Protein 5NS6 (pdb70)

CATH classification: 3.20.20.80

Nearest PDB structures (foldseek):
  5ns8-assembly1_C  TM=1.002E+00  e=5.844E-97  marine metagenome
  5ns6-assembly1_C  TM=1.002E+00  e=1.416E-96  marine metagenome
  2j77-assembly2_B  TM=9.714E-01  e=1.519E-58  Thermotoga maritima
  5n6t-assembly2_B  TM=9.688E-01  e=1.923E-58  Thermotoga maritima
  3wh8-assembly1_A  TM=9.714E-01  e=5.230E-56  metagenomes

Radius of gyration: 34.93 Å; Cα contacts (8 Å, |Δi|>4): 3055; chains: 3; bounding box: 86×92×93 Å

Structure (mmCIF, N/CA/C/O backbone):
data_5NS6
#
_entry.id   5NS6
#
_cell.length_a   138.020
_cell.length_b   138.020
_cell.length_c   97.910
_cell.angle_alpha   90.000
_cell.angle_beta   90.000
_cell.angle_gamma   90.000
#
_symmetry.space_group_name_H-M   'P 43'
#
loop_
_entity.id
_entity.type
_entity.pdbx_description
1 polymer Beta-glucosidase
2 non-polymer 'SULFATE ION'
3 non-polymer GLYCEROL
4 water water
#
loop_
_atom_site.group_PDB
_atom_site.id
_atom_site.type_symbol
_atom_site.label_atom_id
_atom_site.label_alt_id
_atom_site.label_comp_id
_atom_site.label_asym_id
_atom_site.label_entity_id
_atom_site.label_seq_id
_atom_site.pdbx_PDB_ins_code
_atom_site.Cartn_x
_atom_site.Cartn_y
_atom_site.Cartn_z
_atom_site.occupancy
_atom_site.B_iso_or_equiv
_atom_site.auth_seq_id
_atom_site.auth_comp_id
_atom_site.auth_asym_id
_atom_site.auth_atom_id
_atom_site.pdbx_PDB_model_num
ATOM 1 N N . LYS A 1 17 ? 100.844 53.723 43.746 1.00 33.13 2 LYS A N 1
ATOM 2 C CA . LYS A 1 17 ? 101.660 54.509 44.678 1.00 33.55 2 LYS A CA 1
ATOM 3 C C . LYS A 1 17 ? 100.880 55.726 45.159 1.00 31.83 2 LYS A C 1
ATOM 4 O O . LYS A 1 17 ? 100.539 56.610 44.377 1.00 33.09 2 LYS A O 1
ATOM 23 N N . LYS A 1 18 ? 100.576 55.761 46.448 1.00 28.68 3 LYS A N 1
ATOM 24 C CA . LYS A 1 18 ? 99.740 56.808 47.007 1.00 27.82 3 LYS A CA 1
ATOM 25 C C . LYS A 1 18 ? 100.415 57.410 48.226 1.00 24.89 3 LYS A C 1
ATOM 26 O O . LYS A 1 18 ? 101.424 56.903 48.721 1.00 23.80 3 LYS A O 1
ATOM 45 N N . TRP A 1 19 ? 99.853 58.524 48.695 1.00 22.71 4 TRP A N 1
ATOM 46 C CA . TRP A 1 19 ? 100.392 59.173 49.881 1.00 21.73 4 TRP A CA 1
ATOM 47 C C . TRP A 1 19 ? 100.297 58.228 51.065 1.00 21.43 4 TRP A C 1
ATOM 48 O O . TRP A 1 19 ? 99.300 57.524 51.240 1.00 21.26 4 TRP A O 1
ATOM 69 N N . GLY A 1 20 ? 101.354 58.201 51.872 1.00 21.74 5 GLY A N 1
ATOM 70 C CA . GLY A 1 20 ? 101.397 57.366 53.046 1.00 22.47 5 GLY A CA 1
ATOM 71 C C . GLY A 1 20 ? 102.054 56.018 52.846 1.00 21.51 5 GLY A C 1
ATOM 72 O O . GLY A 1 20 ? 102.443 55.393 53.829 1.00 22.07 5 GLY A O 1
ATOM 76 N N . ASP A 1 21 ? 102.181 55.547 51.608 1.00 20.92 6 ASP A N 1
ATOM 77 C CA . ASP A 1 21 ? 102.833 54.265 51.362 1.00 21.73 6 ASP A CA 1
ATOM 78 C C . ASP A 1 21 ? 104.300 54.339 51.767 1.00 22.57 6 ASP A C 1
ATOM 79 O O . ASP A 1 21 ? 104.952 55.375 51.609 1.00 24.89 6 ASP A O 1
ATOM 88 N N . MET A 1 22 ? 104.826 53.232 52.283 1.00 21.58 7 MET A N 1
ATOM 89 C CA . MET A 1 22 ? 106.204 53.181 52.742 1.00 21.66 7 MET A CA 1
ATOM 90 C C . MET A 1 22 ? 106.977 52.043 52.086 1.00 19.23 7 MET A C 1
ATOM 91 O O . MET A 1 22 ? 106.410 51.066 51.585 1.00 20.38 7 MET A O 1
ATOM 105 N N . PHE A 1 23 ? 108.299 52.176 52.112 1.00 18.31 8 PHE A N 1
ATOM 106 C CA . PHE A 1 23 ? 109.175 51.128 51.617 1.00 17.10 8 PHE A CA 1
ATOM 107 C C . PHE A 1 23 ? 110.461 51.149 52.427 1.00 16.66 8 PHE A C 1
ATOM 108 O O . PHE A 1 23 ? 111.025 52.222 52.669 1.00 17.95 8 PHE A O 1
ATOM 125 N N . THR A 1 24 ? 110.915 49.965 52.836 1.00 16.15 9 THR A N 1
ATOM 126 C CA . THR A 1 24 ? 112.074 49.808 53.709 1.00 16.86 9 THR A CA 1
ATOM 127 C C . THR A 1 24 ? 113.252 49.258 52.921 1.00 16.39 9 THR A C 1
ATOM 128 O O . THR A 1 24 ? 113.131 48.233 52.243 1.00 16.99 9 THR A O 1
ATOM 139 N N . TRP A 1 25 ? 114.390 49.933 53.024 1.00 15.55 10 TRP A N 1
ATOM 140 C CA . TRP A 1 25 ? 115.640 49.476 52.428 1.00 15.22 10 TRP A CA 1
ATOM 141 C C . TRP A 1 25 ? 116.560 48.931 53.512 1.00 16.35 10 TRP A C 1
ATOM 142 O O . TRP A 1 25 ? 116.768 49.587 54.534 1.00 17.24 10 TRP A O 1
ATOM 163 N N . GLY A 1 26 ? 117.150 47.756 53.272 1.00 16.86 11 GLY A N 1
ATOM 164 C CA . GLY A 1 26 ? 117.998 47.135 54.266 1.00 16.50 11 GLY A CA 1
ATOM 165 C C . GLY A 1 26 ? 119.203 46.418 53.680 1.00 16.05 11 GLY A C 1
ATOM 166 O O . GLY A 1 26 ? 119.430 46.403 52.464 1.00 15.66 11 GLY A O 1
ATOM 170 N N . VAL A 1 27 ? 120.007 45.868 54.594 1.00 16.47 12 VAL A N 1
ATOM 171 C CA . VAL A 1 27 ? 121.068 44.923 54.268 1.00 16.69 12 VAL A CA 1
ATOM 172 C C . VAL A 1 27 ? 120.924 43.749 55.227 1.00 16.97 12 VAL A C 1
ATOM 173 O O . VAL A 1 27 ? 120.398 43.887 56.334 1.00 17.31 12 VAL A O 1
ATOM 186 N N . SER A 1 28 ? 121.422 42.591 54.800 1.00 17.38 13 SER A N 1
ATOM 187 C CA . SER A 1 28 ? 121.284 41.362 55.565 1.00 16.73 13 SER A CA 1
ATOM 188 C C . SER A 1 28 ? 122.633 40.685 55.774 1.00 17.14 13 SER A C 1
ATOM 189 O O . SER A 1 28 ? 123.517 40.728 54.909 1.00 18.06 13 SER A O 1
ATOM 197 N N . THR A 1 29 ? 122.762 40.044 56.934 1.00 16.81 14 THR A N 1
ATOM 198 C CA . THR A 1 29 ? 123.889 39.194 57.301 1.00 17.81 14 THR A CA 1
ATOM 199 C C . THR A 1 29 ? 123.354 38.036 58.140 1.00 18.71 14 THR A C 1
ATOM 200 O O . THR A 1 29 ? 122.153 37.936 58.405 1.00 18.85 14 THR A O 1
ATOM 211 N N . SER A 1 30 ? 124.257 37.153 58.578 1.00 18.49 15 SER A N 1
ATOM 212 C CA . SER A 1 30 ? 123.920 36.137 59.575 1.00 18.44 15 SER A CA 1
ATOM 213 C C . SER A 1 30 ? 125.087 35.965 60.539 1.00 18.93 15 SER A C 1
ATOM 214 O O . SER A 1 30 ? 126.236 36.301 60.227 1.00 18.93 15 SER A O 1
ATOM 222 N N . SER A 1 31 ? 124.775 35.411 61.715 1.00 19.14 16 SER A N 1
ATOM 223 C CA . SER A 1 31 ? 125.719 35.401 62.833 1.00 20.20 16 SER A CA 1
ATOM 224 C C . SER A 1 31 ? 126.981 34.603 62.515 1.00 21.29 16 SER A C 1
ATOM 225 O O . SER A 1 31 ? 128.101 35.105 62.666 1.00 21.73 16 SER A O 1
ATOM 233 N N . TYR A 1 32 ? 126.830 33.337 62.117 1.00 20.67 17 TYR A N 1
ATOM 234 C CA . TYR A 1 32 ? 128.023 32.524 61.887 1.00 20.54 17 TYR A CA 1
ATOM 235 C C . TYR A 1 32 ? 128.839 33.050 60.714 1.00 20.57 17 TYR A C 1
ATOM 236 O O . TYR A 1 32 ? 130.064 32.878 60.675 1.00 20.37 17 TYR A O 1
ATOM 254 N N . GLN A 1 33 ? 128.188 33.684 59.753 1.00 20.25 18 GLN A N 1
ATOM 255 C CA . GLN A 1 33 ? 128.895 34.114 58.559 1.00 19.35 18 GLN A CA 1
ATOM 256 C C . GLN A 1 33 ? 129.771 35.338 58.794 1.00 19.20 18 GLN A C 1
ATOM 257 O O . GLN A 1 33 ? 130.738 35.526 58.051 1.00 19.43 18 GLN A O 1
ATOM 271 N N . ILE A 1 34 ? 129.477 36.160 59.805 1.00 19.46 19 ILE A N 1
ATOM 272 C CA . ILE A 1 34 ? 130.226 37.406 60.006 1.00 19.47 19 ILE A CA 1
ATOM 273 C C . ILE A 1 34 ? 130.900 37.555 61.368 1.00 19.37 19 ILE A C 1
ATOM 274 O O . ILE A 1 34 ? 131.889 38.280 61.474 1.00 19.29 19 ILE A O 1
ATOM 290 N N . GLU A 1 35 ? 130.364 36.930 62.426 1.00 20.02 20 GLU A N 1
ATOM 291 C CA . GLU A 1 35 ? 130.721 37.351 63.792 1.00 20.16 20 GLU A CA 1
ATOM 292 C C . GLU A 1 35 ? 132.161 37.006 64.174 1.00 20.75 20 GLU A C 1
ATOM 293 O O . GLU A 1 35 ? 132.851 37.818 64.808 1.00 20.58 20 GLU A O 1
ATOM 305 N N . GLY A 1 36 ? 132.618 35.803 63.857 1.00 20.82 21 GLY A N 1
ATOM 306 C CA . GLY A 1 36 ? 133.856 35.365 64.466 1.00 21.21 21 GLY A CA 1
ATOM 307 C C . GLY A 1 36 ? 133.691 35.204 65.967 1.00 21.85 21 GLY A C 1
ATOM 308 O O . GLY A 1 36 ? 132.604 34.910 66.478 1.00 22.62 21 GLY A O 1
ATOM 312 N N . ALA A 1 37 ? 134.796 35.390 66.694 1.00 21.65 22 ALA A N 1
ATOM 313 C CA . ALA A 1 37 ? 134.778 35.194 68.138 1.00 22.69 22 ALA A CA 1
ATOM 314 C C . ALA A 1 37 ? 134.086 33.881 68.483 1.00 23.60 22 ALA A C 1
ATOM 315 O O . ALA A 1 37 ? 133.258 33.808 69.395 1.00 23.60 22 ALA A O 1
ATOM 322 N N . ALA A 1 38 ? 134.407 32.830 67.722 1.00 23.97 23 ALA A N 1
ATOM 323 C CA . ALA A 1 38 ? 133.624 31.603 67.822 1.00 25.02 23 ALA A CA 1
ATOM 324 C C . ALA A 1 38 ? 133.813 30.920 69.168 1.00 26.60 23 ALA A C 1
ATOM 325 O O . ALA A 1 38 ? 132.888 30.250 69.655 1.00 25.95 23 ALA A O 1
ATOM 332 N N . ASN A 1 39 ? 134.996 31.064 69.769 1.00 28.41 24 ASN A N 1
ATOM 333 C CA A ASN A 1 39 ? 135.327 30.466 71.058 0.45 29.05 24 ASN A CA 1
ATOM 334 C CA B ASN A 1 39 ? 135.331 30.467 71.055 0.55 29.55 24 ASN A CA 1
ATOM 335 C C . ASN A 1 39 ? 135.665 31.546 72.080 1.00 29.75 24 ASN A C 1
ATOM 336 O O . ASN A 1 39 ? 136.534 31.369 72.937 1.00 30.84 24 ASN A O 1
ATOM 355 N N . GLN A 1 40 ? 134.974 32.680 71.994 1.00 29.41 25 GLN A N 1
ATOM 356 C CA . GLN A 1 40 ? 135.145 33.792 72.916 1.00 29.44 25 GLN A CA 1
ATOM 357 C C . GLN A 1 40 ? 133.783 34.221 73.436 1.00 27.70 25 GLN A C 1
ATOM 358 O O . GLN A 1 40 ? 132.742 33.894 72.861 1.00 27.20 25 GLN A O 1
ATOM 372 N N . GLY A 1 41 ? 133.808 34.978 74.529 1.00 26.69 26 GLY A N 1
ATOM 373 C CA . GLY A 1 41 ? 132.588 35.552 75.062 1.00 26.25 26 GLY A CA 1
ATOM 374 C C . GLY A 1 41 ? 131.585 34.541 75.557 1.00 25.35 26 GLY A C 1
ATOM 375 O O . GLY A 1 41 ? 130.389 34.843 75.602 1.00 24.90 26 GLY A O 1
ATOM 379 N N . GLY A 1 42 ? 132.036 33.336 75.925 1.00 26.18 27 GLY A N 1
ATOM 380 C CA . GLY A 1 42 ? 131.161 32.308 76.453 1.00 26.18 27 GLY A CA 1
ATOM 381 C C . GLY A 1 42 ? 130.415 31.496 75.415 1.00 26.23 27 GLY A C 1
ATOM 382 O O . GLY A 1 42 ? 129.633 30.614 75.789 1.00 26.61 27 GLY A O 1
ATOM 386 N N . ARG A 1 43 ? 130.626 31.760 74.130 1.00 26.22 28 ARG A N 1
ATOM 387 C CA . ARG A 1 43 ? 129.885 31.060 73.091 1.00 25.50 28 ARG A CA 1
ATOM 388 C C . ARG A 1 43 ? 130.207 29.570 73.107 1.00 25.98 28 ARG A C 1
ATOM 389 O O . ARG A 1 43 ? 131.359 29.159 73.295 1.00 27.63 28 ARG A O 1
ATOM 410 N N . GLY A 1 44 ? 129.171 28.760 72.925 1.00 25.85 29 GLY A N 1
ATOM 411 C CA . GLY A 1 44 ? 129.339 27.336 72.737 1.00 25.93 29 GLY A CA 1
ATOM 412 C C . GLY A 1 44 ? 129.352 27.000 71.255 1.00 26.10 29 GLY A C 1
ATOM 413 O O . GLY A 1 44 ? 128.923 27.800 70.419 1.00 25.80 29 GLY A O 1
ATOM 417 N N . PRO A 1 45 ? 129.842 25.819 70.895 1.00 26.90 30 PRO A N 1
ATOM 418 C CA . PRO A 1 45 ? 129.953 25.480 69.472 1.00 27.45 30 PRO A CA 1
ATOM 419 C C . PRO A 1 45 ? 128.604 25.217 68.826 1.00 26.66 30 PRO A C 1
ATOM 420 O O . PRO A 1 45 ? 127.660 24.730 69.461 1.00 26.79 30 PRO A O 1
ATOM 431 N N . SER A 1 46 ? 128.531 25.547 67.540 1.00 26.32 31 SER A N 1
ATOM 432 C CA . SER A 1 46 ? 127.390 25.231 66.693 1.00 26.06 31 SER A CA 1
ATOM 433 C C . SER A 1 46 ? 127.738 24.063 65.783 1.00 26.22 31 SER A C 1
ATOM 434 O O . SER A 1 46 ? 128.895 23.644 65.681 1.00 26.04 31 SER A O 1
ATOM 442 N N . ILE A 1 47 ? 126.711 23.536 65.107 1.00 25.15 32 ILE A N 1
ATOM 443 C CA . ILE A 1 47 ? 126.930 22.457 64.155 1.00 25.16 32 ILE A CA 1
ATOM 444 C C . ILE A 1 47 ? 127.851 22.877 63.025 1.00 25.10 32 ILE A C 1
ATOM 445 O O . ILE A 1 47 ? 128.494 22.022 62.404 1.00 25.15 32 ILE A O 1
ATOM 461 N N . TRP A 1 48 ? 127.941 24.180 62.739 1.00 24.55 33 TRP A N 1
ATOM 462 C CA . TRP A 1 48 ? 128.851 24.649 61.704 1.00 25.03 33 TRP A CA 1
ATOM 463 C C . TRP A 1 48 ? 130.294 24.708 62.184 1.00 26.53 33 TRP A C 1
ATOM 464 O O . TRP A 1 48 ? 131.210 24.565 61.366 1.00 26.60 33 TRP A O 1
ATOM 485 N N . ASP A 1 49 ? 130.527 24.930 63.484 1.00 26.76 34 ASP A N 1
ATOM 486 C CA . ASP A 1 49 ? 131.883 24.780 64.001 1.00 28.42 34 ASP A CA 1
ATOM 487 C C . ASP A 1 49 ? 132.364 23.358 63.784 1.00 29.69 34 ASP A C 1
ATOM 488 O O . ASP A 1 49 ? 133.502 23.131 63.366 1.00 30.33 34 ASP A O 1
ATOM 497 N N . THR A 1 50 ? 131.485 22.390 64.030 1.00 29.84 35 THR A N 1
ATOM 498 C CA . THR A 1 50 ? 131.839 20.982 63.887 1.00 30.36 35 THR A CA 1
ATOM 499 C C . THR A 1 50 ? 131.991 20.606 62.419 1.00 30.47 35 THR A C 1
ATOM 500 O O . THR A 1 50 ? 132.979 19.974 62.025 1.00 30.98 35 THR A O 1
ATOM 511 N N . PHE A 1 51 ? 131.012 20.991 61.601 1.00 30.11 36 PHE A N 1
ATOM 512 C CA . PHE A 1 51 ? 131.003 20.632 60.187 1.00 30.47 36 PHE A CA 1
ATOM 513 C C . PHE A 1 51 ? 132.220 21.196 59.464 1.00 30.61 36 PHE A C 1
ATOM 514 O O . PHE A 1 51 ? 132.818 20.522 58.618 1.00 30.51 36 PHE A O 1
ATOM 531 N N . SER A 1 52 ? 132.594 22.440 59.764 1.00 31.43 37 SER A N 1
ATOM 532 C CA . SER A 1 52 ? 133.707 23.050 59.052 1.00 34.11 37 SER A CA 1
ATOM 533 C C . SER A 1 52 ? 135.062 22.478 59.456 1.00 36.15 37 SER A C 1
ATOM 534 O O . SER A 1 52 ? 136.061 22.800 58.805 1.00 36.81 37 SER A O 1
ATOM 542 N N . LYS A 1 53 ? 135.122 21.648 60.499 1.00 38.07 38 LYS A N 1
ATOM 543 C CA . LYS A 1 53 ? 136.336 20.919 60.851 1.00 40.98 38 LYS A CA 1
ATOM 544 C C . LYS A 1 53 ? 136.489 19.611 60.091 1.00 41.22 38 LYS A C 1
ATOM 545 O O . LYS A 1 53 ? 137.538 18.969 60.207 1.00 41.67 38 LYS A O 1
ATOM 564 N N . ILE A 1 54 ? 135.490 19.200 59.319 1.00 40.80 39 ILE A N 1
ATOM 565 C CA . ILE A 1 54 ? 135.564 17.922 58.619 1.00 40.94 39 ILE A CA 1
ATOM 566 C C . ILE A 1 54 ? 136.336 18.127 57.321 1.00 41.50 39 ILE A C 1
ATOM 567 O O . ILE A 1 54 ? 135.928 18.954 56.493 1.00 41.57 39 ILE A O 1
ATOM 583 N N . PRO A 1 55 ? 137.446 17.422 57.098 1.00 41.91 40 PRO A N 1
ATOM 584 C CA . PRO A 1 55 ? 138.160 17.573 55.825 1.00 41.61 40 PRO A CA 1
ATOM 585 C C . PRO A 1 55 ? 137.233 17.334 54.643 1.00 41.08 40 PRO A C 1
ATOM 586 O O . PRO A 1 55 ? 136.500 16.341 54.595 1.00 41.01 40 PRO A O 1
ATOM 597 N N . GLY A 1 56 ? 137.258 18.264 53.685 1.00 40.09 41 GLY A N 1
ATOM 598 C CA . GLY A 1 56 ? 136.444 18.158 52.493 1.00 38.68 41 GLY A CA 1
ATOM 599 C C . GLY A 1 56 ? 135.077 18.806 52.578 1.00 36.87 41 GLY A C 1
ATOM 600 O O . GLY A 1 56 ? 134.406 18.932 51.547 1.00 37.15 41 GLY A O 1
ATOM 604 N N . ALA A 1 57 ? 134.634 19.213 53.769 1.00 34.79 42 ALA A N 1
ATOM 605 C CA . ALA A 1 57 ? 133.288 19.762 53.911 1.00 33.27 42 ALA A CA 1
ATOM 606 C C . ALA A 1 57 ? 133.196 21.185 53.377 1.00 31.94 42 ALA A C 1
ATOM 607 O O . ALA A 1 57 ? 132.155 21.585 52.842 1.00 32.61 42 ALA A O 1
ATOM 614 N N . VAL A 1 58 ? 134.258 21.967 53.538 1.00 30.12 43 VAL A N 1
ATOM 615 C CA . VAL A 1 58 ? 134.246 23.382 53.189 1.00 29.63 43 VAL A CA 1
ATOM 616 C C . VAL A 1 58 ? 135.450 23.676 52.314 1.00 30.51 43 VAL A C 1
ATOM 617 O O . VAL A 1 58 ? 136.562 23.210 52.588 1.00 31.00 43 VAL A O 1
ATOM 630 N N . ALA A 1 59 ? 135.226 24.445 51.256 1.00 30.49 44 ALA A N 1
ATOM 631 C CA . ALA A 1 59 ? 136.308 24.789 50.347 1.00 31.21 44 ALA A CA 1
ATOM 632 C C . ALA A 1 59 ? 137.451 25.442 51.108 1.00 31.52 44 ALA A C 1
ATOM 633 O O . ALA A 1 59 ? 137.240 26.289 51.983 1.00 30.92 44 ALA A O 1
ATOM 640 N N . ASN A 1 60 ? 138.670 25.037 50.767 1.00 32.48 45 ASN A N 1
ATOM 641 C CA . ASN A 1 60 ? 139.903 25.601 51.306 1.00 33.88 45 ASN A CA 1
ATOM 642 C C . ASN A 1 60 ? 140.063 25.365 52.808 1.00 33.29 45 ASN A C 1
ATOM 643 O O . ASN A 1 60 ? 140.936 25.977 53.438 1.00 33.77 45 ASN A O 1
ATOM 654 N N . GLY A 1 61 ? 139.240 24.500 53.400 1.00 32.16 46 GLY A N 1
ATOM 655 C CA . GLY A 1 61 ? 139.266 24.285 54.835 1.00 31.52 46 GLY A CA 1
ATOM 656 C C . GLY A 1 61 ? 138.847 25.488 55.656 1.00 30.22 46 GLY A C 1
ATOM 657 O O . GLY A 1 61 ? 139.214 25.587 56.832 1.00 30.52 46 GLY A O 1
ATOM 661 N N . ASP A 1 62 ? 138.068 26.397 55.076 1.00 28.39 47 ASP A N 1
ATOM 662 C CA . ASP A 1 62 ? 137.653 27.603 55.778 1.00 27.63 47 ASP A CA 1
ATOM 663 C C . ASP A 1 62 ? 136.661 27.267 56.895 1.00 26.43 47 ASP A C 1
ATOM 664 O O . ASP A 1 62 ? 135.950 26.256 56.857 1.00 25.80 47 ASP A O 1
ATOM 673 N N . ASN A 1 63 ? 136.602 28.154 57.890 1.00 26.01 48 ASN A N 1
ATOM 674 C CA . ASN A 1 63 ? 135.645 28.041 58.984 1.00 25.87 48 ASN A CA 1
ATOM 675 C C . ASN A 1 63 ? 135.291 29.443 59.477 1.00 24.84 48 ASN A C 1
ATOM 676 O O . ASN A 1 63 ? 135.857 30.443 59.029 1.00 24.29 48 ASN A O 1
ATOM 687 N N . GLY A 1 64 ? 134.350 29.504 60.418 1.00 24.57 49 GLY A N 1
ATOM 688 C CA . GLY A 1 64 ? 133.881 30.768 60.952 1.00 24.85 49 GLY A CA 1
ATOM 689 C C . GLY A 1 64 ? 134.526 31.214 62.252 1.00 24.64 49 GLY A C 1
ATOM 690 O O . GLY A 1 64 ? 133.956 32.044 62.962 1.00 25.26 49 GLY A O 1
ATOM 694 N N . ASP A 1 65 ? 135.722 30.711 62.572 1.00 24.77 50 ASP A N 1
ATOM 695 C CA . ASP A 1 65 ? 136.355 31.086 63.833 1.00 25.94 50 ASP A CA 1
ATOM 696 C C . ASP A 1 65 ? 136.549 32.597 63.937 1.00 25.49 50 ASP A C 1
ATOM 697 O O . ASP A 1 65 ? 136.377 33.173 65.017 1.00 26.32 50 ASP A O 1
ATOM 706 N N . VAL A 1 66 ? 136.933 33.250 62.831 1.00 23.86 51 VAL A N 1
ATOM 707 C CA . VAL A 1 66 ? 137.210 34.684 62.795 1.00 23.90 51 VAL A CA 1
ATOM 708 C C . VAL A 1 66 ? 136.237 35.423 61.878 1.00 22.41 51 VAL A C 1
ATOM 709 O O . VAL A 1 66 ? 135.731 36.495 62.223 1.00 22.69 51 VAL A O 1
ATOM 722 N N . ALA A 1 67 ? 135.995 34.885 60.690 1.00 21.37 52 ALA A N 1
ATOM 723 C CA . ALA A 1 67 ? 135.035 35.469 59.738 1.00 21.02 52 ALA A CA 1
ATOM 724 C C . ALA A 1 67 ? 135.375 36.943 59.520 1.00 21.43 52 ALA A C 1
ATOM 725 O O . ALA A 1 67 ? 136.526 37.262 59.185 1.00 21.26 52 ALA A O 1
ATOM 732 N N . CYS A 1 68 ? 134.410 37.854 59.654 1.00 21.18 53 CYS A N 1
ATOM 733 C CA . CYS A 1 68 ? 134.628 39.283 59.495 1.00 21.08 53 CYS A CA 1
ATOM 734 C C . CYS A 1 68 ? 134.913 39.969 60.819 1.00 19.94 53 CYS A C 1
ATOM 735 O O . CYS A 1 68 ? 134.984 41.205 60.871 1.00 19.93 53 CYS A O 1
ATOM 743 N N . ASP A 1 69 ? 135.110 39.187 61.880 1.00 20.61 54 ASP A N 1
ATOM 744 C CA . ASP A 1 69 ? 135.382 39.721 63.210 1.00 21.04 54 ASP A CA 1
ATOM 745 C C . ASP A 1 69 ? 134.345 40.767 63.601 1.00 20.51 54 ASP A C 1
ATOM 746 O O . ASP A 1 69 ? 134.645 41.726 64.307 1.00 21.14 54 ASP A O 1
ATOM 755 N N . HIS A 1 70 ? 133.104 40.573 63.150 1.00 20.29 55 HIS A N 1
ATOM 756 C CA . HIS A 1 70 ? 132.052 41.548 63.429 1.00 20.66 55 HIS A CA 1
ATOM 757 C C . HIS A 1 70 ? 131.742 41.613 64.921 1.00 20.94 55 HIS A C 1
ATOM 758 O O . HIS A 1 70 ? 131.314 42.660 65.427 1.00 20.34 55 HIS A O 1
ATOM 772 N N . TYR A 1 71 ? 131.998 40.530 65.651 1.00 21.17 56 TYR A N 1
ATOM 773 C CA . TYR A 1 71 ? 131.798 40.557 67.096 1.00 21.35 56 TYR A CA 1
ATOM 774 C C . TYR A 1 71 ? 132.569 41.711 67.733 1.00 21.94 56 TYR A C 1
ATOM 775 O O . TYR A 1 71 ? 132.101 42.325 68.696 1.00 22.25 56 TYR A O 1
ATOM 793 N N . HIS A 1 72 ? 133.754 42.020 67.210 1.00 21.63 57 HIS A N 1
ATOM 794 C CA . HIS A 1 72 ? 134.539 43.143 67.705 1.00 21.91 57 HIS A CA 1
ATOM 795 C C . HIS A 1 72 ? 134.378 44.414 66.880 1.00 22.66 57 HIS A C 1
ATOM 796 O O . HIS A 1 72 ? 134.551 45.511 67.425 1.00 24.50 57 HIS A O 1
ATOM 810 N N . ARG A 1 73 ? 134.032 44.302 65.596 1.00 21.78 58 ARG A N 1
ATOM 811 C CA . ARG A 1 73 ? 134.037 45.437 64.678 1.00 22.00 58 ARG A CA 1
ATOM 812 C C . ARG A 1 73 ? 132.638 45.948 64.358 1.00 20.14 58 ARG A C 1
ATOM 813 O O . ARG A 1 73 ? 132.474 46.725 63.415 1.00 18.91 58 ARG A O 1
ATOM 834 N N . TYR A 1 74 ? 131.635 45.569 65.157 1.00 19.94 59 TYR A N 1
ATOM 835 C CA . TYR A 1 74 ? 130.248 45.881 64.817 1.00 19.90 59 TYR A CA 1
ATOM 836 C C . TYR A 1 74 ? 129.989 47.379 64.695 1.00 20.28 59 TYR A C 1
ATOM 837 O O . TYR A 1 74 ? 129.132 47.788 63.903 1.00 21.06 59 TYR A O 1
ATOM 855 N N . ASN A 1 75 ? 130.692 48.216 65.469 1.00 21.16 60 ASN A N 1
ATOM 856 C CA . ASN A 1 75 ? 130.463 49.659 65.366 1.00 22.60 60 ASN A CA 1
ATOM 857 C C . ASN A 1 75 ? 130.863 50.188 63.988 1.00 21.62 60 ASN A C 1
ATOM 858 O O . ASN A 1 75 ? 130.179 51.049 63.422 1.00 21.60 60 ASN A O 1
ATOM 869 N N . GLU A 1 76 ? 131.972 49.688 63.434 1.00 21.44 61 GLU A N 1
ATOM 870 C CA . GLU A 1 76 ? 132.367 50.072 62.080 1.00 21.67 61 GLU A CA 1
ATOM 871 C C . GLU A 1 76 ? 131.313 49.654 61.062 1.00 20.36 61 GLU A C 1
ATOM 872 O O . GLU A 1 76 ? 130.968 50.426 60.159 1.00 20.05 61 GLU A O 1
ATOM 884 N N . ASP A 1 77 ? 130.795 48.432 61.189 1.00 19.34 62 ASP A N 1
ATOM 885 C CA . ASP A 1 77 ? 129.790 47.948 60.246 1.00 18.97 62 ASP A CA 1
ATOM 886 C C . ASP A 1 77 ? 128.486 48.723 60.379 1.00 18.14 62 ASP A C 1
ATOM 887 O O . ASP A 1 77 ? 127.846 49.062 59.369 1.00 19.08 62 ASP A O 1
ATOM 896 N N . LEU A 1 78 ? 128.077 49.029 61.611 1.00 17.72 63 LEU A N 1
ATOM 897 C CA . LEU A 1 78 ? 126.897 49.875 61.801 1.00 17.93 63 LEU A CA 1
ATOM 898 C C . LEU A 1 78 ? 127.105 51.255 61.193 1.00 17.89 63 LEU A C 1
ATOM 899 O O . LEU A 1 78 ? 126.174 51.843 60.626 1.00 17.48 63 LEU A O 1
ATOM 915 N N . ASP A 1 79 ? 128.313 51.802 61.327 1.00 18.41 64 ASP A N 1
ATOM 916 C CA . ASP A 1 79 ? 128.612 53.096 60.716 1.00 19.67 64 ASP A CA 1
ATOM 917 C C . ASP A 1 79 ? 128.495 53.020 59.200 1.00 18.81 64 ASP A C 1
ATOM 918 O O . ASP A 1 79 ? 128.039 53.973 58.553 1.00 19.07 64 ASP A O 1
ATOM 927 N N . LEU A 1 80 ? 128.919 51.900 58.610 1.00 18.67 65 LEU A N 1
ATOM 928 C CA . LEU A 1 80 ? 128.790 51.752 57.166 1.00 19.32 65 LEU A CA 1
ATOM 929 C C . LEU A 1 80 ? 127.328 51.677 56.754 1.00 18.15 65 LEU A C 1
ATOM 930 O O . LEU A 1 80 ? 126.948 52.208 55.704 1.00 18.22 65 LEU A O 1
ATOM 946 N N . MET A 1 81 ? 126.492 51.023 57.570 1.00 18.22 66 MET A N 1
ATOM 947 C CA . MET A 1 81 ? 125.059 50.968 57.281 1.00 18.24 66 MET A CA 1
ATOM 948 C C . MET A 1 81 ? 124.432 52.352 57.306 1.00 17.94 66 MET A C 1
ATOM 949 O O . MET A 1 81 ? 123.631 52.696 56.425 1.00 18.91 66 MET A O 1
ATOM 963 N N . LYS A 1 82 ? 124.780 53.161 58.305 1.00 17.02 67 LYS A N 1
ATOM 964 C CA . LYS A 1 82 ? 124.257 54.523 58.357 1.00 18.65 67 LYS A CA 1
ATOM 965 C C . LYS A 1 82 ? 124.718 55.314 57.140 1.00 17.72 67 LYS A C 1
ATOM 966 O O . LYS A 1 82 ? 123.953 56.093 56.560 1.00 19.40 67 LYS A O 1
ATOM 985 N N . TRP A 1 83 ? 125.970 55.115 56.735 1.00 17.79 68 TRP A N 1
ATOM 986 C CA . TRP A 1 83 ? 126.499 55.809 55.571 1.00 18.48 68 TRP A CA 1
ATOM 987 C C . TRP A 1 83 ? 125.749 55.416 54.300 1.00 18.91 68 TRP A C 1
ATOM 988 O O . TRP A 1 83 ? 125.435 56.274 53.463 1.00 18.92 68 TRP A O 1
ATOM 1009 N N . LEU A 1 84 ? 125.423 54.126 54.152 1.00 18.15 69 LEU A N 1
ATOM 1010 C CA . LEU A 1 84 ? 124.634 53.693 53.003 1.00 18.07 69 LEU A CA 1
ATOM 1011 C C . LEU A 1 84 ? 123.257 54.323 53.021 1.00 18.68 69 LEU A C 1
ATOM 1012 O O . LEU A 1 84 ? 122.668 54.555 51.960 1.00 19.56 69 LEU A O 1
ATOM 1028 N N . GLY A 1 85 ? 122.727 54.586 54.215 1.00 17.86 70 GLY A N 1
ATOM 1029 C CA . GLY A 1 85 ? 121.398 55.138 54.381 1.00 17.40 70 GLY A CA 1
ATOM 1030 C C . GLY A 1 85 ? 120.296 54.121 54.563 1.00 17.32 70 GLY A C 1
ATOM 1031 O O . GLY A 1 85 ? 119.124 54.480 54.431 1.00 18.60 70 GLY A O 1
ATOM 1035 N N . VAL A 1 86 ? 120.624 52.860 54.857 1.00 17.37 71 VAL A N 1
ATOM 1036 C CA . VAL A 1 86 ? 119.571 51.876 55.074 1.00 17.43 71 VAL A CA 1
ATOM 1037 C C . VAL A 1 86 ? 118.723 52.246 56.289 1.00 17.89 71 VAL A C 1
ATOM 1038 O O . VAL A 1 86 ? 119.204 52.810 57.281 1.00 19.09 71 VAL A O 1
ATOM 1051 N N . GLY A 1 87 ? 117.446 51.900 56.213 1.00 16.24 72 GLY A N 1
ATOM 1052 C CA . GLY A 1 87 ? 116.583 52.034 57.357 1.00 16.65 72 GLY A CA 1
ATOM 1053 C C . GLY A 1 87 ? 116.522 50.808 58.219 1.00 17.15 72 GLY A C 1
ATOM 1054 O O . GLY A 1 87 ? 116.029 50.888 59.348 1.00 18.21 72 GLY A O 1
ATOM 1058 N N . ALA A 1 88 ? 117.017 49.671 57.723 1.00 16.28 73 ALA A N 1
ATOM 1059 C CA . ALA A 1 88 ? 116.876 48.409 58.431 1.00 16.94 73 ALA A CA 1
ATOM 1060 C C . ALA A 1 88 ? 118.116 47.544 58.268 1.00 16.30 73 ALA A C 1
ATOM 1061 O O . ALA A 1 88 ? 118.782 47.562 57.231 1.00 16.24 73 ALA A O 1
ATOM 1068 N N . TYR A 1 89 ? 118.402 46.769 59.317 1.00 16.11 74 TYR A N 1
ATOM 1069 C CA . TYR A 1 89 ? 119.518 45.831 59.355 1.00 17.20 74 TYR A CA 1
ATOM 1070 C C . TYR A 1 89 ? 118.949 44.475 59.742 1.00 16.80 74 TYR A C 1
ATOM 1071 O O . TYR A 1 89 ? 118.477 44.298 60.873 1.00 17.23 74 TYR A O 1
ATOM 1089 N N . HIS A 1 90 ? 118.990 43.527 58.811 1.00 17.23 75 HIS A N 1
ATOM 1090 C CA . HIS A 1 90 ? 118.493 42.179 59.039 1.00 17.06 75 HIS A CA 1
ATOM 1091 C C . HIS A 1 90 ? 119.679 41.300 59.413 1.00 18.77 75 HIS A C 1
ATOM 1092 O O . HIS A 1 90 ? 120.614 41.133 58.617 1.00 19.04 75 HIS A O 1
ATOM 1106 N N . PHE A 1 91 ? 119.655 40.776 60.633 1.00 17.82 76 PHE A N 1
ATOM 1107 C CA . PHE A 1 91 ? 120.773 40.046 61.212 1.00 17.43 76 PHE A CA 1
ATOM 1108 C C . PHE A 1 91 ? 120.207 38.826 61.915 1.00 17.98 76 PHE A C 1
ATOM 1109 O O . PHE A 1 91 ? 119.001 38.733 62.141 1.00 18.99 76 PHE A O 1
ATOM 1126 N N . SER A 1 92 ? 121.072 37.889 62.290 1.00 18.53 77 SER A N 1
ATOM 1127 C CA . SER A 1 92 ? 120.611 36.752 63.075 1.00 18.39 77 SER A CA 1
ATOM 1128 C C . SER A 1 92 ? 121.297 36.714 64.432 1.00 18.45 77 SER A C 1
ATOM 1129 O O . SER A 1 92 ? 122.416 37.217 64.604 1.00 18.64 77 SER A O 1
ATOM 1137 N N . ILE A 1 93 ? 120.566 36.168 65.404 1.00 18.04 78 ILE A N 1
ATOM 1138 C CA . ILE A 1 93 ? 121.082 35.907 66.740 1.00 19.28 78 ILE A CA 1
ATOM 1139 C C . ILE A 1 93 ? 121.666 34.498 66.751 1.00 19.59 78 ILE A C 1
ATOM 1140 O O . ILE A 1 93 ? 121.010 33.542 66.313 1.00 20.03 78 ILE A O 1
ATOM 1156 N N . ALA A 1 94 ? 122.894 34.362 67.251 1.00 20.00 79 ALA A N 1
ATOM 1157 C CA . ALA A 1 94 ? 123.533 33.048 67.376 1.00 20.44 79 ALA A CA 1
ATOM 1158 C C . ALA A 1 94 ? 123.026 32.356 68.637 1.00 20.68 79 ALA A C 1
ATOM 1159 O O . ALA A 1 94 ? 123.495 32.631 69.750 1.00 20.95 79 ALA A O 1
ATOM 1166 N N . TRP A 1 95 ? 122.081 31.433 68.458 1.00 20.66 80 TRP A N 1
ATOM 1167 C CA . TRP A 1 95 ? 121.592 30.591 69.550 1.00 21.93 80 TRP A CA 1
ATOM 1168 C C . TRP A 1 95 ? 122.713 30.060 70.440 1.00 22.96 80 TRP A C 1
ATOM 1169 O O . TRP A 1 95 ? 122.606 30.205 71.664 1.00 22.81 80 TRP A O 1
ATOM 1190 N N . PRO A 1 96 ? 123.807 29.492 69.918 1.00 23.70 81 PRO A N 1
ATOM 1191 C CA . PRO A 1 96 ? 124.852 28.974 70.815 1.00 24.02 81 PRO A CA 1
ATOM 1192 C C . PRO A 1 96 ? 125.679 30.052 71.485 1.00 23.06 81 PRO A C 1
ATOM 1193 O O . PRO A 1 96 ? 126.425 29.731 72.420 1.00 22.98 81 PRO A O 1
ATOM 1204 N N . ARG A 1 97 ? 125.594 31.309 71.037 1.00 22.85 82 ARG A N 1
ATOM 1205 C CA . ARG A 1 97 ? 126.230 32.389 71.784 1.00 22.49 82 ARG A CA 1
ATOM 1206 C C . ARG A 1 97 ? 125.399 32.783 73.001 1.00 23.03 82 ARG A C 1
ATOM 1207 O O . ARG A 1 97 ? 125.956 33.096 74.054 1.00 24.75 82 ARG A O 1
ATOM 1228 N N . VAL A 1 98 ? 124.071 32.765 72.887 1.00 22.84 83 VAL A N 1
ATOM 1229 C CA . VAL A 1 98 ? 123.239 33.247 73.984 1.00 22.03 83 VAL A CA 1
ATOM 1230 C C . VAL A 1 98 ? 122.786 32.124 74.921 1.00 22.66 83 VAL A C 1
ATOM 1231 O O . VAL A 1 98 ? 122.560 32.375 76.106 1.00 22.75 83 VAL A O 1
ATOM 1244 N N . ILE A 1 99 ? 122.629 30.901 74.420 1.00 23.30 84 ILE A N 1
ATOM 1245 C CA . ILE A 1 99 ? 122.341 29.738 75.263 1.00 23.78 84 ILE A CA 1
ATOM 1246 C C . ILE A 1 99 ? 123.272 28.621 74.807 1.00 25.06 84 ILE A C 1
ATOM 1247 O O . ILE A 1 99 ? 122.884 27.796 73.966 1.00 24.95 84 ILE A O 1
ATOM 1263 N N . PRO A 1 100 ? 124.512 28.580 75.300 1.00 26.51 85 PRO A N 1
ATOM 1264 C CA . PRO A 1 100 ? 125.481 27.596 74.786 1.00 27.64 85 PRO A CA 1
ATOM 1265 C C . PRO A 1 100 ? 125.025 26.153 74.893 1.00 28.41 85 PRO A C 1
ATOM 1266 O O . PRO A 1 100 ? 125.399 25.337 74.040 1.00 29.26 85 PRO A O 1
ATOM 1277 N N . SER A 1 101 ? 124.247 25.802 75.917 1.00 28.34 86 SER A N 1
ATOM 1278 C CA . SER A 1 101 ? 123.759 24.439 76.081 1.00 29.29 86 SER A CA 1
ATOM 1279 C C . SER A 1 101 ? 122.466 24.191 75.316 1.00 29.18 86 SER A C 1
ATOM 1280 O O . SER A 1 101 ? 121.887 23.104 75.434 1.00 29.84 86 SER A O 1
ATOM 1288 N N . GLY A 1 102 ? 122.008 25.168 74.542 1.00 28.58 87 GLY A N 1
ATOM 1289 C CA . GLY A 1 102 ? 120.813 25.029 73.708 1.00 29.05 87 GLY A CA 1
ATOM 1290 C C . GLY A 1 102 ? 119.547 25.228 74.483 1.00 29.88 87 GLY A C 1
ATOM 1291 O O . GLY A 1 102 ? 118.683 26.022 74.095 1.00 28.44 87 GLY A O 1
ATOM 1295 N N . TYR A 1 103 ? 119.409 24.507 75.585 1.00 31.42 88 TYR A N 1
ATOM 1296 C CA A TYR A 1 103 ? 118.281 24.639 76.495 0.53 32.69 88 TYR A CA 1
ATOM 1297 C CA B TYR A 1 103 ? 118.282 24.665 76.495 0.47 32.79 88 TYR A CA 1
ATOM 1298 C C . TYR A 1 103 ? 118.872 24.734 77.895 1.00 32.84 88 TYR A C 1
ATOM 1299 O O . TYR A 1 103 ? 119.451 23.761 78.387 1.00 34.24 88 TYR A O 1
ATOM 1332 N N . GLY A 1 104 ? 118.774 25.895 78.506 1.00 32.35 89 GLY A N 1
ATOM 1333 C CA . GLY A 1 104 ? 119.322 26.119 79.827 1.00 32.22 89 GLY A CA 1
ATOM 1334 C C . GLY A 1 104 ? 119.658 27.595 80.017 1.00 30.90 89 GLY A C 1
ATOM 1335 O O . GLY A 1 104 ? 118.949 28.460 79.500 1.00 31.25 89 GLY A O 1
ATOM 1339 N N . ALA A 1 105 ? 120.764 27.850 80.716 1.00 29.57 90 ALA A N 1
ATOM 1340 C CA . ALA A 1 105 ? 121.064 29.188 81.215 1.00 29.41 90 ALA A CA 1
ATOM 1341 C C . ALA A 1 105 ? 121.498 30.128 80.095 1.00 28.23 90 ALA A C 1
ATOM 1342 O O . ALA A 1 105 ? 122.226 29.741 79.178 1.00 28.42 90 ALA A O 1
ATOM 1349 N N . LEU A 1 106 ? 121.063 31.380 80.194 1.00 27.42 91 LEU A N 1
ATOM 1350 C CA . LEU A 1 106 ? 121.525 32.415 79.282 1.00 26.72 91 LEU A CA 1
ATOM 1351 C C . LEU A 1 106 ? 122.976 32.758 79.566 1.00 26.15 91 LEU A C 1
ATOM 1352 O O . LEU A 1 106 ? 123.419 32.771 80.719 1.00 25.88 91 LEU A O 1
ATOM 1368 N N . ASN A 1 107 ? 123.714 33.031 78.496 1.00 25.39 92 ASN A N 1
ATOM 1369 C CA . ASN A 1 107 ? 125.075 33.545 78.580 1.00 25.67 92 ASN A CA 1
ATOM 1370 C C . ASN A 1 107 ? 124.989 35.065 78.556 1.00 26.17 92 ASN A C 1
ATOM 1371 O O . ASN A 1 107 ? 124.752 35.660 77.497 1.00 25.57 92 ASN A O 1
ATOM 1382 N N . LYS A 1 108 ? 125.198 35.699 79.716 1.00 27.46 93 LYS A N 1
ATOM 1383 C CA A LYS A 1 108 ? 124.972 37.137 79.811 0.50 27.45 93 LYS A CA 1
ATOM 1384 C CA B LYS A 1 108 ? 124.973 37.140 79.810 0.50 27.73 93 LYS A CA 1
ATOM 1385 C C . LYS A 1 108 ? 125.909 37.910 78.893 1.00 26.28 93 LYS A C 1
ATOM 1386 O O . LYS A 1 108 ? 125.529 38.949 78.350 1.00 25.44 93 LYS A O 1
ATOM 1421 N N . GLU A 1 109 ? 127.145 37.433 78.731 1.00 25.38 94 GLU A N 1
ATOM 1422 C CA . GLU A 1 109 ? 128.081 38.116 77.837 1.00 24.76 94 GLU A CA 1
ATOM 1423 C C . GLU A 1 109 ? 127.573 38.109 76.400 1.00 22.79 94 GLU A C 1
ATOM 1424 O O . GLU A 1 109 ? 127.717 39.100 75.669 1.00 21.99 94 GLU A O 1
ATOM 1436 N N . GLY A 1 110 ? 126.963 37.004 75.977 1.00 22.38 95 GLY A N 1
ATOM 1437 C CA . GLY A 1 110 ? 126.408 36.946 74.638 1.00 21.79 95 GLY A CA 1
ATOM 1438 C C . GLY A 1 110 ? 125.207 37.856 74.471 1.00 21.70 95 GLY A C 1
ATOM 1439 O O . GLY A 1 110 ? 125.073 38.534 73.448 1.00 21.21 95 GLY A O 1
ATOM 1443 N N . MET A 1 111 ? 124.311 37.874 75.468 1.00 21.36 96 MET A N 1
ATOM 1444 C CA . MET A 1 111 ? 123.164 38.776 75.424 1.00 21.32 96 MET A CA 1
ATOM 1445 C C . MET A 1 111 ? 123.618 40.231 75.395 1.00 20.67 96 MET A C 1
ATOM 1446 O O . MET A 1 111 ? 123.027 41.059 74.693 1.00 21.40 96 MET A O 1
ATOM 1460 N N . ASP A 1 112 ? 124.677 40.554 76.146 1.00 21.30 97 ASP A N 1
ATOM 1461 C CA A ASP A 1 112 ? 125.179 41.924 76.174 0.38 21.99 97 ASP A CA 1
ATOM 1462 C CA B ASP A 1 112 ? 125.180 41.924 76.175 0.62 22.19 97 ASP A CA 1
ATOM 1463 C C . ASP A 1 112 ? 125.701 42.357 74.811 1.00 21.25 97 ASP A C 1
ATOM 1464 O O . ASP A 1 112 ? 125.578 43.534 74.444 1.00 19.91 97 ASP A O 1
ATOM 1479 N N . PHE A 1 113 ? 126.296 41.435 74.051 1.00 20.75 98 PHE A N 1
ATOM 1480 C CA . PHE A 1 113 ? 126.722 41.777 72.698 1.00 19.81 98 PHE A CA 1
ATOM 1481 C C . PHE A 1 113 ? 125.529 42.204 71.852 1.00 18.97 98 PHE A C 1
ATOM 1482 O O . PHE A 1 113 ? 125.564 43.246 71.191 1.00 18.62 98 PHE A O 1
ATOM 1499 N N . TYR A 1 114 ? 124.447 41.415 71.865 1.00 18.06 99 TYR A N 1
ATOM 1500 C CA . TYR A 1 114 ? 123.292 41.803 71.059 1.00 18.16 99 TYR A CA 1
ATOM 1501 C C . TYR A 1 114 ? 122.658 43.090 71.573 1.00 18.60 99 TYR A C 1
ATOM 1502 O O . TYR A 1 114 ? 122.180 43.892 70.771 1.00 19.14 99 TYR A O 1
ATOM 1520 N N . ASP A 1 115 ? 122.671 43.328 72.888 1.00 19.37 100 ASP A N 1
ATOM 1521 C CA . ASP A 1 115 ? 122.206 44.621 73.399 1.00 20.94 100 ASP A CA 1
ATOM 1522 C C . ASP A 1 115 ? 123.022 45.772 72.813 1.00 19.91 100 ASP A C 1
ATOM 1523 O O . ASP A 1 115 ? 122.465 46.795 72.388 1.00 19.93 100 ASP A O 1
ATOM 1532 N N . ARG A 1 116 ? 124.353 45.630 72.796 1.00 19.23 101 ARG A N 1
ATOM 1533 C CA . ARG A 1 116 ? 125.207 46.690 72.251 1.00 20.06 101 ARG A CA 1
ATOM 1534 C C . ARG A 1 116 ? 124.959 46.889 70.760 1.00 19.84 101 ARG A C 1
ATOM 1535 O O . ARG A 1 116 ? 124.938 48.027 70.270 1.00 19.80 101 ARG A O 1
ATOM 1556 N N . LEU A 1 117 ? 124.783 45.791 70.026 1.00 19.87 102 LEU A N 1
ATOM 1557 C CA . LEU A 1 117 ? 124.494 45.863 68.595 1.00 18.68 102 LEU A CA 1
ATOM 1558 C C . LEU A 1 117 ? 123.176 46.578 68.337 1.00 18.52 102 LEU A C 1
ATOM 1559 O O . LEU A 1 117 ? 123.103 47.500 67.513 1.00 18.88 102 LEU A O 1
ATOM 1575 N N . ILE A 1 118 ? 122.120 46.147 69.027 1.00 18.21 103 ILE A N 1
ATOM 1576 C CA . ILE A 1 118 ? 120.787 46.723 68.852 1.00 18.20 103 ILE A CA 1
ATOM 1577 C C . ILE A 1 118 ? 120.791 48.196 69.228 1.00 18.53 103 ILE A C 1
ATOM 1578 O O . ILE A 1 118 ? 120.259 49.042 68.502 1.00 18.28 103 ILE A O 1
ATOM 1594 N N . ASP A 1 119 ? 121.343 48.517 70.397 1.00 19.61 104 ASP A N 1
ATOM 1595 C CA . ASP A 1 119 ? 121.336 49.901 70.850 1.00 20.45 104 ASP A CA 1
ATOM 1596 C C . ASP A 1 119 ? 122.161 50.788 69.922 1.00 20.09 104 ASP A C 1
ATOM 1597 O O . ASP A 1 119 ? 121.794 51.942 69.668 1.00 21.40 104 ASP A O 1
ATOM 1606 N N . GLY A 1 120 ? 123.259 50.259 69.378 1.00 19.33 105 GLY A N 1
ATOM 1607 C CA . GLY A 1 120 ? 124.045 51.026 68.420 1.00 18.73 105 GLY A CA 1
ATOM 1608 C C . GLY A 1 120 ? 123.297 51.275 67.118 1.00 18.55 105 GLY A C 1
ATOM 1609 O O . GLY A 1 120 ? 123.374 52.366 66.538 1.00 18.47 105 GLY A O 1
ATOM 1613 N N . ALA A 1 121 ? 122.564 50.269 66.636 1.00 17.77 106 ALA A N 1
ATOM 1614 C CA . ALA A 1 121 ? 121.739 50.462 65.448 1.00 18.08 106 ALA A CA 1
ATOM 1615 C C . ALA A 1 121 ? 120.682 51.529 65.695 1.00 17.90 106 ALA A C 1
ATOM 1616 O O . ALA A 1 121 ? 120.493 52.426 64.872 1.00 18.57 106 ALA A O 1
ATOM 1623 N N . LEU A 1 122 ? 119.978 51.440 66.828 1.00 19.07 107 LEU A N 1
ATOM 1624 C CA . LEU A 1 122 ? 118.907 52.396 67.095 1.00 19.21 107 LEU A CA 1
ATOM 1625 C C . LEU A 1 122 ? 119.451 53.815 67.225 1.00 19.32 107 LEU A C 1
ATOM 1626 O O . LEU A 1 122 ? 118.821 54.765 66.753 1.00 20.16 107 LEU A O 1
ATOM 1642 N N . GLU A 1 123 ? 120.619 53.981 67.852 1.00 19.20 108 GLU A N 1
ATOM 1643 C CA A GLU A 1 123 ? 121.219 55.309 67.944 0.46 20.22 108 GLU A CA 1
ATOM 1644 C CA B GLU A 1 123 ? 121.216 55.312 67.945 0.54 20.30 108 GLU A CA 1
ATOM 1645 C C . GLU A 1 123 ? 121.452 55.905 66.562 1.00 19.40 108 GLU A C 1
ATOM 1646 O O . GLU A 1 123 ? 121.346 57.125 66.380 1.00 18.96 108 GLU A O 1
ATOM 1667 N N . ARG A 1 124 ? 121.768 55.067 65.584 1.00 19.06 109 ARG A N 1
ATOM 1668 C CA . ARG A 1 124 ? 122.044 55.517 64.227 1.00 18.35 109 ARG A CA 1
ATOM 1669 C C . ARG A 1 124 ? 120.790 55.585 63.357 1.00 18.89 109 ARG A C 1
ATOM 1670 O O . ARG A 1 124 ? 120.896 55.892 62.167 1.00 21.20 109 ARG A O 1
ATOM 1691 N N . GLY A 1 125 ? 119.613 55.314 63.916 1.00 18.07 110 GLY A N 1
ATOM 1692 C CA . GLY A 1 125 ? 118.380 55.417 63.151 1.00 18.04 110 GLY A CA 1
ATOM 1693 C C . GLY A 1 125 ? 118.042 54.190 62.338 1.00 18.77 110 GLY A C 1
ATOM 1694 O O . GLY A 1 125 ? 117.186 54.265 61.443 1.00 18.60 110 GLY A O 1
ATOM 1698 N N . ILE A 1 126 ? 118.658 53.051 62.656 1.00 18.05 111 ILE A N 1
ATOM 1699 C CA . ILE A 1 126 ? 118.506 51.810 61.910 1.00 17.90 111 ILE A CA 1
ATOM 1700 C C . ILE A 1 126 ? 117.644 50.849 62.727 1.00 18.35 111 ILE A C 1
ATOM 1701 O O . ILE A 1 126 ? 117.922 50.604 63.910 1.00 19.02 111 ILE A O 1
ATOM 1717 N N . THR A 1 127 ? 116.623 50.274 62.087 1.00 17.46 112 THR A N 1
ATOM 1718 C CA . THR A 1 127 ? 115.748 49.302 62.744 1.00 17.28 112 THR A CA 1
ATOM 1719 C C . THR A 1 127 ? 116.347 47.906 62.592 1.00 17.49 112 THR A C 1
ATOM 1720 O O . THR A 1 127 ? 116.433 47.406 61.457 1.00 16.81 112 THR A O 1
ATOM 1731 N N . PRO A 1 128 ? 116.749 47.231 63.678 1.00 17.82 113 PRO A N 1
ATOM 1732 C CA . PRO A 1 128 ? 117.245 45.851 63.547 1.00 18.07 113 PRO A CA 1
ATOM 1733 C C . PRO A 1 128 ? 116.086 44.882 63.365 1.00 17.32 113 PRO A C 1
ATOM 1734 O O . PRO A 1 128 ? 115.081 44.966 64.073 1.00 17.83 113 PRO A O 1
ATOM 1745 N N . TRP A 1 129 ? 116.238 43.964 62.405 1.00 17.53 114 TRP A N 1
ATOM 1746 C CA . TRP A 1 129 ? 115.264 42.911 62.122 1.00 17.46 114 TRP A CA 1
ATOM 1747 C C . TRP A 1 129 ? 115.913 41.574 62.462 1.00 17.33 114 TRP A C 1
ATOM 1748 O O . TRP A 1 129 ? 116.708 41.057 61.664 1.00 17.73 114 TRP A O 1
ATOM 1769 N N . PRO A 1 130 ? 115.638 40.982 63.626 1.00 16.83 115 PRO A N 1
ATOM 1770 C CA . PRO A 1 130 ? 116.329 39.744 64.004 1.00 17.04 115 PRO A CA 1
ATOM 1771 C C . PRO A 1 130 ? 115.721 38.506 63.367 1.00 18.25 115 PRO A C 1
ATOM 1772 O O . PRO A 1 130 ? 114.499 38.359 63.289 1.00 19.24 115 PRO A O 1
ATOM 1783 N N . THR A 1 131 ? 116.604 37.611 62.920 1.00 18.27 116 THR A N 1
ATOM 1784 C CA . THR A 1 131 ? 116.276 36.223 62.617 1.00 18.80 116 THR A CA 1
ATOM 1785 C C . THR A 1 131 ? 116.761 35.357 63.769 1.00 19.19 116 THR A C 1
ATOM 1786 O O . THR A 1 131 ? 117.920 35.453 64.178 1.00 20.08 116 THR A O 1
ATOM 1797 N N . LEU A 1 132 ? 115.884 34.494 64.265 1.00 18.89 117 LEU A N 1
ATOM 1798 C CA . LEU A 1 132 ? 116.235 33.674 65.414 1.00 19.13 117 LEU A CA 1
ATOM 1799 C C . LEU A 1 132 ? 117.079 32.463 65.029 1.00 19.51 117 LEU A C 1
ATOM 1800 O O . LEU A 1 132 ? 117.970 32.066 65.788 1.00 19.97 117 LEU A O 1
ATOM 1816 N N . TYR A 1 133 ? 116.822 31.851 63.876 1.00 19.08 118 TYR A N 1
ATOM 1817 C CA . TYR A 1 133 ? 117.573 30.665 63.471 1.00 19.13 118 TYR A CA 1
ATOM 1818 C C . TYR A 1 133 ? 118.082 30.812 62.045 1.00 19.96 118 TYR A C 1
ATOM 1819 O O . TYR A 1 133 ? 117.308 30.694 61.086 1.00 20.71 118 TYR A O 1
ATOM 1837 N N . HIS A 1 134 ? 119.391 31.029 61.912 1.00 20.15 119 HIS A N 1
ATOM 1838 C CA . HIS A 1 134 ? 120.048 31.045 60.613 1.00 20.47 119 HIS A CA 1
ATOM 1839 C C . HIS A 1 134 ? 121.154 29.991 60.601 1.00 21.77 119 HIS A C 1
ATOM 1840 O O . HIS A 1 134 ? 122.315 30.280 60.293 1.00 22.66 119 HIS A O 1
ATOM 1854 N N . TRP A 1 135 ? 120.789 28.768 60.980 1.00 22.58 120 TRP A N 1
ATOM 1855 C CA . TRP A 1 135 ? 121.480 27.511 60.686 1.00 22.66 120 TRP A CA 1
ATOM 1856 C C . TRP A 1 135 ? 122.500 27.100 61.738 1.00 23.47 120 TRP A C 1
ATOM 1857 O O . TRP A 1 135 ? 123.029 25.991 61.654 1.00 24.41 120 TRP A O 1
ATOM 1878 N N . ASP A 1 136 ? 122.803 27.949 62.713 1.00 23.54 121 ASP A N 1
ATOM 1879 C CA . ASP A 1 136 ? 123.862 27.655 63.682 1.00 23.50 121 ASP A CA 1
ATOM 1880 C C . ASP A 1 136 ? 123.299 26.987 64.941 1.00 23.54 121 ASP A C 1
ATOM 1881 O O . ASP A 1 136 ? 123.402 27.499 66.053 1.00 24.01 121 ASP A O 1
ATOM 1890 N N . LEU A 1 137 ? 122.716 25.800 64.745 1.00 22.21 122 LEU A N 1
ATOM 1891 C CA . LEU A 1 137 ? 122.170 25.034 65.860 1.00 23.76 122 LEU A CA 1
ATOM 1892 C C . LEU A 1 137 ? 123.277 24.723 66.866 1.00 24.66 122 LEU A C 1
ATOM 1893 O O . LEU A 1 137 ? 124.379 24.328 66.462 1.00 25.10 122 LEU A O 1
ATOM 1909 N N . PRO A 1 138 ? 123.041 24.892 68.165 1.00 24.86 123 PRO A N 1
ATOM 1910 C CA . PRO A 1 138 ? 124.065 24.496 69.139 1.00 25.52 123 PRO A CA 1
ATOM 1911 C C . PRO A 1 138 ? 124.412 23.022 68.989 1.00 25.60 123 PRO A C 1
ATOM 1912 O O . PRO A 1 138 ? 123.531 22.169 68.851 1.00 25.01 123 PRO A O 1
ATOM 1923 N N . GLN A 1 139 ? 125.712 22.725 69.004 1.00 26.55 124 GLN A N 1
ATOM 1924 C CA . GLN A 1 139 ? 126.143 21.334 68.947 1.00 27.27 124 GLN A CA 1
ATOM 1925 C C . GLN A 1 139 ? 125.563 20.541 70.112 1.00 27.70 124 GLN A C 1
ATOM 1926 O O . GLN A 1 139 ? 125.237 19.359 69.960 1.00 28.10 124 GLN A O 1
ATOM 1940 N N . SER A 1 140 ? 125.403 21.185 71.271 1.00 27.95 125 SER A N 1
ATOM 1941 C CA A SER A 1 140 ? 124.797 20.523 72.421 0.20 28.07 125 SER A CA 1
ATOM 1942 C CA B SER A 1 140 ? 124.793 20.534 72.424 0.80 28.73 125 SER A CA 1
ATOM 1943 C C . SER A 1 140 ? 123.442 19.918 72.077 1.00 28.15 125 SER A C 1
ATOM 1944 O O . SER A 1 140 ? 123.066 18.879 72.632 1.00 28.63 125 SER A O 1
ATOM 1959 N N . LEU A 1 141 ? 122.693 20.542 71.169 1.00 27.22 126 LEU A N 1
ATOM 1960 C CA . LEU A 1 141 ? 121.391 20.007 70.776 1.00 26.99 126 LEU A CA 1
ATOM 1961 C C . LEU A 1 141 ? 121.501 19.011 69.634 1.00 27.46 126 LEU A C 1
ATOM 1962 O O . LEU A 1 141 ? 120.698 18.077 69.555 1.00 27.59 126 LEU A O 1
ATOM 1978 N N . GLN A 1 142 ? 122.465 19.197 68.732 1.00 28.16 127 GLN A N 1
ATOM 1979 C CA . GLN A 1 142 ? 122.716 18.171 67.728 1.00 28.62 127 GLN A CA 1
ATOM 1980 C C . GLN A 1 142 ? 123.103 16.851 68.379 1.00 29.02 127 GLN A C 1
ATOM 1981 O O . GLN A 1 142 ? 122.761 15.780 67.860 1.00 28.97 127 GLN A O 1
ATOM 1995 N N . ASP A 1 143 ? 123.827 16.906 69.506 1.00 30.17 128 ASP A N 1
ATOM 1996 C CA . ASP A 1 143 ? 124.193 15.695 70.242 1.00 31.84 128 ASP A CA 1
ATOM 1997 C C . ASP A 1 143 ? 122.970 14.938 70.749 1.00 31.87 128 ASP A C 1
ATOM 1998 O O . ASP A 1 143 ? 123.103 13.788 71.179 1.00 32.03 128 ASP A O 1
ATOM 2007 N N . LYS A 1 144 ? 121.804 15.582 70.777 1.00 32.56 129 LYS A N 1
ATOM 2008 C CA . LYS A 1 144 ? 120.549 14.937 71.136 1.00 33.09 129 LYS A CA 1
ATOM 2009 C C . LYS A 1 144 ? 119.682 14.643 69.922 1.00 32.38 129 LYS A C 1
ATOM 2010 O O . LYS A 1 144 ? 118.515 14.266 70.080 1.00 33.18 129 LYS A O 1
ATOM 2029 N N . GLY A 1 145 ? 120.226 14.780 68.718 1.00 31.02 130 GLY A N 1
ATOM 2030 C CA . GLY A 1 145 ? 119.482 14.493 67.510 1.00 30.25 130 GLY A CA 1
ATOM 2031 C C . GLY A 1 145 ? 119.170 15.714 66.683 1.00 29.09 130 GLY A C 1
ATOM 2032 O O . GLY A 1 145 ? 118.733 15.570 65.534 1.00 28.98 130 GLY A O 1
ATOM 2036 N N . GLY A 1 146 ? 119.361 16.910 67.233 1.00 28.53 131 GLY A N 1
ATOM 2037 C CA . GLY A 1 146 ? 119.092 18.112 66.468 1.00 27.72 131 GLY A CA 1
ATOM 2038 C C . GLY A 1 146 ? 117.665 18.139 65.969 1.00 27.53 131 GLY A C 1
ATOM 2039 O O . GLY A 1 146 ? 116.722 17.753 66.670 1.00 28.58 131 GLY A O 1
ATOM 2043 N N . TRP A 1 147 ? 117.499 18.608 64.735 1.00 26.50 132 TRP A N 1
ATOM 2044 C CA . TRP A 1 147 ? 116.168 18.773 64.168 1.00 25.83 132 TRP A CA 1
ATOM 2045 C C . TRP A 1 147 ? 115.487 17.449 63.856 1.00 26.68 132 TRP A C 1
ATOM 2046 O O . TRP A 1 147 ? 114.299 17.454 63.531 1.00 26.73 132 TRP A O 1
ATOM 2067 N N . ASN A 1 148 ? 116.201 16.321 63.929 1.00 26.82 133 ASN A N 1
ATOM 2068 C CA . ASN A 1 148 ? 115.518 15.034 63.838 1.00 27.36 133 ASN A CA 1
ATOM 2069 C C . ASN A 1 148 ? 114.665 14.761 65.071 1.00 28.00 133 ASN A C 1
ATOM 2070 O O . ASN A 1 148 ? 113.695 13.995 64.991 1.00 28.82 133 ASN A O 1
ATOM 2081 N N . ASN A 1 149 ? 115.002 15.384 66.196 1.00 28.66 134 ASN A N 1
ATOM 2082 C CA . ASN A 1 149 ? 114.319 15.176 67.465 1.00 28.91 134 ASN A CA 1
ATOM 2083 C C . ASN A 1 149 ? 113.191 16.199 67.586 1.00 28.80 134 ASN A C 1
ATOM 2084 O O . ASN A 1 149 ? 113.428 17.412 67.501 1.00 28.42 134 ASN A O 1
ATOM 2095 N N . ARG A 1 150 ? 111.964 15.708 67.755 1.00 28.71 135 ARG A N 1
ATOM 2096 C CA . ARG A 1 150 ? 110.810 16.594 67.871 1.00 28.23 135 ARG A CA 1
ATOM 2097 C C . ARG A 1 150 ? 111.006 17.643 68.958 1.00 28.22 135 ARG A C 1
ATOM 2098 O O . ARG A 1 150 ? 110.540 18.782 68.819 1.00 27.82 135 ARG A O 1
ATOM 2119 N N . ASP A 1 151 ? 111.692 17.285 70.043 1.00 28.33 136 ASP A N 1
ATOM 2120 C CA . ASP A 1 151 ? 111.920 18.236 71.125 1.00 29.21 136 ASP A CA 1
ATOM 2121 C C . ASP A 1 151 ? 112.652 19.491 70.657 1.00 27.43 136 ASP A C 1
ATOM 2122 O O . ASP A 1 151 ? 112.531 20.539 71.305 1.00 27.58 136 ASP A O 1
ATOM 2131 N N . CYS A 1 152 ? 113.418 19.414 69.563 1.00 25.51 137 CYS A N 1
ATOM 2132 C CA . CYS A 1 152 ? 114.156 20.591 69.098 1.00 24.79 137 CYS A CA 1
ATOM 2133 C C . CYS A 1 152 ? 113.218 21.733 68.718 1.00 24.81 137 CYS A C 1
ATOM 2134 O O . CYS A 1 152 ? 113.577 22.909 68.858 1.00 24.84 137 CYS A O 1
ATOM 2142 N N . ALA A 1 153 ? 112.021 21.416 68.233 1.00 24.27 138 ALA A N 1
ATOM 2143 C CA . ALA A 1 153 ? 111.052 22.466 67.940 1.00 24.23 138 ALA A CA 1
ATOM 2144 C C . ALA A 1 153 ? 110.691 23.238 69.203 1.00 24.51 138 ALA A C 1
ATOM 2145 O O . ALA A 1 153 ? 110.543 24.468 69.169 1.00 24.17 138 ALA A O 1
ATOM 2152 N N . TYR A 1 154 ? 110.563 22.530 70.331 1.00 24.47 139 TYR A N 1
ATOM 2153 C CA . TYR A 1 154 ? 110.216 23.151 71.606 1.00 25.34 139 TYR A CA 1
ATOM 2154 C C . TYR A 1 154 ? 111.407 23.877 72.228 1.00 24.93 139 TYR A C 1
ATOM 2155 O O . TYR A 1 154 ? 111.240 24.950 72.816 1.00 24.67 139 TYR A O 1
ATOM 2173 N N . TRP A 1 155 ? 112.610 23.313 72.118 1.00 24.65 140 TRP A N 1
ATOM 2174 C CA . TRP A 1 155 ? 113.799 24.026 72.570 1.00 25.29 140 TRP A CA 1
ATOM 2175 C C . TRP A 1 155 ? 113.940 25.345 71.830 1.00 24.35 140 TRP A C 1
ATOM 2176 O O . TRP A 1 155 ? 114.293 26.372 72.425 1.00 24.22 140 TRP A O 1
ATOM 2197 N N . PHE A 1 156 ? 113.672 25.330 70.523 1.00 23.41 141 PHE A N 1
ATOM 2198 C CA . PHE A 1 156 ? 113.748 26.549 69.730 1.00 22.09 141 PHE A CA 1
ATOM 2199 C C . PHE A 1 156 ? 112.710 27.570 70.179 1.00 21.82 141 PHE A C 1
ATOM 2200 O O . PHE A 1 156 ? 113.010 28.767 70.274 1.00 21.49 141 PHE A O 1
ATOM 2217 N N . ALA A 1 157 ? 111.486 27.118 70.476 1.00 22.15 142 ALA A N 1
ATOM 2218 C CA . ALA A 1 157 ? 110.443 28.052 70.893 1.00 23.89 142 ALA A CA 1
ATOM 2219 C C . ALA A 1 157 ? 110.780 28.694 72.233 1.00 24.29 142 ALA A C 1
ATOM 2220 O O . ALA A 1 157 ? 110.481 29.876 72.451 1.00 23.72 142 ALA A O 1
ATOM 2227 N N . GLU A 1 158 ? 111.398 27.935 73.144 1.00 25.07 143 GLU A N 1
ATOM 2228 C CA A GLU A 1 158 ? 111.788 28.498 74.434 0.47 26.08 143 GLU A CA 1
ATOM 2229 C CA B GLU A 1 158 ? 111.792 28.491 74.436 0.53 26.16 143 GLU A CA 1
ATOM 2230 C C . GLU A 1 158 ? 112.903 29.521 74.271 1.00 24.41 143 GLU A C 1
ATOM 2231 O O . GLU A 1 158 ? 112.874 30.584 74.902 1.00 23.80 143 GLU A O 1
ATOM 2252 N N . TYR A 1 159 ? 113.895 29.213 73.435 1.00 22.28 144 TYR A N 1
ATOM 2253 C CA . TYR A 1 159 ? 114.936 30.179 73.106 1.00 21.79 144 TYR A CA 1
ATOM 2254 C C . TYR A 1 159 ? 114.335 31.434 72.486 1.00 21.68 144 TYR A C 1
ATOM 2255 O O . TYR A 1 159 ? 114.697 32.554 72.863 1.00 21.70 144 TYR A O 1
ATOM 2273 N N . SER A 1 160 ? 113.400 31.263 71.549 1.00 20.70 145 SER A N 1
ATOM 2274 C CA . SER A 1 160 ? 112.761 32.404 70.903 1.00 21.03 145 SER A CA 1
ATOM 2275 C C . SER A 1 160 ? 112.024 33.270 71.916 1.00 21.04 145 SER A C 1
ATOM 2276 O O . SER A 1 160 ? 112.087 34.503 71.851 1.00 21.65 145 SER A O 1
ATOM 2284 N N . GLN A 1 161 ? 111.309 32.646 72.858 1.00 22.05 146 GLN A N 1
ATOM 2285 C CA A GLN A 1 161 ? 110.600 33.420 73.868 0.43 22.91 146 GLN A CA 1
ATOM 2286 C CA B GLN A 1 161 ? 110.598 33.426 73.865 0.57 23.09 146 GLN A CA 1
ATOM 2287 C C . GLN A 1 161 ? 111.570 34.229 74.718 1.00 22.91 146 GLN A C 1
ATOM 2288 O O . GLN A 1 161 ? 111.316 35.398 75.029 1.00 22.41 146 GLN A O 1
ATOM 2313 N N . LYS A 1 162 ? 112.685 33.619 75.111 1.00 22.75 147 LYS A N 1
ATOM 2314 C CA . LYS A 1 162 ? 113.670 34.342 75.908 1.00 22.91 147 LYS A CA 1
ATOM 2315 C C . LYS A 1 162 ? 114.236 35.530 75.138 1.00 21.80 147 LYS A C 1
ATOM 2316 O O . LYS A 1 162 ? 114.499 36.586 75.725 1.00 21.57 147 LYS A O 1
ATOM 2335 N N . MET A 1 163 ? 114.453 35.379 73.827 1.00 21.34 148 MET A N 1
ATOM 2336 C CA . MET A 1 163 ? 114.975 36.505 73.056 1.00 20.78 148 MET A CA 1
ATOM 2337 C C . MET A 1 163 ? 113.954 37.629 72.961 1.00 20.74 148 MET A C 1
ATOM 2338 O O . MET A 1 163 ? 114.311 38.812 73.062 1.00 20.19 148 MET A O 1
ATOM 2352 N N . ALA A 1 164 ? 112.683 37.285 72.759 1.00 20.62 149 ALA A N 1
ATOM 2353 C CA . ALA A 1 164 ? 111.649 38.314 72.708 1.00 21.43 149 ALA A CA 1
ATOM 2354 C C . ALA A 1 164 ? 111.488 39.004 74.055 1.00 21.77 149 ALA A C 1
ATOM 2355 O O . ALA A 1 164 ? 111.308 40.225 74.110 1.00 21.99 149 ALA A O 1
ATOM 2362 N N . GLU A 1 165 ? 111.558 38.248 75.156 1.00 22.58 150 GLU A N 1
ATOM 2363 C CA . GLU A 1 165 ? 111.480 38.881 76.471 1.00 23.44 150 GLU A CA 1
ATOM 2364 C C . GLU A 1 165 ? 112.622 39.873 76.677 1.00 23.34 150 GLU A C 1
ATOM 2365 O O . GLU A 1 165 ? 112.437 40.933 77.289 1.00 23.01 150 GLU A O 1
ATOM 2377 N N . ALA A 1 166 ? 113.805 39.561 76.153 1.00 22.26 151 ALA A N 1
ATOM 2378 C CA . ALA A 1 166 ? 114.969 40.418 76.369 1.00 22.60 151 ALA A CA 1
ATOM 2379 C C . ALA A 1 166 ? 114.988 41.628 75.442 1.00 21.36 151 ALA A C 1
ATOM 2380 O O . ALA A 1 166 ? 115.460 42.700 75.837 1.00 22.35 151 ALA A O 1
ATOM 2387 N N . PHE A 1 167 ? 114.536 41.475 74.195 1.00 20.21 152 PHE A N 1
ATOM 2388 C CA . PHE A 1 167 ? 114.817 42.462 73.159 1.00 19.88 152 PHE A CA 1
ATOM 2389 C C . PHE A 1 167 ? 113.592 43.113 72.531 1.00 19.69 152 PHE A C 1
ATOM 2390 O O . PHE A 1 167 ? 113.753 44.106 71.809 1.00 19.36 152 PHE A O 1
ATOM 2407 N N . SER A 1 168 ? 112.383 42.598 72.765 1.00 20.35 153 SER A N 1
ATOM 2408 C CA . SER A 1 168 ? 111.218 43.114 72.048 1.00 20.65 153 SER A CA 1
ATOM 2409 C C . SER A 1 168 ? 110.726 44.462 72.568 1.00 20.12 153 SER A C 1
ATOM 2410 O O . SER A 1 168 ? 109.858 45.069 71.928 1.00 20.89 153 SER A O 1
ATOM 2418 N N . ASP A 1 169 ? 111.275 44.970 73.674 1.00 20.09 154 ASP A N 1
ATOM 2419 C CA . ASP A 1 169 ? 110.998 46.356 74.034 1.00 20.86 154 ASP A CA 1
ATOM 2420 C C . ASP A 1 169 ? 111.478 47.288 72.934 1.00 20.72 154 ASP A C 1
ATOM 2421 O O . ASP A 1 169 ? 110.902 48.366 72.732 1.00 21.38 154 ASP A O 1
ATOM 2430 N N . ARG A 1 170 ? 112.512 46.874 72.200 1.00 20.56 155 ARG A N 1
ATOM 2431 C CA . ARG A 1 170 ? 113.076 47.626 71.088 1.00 19.76 155 ARG A CA 1
ATOM 2432 C C . ARG A 1 170 ? 112.787 47.016 69.726 1.00 20.63 155 ARG A C 1
ATOM 2433 O O . ARG A 1 170 ? 112.549 47.760 68.769 1.00 22.86 155 ARG A O 1
ATOM 2454 N N . LEU A 1 171 ? 112.833 45.687 69.598 1.00 18.96 156 LEU A N 1
ATOM 2455 C CA . LEU A 1 171 ? 112.700 45.006 68.311 1.00 19.68 156 LEU A CA 1
ATOM 2456 C C . LEU A 1 171 ? 111.265 44.517 68.127 1.00 18.84 156 LEU A C 1
ATOM 2457 O O . LEU A 1 171 ? 110.798 43.643 68.868 1.00 18.81 156 LEU A O 1
ATOM 2473 N N . LYS A 1 172 ? 110.577 45.062 67.126 1.00 19.17 157 LYS A N 1
ATOM 2474 C CA . LYS A 1 172 ? 109.162 44.780 66.931 1.00 19.94 157 LYS A CA 1
ATOM 2475 C C . LYS A 1 172 ? 108.882 43.829 65.774 1.00 20.40 157 LYS A C 1
ATOM 2476 O O . LYS A 1 172 ? 107.768 43.297 65.698 1.00 22.83 157 LYS A O 1
ATOM 2495 N N . ASN A 1 173 ? 109.845 43.610 64.877 1.00 18.79 158 ASN A N 1
ATOM 2496 C CA . ASN A 1 173 ? 109.663 42.777 63.686 1.00 19.93 158 ASN A CA 1
ATOM 2497 C C . ASN A 1 173 ? 110.619 41.592 63.739 1.00 20.48 158 ASN A C 1
ATOM 2498 O O . ASN A 1 173 ? 111.830 41.765 63.593 1.00 22.47 158 ASN A O 1
ATOM 2509 N N . TRP A 1 174 ? 110.068 40.393 63.881 1.00 18.27 159 TRP A N 1
ATOM 2510 C CA . TRP A 1 174 ? 110.836 39.178 64.081 1.00 17.92 159 TRP A CA 1
ATOM 2511 C C . TRP A 1 174 ? 110.687 38.230 62.900 1.00 18.54 159 TRP A C 1
ATOM 2512 O O . TRP A 1 174 ? 109.651 38.195 62.229 1.00 18.74 159 TRP A O 1
ATOM 2533 N N . ILE A 1 175 ? 111.753 37.474 62.648 1.00 19.05 160 ILE A N 1
ATOM 2534 C CA A ILE A 1 175 ? 111.730 36.321 61.755 0.70 19.88 160 ILE A CA 1
ATOM 2535 C CA B ILE A 1 175 ? 111.726 36.322 61.759 0.30 19.90 160 ILE A CA 1
ATOM 2536 C C . ILE A 1 175 ? 112.154 35.114 62.578 1.00 19.60 160 ILE A C 1
ATOM 2537 O O . ILE A 1 175 ? 113.132 35.184 63.333 1.00 20.09 160 ILE A O 1
ATOM 2566 N N . THR A 1 176 ? 111.423 34.015 62.435 1.00 18.72 161 THR A N 1
ATOM 2567 C CA . THR A 1 176 ? 111.745 32.803 63.178 1.00 19.52 161 THR A CA 1
ATOM 2568 C C . THR A 1 176 ? 112.934 32.067 62.573 1.00 19.93 161 THR A C 1
ATOM 2569 O O . THR A 1 176 ? 114.051 32.167 63.096 1.00 20.81 161 THR A O 1
ATOM 2580 N N . ILE A 1 177 ? 112.717 31.355 61.465 1.00 21.11 162 ILE A N 1
ATOM 2581 C CA . ILE A 1 177 ? 113.749 30.553 60.826 1.00 21.66 162 ILE A CA 1
ATOM 2582 C C . ILE A 1 177 ? 113.988 31.069 59.407 1.00 21.74 162 ILE A C 1
ATOM 2583 O O . ILE A 1 177 ? 113.123 31.682 58.775 1.00 20.90 162 ILE A O 1
ATOM 2599 N N . ASN A 1 178 ? 115.182 30.784 58.902 1.00 21.87 163 ASN A N 1
ATOM 2600 C CA . ASN A 1 178 ? 115.624 31.201 57.578 1.00 21.93 163 ASN A CA 1
ATOM 2601 C C . ASN A 1 178 ? 115.909 29.963 56.731 1.00 22.38 163 ASN A C 1
ATOM 2602 O O . ASN A 1 178 ? 116.731 29.123 57.112 1.00 23.28 163 ASN A O 1
ATOM 2613 N N . GLU A 1 179 ? 115.235 29.854 55.586 1.00 22.21 164 GLU A N 1
ATOM 2614 C CA . GLU A 1 179 ? 115.538 28.847 54.573 1.00 21.99 164 GLU A CA 1
ATOM 2615 C C . GLU A 1 179 ? 115.544 27.416 55.118 1.00 22.55 164 GLU A C 1
ATOM 2616 O O . GLU A 1 179 ? 116.572 26.732 55.088 1.00 22.80 164 GLU A O 1
ATOM 2628 N N . PRO A 1 180 ? 114.403 26.925 55.592 1.00 22.45 165 PRO A N 1
ATOM 2629 C CA . PRO A 1 180 ? 114.347 25.520 56.020 1.00 23.23 165 PRO A CA 1
ATOM 2630 C C . PRO A 1 180 ? 114.733 24.541 54.923 1.00 23.87 165 PRO A C 1
ATOM 2631 O O . PRO A 1 180 ? 115.191 23.438 55.244 1.00 24.27 165 PRO A O 1
ATOM 2642 N N . PHE A 1 181 ? 114.584 24.908 53.641 1.00 23.93 166 PHE A N 1
ATOM 2643 C CA . PHE A 1 181 ? 115.071 24.046 52.565 1.00 24.94 166 PHE A CA 1
ATOM 2644 C C . PHE A 1 181 ? 116.524 23.669 52.796 1.00 25.16 166 PHE A C 1
ATOM 2645 O O . PHE A 1 181 ? 116.927 22.514 52.603 1.00 25.19 166 PHE A O 1
ATOM 2662 N N . CYS A 1 182 ? 117.343 24.647 53.167 1.00 25.14 167 CYS A N 1
ATOM 2663 C CA . CYS A 1 182 ? 118.762 24.372 53.338 1.00 25.99 167 CYS A CA 1
ATOM 2664 C C . CYS A 1 182 ? 119.010 23.527 54.583 1.00 26.23 167 CYS A C 1
ATOM 2665 O O . CYS A 1 182 ? 119.752 22.534 54.541 1.00 27.23 167 CYS A O 1
ATOM 2673 N N . SER A 1 183 ? 118.401 23.904 55.706 1.00 25.33 168 SER A N 1
ATOM 2674 C CA . SER A 1 183 ? 118.630 23.171 56.943 1.00 25.77 168 SER A CA 1
ATOM 2675 C C . SER A 1 183 ? 118.139 21.733 56.826 1.00 26.39 168 SER A C 1
ATOM 2676 O O . SER A 1 183 ? 118.821 20.800 57.263 1.00 26.82 168 SER A O 1
ATOM 2684 N N . ALA A 1 184 ? 116.968 21.533 56.217 1.00 26.24 169 ALA A N 1
ATOM 2685 C CA . ALA A 1 184 ? 116.393 20.194 56.126 1.00 26.49 169 ALA A CA 1
ATOM 2686 C C . ALA A 1 184 ? 117.071 19.372 55.037 1.00 27.37 169 ALA A C 1
ATOM 2687 O O . ALA A 1 184 ? 117.696 18.344 55.321 1.00 28.23 169 ALA A O 1
ATOM 2694 N N . TRP A 1 185 ? 116.935 19.792 53.779 1.00 27.67 170 TRP A N 1
ATOM 2695 C CA . TRP A 1 185 ? 117.395 18.952 52.675 1.00 28.23 170 TRP A CA 1
ATOM 2696 C C . TRP A 1 185 ? 118.913 18.997 52.511 1.00 28.32 170 TRP A C 1
ATOM 2697 O O . TRP A 1 185 ? 119.562 17.953 52.375 1.00 29.08 170 TRP A O 1
ATOM 2718 N N . LEU A 1 186 ? 119.507 20.190 52.474 1.00 27.38 171 LEU A N 1
ATOM 2719 C CA . LEU A 1 186 ? 120.953 20.237 52.271 1.00 27.69 171 LEU A CA 1
ATOM 2720 C C . LEU A 1 186 ? 121.702 19.713 53.488 1.00 27.68 171 LEU A C 1
ATOM 2721 O O . LEU A 1 186 ? 122.785 19.127 53.348 1.00 28.78 171 LEU A O 1
ATOM 2737 N N . GLY A 1 187 ? 121.126 19.875 54.676 1.00 27.68 172 GLY A N 1
ATOM 2738 C CA . GLY A 1 187 ? 121.776 19.461 55.900 1.00 27.82 172 GLY A CA 1
ATOM 2739 C C . GLY A 1 187 ? 121.546 18.015 56.303 1.00 28.39 172 GLY A C 1
ATOM 2740 O O . GLY A 1 187 ? 122.388 17.448 57.002 1.00 28.99 172 GLY A O 1
ATOM 2744 N N . HIS A 1 188 ? 120.426 17.404 55.889 1.00 28.22 173 HIS A N 1
ATOM 2745 C CA . HIS A 1 188 ? 120.078 16.057 56.339 1.00 28.23 173 HIS A CA 1
ATOM 2746 C C . HIS A 1 188 ? 119.818 15.059 55.221 1.00 29.30 173 HIS A C 1
ATOM 2747 O O . HIS A 1 188 ? 119.768 13.857 55.504 1.00 29.65 173 HIS A O 1
ATOM 2761 N N . LEU A 1 189 ? 119.640 15.497 53.978 1.00 30.01 174 LEU A N 1
ATOM 2762 C CA . LEU A 1 189 ? 119.451 14.578 52.859 1.00 30.98 174 LEU A CA 1
ATOM 2763 C C . LEU A 1 189 ? 120.670 14.527 51.954 1.00 31.75 174 LEU A C 1
ATOM 2764 O O . LEU A 1 189 ? 121.154 13.442 51.624 1.00 32.93 174 LEU A O 1
ATOM 2780 N N . TYR A 1 190 ? 121.189 15.685 51.550 1.00 31.84 175 TYR A N 1
ATOM 2781 C CA . TYR A 1 190 ? 122.371 15.724 50.702 1.00 32.48 175 TYR A CA 1
ATOM 2782 C C . TYR A 1 190 ? 123.664 15.841 51.495 1.00 32.28 175 TYR A C 1
ATOM 2783 O O . TYR A 1 190 ? 124.735 15.579 50.945 1.00 32.66 175 TYR A O 1
ATOM 2801 N N . GLY A 1 191 ? 123.598 16.245 52.761 1.00 32.01 176 GLY A N 1
ATOM 2802 C CA . GLY A 1 191 ? 124.788 16.289 53.592 1.00 32.30 176 GLY A CA 1
ATOM 2803 C C . GLY A 1 191 ? 125.832 17.301 53.173 1.00 32.40 176 GLY A C 1
ATOM 2804 O O . GLY A 1 191 ? 126.989 17.190 53.594 1.00 32.98 176 GLY A O 1
ATOM 2808 N N . VAL A 1 192 ? 125.458 18.297 52.356 1.00 31.24 177 VAL A N 1
ATOM 2809 C CA . VAL A 1 192 ? 126.399 19.323 51.902 1.00 30.34 177 VAL A CA 1
ATOM 2810 C C . VAL A 1 192 ? 126.413 20.537 52.822 1.00 29.47 177 VAL A C 1
ATOM 2811 O O . VAL A 1 192 ? 127.239 21.449 52.631 1.00 29.37 177 VAL A O 1
ATOM 2824 N N . MET A 1 193 ? 125.506 20.588 53.791 1.00 28.49 178 MET A N 1
ATOM 2825 C CA A MET A 1 193 ? 125.511 21.595 54.837 0.67 27.24 178 MET A CA 1
ATOM 2826 C CA B MET A 1 193 ? 125.505 21.596 54.838 0.33 28.07 178 MET A CA 1
ATOM 2827 C C . MET A 1 193 ? 125.436 20.886 56.181 1.00 27.62 178 MET A C 1
ATOM 2828 O O . MET A 1 193 ? 125.047 19.719 56.267 1.00 27.74 178 MET A O 1
ATOM 2853 N N . ALA A 1 194 ? 125.813 21.603 57.233 1.00 27.21 179 ALA A N 1
ATOM 2854 C CA . ALA A 1 194 ? 125.763 21.028 58.568 1.00 26.86 179 ALA A CA 1
ATOM 2855 C C . ALA A 1 194 ? 124.333 20.601 58.878 1.00 26.78 179 ALA A C 1
ATOM 2856 O O . ALA A 1 194 ? 123.389 21.313 58.518 1.00 26.39 179 ALA A O 1
ATOM 2863 N N . PRO A 1 195 ? 124.132 19.468 59.585 1.00 27.37 180 PRO A N 1
ATOM 2864 C CA . PRO A 1 195 ? 125.159 18.618 60.211 1.00 28.38 180 PRO A CA 1
ATOM 2865 C C . PRO A 1 195 ? 125.765 17.553 59.304 1.00 29.52 180 PRO A C 1
ATOM 2866 O O . PRO A 1 195 ? 126.540 16.723 59.786 1.00 30.63 180 PRO A O 1
ATOM 2877 N N . GLY A 1 196 ? 125.446 17.570 58.014 1.00 29.74 181 GLY A N 1
ATOM 2878 C CA . GLY A 1 196 ? 126.085 16.642 57.094 1.00 29.87 181 GLY A CA 1
ATOM 2879 C C . GLY A 1 196 ? 125.470 15.259 57.020 1.00 30.95 181 GLY A C 1
ATOM 2880 O O . GLY A 1 196 ? 126.170 14.298 56.688 1.00 31.71 181 GLY A O 1
ATOM 2884 N N . ILE A 1 197 ? 124.187 15.124 57.332 1.00 31.41 182 ILE A N 1
ATOM 2885 C CA . ILE A 1 197 ? 123.514 13.830 57.310 1.00 31.78 182 ILE A CA 1
ATOM 2886 C C . ILE A 1 197 ? 122.948 13.589 55.915 1.00 32.49 182 ILE A C 1
ATOM 2887 O O . ILE A 1 197 ? 122.674 14.533 55.166 1.00 31.70 182 ILE A O 1
ATOM 2903 N N . LYS A 1 198 ? 122.808 12.301 55.540 1.00 34.04 183 LYS A N 1
ATOM 2904 C CA . LYS A 1 198 ? 122.363 11.900 54.197 1.00 35.62 183 LYS A CA 1
ATOM 2905 C C . LYS A 1 198 ? 121.304 10.806 54.331 1.00 35.42 183 LYS A C 1
ATOM 2906 O O . LYS A 1 198 ? 121.585 9.622 54.121 1.00 35.44 183 LYS A O 1
ATOM 2925 N N . ASP A 1 199 ? 120.073 11.212 54.635 1.00 35.35 184 ASP A N 1
ATOM 2926 C CA . ASP A 1 199 ? 118.991 10.254 54.853 1.00 35.00 184 ASP A CA 1
ATOM 2927 C C . ASP A 1 199 ? 117.662 10.949 54.613 1.00 34.86 184 ASP A C 1
ATOM 2928 O O . ASP A 1 199 ? 117.362 11.942 55.278 1.00 34.97 184 ASP A O 1
ATOM 2937 N N . LEU A 1 200 ? 116.846 10.408 53.704 1.00 34.94 185 LEU A N 1
ATOM 2938 C CA . LEU A 1 200 ? 115.578 11.058 53.368 1.00 34.80 185 LEU A CA 1
ATOM 2939 C C . LEU A 1 200 ? 114.668 11.186 54.585 1.00 34.98 185 LEU A C 1
ATOM 2940 O O . LEU A 1 200 ? 114.119 12.261 54.852 1.00 34.71 185 LEU A O 1
ATOM 2956 N N . LYS A 1 201 ? 114.480 10.096 55.335 1.00 35.54 186 LYS A N 1
ATOM 2957 C CA . LYS A 1 201 ? 113.569 10.159 56.477 1.00 35.76 186 LYS A CA 1
ATOM 2958 C C . LYS A 1 201 ? 114.007 11.229 57.467 1.00 34.63 186 LYS A C 1
ATOM 2959 O O . LYS A 1 201 ? 113.170 11.962 58.011 1.00 33.97 186 LYS A O 1
ATOM 2978 N N . THR A 1 202 ? 115.314 11.330 57.713 1.00 33.83 187 THR A N 1
ATOM 2979 C CA . THR A 1 202 ? 115.818 12.357 58.616 1.00 32.80 187 THR A CA 1
ATOM 2980 C C . THR A 1 202 ? 115.525 13.746 58.066 1.00 31.62 187 THR A C 1
ATOM 2981 O O . THR A 1 202 ? 115.132 14.649 58.816 1.00 30.88 187 THR A O 1
ATOM 2992 N N . GLY A 1 203 ? 115.680 13.931 56.752 1.00 31.23 188 GLY A N 1
ATOM 2993 C CA . GLY A 1 203 ? 115.337 15.214 56.151 1.00 30.78 188 GLY A CA 1
ATOM 2994 C C . GLY A 1 203 ? 113.867 15.560 56.309 1.00 30.31 188 GLY A C 1
ATOM 2995 O O . GLY A 1 203 ? 113.513 16.713 56.583 1.00 29.55 188 GLY A O 1
ATOM 2999 N N . ILE A 1 204 ? 112.990 14.568 56.133 1.00 30.35 189 ILE A N 1
ATOM 3000 C CA . ILE A 1 204 ? 111.559 14.781 56.348 1.00 30.16 189 ILE A CA 1
ATOM 3001 C C . ILE A 1 204 ? 111.292 15.175 57.796 1.00 28.97 189 ILE A C 1
ATOM 3002 O O . ILE A 1 204 ? 110.585 16.150 58.071 1.00 27.27 189 ILE A O 1
ATOM 3018 N N . ASN A 1 205 ? 111.853 14.420 58.746 1.00 29.34 190 ASN A N 1
ATOM 3019 C CA . ASN A 1 205 ? 111.672 14.750 60.156 1.00 29.09 190 ASN A CA 1
ATOM 3020 C C . ASN A 1 205 ? 112.154 16.166 60.433 1.00 27.93 190 ASN A C 1
ATOM 3021 O O . ASN A 1 205 ? 111.442 16.965 61.053 1.00 27.77 190 ASN A O 1
ATOM 3032 N N . ALA A 1 206 ? 113.362 16.500 59.956 1.00 27.10 191 ALA A N 1
ATOM 3033 C CA . ALA A 1 206 ? 113.932 17.825 60.192 1.00 27.01 191 ALA A CA 1
ATOM 3034 C C . ALA A 1 206 ? 113.053 18.919 59.601 1.00 26.82 191 ALA A C 1
ATOM 3035 O O . ALA A 1 206 ? 112.843 19.966 60.228 1.00 26.52 191 ALA A O 1
ATOM 3042 N N . SER A 1 207 ? 112.533 18.705 58.391 1.00 26.20 192 SER A N 1
ATOM 3043 C CA . SER A 1 207 ? 111.673 19.721 57.792 1.00 26.04 192 SER A CA 1
ATOM 3044 C C . SER A 1 207 ? 110.446 19.978 58.659 1.00 25.02 192 SER A C 1
ATOM 3045 O O . SER A 1 207 ? 110.065 21.131 58.880 1.00 24.38 192 SER A O 1
ATOM 3053 N N . HIS A 1 208 ? 109.832 18.918 59.189 1.00 25.36 193 HIS A N 1
ATOM 3054 C CA . HIS A 1 208 ? 108.633 19.094 60.010 1.00 25.62 193 HIS A CA 1
ATOM 3055 C C . HIS A 1 208 ? 108.948 19.793 61.326 1.00 25.17 193 HIS A C 1
ATOM 3056 O O . HIS A 1 208 ? 108.153 20.609 61.805 1.00 25.72 193 HIS A O 1
ATOM 3070 N N . HIS A 1 209 ? 110.085 19.473 61.940 1.00 24.75 194 HIS A N 1
ATOM 3071 C CA . HIS A 1 209 ? 110.424 20.067 63.227 1.00 24.84 194 HIS A CA 1
ATOM 3072 C C . HIS A 1 209 ? 110.925 21.502 63.101 1.00 24.48 194 HIS A C 1
ATOM 3073 O O . HIS A 1 209 ? 110.723 22.298 64.026 1.00 24.52 194 HIS A O 1
ATOM 3087 N N . LEU A 1 210 ? 111.570 21.851 61.983 1.00 23.94 195 LEU A N 1
ATOM 3088 C CA . LEU A 1 210 ? 111.869 23.255 61.699 1.00 22.93 195 LEU A CA 1
ATOM 3089 C C . LEU A 1 210 ? 110.584 24.061 61.571 1.00 22.70 195 LEU A C 1
ATOM 3090 O O . LEU A 1 210 ? 110.447 25.143 62.153 1.00 22.46 195 LEU A O 1
ATOM 3106 N N . LEU A 1 211 ? 109.622 23.538 60.812 1.00 22.71 196 LEU A N 1
ATOM 3107 C CA . LEU A 1 211 ? 108.369 24.257 60.609 1.00 22.41 196 LEU A CA 1
ATOM 3108 C C . LEU A 1 211 ? 107.546 24.313 61.891 1.00 21.74 196 LEU A C 1
ATOM 3109 O O . LEU A 1 211 ? 106.951 25.352 62.204 1.00 21.73 196 LEU A O 1
ATOM 3125 N N . LEU A 1 212 ? 107.505 23.212 62.650 1.00 21.90 197 LEU A N 1
ATOM 3126 C CA . LEU A 1 212 ? 106.822 23.232 63.940 1.00 21.85 197 LEU A CA 1
ATOM 3127 C C . LEU A 1 212 ? 107.493 24.213 64.889 1.00 22.31 197 LEU A C 1
ATOM 3128 O O . LEU A 1 212 ? 106.818 24.954 65.614 1.00 22.26 197 LEU A O 1
ATOM 3144 N N . GLY A 1 213 ? 108.828 24.242 64.888 1.00 22.65 198 GLY A N 1
ATOM 3145 C CA . GLY A 1 213 ? 109.535 25.232 65.683 1.00 23.17 198 GLY A CA 1
ATOM 3146 C C . GLY A 1 213 ? 109.162 26.651 65.294 1.00 22.20 198 GLY A C 1
ATOM 3147 O O . GLY A 1 213 ? 108.918 27.497 66.154 1.00 22.24 198 GLY A O 1
ATOM 3151 N N . HIS A 1 214 ? 109.092 26.924 63.990 1.00 22.44 199 HIS A N 1
ATOM 3152 C CA . HIS A 1 214 ? 108.616 28.225 63.528 1.00 20.94 199 HIS A CA 1
ATOM 3153 C C . HIS A 1 214 ? 107.262 28.568 64.139 1.00 21.07 199 HIS A C 1
ATOM 3154 O O . HIS A 1 214 ? 107.063 29.665 64.668 1.00 21.63 199 HIS A O 1
ATOM 3168 N N . GLY A 1 215 ? 106.310 27.639 64.062 1.00 20.90 200 GLY A N 1
ATOM 3169 C CA . GLY A 1 215 ? 104.971 27.928 64.548 1.00 20.86 200 GLY A CA 1
ATOM 3170 C C . GLY A 1 215 ? 104.919 28.108 66.053 1.00 21.31 200 GLY A C 1
ATOM 3171 O O . GLY A 1 215 ? 104.248 29.015 66.557 1.00 21.23 200 GLY A O 1
ATOM 3175 N N . LEU A 1 216 ? 105.624 27.247 66.792 1.00 22.19 201 LEU A N 1
ATOM 3176 C CA . LEU A 1 216 ? 105.669 27.366 68.244 1.00 22.26 201 LEU A CA 1
ATOM 3177 C C . LEU A 1 216 ? 106.346 28.662 68.658 1.00 22.57 201 LEU A C 1
ATOM 3178 O O . LEU A 1 216 ? 105.908 29.325 69.605 1.00 23.17 201 LEU A O 1
ATOM 3194 N N . ALA A 1 217 ? 107.414 29.044 67.950 1.00 21.71 202 ALA A N 1
ATOM 3195 C CA . ALA A 1 217 ? 108.106 30.285 68.268 1.00 20.88 202 ALA A CA 1
ATOM 3196 C C . ALA A 1 217 ? 107.224 31.489 67.978 1.00 20.40 202 ALA A C 1
ATOM 3197 O O . ALA A 1 217 ? 107.214 32.454 68.749 1.00 20.28 202 ALA A O 1
ATOM 3204 N N . THR A 1 218 ? 106.497 31.460 66.860 1.00 20.64 203 THR A N 1
ATOM 3205 C CA . THR A 1 218 ? 105.587 32.552 66.545 1.00 21.36 203 THR A CA 1
ATOM 3206 C C . THR A 1 218 ? 104.592 32.750 67.680 1.00 21.75 203 THR A C 1
ATOM 3207 O O . THR A 1 218 ? 104.375 33.872 68.143 1.00 22.17 203 THR A O 1
ATOM 3218 N N . LYS A 1 219 ? 103.971 31.662 68.139 1.00 22.70 204 LYS A N 1
ATOM 3219 C CA . LYS A 1 219 ? 102.993 31.779 69.217 1.00 24.83 204 LYS A CA 1
ATOM 3220 C C . LYS A 1 219 ? 103.641 32.290 70.495 1.00 24.56 204 LYS A C 1
ATOM 3221 O O . LYS A 1 219 ? 103.043 33.085 71.233 1.00 25.16 204 LYS A O 1
ATOM 3240 N N . ALA A 1 220 ? 104.865 31.848 70.773 1.00 23.87 205 ALA A N 1
ATOM 3241 C CA . ALA A 1 220 ? 105.549 32.276 71.989 1.00 24.95 205 ALA A CA 1
ATOM 3242 C C . ALA A 1 220 ? 105.905 33.758 71.930 1.00 24.89 205 ALA A C 1
ATOM 3243 O O . ALA A 1 220 ? 105.784 34.475 72.930 1.00 24.87 205 ALA A O 1
ATOM 3250 N N . ILE A 1 221 ? 106.344 34.234 70.766 1.00 24.03 206 ILE A N 1
ATOM 3251 C CA . ILE A 1 221 ? 106.675 35.648 70.617 1.00 23.82 206 ILE A CA 1
ATOM 3252 C C . ILE A 1 221 ? 105.438 36.509 70.826 1.00 23.78 206 ILE A C 1
ATOM 3253 O O . ILE A 1 221 ? 105.482 37.540 71.516 1.00 23.51 206 ILE A O 1
ATOM 3269 N N . ARG A 1 222 ? 104.313 36.097 70.246 1.00 23.17 207 ARG A N 1
ATOM 3270 C CA A ARG A 1 222 ? 103.090 36.883 70.371 0.63 24.05 207 ARG A CA 1
ATOM 3271 C CA B ARG A 1 222 ? 103.092 36.884 70.373 0.37 24.26 207 ARG A CA 1
ATOM 3272 C C . ARG A 1 222 ? 102.589 36.913 71.809 1.00 25.13 207 ARG A C 1
ATOM 3273 O O . ARG A 1 222 ? 101.944 37.885 72.220 1.00 25.30 207 ARG A O 1
ATOM 3312 N N . GLU A 1 223 ? 102.877 35.875 72.588 1.00 26.51 208 GLU A N 1
ATOM 3313 C CA . GLU A 1 223 ? 102.481 35.893 73.994 1.00 28.86 208 GLU A CA 1
ATOM 3314 C C . GLU A 1 223 ? 103.253 36.946 74.774 1.00 27.71 208 GLU A C 1
ATOM 3315 O O . GLU A 1 223 ? 102.781 37.413 75.815 1.00 27.65 208 GLU A O 1
ATOM 3327 N N . VAL A 1 224 ? 104.451 37.307 74.311 1.00 26.93 209 VAL A N 1
ATOM 3328 C CA . VAL A 1 224 ? 105.231 38.326 75.003 1.00 27.44 209 VAL A CA 1
ATOM 3329 C C . VAL A 1 224 ? 104.560 39.685 74.862 1.00 28.58 209 VAL A C 1
ATOM 3330 O O . VAL A 1 224 ? 104.435 40.440 75.834 1.00 27.98 209 VAL A O 1
ATOM 3343 N N . SER A 1 225 ? 104.136 40.021 73.646 1.00 29.98 210 SER A N 1
ATOM 3344 C CA . SER A 1 225 ? 103.441 41.275 73.403 1.00 32.93 210 SER A CA 1
ATOM 3345 C C . SER A 1 225 ? 102.680 41.204 72.087 1.00 32.63 210 SER A C 1
ATOM 3346 O O . SER A 1 225 ? 103.206 40.734 71.073 1.00 32.31 210 SER A O 1
ATOM 3354 N N . SER A 1 226 ? 101.446 41.706 72.111 1.00 32.89 211 SER A N 1
ATOM 3355 C CA . SER A 1 226 ? 100.570 41.620 70.953 1.00 33.15 211 SER A CA 1
ATOM 3356 C C . SER A 1 226 ? 100.938 42.604 69.850 1.00 31.25 211 SER A C 1
ATOM 3357 O O . SER A 1 226 ? 100.377 42.503 68.754 1.00 30.95 211 SER A O 1
ATOM 3365 N N . GLU A 1 227 ? 101.835 43.565 70.104 1.00 29.95 212 GLU A N 1
ATOM 3366 C CA A GLU A 1 227 ? 102.247 44.491 69.057 0.60 29.05 212 GLU A CA 1
ATOM 3367 C CA B GLU A 1 227 ? 102.249 44.489 69.057 0.40 28.95 212 GLU A CA 1
ATOM 3368 C C . GLU A 1 227 ? 103.368 43.933 68.195 1.00 27.01 212 GLU A C 1
ATOM 3369 O O . GLU A 1 227 ? 103.683 44.527 67.160 1.00 26.55 212 GLU A O 1
ATOM 3390 N N . LEU A 1 228 ? 103.976 42.822 68.598 1.00 24.19 213 LEU A N 1
ATOM 3391 C CA . LEU A 1 228 ? 105.101 42.278 67.857 1.00 22.65 213 LEU A CA 1
ATOM 3392 C C . LEU A 1 228 ? 104.618 41.625 66.572 1.00 22.18 213 LEU A C 1
ATOM 3393 O O . LEU A 1 228 ? 103.534 41.034 66.525 1.00 23.26 213 LEU A O 1
ATOM 3409 N N . LYS A 1 229 ? 105.421 41.761 65.522 1.00 21.44 214 LYS A N 1
ATOM 3410 C CA . LYS A 1 229 ? 105.150 41.152 64.232 1.00 22.26 214 LYS A CA 1
ATOM 3411 C C . LYS A 1 229 ? 106.138 40.014 64.010 1.00 21.08 214 LYS A C 1
ATOM 3412 O O . LYS A 1 229 ? 107.286 40.073 64.462 1.00 21.20 214 LYS A O 1
ATOM 3431 N N . VAL A 1 230 ? 105.669 38.965 63.334 1.00 19.87 215 VAL A N 1
ATOM 3432 C CA . VAL A 1 230 ? 106.445 37.748 63.130 1.00 19.11 215 VAL A CA 1
ATOM 3433 C C . VAL A 1 230 ? 106.237 37.247 61.708 1.00 19.23 215 VAL A C 1
ATOM 3434 O O . VAL A 1 230 ? 105.122 37.278 61.178 1.00 20.56 215 VAL A O 1
ATOM 3447 N N . GLY A 1 231 ? 107.315 36.754 61.101 1.00 18.23 216 GLY A N 1
ATOM 3448 C CA . GLY A 1 231 ? 107.239 36.054 59.838 1.00 18.11 216 GLY A CA 1
ATOM 3449 C C . GLY A 1 231 ? 108.274 34.951 59.799 1.00 18.47 216 GLY A C 1
ATOM 3450 O O . GLY A 1 231 ? 108.989 34.704 60.770 1.00 18.81 216 GLY A O 1
ATOM 3454 N N . ILE A 1 232 ? 108.346 34.295 58.648 1.00 18.89 217 ILE A N 1
ATOM 3455 C CA . ILE A 1 232 ? 109.330 33.263 58.352 1.00 18.65 217 ILE A CA 1
ATOM 3456 C C . ILE A 1 232 ? 110.012 33.671 57.059 1.00 18.90 217 ILE A C 1
ATOM 3457 O O . ILE A 1 232 ? 109.406 34.342 56.224 1.00 19.21 217 ILE A O 1
ATOM 3473 N N . THR A 1 233 ? 111.265 33.244 56.873 1.00 18.96 218 THR A N 1
ATOM 3474 C CA . THR A 1 233 ? 111.969 33.453 55.606 1.00 19.28 218 THR A CA 1
ATOM 3475 C C . THR A 1 233 ? 112.047 32.138 54.846 1.00 19.87 218 THR A C 1
ATOM 3476 O O . THR A 1 233 ? 112.605 31.156 55.351 1.00 21.37 218 THR A O 1
ATOM 3487 N N . LEU A 1 234 ? 111.506 32.134 53.632 1.00 19.55 219 LEU A N 1
ATOM 3488 C CA . LEU A 1 234 ? 111.610 31.007 52.713 1.00 20.06 219 LEU A CA 1
ATOM 3489 C C . LEU A 1 234 ? 112.367 31.438 51.467 1.00 21.10 219 LEU A C 1
ATOM 3490 O O . LEU A 1 234 ? 112.074 32.492 50.887 1.00 20.28 219 LEU A O 1
ATOM 3506 N N . ASN A 1 235 ? 113.314 30.606 51.037 1.00 21.27 220 ASN A N 1
ATOM 3507 C CA . ASN A 1 235 ? 113.906 30.762 49.714 1.00 22.75 220 ASN A CA 1
ATOM 3508 C C . ASN A 1 235 ? 113.094 29.963 48.702 1.00 23.17 220 ASN A C 1
ATOM 3509 O O . ASN A 1 235 ? 112.646 28.845 48.988 1.00 24.96 220 ASN A O 1
ATOM 3520 N N . PHE A 1 236 ? 112.879 30.557 47.529 1.00 23.06 221 PHE A N 1
ATOM 3521 C CA . PHE A 1 236 ? 112.165 29.904 46.436 1.00 24.86 221 PHE A CA 1
ATOM 3522 C C . PHE A 1 236 ? 113.067 29.826 45.214 1.00 24.77 221 PHE A C 1
ATOM 3523 O O . PHE A 1 236 ? 113.725 30.808 44.851 1.00 24.46 221 PHE A O 1
ATOM 3540 N N . THR A 1 237 ? 113.095 28.657 44.584 1.00 25.13 222 THR A N 1
ATOM 3541 C CA . THR A 1 237 ? 113.880 28.432 43.371 1.00 25.06 222 THR A CA 1
ATOM 3542 C C . THR A 1 237 ? 112.915 28.012 42.276 1.00 25.42 222 THR A C 1
ATOM 3543 O O . THR A 1 237 ? 112.531 26.829 42.211 1.00 25.62 222 THR A O 1
ATOM 3554 N N . PRO A 1 238 ? 112.444 28.938 41.437 1.00 26.20 223 PRO A N 1
ATOM 3555 C CA . PRO A 1 238 ? 111.528 28.545 40.359 1.00 26.77 223 PRO A CA 1
ATOM 3556 C C . PRO A 1 238 ? 112.197 27.558 39.423 1.00 27.74 223 PRO A C 1
ATOM 3557 O O . PRO A 1 238 ? 113.392 27.655 39.139 1.00 27.48 223 PRO A O 1
ATOM 3568 N N . ALA A 1 239 ? 111.410 26.611 38.928 1.00 29.21 224 ALA A N 1
ATOM 3569 C CA . ALA A 1 239 ? 111.919 25.546 38.077 1.00 30.58 224 ALA A CA 1
ATOM 3570 C C . ALA A 1 239 ? 111.373 25.690 36.665 1.00 32.15 224 ALA A C 1
ATOM 3571 O O . ALA A 1 239 ? 110.193 26.003 36.474 1.00 32.81 224 ALA A O 1
ATOM 3578 N N . ILE A 1 240 ? 112.244 25.466 35.680 1.00 32.56 225 ILE A N 1
ATOM 3579 C CA . ILE A 1 240 ? 111.851 25.379 34.282 1.00 33.29 225 ILE A CA 1
ATOM 3580 C C . ILE A 1 240 ? 112.512 24.149 33.672 1.00 34.21 225 ILE A C 1
ATOM 3581 O O . ILE A 1 240 ? 113.424 23.551 34.246 1.00 33.11 225 ILE A O 1
ATOM 3597 N N . THR A 1 241 ? 112.043 23.785 32.482 1.00 35.85 226 THR A N 1
ATOM 3598 C CA . THR A 1 241 ? 112.677 22.749 31.687 1.00 38.87 226 THR A CA 1
ATOM 3599 C C . THR A 1 241 ? 112.831 23.241 30.259 1.00 41.34 226 THR A C 1
ATOM 3600 O O . THR A 1 241 ? 112.026 24.039 29.768 1.00 42.12 226 THR A O 1
ATOM 3611 N N . LEU A 1 242 ? 113.882 22.760 29.600 1.00 42.87 227 LEU A N 1
ATOM 3612 C CA . LEU A 1 242 ? 114.078 23.020 28.185 1.00 45.04 227 LEU A CA 1
ATOM 3613 C C . LEU A 1 242 ? 113.348 22.022 27.304 1.00 46.75 227 LEU A C 1
ATOM 3614 O O . LEU A 1 242 ? 113.165 22.293 26.115 1.00 47.61 227 LEU A O 1
ATOM 3630 N N . GLY A 1 243 ? 112.892 20.893 27.867 1.00 48.50 228 GLY A N 1
ATOM 3631 C CA . GLY A 1 243 ? 112.204 19.884 27.091 1.00 50.44 228 GLY A CA 1
ATOM 3632 C C . GLY A 1 243 ? 110.716 20.141 26.999 1.00 52.49 228 GLY A C 1
ATOM 3633 O O . GLY A 1 243 ? 110.149 20.952 27.725 1.00 52.33 228 GLY A O 1
ATOM 3637 N N . GLU A 1 244 ? 110.078 19.425 26.076 1.00 54.66 229 GLU A N 1
ATOM 3638 C CA . GLU A 1 244 ? 108.645 19.551 25.858 1.00 56.79 229 GLU A CA 1
ATOM 3639 C C . GLU A 1 244 ? 107.861 18.295 26.212 1.00 56.20 229 GLU A C 1
ATOM 3640 O O . GLU A 1 244 ? 106.626 18.327 26.172 1.00 56.12 229 GLU A O 1
ATOM 3652 N N . SER A 1 245 ? 108.536 17.203 26.562 1.00 55.50 230 SER A N 1
ATOM 3653 C CA . SER A 1 245 ? 107.847 15.967 26.887 1.00 54.64 230 SER A CA 1
ATOM 3654 C C . SER A 1 245 ? 107.040 16.127 28.171 1.00 54.57 230 SER A C 1
ATOM 3655 O O . SER A 1 245 ? 107.319 16.981 29.020 1.00 54.42 230 SER A O 1
ATOM 3663 N N . SER A 1 246 ? 106.025 15.271 28.312 1.00 54.36 231 SER A N 1
ATOM 3664 C CA . SER A 1 246 ? 105.217 15.290 29.524 1.00 54.57 231 SER A CA 1
ATOM 3665 C C . SER A 1 246 ? 106.055 14.979 30.756 1.00 53.93 231 SER A C 1
ATOM 3666 O O . SER A 1 246 ? 105.798 15.528 31.834 1.00 53.47 231 SER A O 1
ATOM 3674 N N . GLU A 1 247 ? 107.072 14.123 30.623 1.00 53.27 232 GLU A N 1
ATOM 3675 C CA . GLU A 1 247 ? 107.886 13.793 31.786 1.00 52.79 232 GLU A CA 1
ATOM 3676 C C . GLU A 1 247 ? 108.765 14.964 32.210 1.00 50.81 232 GLU A C 1
ATOM 3677 O O . GLU A 1 247 ? 109.016 15.142 33.405 1.00 50.14 232 GLU A O 1
ATOM 3689 N N . ASP A 1 248 ? 109.234 15.774 31.258 1.00 49.30 233 ASP A N 1
ATOM 3690 C CA . ASP A 1 248 ? 110.005 16.956 31.634 1.00 47.83 233 ASP A CA 1
ATOM 3691 C C . ASP A 1 248 ? 109.128 17.991 32.329 1.00 46.13 233 ASP A C 1
ATOM 3692 O O . ASP A 1 248 ? 109.605 18.715 33.214 1.00 44.98 233 ASP A O 1
ATOM 3701 N N . LYS A 1 249 ? 107.850 18.084 31.948 1.00 45.48 234 LYS A N 1
ATOM 3702 C CA . LYS A 1 249 ? 106.926 18.937 32.691 1.00 44.97 234 LYS A CA 1
ATOM 3703 C C . LYS A 1 249 ? 106.695 18.387 34.092 1.00 42.67 234 LYS A C 1
ATOM 3704 O O . LYS A 1 249 ? 106.590 19.151 35.058 1.00 42.65 234 LYS A O 1
ATOM 3723 N N . LEU A 1 250 ? 106.627 17.059 34.223 1.00 40.81 235 LEU A N 1
ATOM 3724 C CA . LEU A 1 250 ? 106.543 16.456 35.548 1.00 39.54 235 LEU A CA 1
ATOM 3725 C C . LEU A 1 250 ? 107.782 16.782 36.375 1.00 38.74 235 LEU A C 1
ATOM 3726 O O . LEU A 1 250 ? 107.681 17.068 37.575 1.00 38.34 235 LEU A O 1
ATOM 3742 N N . ALA A 1 251 ? 108.960 16.754 35.747 1.00 37.89 236 ALA A N 1
ATOM 3743 C CA . ALA A 1 251 ? 110.189 17.102 36.452 1.00 37.18 236 ALA A CA 1
ATOM 3744 C C . ALA A 1 251 ? 110.106 18.504 37.044 1.00 35.81 236 ALA A C 1
ATOM 3745 O O . ALA A 1 251 ? 110.555 18.740 38.173 1.00 35.70 236 ALA A O 1
ATOM 3752 N N . VAL A 1 252 ? 109.549 19.454 36.291 1.00 35.50 237 VAL A N 1
ATOM 3753 C CA . VAL A 1 252 ? 109.377 20.810 36.811 1.00 35.79 237 VAL A CA 1
ATOM 3754 C C . VAL A 1 252 ? 108.478 20.790 38.041 1.00 35.83 237 VAL A C 1
ATOM 3755 O O . VAL A 1 252 ? 108.750 21.457 39.049 1.00 35.59 237 VAL A O 1
ATOM 3768 N N . GLU A 1 253 ? 107.384 20.035 37.969 1.00 36.22 238 GLU A N 1
ATOM 3769 C CA . GLU A 1 253 ? 106.446 19.953 39.084 1.00 37.47 238 GLU A CA 1
ATOM 3770 C C . GLU A 1 253 ? 107.100 19.344 40.319 1.00 35.14 238 GLU A C 1
ATOM 3771 O O . GLU A 1 253 ? 106.883 19.818 41.439 1.00 34.76 238 GLU A O 1
ATOM 3783 N N . LEU A 1 254 ? 107.906 18.294 40.137 1.00 33.37 239 LEU A N 1
ATOM 3784 C CA . LEU A 1 254 ? 108.583 17.658 41.265 1.00 32.04 239 LEU A CA 1
ATOM 3785 C C . LEU A 1 254 ? 109.606 18.589 41.905 1.00 30.85 239 LEU A C 1
ATOM 3786 O O . LEU A 1 254 ? 109.698 18.674 43.136 1.00 30.06 239 LEU A O 1
ATOM 3802 N N . ALA A 1 255 ? 110.404 19.274 41.088 1.00 29.45 240 ALA A N 1
ATOM 3803 C CA . ALA A 1 255 ? 111.408 20.180 41.641 1.00 29.32 240 ALA A CA 1
ATOM 3804 C C . ALA A 1 255 ? 110.749 21.327 42.390 1.00 29.26 240 ALA A C 1
ATOM 3805 O O . ALA A 1 255 ? 111.218 21.732 43.463 1.00 29.22 240 ALA A O 1
ATOM 3812 N N . ASP A 1 256 ? 109.666 21.874 41.832 1.00 29.18 241 ASP A N 1
ATOM 3813 C CA . ASP A 1 256 ? 108.930 22.935 42.511 1.00 29.24 241 ASP A CA 1
ATOM 3814 C C . ASP A 1 256 ? 108.357 22.439 43.832 1.00 28.33 241 ASP A C 1
ATOM 3815 O O . ASP A 1 256 ? 108.360 23.165 44.834 1.00 27.06 241 ASP A O 1
ATOM 3824 N N . GLY A 1 257 ? 107.854 21.204 43.854 1.00 28.67 242 GLY A N 1
ATOM 3825 C CA . GLY A 1 257 ? 107.322 20.663 45.094 1.00 28.98 242 GLY A CA 1
ATOM 3826 C C . GLY A 1 257 ? 108.395 20.459 46.146 1.00 29.15 242 GLY A C 1
ATOM 3827 O O . GLY A 1 257 ? 108.187 20.755 47.327 1.00 28.99 242 GLY A O 1
ATOM 3831 N N . PHE A 1 258 ? 109.555 19.950 45.729 1.00 29.04 243 PHE A N 1
ATOM 3832 C CA . PHE A 1 258 ? 110.644 19.647 46.649 1.00 28.90 243 PHE A CA 1
ATOM 3833 C C . PHE A 1 258 ? 111.242 20.916 47.238 1.00 28.28 243 PHE A C 1
ATOM 3834 O O . PHE A 1 258 ? 111.479 20.997 48.451 1.00 28.56 243 PHE A O 1
ATOM 3851 N N . ASP A 1 259 ? 111.477 21.924 46.395 1.00 27.62 244 ASP A N 1
ATOM 3852 C CA . ASP A 1 259 ? 112.171 23.133 46.831 1.00 28.14 244 ASP A CA 1
ATOM 3853 C C . ASP A 1 259 ? 111.230 24.119 47.500 1.00 26.92 244 ASP A C 1
ATOM 3854 O O . ASP A 1 259 ? 111.616 24.796 48.462 1.00 26.66 244 ASP A O 1
ATOM 3863 N N . ASN A 1 260 ? 110.015 24.255 46.974 1.00 25.81 245 ASN A N 1
ATOM 3864 C CA . ASN A 1 260 ? 109.166 25.397 47.302 1.00 25.61 245 ASN A CA 1
ATOM 3865 C C . ASN A 1 260 ? 107.896 24.983 48.027 1.00 24.95 245 ASN A C 1
ATOM 3866 O O . ASN A 1 260 ? 107.680 25.414 49.164 1.00 25.10 245 ASN A O 1
ATOM 3877 N N . ARG A 1 261 ? 107.052 24.142 47.415 1.00 24.30 246 ARG A N 1
ATOM 3878 C CA . ARG A 1 261 ? 105.756 23.840 48.018 1.00 24.35 246 ARG A CA 1
ATOM 3879 C C . ARG A 1 261 ? 105.906 23.013 49.289 1.00 24.10 246 ARG A C 1
ATOM 3880 O O . ARG A 1 261 ? 105.054 23.100 50.180 1.00 24.15 246 ARG A O 1
ATOM 3901 N N . TRP A 1 262 ? 106.983 22.229 49.406 1.00 23.81 247 TRP A N 1
ATOM 3902 C CA . TRP A 1 262 ? 107.184 21.438 50.618 1.00 23.81 247 TRP A CA 1
ATOM 3903 C C . TRP A 1 262 ? 107.197 22.320 51.862 1.00 24.14 247 TRP A C 1
ATOM 3904 O O . TRP A 1 262 ? 106.770 21.883 52.935 1.00 24.42 247 TRP A O 1
ATOM 3925 N N . PHE A 1 263 ? 107.672 23.560 51.737 1.00 24.21 248 PHE A N 1
ATOM 3926 C CA . PHE A 1 263 ? 107.755 24.472 52.870 1.00 23.38 248 PHE A CA 1
ATOM 3927 C C . PHE A 1 263 ? 106.667 25.532 52.863 1.00 23.80 248 PHE A C 1
ATOM 3928 O O . PHE A 1 263 ? 106.171 25.902 53.934 1.00 24.35 248 PHE A O 1
ATOM 3945 N N . GLY A 1 264 ? 106.263 25.996 51.682 1.00 22.92 249 GLY A N 1
ATOM 3946 C CA . GLY A 1 264 ? 105.214 27.001 51.606 1.00 23.20 249 GLY A CA 1
ATOM 3947 C C . GLY A 1 264 ? 103.837 26.438 51.915 1.00 23.43 249 GLY A C 1
ATOM 3948 O O . GLY A 1 264 ? 103.024 27.094 52.574 1.00 23.40 249 GLY A O 1
ATOM 3952 N N . ASP A 1 265 ? 103.553 25.222 51.447 1.00 23.41 250 ASP A N 1
ATOM 3953 C CA . ASP A 1 265 ? 102.227 24.651 51.686 1.00 22.99 250 ASP A CA 1
ATOM 3954 C C . ASP A 1 265 ? 101.922 24.464 53.170 1.00 22.61 250 ASP A C 1
ATOM 3955 O O . ASP A 1 265 ? 100.792 24.777 53.581 1.00 22.24 250 ASP A O 1
ATOM 3964 N N . PRO A 1 266 ? 102.827 23.950 54.006 1.00 22.74 251 PRO A N 1
ATOM 3965 C CA . PRO A 1 266 ? 102.499 23.865 55.445 1.00 22.89 251 PRO A CA 1
ATOM 3966 C C . PRO A 1 266 ? 102.198 25.215 56.078 1.00 22.86 251 PRO A C 1
ATOM 3967 O O . PRO A 1 266 ? 101.247 25.341 56.863 1.00 22.36 251 PRO A O 1
ATOM 3978 N N . VAL A 1 267 ? 102.981 26.238 55.736 1.00 22.38 252 VAL A N 1
ATOM 3979 C CA . VAL A 1 267 ? 102.850 27.544 56.377 1.00 22.33 252 VAL A CA 1
ATOM 3980 C C . VAL A 1 267 ? 101.546 28.226 55.982 1.00 21.49 252 VAL A C 1
ATOM 3981 O O . VAL A 1 267 ? 100.881 28.846 56.820 1.00 21.67 252 VAL A O 1
ATOM 3994 N N . PHE A 1 268 ? 101.178 28.165 54.700 1.00 21.35 253 PHE A N 1
ATOM 3995 C CA . PHE A 1 268 ? 100.051 28.938 54.189 1.00 21.29 253 PHE A CA 1
ATOM 3996 C C . PHE A 1 268 ? 98.813 28.109 53.881 1.00 21.52 253 PHE A C 1
ATOM 3997 O O . PHE A 1 268 ? 97.717 28.674 53.765 1.00 21.29 253 PHE A O 1
ATOM 4014 N N . LYS A 1 269 ? 98.949 26.793 53.789 1.00 22.51 254 LYS A N 1
ATOM 4015 C CA . LYS A 1 269 ? 97.826 25.932 53.466 1.00 22.72 254 LYS A CA 1
ATOM 4016 C C . LYS A 1 269 ? 97.613 24.810 54.475 1.00 23.16 254 LYS A C 1
ATOM 4017 O O . LYS A 1 269 ? 96.662 24.038 54.318 1.00 24.45 254 LYS A O 1
ATOM 4036 N N . ALA A 1 270 ? 98.461 24.702 55.501 1.00 22.48 255 ALA A N 1
ATOM 4037 C CA . ALA A 1 270 ? 98.290 23.730 56.592 1.00 21.96 255 ALA A CA 1
ATOM 4038 C C . ALA A 1 270 ? 98.402 22.276 56.121 1.00 23.13 255 ALA A C 1
ATOM 4039 O O . ALA A 1 270 ? 97.822 21.370 56.730 1.00 23.91 255 ALA A O 1
ATOM 4046 N N . LYS A 1 271 ? 99.170 22.026 55.064 1.00 23.48 256 LYS A N 1
ATOM 4047 C CA . LYS A 1 271 ? 99.363 20.659 54.589 1.00 25.31 256 LYS A CA 1
ATOM 4048 C C . LYS A 1 271 ? 100.653 20.568 53.792 1.00 25.75 256 LYS A C 1
ATOM 4049 O O . LYS A 1 271 ? 101.183 21.572 53.307 1.00 24.60 256 LYS A O 1
ATOM 4068 N N . TYR A 1 272 ? 101.180 19.333 53.705 1.00 27.28 257 TYR A N 1
ATOM 4069 C CA . TYR A 1 272 ? 102.305 19.059 52.825 1.00 23.86 257 TYR A CA 1
ATOM 4070 C C . TYR A 1 272 ? 101.816 18.700 51.424 1.00 28.23 257 TYR A C 1
ATOM 4071 O O . TYR A 1 272 ? 100.722 18.146 51.262 1.00 28.92 257 TYR A O 1
ATOM 4089 N N . PRO A 1 273 ? 102.590 19.013 50.384 1.00 28.51 258 PRO A N 1
ATOM 4090 C CA . PRO A 1 273 ? 102.129 18.736 49.015 1.00 29.74 258 PRO A CA 1
ATOM 4091 C C . PRO A 1 273 ? 101.995 17.239 48.780 1.00 32.32 258 PRO A C 1
ATOM 4092 O O . PRO A 1 273 ? 102.972 16.494 48.860 1.00 30.99 258 PRO A O 1
ATOM 4103 N N . GLU A 1 274 ? 100.770 16.809 48.460 1.00 35.39 259 GLU A N 1
ATOM 4104 C CA . GLU A 1 274 ? 100.468 15.378 48.420 1.00 36.62 259 GLU A CA 1
ATOM 4105 C C . GLU A 1 274 ? 101.269 14.658 47.338 1.00 26.94 259 GLU A C 1
ATOM 4106 O O . GLU A 1 274 ? 101.689 13.5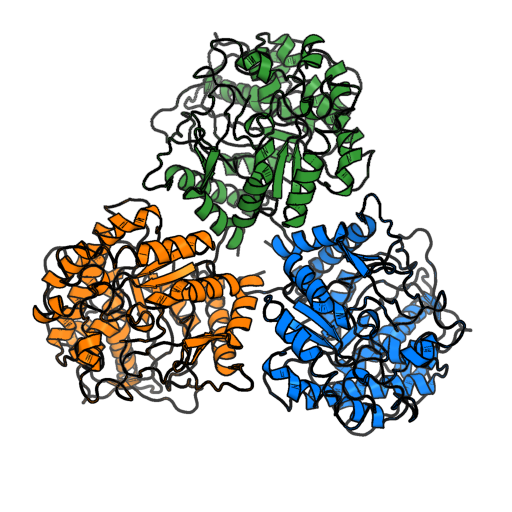07 47.527 1.00 33.77 259 GLU A O 1
ATOM 4118 N N . ASP A 1 275 ? 101.510 15.319 46.204 1.00 29.71 260 ASP A N 1
ATOM 4119 C CA . ASP A 1 275 ? 102.279 14.676 45.146 1.00 32.02 260 ASP A CA 1
ATOM 4120 C C . ASP A 1 275 ? 103.687 14.339 45.624 1.00 33.17 260 ASP A C 1
ATOM 4121 O O . ASP A 1 275 ? 104.233 13.284 45.274 1.00 33.72 260 ASP A O 1
ATOM 4130 N N . ILE A 1 276 ? 104.272 15.195 46.459 1.00 33.47 261 ILE A N 1
ATOM 4131 C CA . ILE A 1 276 ? 105.618 14.929 46.953 1.00 33.21 261 ILE A CA 1
ATOM 4132 C C . ILE A 1 276 ? 105.593 13.895 48.070 1.00 33.66 261 ILE A C 1
ATOM 4133 O O . ILE A 1 276 ? 106.459 13.014 48.131 1.00 33.63 261 ILE A O 1
ATOM 4149 N N . VAL A 1 277 ? 104.613 13.987 48.973 1.00 33.65 262 VAL A N 1
ATOM 4150 C CA . VAL A 1 277 ? 104.458 12.966 50.005 1.00 34.92 262 VAL A CA 1
ATOM 4151 C C . VAL A 1 277 ? 104.380 11.591 49.359 1.00 36.83 262 VAL A C 1
ATOM 4152 O O . VAL A 1 277 ? 105.070 10.652 49.770 1.00 38.25 262 VAL A O 1
ATOM 4165 N N . LYS A 1 278 ? 103.559 11.466 48.312 1.00 38.21 263 LYS A N 1
ATOM 4166 C CA . LYS A 1 278 ? 103.391 10.175 47.646 1.00 39.97 263 LYS A CA 1
ATOM 4167 C C . LYS A 1 278 ? 104.693 9.711 47.009 1.00 39.38 263 LYS A C 1
ATOM 4168 O O . LYS A 1 278 ? 105.048 8.532 47.095 1.00 38.78 263 LYS A O 1
ATOM 4187 N N . ALA A 1 279 ? 105.425 10.625 46.368 1.00 39.03 264 ALA A N 1
ATOM 4188 C CA . ALA A 1 279 ? 106.663 10.229 45.705 1.00 39.47 264 ALA A CA 1
ATOM 4189 C C . ALA A 1 279 ? 107.730 9.814 46.708 1.00 39.90 264 ALA A C 1
ATOM 4190 O O . ALA A 1 279 ? 108.532 8.917 46.419 1.00 40.83 264 ALA A O 1
ATOM 4197 N N . PHE A 1 280 ? 107.763 10.450 47.881 1.00 39.66 265 PHE A N 1
ATOM 4198 C CA . PHE A 1 280 ? 108.704 10.043 48.921 1.00 39.75 265 PHE A CA 1
ATOM 4199 C C . PHE A 1 280 ? 108.362 8.664 49.468 1.00 41.06 265 PHE A C 1
ATOM 4200 O O . PHE A 1 280 ? 109.261 7.874 49.779 1.00 41.57 265 PHE A O 1
ATOM 4217 N N . GLY A 1 281 ? 107.073 8.370 49.622 1.00 41.62 266 GLY A N 1
ATOM 4218 C CA . GLY A 1 281 ? 106.648 7.107 50.195 1.00 42.14 266 GLY A CA 1
ATOM 4219 C C . GLY A 1 281 ? 106.900 6.989 51.679 1.00 41.83 266 GLY A C 1
ATOM 4220 O O . GLY A 1 281 ? 106.931 5.875 52.204 1.00 41.84 266 GLY A O 1
ATOM 4224 N N . LYS A 1 282 ? 107.054 8.110 52.377 1.00 40.70 267 LYS A N 1
ATOM 4225 C CA . LYS A 1 282 ? 107.355 8.116 53.799 1.00 40.22 267 LYS A CA 1
ATOM 4226 C C . LYS A 1 282 ? 106.310 8.954 54.521 1.00 37.67 267 LYS A C 1
ATOM 4227 O O . LYS A 1 282 ? 105.588 9.742 53.907 1.00 38.42 267 LYS A O 1
ATOM 4246 N N . GLU A 1 283 ? 106.217 8.759 55.834 1.00 34.60 268 GLU A N 1
ATOM 4247 C CA . GLU A 1 283 ? 105.285 9.518 56.659 1.00 63.90 268 GLU A CA 1
ATOM 4248 C C . GLU A 1 283 ? 105.977 10.738 57.254 1.00 41.80 268 GLU A C 1
ATOM 4249 O O . GLU A 1 283 ? 107.089 10.637 57.780 1.00 42.98 268 GLU A O 1
ATOM 4261 N N . VAL A 1 284 ? 105.311 11.880 57.183 1.00 39.34 269 VAL A N 1
ATOM 4262 C CA . VAL A 1 284 ? 105.746 13.049 57.950 1.00 35.74 269 VAL A CA 1
ATOM 4263 C C . VAL A 1 284 ? 105.281 12.865 59.393 1.00 33.91 269 VAL A C 1
ATOM 4264 O O . VAL A 1 284 ? 104.127 12.463 59.610 1.00 33.63 269 VAL A O 1
ATOM 4277 N N . PRO A 1 285 ? 106.127 13.120 60.397 1.00 32.61 270 PRO A N 1
ATOM 4278 C CA . PRO A 1 285 ? 105.737 12.819 61.796 1.00 31.66 270 PRO A CA 1
ATOM 4279 C C . PRO A 1 285 ? 104.808 13.863 62.406 1.00 31.00 270 PRO A C 1
ATOM 4280 O O . PRO A 1 285 ? 105.138 14.563 63.369 1.00 31.06 270 PRO A O 1
ATOM 4291 N N . ILE A 1 286 ? 103.606 13.946 61.845 1.00 31.05 271 ILE A N 1
ATOM 4292 C CA . ILE A 1 286 ? 102.614 14.945 62.233 1.00 31.71 271 ILE A CA 1
ATOM 4293 C C . ILE A 1 286 ? 101.828 14.444 63.442 1.00 32.36 271 ILE A C 1
ATOM 4294 O O . ILE A 1 286 ? 101.213 13.374 63.397 1.00 32.46 271 ILE A O 1
ATOM 4310 N N . HIS A 1 287 ? 101.843 15.221 64.524 1.00 32.42 272 HIS A N 1
ATOM 4311 C CA . HIS A 1 287 ? 101.051 14.985 65.720 1.00 32.71 272 HIS A CA 1
ATOM 4312 C C . HIS A 1 287 ? 99.856 15.924 65.765 1.00 32.69 272 HIS A C 1
ATOM 4313 O O . HIS A 1 287 ? 99.842 16.955 65.091 1.00 31.81 272 HIS A O 1
ATOM 4327 N N . PRO A 1 288 ? 98.836 15.603 66.559 1.00 32.87 273 PRO A N 1
ATOM 4328 C CA . PRO A 1 288 ? 97.697 16.520 66.710 1.00 33.09 273 PRO A CA 1
ATOM 4329 C C . PRO A 1 288 ? 98.131 17.923 67.097 1.00 32.82 273 PRO A C 1
ATOM 4330 O O . PRO A 1 288 ? 98.974 18.119 67.979 1.00 32.80 273 PRO A O 1
ATOM 4341 N N . GLY A 1 289 ? 97.543 18.906 66.423 1.00 31.89 274 GLY A N 1
ATOM 4342 C CA . GLY A 1 289 ? 97.858 20.291 66.647 1.00 31.25 274 GLY A CA 1
ATOM 4343 C C . GLY A 1 289 ? 98.972 20.845 65.782 1.00 29.66 274 GLY A C 1
ATOM 4344 O O . GLY A 1 289 ? 99.042 22.068 65.610 1.00 29.59 274 GLY A O 1
ATOM 4348 N N . ASP A 1 290 ? 99.822 19.986 65.202 1.00 29.01 275 ASP A N 1
ATOM 4349 C CA . ASP A 1 290 ? 101.022 20.472 64.512 1.00 27.08 275 ASP A CA 1
ATOM 4350 C C . ASP A 1 290 ? 100.665 21.375 63.337 1.00 25.70 275 ASP A C 1
ATOM 4351 O O . ASP A 1 290 ? 101.243 22.455 63.171 1.00 24.92 275 ASP A O 1
ATOM 4360 N N . MET A 1 291 ? 99.731 20.943 62.486 1.00 25.25 276 MET A N 1
ATOM 4361 C CA . MET A 1 291 ? 99.472 21.716 61.275 1.00 25.26 276 MET A CA 1
ATOM 4362 C C . MET A 1 291 ? 98.794 23.048 61.588 1.00 25.25 276 MET A C 1
ATOM 4363 O O . MET A 1 291 ? 99.023 24.035 60.877 1.00 25.38 276 MET A O 1
ATOM 4377 N N . GLU A 1 292 ? 97.975 23.102 62.644 1.00 25.10 277 GLU A N 1
ATOM 4378 C CA . GLU A 1 292 ? 97.415 24.377 63.090 1.00 25.68 277 GLU A CA 1
ATOM 4379 C C . GLU A 1 292 ? 98.520 25.322 63.542 1.00 24.97 277 GLU A C 1
ATOM 4380 O O . GLU A 1 292 ? 98.482 26.525 63.249 1.00 25.47 277 GLU A O 1
ATOM 4392 N N . ILE A 1 293 ? 99.522 24.791 64.249 1.00 24.88 278 ILE A N 1
ATOM 4393 C CA . ILE A 1 293 ? 100.627 25.614 64.741 1.00 24.71 278 ILE A CA 1
ATOM 4394 C C . ILE A 1 293 ? 101.487 26.099 63.582 1.00 23.42 278 ILE A C 1
ATOM 4395 O O . ILE A 1 293 ? 101.867 27.276 63.519 1.00 23.56 278 ILE A O 1
ATOM 4411 N N . ILE A 1 294 ? 101.811 25.199 62.649 1.00 23.02 279 ILE A N 1
ATOM 4412 C CA . ILE A 1 294 ? 102.701 25.558 61.541 1.00 23.70 279 ILE A CA 1
ATOM 4413 C C . ILE A 1 294 ? 102.070 26.627 60.657 1.00 22.61 279 ILE A C 1
ATOM 4414 O O . ILE A 1 294 ? 102.773 27.489 60.111 1.00 21.37 279 ILE A O 1
ATOM 4430 N N . SER A 1 295 ? 100.745 26.592 60.498 1.00 23.01 280 SER A N 1
ATOM 4431 C CA . SER A 1 295 ? 100.028 27.506 59.618 1.00 23.92 280 SER A CA 1
ATOM 4432 C C . SER A 1 295 ? 99.515 28.745 60.345 1.00 23.83 280 SER A C 1
ATOM 4433 O O . SER A 1 295 ? 98.666 29.464 59.802 1.00 24.06 280 SER A O 1
ATOM 4441 N N . THR A 1 296 ? 100.037 29.032 61.533 1.00 23.20 281 THR A N 1
ATOM 4442 C CA . THR A 1 296 ? 99.574 30.189 62.283 1.00 23.77 281 THR A CA 1
ATOM 4443 C C . THR A 1 296 ? 99.770 31.461 61.445 1.00 22.58 281 THR A C 1
ATOM 4444 O O . THR A 1 296 ? 100.750 31.573 60.698 1.00 22.66 281 THR A O 1
ATOM 4455 N N . PRO A 1 297 ? 98.833 32.411 61.491 1.00 23.05 282 PRO A N 1
ATOM 4456 C CA . PRO A 1 297 ? 98.935 33.591 60.620 1.00 23.18 282 PRO A CA 1
ATOM 4457 C C . PRO A 1 297 ? 100.201 34.389 60.878 1.00 22.09 282 PRO A C 1
ATOM 4458 O O . PRO A 1 297 ? 100.625 34.578 62.022 1.00 20.99 282 PRO A O 1
ATOM 4469 N N . LEU A 1 298 ? 100.783 34.889 59.793 1.00 21.26 283 LEU A N 1
ATOM 4470 C CA . LEU A 1 298 ? 102.013 35.657 59.856 1.00 20.24 283 LEU A CA 1
ATOM 4471 C C . LEU A 1 298 ? 101.775 37.083 59.393 1.00 19.66 283 LEU A C 1
ATOM 4472 O O . LEU A 1 298 ? 100.904 37.356 58.565 1.00 20.20 283 LEU A O 1
ATOM 4488 N N . ASP A 1 299 ? 102.574 37.989 59.938 1.00 18.66 284 ASP A N 1
ATOM 4489 C CA . ASP A 1 299 ? 102.482 39.377 59.515 1.00 17.93 284 ASP A CA 1
ATOM 4490 C C . ASP A 1 299 ? 103.120 39.602 58.158 1.00 18.27 284 ASP A C 1
ATOM 4491 O O . ASP A 1 299 ? 102.728 40.533 57.452 1.00 18.91 284 ASP A O 1
ATOM 4500 N N . TYR A 1 300 ? 104.098 38.777 57.780 1.00 17.69 285 TYR A N 1
ATOM 4501 C CA . TYR A 1 300 ? 104.748 38.916 56.481 1.00 18.29 285 TYR A CA 1
ATOM 4502 C C . TYR A 1 300 ? 105.477 37.625 56.162 1.00 18.28 285 TYR A C 1
ATOM 4503 O O . TYR A 1 300 ? 105.761 36.812 57.041 1.00 18.35 285 TYR A O 1
ATOM 4521 N N . LEU A 1 301 ? 105.775 37.464 54.885 1.00 18.76 286 LEU A N 1
ATOM 4522 C CA . LEU A 1 301 ? 106.697 36.454 54.398 1.00 19.33 286 LEU A CA 1
ATOM 4523 C C . LEU A 1 301 ? 108.008 37.152 54.063 1.00 19.10 286 LEU A C 1
ATOM 4524 O O . LEU A 1 301 ? 108.014 38.157 53.341 1.00 18.25 286 LEU A O 1
ATOM 4540 N N . GLY A 1 302 ? 109.102 36.634 54.606 1.00 19.17 287 GLY A N 1
ATOM 4541 C CA . GLY A 1 302 ? 110.427 36.981 54.131 1.00 18.65 287 GLY A CA 1
ATOM 4542 C C . GLY A 1 302 ? 110.763 36.103 52.944 1.00 19.24 287 GLY A C 1
ATOM 4543 O O . GLY A 1 302 ? 110.706 34.877 53.043 1.00 19.99 287 GLY A O 1
ATOM 4547 N N . LEU A 1 303 ? 111.051 36.701 51.795 1.00 19.19 288 LEU A N 1
ATOM 4548 C CA . LEU A 1 303 ? 111.310 35.938 50.581 1.00 20.31 288 LEU A CA 1
ATOM 4549 C C . LEU A 1 303 ? 112.762 36.122 50.166 1.00 20.76 288 LEU A C 1
ATOM 4550 O O . LEU A 1 303 ? 113.246 37.251 50.070 1.00 20.68 288 LEU A O 1
ATOM 4566 N N . ASN A 1 304 ? 113.449 35.010 49.933 1.00 20.36 289 ASN A N 1
ATOM 4567 C CA . ASN A 1 304 ? 114.796 35.007 49.379 1.00 19.99 289 ASN A CA 1
ATOM 4568 C C . ASN A 1 304 ? 114.746 34.464 47.957 1.00 20.32 289 ASN A C 1
ATOM 4569 O O . ASN A 1 304 ? 114.117 33.432 47.704 1.00 20.67 289 ASN A O 1
ATOM 4580 N N . TYR A 1 305 ? 115.389 35.168 47.030 1.00 19.86 290 TYR A N 1
ATOM 4581 C CA . TYR A 1 305 ? 115.482 34.719 45.653 1.00 21.01 290 TYR A CA 1
ATOM 4582 C C . TYR A 1 305 ? 116.858 35.064 45.115 1.00 21.20 290 TYR A C 1
ATOM 4583 O O . TYR A 1 305 ? 117.361 36.167 45.341 1.00 19.97 290 TYR A O 1
ATOM 4601 N N . TYR A 1 306 ? 117.453 34.108 44.400 1.00 21.23 291 TYR A N 1
ATOM 4602 C CA . TYR A 1 306 ? 118.707 34.301 43.684 1.00 21.59 291 TYR A CA 1
ATOM 4603 C C . TYR A 1 306 ? 118.656 33.828 42.241 1.00 22.71 291 TYR A C 1
ATOM 4604 O O . TYR A 1 306 ? 119.217 34.499 41.365 1.00 22.23 291 TYR A O 1
ATOM 4622 N N . PHE A 1 307 ? 118.030 32.684 41.971 1.00 23.71 292 PHE A N 1
ATOM 4623 C CA . PHE A 1 307 ? 118.117 32.085 40.646 1.00 24.21 292 PHE A CA 1
ATOM 4624 C C . PHE A 1 307 ? 116.976 31.100 40.439 1.00 24.88 292 PHE A C 1
ATOM 4625 O O . PHE A 1 307 ? 116.322 30.655 41.389 1.00 25.03 292 PHE A O 1
ATOM 4642 N N . ARG A 1 308 ? 116.763 30.752 39.172 1.00 25.44 293 ARG A N 1
ATOM 4643 C CA . ARG A 1 308 ? 115.884 29.657 38.793 1.00 26.90 293 ARG A CA 1
ATOM 4644 C C . ARG A 1 308 ? 116.717 28.424 38.469 1.00 27.15 293 ARG A C 1
ATOM 4645 O O . ARG A 1 308 ? 117.894 28.523 38.112 1.00 27.14 293 ARG A O 1
ATOM 4666 N N . GLN A 1 309 ? 116.087 27.253 38.599 1.00 28.16 294 GLN A N 1
ATOM 4667 C CA . GLN A 1 309 ? 116.704 25.975 38.267 1.00 28.98 294 GLN A CA 1
ATOM 4668 C C . GLN A 1 309 ? 116.111 25.444 36.970 1.00 30.30 294 GLN A C 1
ATOM 4669 O O . GLN A 1 309 ? 114.924 25.637 36.692 1.00 29.94 294 GLN A O 1
ATOM 4683 N N . THR A 1 310 ? 116.951 24.801 36.167 1.00 31.45 295 THR A N 1
ATOM 4684 C CA . THR A 1 310 ? 116.525 24.131 34.948 1.00 32.52 295 THR A CA 1
ATOM 4685 C C . THR A 1 310 ? 116.694 22.636 35.174 1.00 32.85 295 THR A C 1
ATOM 4686 O O . THR A 1 310 ? 117.758 22.193 35.619 1.00 32.63 295 THR A O 1
ATOM 4697 N N . VAL A 1 311 ? 115.641 21.862 34.892 1.00 33.22 296 VAL A N 1
ATOM 4698 C CA . VAL A 1 311 ? 115.611 20.447 35.239 1.00 34.61 296 VAL A CA 1
ATOM 4699 C C . VAL A 1 311 ? 115.102 19.628 34.059 1.00 36.65 296 VAL A C 1
ATOM 4700 O O . VAL A 1 311 ? 114.501 20.146 33.116 1.00 36.63 296 VAL A O 1
ATOM 4713 N N . GLU A 1 312 ? 115.328 18.319 34.151 1.00 38.17 297 GLU A N 1
ATOM 4714 C CA . GLU A 1 312 ? 114.785 17.362 33.200 1.00 40.92 297 GLU A CA 1
ATOM 4715 C C . GLU A 1 312 ? 114.504 16.066 33.946 1.00 41.80 297 GLU A C 1
ATOM 4716 O O . GLU A 1 312 ? 115.049 15.818 35.025 1.00 40.83 297 GLU A O 1
ATOM 4728 N N . TYR A 1 313 ? 113.641 15.239 33.363 1.00 43.55 298 TYR A N 1
ATOM 4729 C CA . TYR A 1 313 ? 113.277 13.983 34.002 1.00 45.34 298 TYR A CA 1
ATOM 4730 C C . TYR A 1 313 ? 114.456 13.021 34.000 1.00 46.13 298 TYR A C 1
ATOM 4731 O O . TYR A 1 313 ? 115.246 12.979 33.052 1.00 46.22 298 TYR A O 1
ATOM 4749 N N . ASP A 1 314 ? 114.569 12.237 35.073 1.00 46.51 299 ASP A N 1
ATOM 4750 C CA . ASP A 1 314 ? 115.626 11.231 35.175 1.00 46.73 299 ASP A CA 1
ATOM 4751 C C . ASP A 1 314 ? 115.102 10.107 36.064 1.00 46.69 299 ASP A C 1
ATOM 4752 O O . ASP A 1 314 ? 115.126 10.220 37.292 1.00 46.13 299 ASP A O 1
ATOM 4761 N N . ALA A 1 315 ? 114.670 9.011 35.436 1.00 47.13 300 ALA A N 1
ATOM 4762 C CA . ALA A 1 315 ? 114.063 7.915 36.183 1.00 47.75 300 ALA A CA 1
ATOM 4763 C C . ALA A 1 315 ? 115.013 7.315 37.212 1.00 48.41 300 ALA A C 1
ATOM 4764 O O . ALA A 1 315 ? 114.549 6.700 38.178 1.00 48.91 300 ALA A O 1
ATOM 4771 N N . THR A 1 316 ? 116.323 7.490 37.046 1.00 48.54 301 THR A N 1
ATOM 4772 C CA . THR A 1 316 ? 117.299 6.915 37.963 1.00 48.80 301 THR A CA 1
ATOM 4773 C C . THR A 1 316 ? 117.604 7.807 39.164 1.00 48.21 301 THR A C 1
ATOM 4774 O O . THR A 1 316 ? 118.251 7.342 40.110 1.00 48.51 301 THR A O 1
ATOM 4785 N N . ALA A 1 317 ? 117.159 9.061 39.160 1.00 46.41 302 ALA A N 1
ATOM 4786 C CA . ALA A 1 317 ? 117.534 10.003 40.205 1.00 45.68 302 ALA A CA 1
ATOM 4787 C C . ALA A 1 317 ? 116.723 9.770 41.476 1.00 44.77 302 ALA A C 1
ATOM 4788 O O . ALA A 1 317 ? 115.580 9.306 41.435 1.00 43.62 302 ALA A O 1
ATOM 4795 N N . LYS A 1 318 ? 117.332 10.108 42.612 1.00 44.80 303 LYS A N 1
ATOM 4796 C CA . LYS A 1 318 ? 116.733 9.955 43.927 1.00 44.86 303 LYS A CA 1
ATOM 4797 C C . LYS A 1 318 ? 116.937 11.229 44.733 1.00 43.29 303 LYS A C 1
ATOM 4798 O O . LYS A 1 318 ? 117.935 11.935 44.541 1.00 42.78 303 LYS A O 1
ATOM 4817 N N . PRO A 1 319 ? 116.007 11.555 45.650 1.00 41.79 304 PRO A N 1
ATOM 4818 C CA . PRO A 1 319 ? 114.789 10.806 45.990 1.00 41.07 304 PRO A CA 1
ATOM 4819 C C . PRO A 1 319 ? 113.660 10.960 44.971 1.00 40.20 304 PRO A C 1
ATOM 4820 O O . PRO A 1 319 ? 112.701 10.181 45.008 1.00 40.44 304 PRO A O 1
ATOM 4831 N N . LEU A 1 320 ? 113.789 11.924 44.060 1.00 39.05 305 LEU A N 1
ATOM 4832 C CA . LEU A 1 320 ? 112.769 12.203 43.064 1.00 38.00 305 LEU A CA 1
ATOM 4833 C C . LEU A 1 320 ? 113.375 12.118 41.667 1.00 38.54 305 LEU A C 1
ATOM 4834 O O . LEU A 1 320 ? 114.550 12.456 41.478 1.00 39.10 305 LEU A O 1
ATOM 4850 N N . PRO A 1 321 ? 112.598 11.683 40.659 1.00 38.77 306 PRO A N 1
ATOM 4851 C CA . PRO A 1 321 ? 113.173 11.359 39.336 1.00 38.45 306 PRO A CA 1
ATOM 4852 C C . PRO A 1 321 ? 113.386 12.583 38.449 1.00 38.25 306 PRO A C 1
ATOM 4853 O O . PRO A 1 321 ? 112.810 12.713 37.368 1.00 38.02 306 PRO A O 1
ATOM 4864 N N . TYR A 1 322 ? 114.248 13.492 38.901 1.00 37.80 307 TYR A N 1
ATOM 4865 C CA . TYR A 1 322 ? 114.658 14.616 38.070 1.00 37.34 307 TYR A CA 1
ATOM 4866 C C . TYR A 1 322 ? 116.106 14.951 38.385 1.00 38.60 307 TYR A C 1
ATOM 4867 O O . TYR A 1 322 ? 116.623 14.603 39.451 1.00 37.81 307 TYR A O 1
ATOM 4885 N N . LYS A 1 323 ? 116.751 15.644 37.441 1.00 40.10 308 LYS A N 1
ATOM 4886 C CA . LYS A 1 323 ? 118.130 16.087 37.581 1.00 40.72 308 LYS A CA 1
ATOM 4887 C C . LYS A 1 323 ? 118.254 17.540 37.140 1.00 39.89 308 LYS A C 1
ATOM 4888 O O . LYS A 1 323 ? 117.453 18.038 36.341 1.00 39.01 308 LYS A O 1
ATOM 4907 N N . GLN A 1 324 ? 119.277 18.207 37.669 1.00 39.77 309 GLN A N 1
ATOM 4908 C CA . GLN A 1 324 ? 119.613 19.559 37.244 1.00 40.28 309 GLN A CA 1
ATOM 4909 C C . GLN A 1 324 ? 120.265 19.551 35.869 1.00 40.69 309 GLN A C 1
ATOM 4910 O O . GLN A 1 324 ? 121.022 18.638 35.522 1.00 41.26 309 GLN A O 1
ATOM 4924 N N . VAL A 1 325 ? 119.975 20.588 35.090 1.00 41.01 310 VAL A N 1
ATOM 4925 C CA . VAL A 1 325 ? 120.572 20.797 33.778 1.00 41.96 310 VAL A CA 1
ATOM 4926 C C . VAL A 1 325 ? 121.321 22.118 33.817 1.00 42.49 310 VAL A C 1
ATOM 4927 O O . VAL A 1 325 ? 120.836 23.096 34.396 1.00 41.62 310 VAL A O 1
ATOM 4940 N N . THR A 1 326 ? 122.492 22.160 33.182 1.00 43.60 311 THR A N 1
ATOM 4941 C CA . THR A 1 326 ? 123.234 23.409 33.017 1.00 44.97 311 THR A CA 1
ATOM 4942 C C . THR A 1 326 ? 122.946 23.931 31.616 1.00 45.71 311 THR A C 1
ATOM 4943 O O . THR A 1 326 ? 123.602 23.542 30.647 1.00 45.96 311 THR A O 1
ATOM 4954 N N . ALA A 1 327 ? 121.969 24.825 31.523 1.00 46.62 312 ALA A N 1
ATOM 4955 C CA . ALA A 1 327 ? 121.548 25.338 30.232 1.00 47.50 312 ALA A CA 1
ATOM 4956 C C . ALA A 1 327 ? 122.717 26.049 29.552 1.00 47.51 312 ALA A C 1
ATOM 4957 O O . ALA A 1 327 ? 123.502 26.736 30.219 1.00 47.01 312 ALA A O 1
ATOM 4964 N N . PRO A 1 328 ? 122.871 25.902 28.239 1.00 47.61 313 PRO A N 1
ATOM 4965 C CA . PRO A 1 328 ? 123.968 26.576 27.540 1.00 47.17 313 PRO A CA 1
ATOM 4966 C C . PRO A 1 328 ? 123.643 28.031 27.251 1.00 46.78 313 PRO A C 1
ATOM 4967 O O . PRO A 1 328 ? 122.481 28.417 27.092 1.00 46.85 313 PRO A O 1
ATOM 4978 N N . ASN A 1 329 ? 124.697 28.845 27.181 1.00 46.32 314 ASN A N 1
ATOM 4979 C CA . ASN A 1 329 ? 124.583 30.216 26.666 1.00 46.40 314 ASN A CA 1
ATOM 4980 C C . ASN A 1 329 ? 123.643 31.090 27.500 1.00 43.84 314 ASN A C 1
ATOM 4981 O O . ASN A 1 329 ? 122.856 31.868 26.959 1.00 43.22 314 ASN A O 1
ATOM 4992 N N . VAL A 1 330 ? 123.739 30.987 28.828 1.00 41.28 315 VAL A N 1
ATOM 4993 C CA . VAL A 1 330 ? 123.017 31.894 29.714 1.00 39.53 315 VAL A CA 1
ATOM 4994 C C . VAL A 1 330 ? 124.029 32.606 30.598 1.00 36.79 315 VAL A C 1
ATOM 4995 O O . VAL A 1 330 ? 125.096 32.071 30.920 1.00 35.78 315 VAL A O 1
ATOM 5008 N N . GLU A 1 331 ? 123.687 33.834 30.973 1.00 34.48 316 GLU A N 1
ATOM 5009 C CA . GLU A 1 331 ? 124.518 34.604 31.886 1.00 33.89 316 GLU A CA 1
ATOM 5010 C C . GLU A 1 331 ? 124.523 33.943 33.256 1.00 31.48 316 GLU A C 1
ATOM 5011 O O . GLU A 1 331 ? 123.470 33.547 33.772 1.00 30.55 316 GLU A O 1
ATOM 5023 N N . ARG A 1 332 ? 125.707 33.853 33.864 1.00 30.22 317 ARG A N 1
ATOM 5024 C CA . ARG A 1 332 ? 125.852 33.219 35.167 1.00 29.38 317 ARG A CA 1
ATOM 5025 C C . ARG A 1 332 ? 126.768 34.047 36.056 1.00 28.22 317 ARG A C 1
ATOM 5026 O O . ARG A 1 332 ? 127.679 34.722 35.577 1.00 28.08 317 ARG A O 1
ATOM 5047 N N . THR A 1 333 ? 126.519 33.975 37.364 1.00 27.43 318 THR A N 1
ATOM 5048 C CA . THR A 1 333 ? 127.352 34.658 38.340 1.00 26.98 318 THR A CA 1
ATOM 5049 C C . THR A 1 333 ? 128.620 33.849 38.591 1.00 27.25 318 THR A C 1
ATOM 5050 O O . THR A 1 333 ? 128.849 32.800 37.989 1.00 28.10 318 THR A O 1
ATOM 5061 N N . GLY A 1 334 ? 129.457 34.342 39.508 1.00 27.68 319 GLY A N 1
ATOM 5062 C CA . GLY A 1 334 ? 130.622 33.585 39.930 1.00 28.84 319 GLY A CA 1
ATOM 5063 C C . GLY A 1 334 ? 130.283 32.285 40.635 1.00 29.73 319 GLY A C 1
ATOM 5064 O O . GLY A 1 334 ? 131.164 31.430 40.794 1.00 31.07 319 GLY A O 1
ATOM 5068 N N . MET A 1 335 ? 129.028 32.115 41.066 1.00 29.84 320 MET A N 1
ATOM 5069 C CA . MET A 1 335 ? 128.570 30.845 41.622 1.00 30.33 320 MET A CA 1
ATOM 5070 C C . MET A 1 335 ? 128.147 29.858 40.544 1.00 30.05 320 MET A C 1
ATOM 5071 O O . MET A 1 335 ? 127.877 28.697 40.865 1.00 29.90 320 MET A O 1
ATOM 5085 N N . GLY A 1 336 ? 128.071 30.288 39.290 1.00 29.80 321 GLY A N 1
ATOM 5086 C CA . GLY A 1 336 ? 127.474 29.482 38.247 1.00 29.60 321 GLY A CA 1
ATOM 5087 C C . GLY A 1 336 ? 125.966 29.549 38.202 1.00 29.35 321 GLY A C 1
ATOM 5088 O O . GLY A 1 336 ? 125.347 28.781 37.458 1.00 29.61 321 GLY A O 1
ATOM 5092 N N . TRP A 1 337 ? 125.359 30.463 38.945 1.00 28.04 322 TRP A N 1
ATOM 5093 C CA . TRP A 1 337 ? 123.909 30.562 39.017 1.00 28.60 322 TRP A CA 1
ATOM 5094 C C . TRP A 1 337 ? 123.408 31.430 37.872 1.00 28.67 322 TRP A C 1
ATOM 5095 O O . TRP A 1 337 ? 123.970 32.491 37.589 1.00 29.57 322 TRP A O 1
ATOM 5116 N N . GLU A 1 338 ? 122.345 30.974 37.211 1.00 28.15 323 GLU A N 1
ATOM 5117 C CA . GLU A 1 338 ? 121.776 31.754 36.121 1.00 28.28 323 GLU A CA 1
ATOM 5118 C C . GLU A 1 338 ? 121.251 33.090 36.636 1.00 27.21 323 GLU A C 1
ATOM 5119 O O . GLU A 1 338 ? 120.629 33.162 37.698 1.00 25.61 323 GLU A O 1
ATOM 5131 N N . VAL A 1 339 ? 121.505 34.149 35.862 1.00 27.41 324 VAL A N 1
ATOM 5132 C CA . VAL A 1 339 ? 120.948 35.476 36.102 1.00 27.06 324 VAL A CA 1
ATOM 5133 C C . VAL A 1 339 ? 119.714 35.616 35.222 1.00 27.15 324 VAL A C 1
ATOM 5134 O O . VAL A 1 339 ? 119.820 35.592 33.989 1.00 27.74 324 VAL A O 1
ATOM 5147 N N . HIS A 1 340 ? 118.539 35.754 35.847 1.00 27.17 325 HIS A N 1
ATOM 5148 C CA . HIS A 1 340 ? 117.295 35.907 35.084 1.00 26.79 325 HIS A CA 1
ATOM 5149 C C . HIS A 1 340 ? 116.309 36.702 35.945 1.00 25.59 325 HIS A C 1
ATOM 5150 O O . HIS A 1 340 ? 115.501 36.133 36.683 1.00 25.10 325 HIS A O 1
ATOM 5164 N N . ALA A 1 341 ? 116.366 38.027 35.816 1.00 25.15 326 ALA A N 1
ATOM 5165 C CA . ALA A 1 341 ? 115.578 38.873 36.700 1.00 24.52 326 ALA A CA 1
ATOM 5166 C C . ALA A 1 341 ? 114.078 38.741 36.454 1.00 25.04 326 ALA A C 1
ATOM 5167 O O . ALA A 1 341 ? 113.290 38.929 37.386 1.00 24.65 326 ALA A O 1
ATOM 5174 N N . GLN A 1 342 ? 113.656 38.430 35.224 1.00 26.56 327 GLN A N 1
ATOM 5175 C CA A GLN A 1 342 ? 112.227 38.309 34.952 0.45 27.71 327 GLN A CA 1
ATOM 5176 C CA B GLN A 1 342 ? 112.228 38.307 34.951 0.55 27.62 327 GLN A CA 1
ATOM 5177 C C . GLN A 1 342 ? 111.587 37.231 35.818 1.00 26.97 327 GLN A C 1
ATOM 5178 O O . GLN A 1 342 ? 110.416 37.354 36.200 1.00 26.43 327 GLN A O 1
ATOM 5203 N N . SER A 1 343 ? 112.335 36.174 36.149 1.00 25.99 328 SER A N 1
ATOM 5204 C CA . SER A 1 343 ? 111.807 35.134 37.030 1.00 25.10 328 SER A CA 1
ATOM 5205 C C . SER A 1 343 ? 111.475 35.676 38.418 1.00 23.61 328 SER A C 1
ATOM 5206 O O . SER A 1 343 ? 110.609 35.124 39.108 1.00 24.21 328 SER A O 1
ATOM 5214 N N . PHE A 1 344 ? 112.182 36.713 38.864 1.00 22.90 329 PHE A N 1
ATOM 5215 C CA . PHE A 1 344 ? 111.907 37.321 40.164 1.00 21.71 329 PHE A CA 1
ATOM 5216 C C . PHE A 1 344 ? 110.535 37.985 40.153 1.00 21.53 329 PHE A C 1
ATOM 5217 O O . PHE A 1 344 ? 109.723 37.795 41.073 1.00 21.68 329 PHE A O 1
ATOM 5234 N N . THR A 1 345 ? 110.247 38.750 39.099 1.00 22.25 330 THR A N 1
ATOM 5235 C CA . THR A 1 345 ? 108.920 39.347 38.962 1.00 22.51 330 THR A CA 1
ATOM 5236 C C . THR A 1 345 ? 107.848 38.266 38.982 1.00 23.05 330 THR A C 1
ATOM 5237 O O . THR A 1 345 ? 106.853 38.367 39.711 1.00 22.46 330 THR A O 1
ATOM 5248 N N . GLU A 1 346 ? 108.036 37.223 38.178 1.00 23.21 331 GLU A N 1
ATOM 5249 C CA . GLU A 1 346 ? 107.010 36.195 38.054 1.00 24.55 331 GLU A CA 1
ATOM 5250 C C . GLU A 1 346 ? 106.858 35.407 39.350 1.00 23.19 331 GLU A C 1
ATOM 5251 O O . GLU A 1 346 ? 105.740 35.054 39.736 1.00 24.21 331 GLU A O 1
ATOM 5263 N N . LEU A 1 347 ? 107.960 35.156 40.057 1.00 21.92 332 LEU A N 1
ATOM 5264 C CA . LEU A 1 347 ? 107.868 34.483 41.350 1.00 21.52 332 LEU A CA 1
ATOM 5265 C C . LEU A 1 347 ? 107.075 35.312 42.350 1.00 21.06 332 LEU A C 1
ATOM 5266 O O . LEU A 1 347 ? 106.242 34.776 43.096 1.00 22.14 332 LEU A O 1
ATOM 5282 N N . LEU A 1 348 ? 107.349 36.616 42.413 1.00 20.86 333 LEU A N 1
ATOM 5283 C CA . LEU A 1 348 ? 106.635 37.471 43.356 1.00 20.84 333 LEU A CA 1
ATOM 5284 C C . LEU A 1 348 ? 105.143 37.471 43.060 1.00 22.09 333 LEU A C 1
ATOM 5285 O O . LEU A 1 348 ? 104.316 37.339 43.972 1.00 21.88 333 LEU A O 1
ATOM 5301 N N . GLU A 1 349 ? 104.776 37.580 41.785 1.00 22.86 334 GLU A N 1
ATOM 5302 C CA . GLU A 1 349 ? 103.363 37.496 41.423 1.00 24.34 334 GLU A CA 1
ATOM 5303 C C . GLU A 1 349 ? 102.766 36.142 41.796 1.00 23.98 334 GLU A C 1
ATOM 5304 O O . GLU A 1 349 ? 101.633 36.071 42.291 1.00 24.60 334 GLU A O 1
ATOM 5316 N N . ARG A 1 350 ? 103.506 35.056 41.560 1.00 23.15 335 ARG A N 1
ATOM 5317 C CA . ARG A 1 350 ? 102.985 33.718 41.852 1.00 24.62 335 ARG A CA 1
ATOM 5318 C C . ARG A 1 350 ? 102.754 33.529 43.348 1.00 23.85 335 ARG A C 1
ATOM 5319 O O . ARG A 1 350 ? 101.714 33.008 43.769 1.00 24.74 335 ARG A O 1
ATOM 5340 N N . VAL A 1 351 ? 103.733 33.911 44.165 1.00 23.09 336 VAL A N 1
ATOM 5341 C CA . VAL A 1 351 ? 103.614 33.742 45.611 1.00 23.33 336 VAL A CA 1
ATOM 5342 C C . VAL A 1 351 ? 102.426 34.528 46.144 1.00 23.24 336 VAL A C 1
ATOM 5343 O O . VAL A 1 351 ? 101.671 34.048 47.001 1.00 22.08 336 VAL A O 1
ATOM 5356 N N . SER A 1 352 ? 102.252 35.756 45.658 1.00 24.36 337 SER A N 1
ATOM 5357 C CA . SER A 1 352 ? 101.158 36.594 46.127 1.00 25.92 337 SER A CA 1
ATOM 5358 C C . SER A 1 352 ? 99.808 35.965 45.802 1.00 27.47 337 SER A C 1
ATOM 5359 O O . SER A 1 352 ? 98.877 36.013 46.617 1.00 27.72 337 SER A O 1
ATOM 5367 N N . LYS A 1 353 ? 99.690 35.351 44.624 1.00 28.08 338 LYS A N 1
ATOM 5368 C CA . LYS A 1 353 ? 98.442 34.709 44.229 1.00 30.78 338 LYS A CA 1
ATOM 5369 C C . LYS A 1 353 ? 98.243 33.377 44.937 1.00 29.78 338 LYS A C 1
ATOM 5370 O O . LYS A 1 353 ? 97.134 33.067 45.382 1.00 30.21 338 LYS A O 1
ATOM 5389 N N . GLU A 1 354 ? 99.305 32.585 45.048 1.00 28.50 339 GLU A N 1
ATOM 5390 C CA . GLU A 1 354 ? 99.197 31.219 45.546 1.00 27.53 339 GLU A CA 1
ATOM 5391 C C . GLU A 1 354 ? 99.057 31.183 47.064 1.00 25.42 339 GLU A C 1
ATOM 5392 O O . GLU A 1 354 ? 98.230 30.432 47.593 1.00 25.64 339 GLU A O 1
ATOM 5404 N N . TYR A 1 355 ? 99.849 31.993 47.777 1.00 23.20 340 TYR A N 1
ATOM 5405 C CA . TYR A 1 355 ? 99.910 31.952 49.233 1.00 22.36 340 TYR A CA 1
ATOM 5406 C C . TYR A 1 355 ? 99.347 33.198 49.912 1.00 21.77 340 TYR A C 1
ATOM 5407 O O . TYR A 1 355 ? 99.074 33.152 51.116 1.00 21.45 340 TYR A O 1
ATOM 5425 N N . LYS A 1 356 ? 99.194 34.307 49.189 1.00 22.30 341 LYS A N 1
ATOM 5426 C CA . LYS A 1 356 ? 98.565 35.518 49.704 1.00 22.57 341 LYS A CA 1
ATOM 5427 C C . LYS A 1 356 ? 99.099 35.967 51.072 1.00 21.47 341 LYS A C 1
ATOM 5428 O O . LYS A 1 356 ? 98.324 36.236 51.992 1.00 21.77 341 LYS A O 1
ATOM 5447 N N . PRO A 1 357 ? 100.418 36.079 51.232 1.00 20.75 342 PRO A N 1
ATOM 5448 C CA . PRO A 1 357 ? 100.939 36.675 52.466 1.00 20.44 342 PRO A CA 1
ATOM 5449 C C . PRO A 1 357 ? 100.493 38.124 52.570 1.00 20.54 342 PRO A C 1
ATOM 5450 O O . PRO A 1 357 ? 100.353 38.820 51.565 1.00 20.77 342 PRO A O 1
ATOM 5461 N N . LYS A 1 358 ? 100.268 38.572 53.806 1.00 20.44 343 LYS A N 1
ATOM 5462 C CA . LYS A 1 358 ? 99.770 39.928 54.031 1.00 20.52 343 LYS A CA 1
ATOM 5463 C C . LYS A 1 358 ? 100.706 40.955 53.412 1.00 20.24 343 LYS A C 1
ATOM 5464 O O . LYS A 1 358 ? 100.258 41.924 52.782 1.00 20.63 343 LYS A O 1
ATOM 5483 N N . GLU A 1 359 ? 102.010 40.765 53.584 1.00 20.08 344 GLU A N 1
ATOM 5484 C CA . GLU A 1 359 ? 103.008 41.553 52.878 1.00 21.05 344 GLU A CA 1
ATOM 5485 C C . GLU A 1 359 ? 104.259 40.700 52.750 1.00 18.95 344 GLU A C 1
ATOM 5486 O O . GLU A 1 359 ? 104.380 39.633 53.367 1.00 18.73 344 GLU A O 1
ATOM 5498 N N . ILE A 1 360 ? 105.166 41.161 51.892 1.00 18.34 345 ILE A N 1
ATOM 5499 C CA . ILE A 1 360 ? 106.392 40.451 51.553 1.00 18.10 345 ILE A CA 1
ATOM 5500 C C . ILE A 1 360 ? 107.549 41.411 51.766 1.00 17.48 345 ILE A C 1
ATOM 5501 O O . ILE A 1 360 ? 107.487 42.559 51.320 1.00 17.76 345 ILE A O 1
ATOM 5517 N N . PHE A 1 361 ? 108.596 40.946 52.435 1.00 16.62 346 PHE A N 1
ATOM 5518 C CA . PHE A 1 361 ? 109.884 41.630 52.465 1.00 17.25 346 PHE A CA 1
ATOM 5519 C C . PHE A 1 361 ? 110.893 40.738 51.761 1.00 18.35 346 PHE A C 1
ATOM 5520 O O . PHE A 1 361 ? 110.939 39.534 52.030 1.00 19.07 346 PHE A O 1
ATOM 5537 N N . ILE A 1 362 ? 111.686 41.312 50.856 1.00 17.26 347 ILE A N 1
ATOM 5538 C CA . ILE A 1 362 ? 112.779 40.557 50.250 1.00 18.43 347 ILE A CA 1
ATOM 5539 C C . ILE A 1 362 ? 113.881 40.520 51.300 1.00 19.36 347 ILE A C 1
ATOM 5540 O O . ILE A 1 362 ? 114.615 41.495 51.470 1.00 19.14 347 ILE A O 1
ATOM 5556 N N . THR A 1 363 ? 113.986 39.408 52.029 1.00 18.49 348 THR A N 1
ATOM 5557 C CA . THR A 1 363 ? 115.002 39.310 53.066 1.00 19.28 348 THR A CA 1
ATOM 5558 C C . THR A 1 363 ? 116.397 39.008 52.508 1.00 19.20 348 THR A C 1
ATOM 5559 O O . THR A 1 363 ? 117.380 39.357 53.165 1.00 18.47 348 THR A O 1
ATOM 5570 N N . GLU A 1 364 ? 116.510 38.435 51.300 1.00 19.23 349 GLU A N 1
ATOM 5571 C CA . GLU A 1 364 ? 117.804 38.243 50.649 1.00 19.66 349 GLU A CA 1
ATOM 5572 C C . GLU A 1 364 ? 117.648 38.227 49.135 1.00 19.89 349 GLU A C 1
ATOM 5573 O O . GLU A 1 364 ? 116.767 37.542 48.596 1.00 20.09 349 GLU A O 1
ATOM 5585 N N . ASN A 1 365 ? 118.560 38.939 48.470 1.00 19.15 350 ASN A N 1
ATOM 5586 C CA . ASN A 1 365 ? 118.787 38.879 47.033 1.00 18.51 350 ASN A CA 1
ATOM 5587 C C . ASN A 1 365 ? 120.152 39.519 46.820 1.00 18.70 350 ASN A C 1
ATOM 5588 O O . ASN A 1 365 ? 120.519 40.440 47.555 1.00 19.16 350 ASN A O 1
ATOM 5599 N N . GLY A 1 366 ? 120.921 38.995 45.872 1.00 19.58 351 GLY A N 1
ATOM 5600 C CA . GLY A 1 366 ? 122.273 39.481 45.654 1.00 18.99 351 GLY A CA 1
ATOM 5601 C C . GLY A 1 366 ? 123.043 38.531 44.756 1.00 19.74 351 GLY A C 1
ATOM 5602 O O . GLY A 1 366 ? 122.478 37.574 44.210 1.00 20.88 351 GLY A O 1
ATOM 5606 N N . SER A 1 367 ? 124.342 38.807 44.606 1.00 19.25 352 SER A N 1
ATOM 5607 C CA . SER A 1 367 ? 125.142 38.012 43.674 1.00 19.39 352 SER A CA 1
ATOM 5608 C C . SER A 1 367 ? 126.617 38.057 44.043 1.00 20.02 352 SER A C 1
ATOM 5609 O O . SER A 1 367 ? 127.093 38.998 44.684 1.00 19.92 352 SER A O 1
ATOM 5617 N N . ALA A 1 368 ? 127.331 37.014 43.617 1.00 20.61 353 ALA A N 1
ATOM 5618 C CA . ALA A 1 368 ? 128.751 36.843 43.892 1.00 21.52 353 ALA A CA 1
ATOM 5619 C C . ALA A 1 368 ? 129.529 36.788 42.585 1.00 22.44 353 ALA A C 1
ATOM 5620 O O . ALA A 1 368 ? 129.132 36.102 41.634 1.00 22.61 353 ALA A O 1
ATOM 5627 N N . TRP A 1 369 ? 130.655 37.495 42.569 1.00 22.85 354 TRP A N 1
ATOM 5628 C CA . TRP A 1 369 ? 131.509 37.623 41.402 1.00 24.43 354 TRP A CA 1
ATOM 5629 C C . TRP A 1 369 ? 132.947 37.697 41.877 1.00 25.82 354 TRP A C 1
ATOM 5630 O O . TRP A 1 369 ? 133.219 38.017 43.036 1.00 26.05 354 TRP A O 1
ATOM 5651 N N . ASP A 1 370 ? 133.876 37.427 40.965 1.00 27.86 355 ASP A N 1
ATOM 5652 C CA . ASP A 1 370 ? 135.285 37.561 41.306 1.00 29.89 355 ASP A CA 1
ATOM 5653 C C . ASP A 1 370 ? 135.606 39.043 41.438 1.00 30.11 355 ASP A C 1
ATOM 5654 O O . ASP A 1 370 ? 135.536 39.790 40.456 1.00 33.07 355 ASP A O 1
ATOM 5663 N N . ASP A 1 371 ? 135.927 39.483 42.647 1.00 27.71 356 ASP A N 1
ATOM 5664 C CA . ASP A 1 371 ? 136.285 40.870 42.890 1.00 26.97 356 ASP A CA 1
ATOM 5665 C C . ASP A 1 371 ? 137.799 41.012 42.936 1.00 27.90 356 ASP A C 1
ATOM 5666 O O . ASP A 1 371 ? 138.509 40.128 43.418 1.00 27.75 356 ASP A O 1
ATOM 5675 N N . GLU A 1 372 ? 138.285 42.153 42.467 1.00 28.92 357 GLU A N 1
ATOM 5676 C CA . GLU A 1 372 ? 139.702 42.476 42.536 1.00 32.48 357 GLU A CA 1
ATOM 5677 C C . GLU A 1 372 ? 139.859 43.854 43.157 1.00 29.27 357 GLU A C 1
ATOM 5678 O O . GLU A 1 372 ? 139.121 44.779 42.815 1.00 27.23 357 GLU A O 1
ATOM 5690 N N . VAL A 1 373 ? 140.801 43.983 44.087 1.00 28.58 358 VAL A N 1
ATOM 5691 C CA . VAL A 1 373 ? 141.152 45.281 44.652 1.00 27.76 358 VAL A CA 1
ATOM 5692 C C . VAL A 1 373 ? 142.212 45.903 43.753 1.00 27.18 358 VAL A C 1
ATOM 5693 O O . VAL A 1 373 ? 143.276 45.317 43.536 1.00 26.70 358 VAL A O 1
ATOM 5706 N N . VAL A 1 374 ? 141.910 47.080 43.218 1.00 26.97 359 VAL A N 1
ATOM 5707 C CA . VAL A 1 374 ? 142.834 47.838 42.385 1.00 27.68 359 VAL A CA 1
ATOM 5708 C C . VAL A 1 374 ? 142.904 49.239 42.969 1.00 27.91 359 VAL A C 1
ATOM 5709 O O . VAL A 1 374 ? 141.875 49.909 43.106 1.00 26.93 359 VAL A O 1
ATOM 5722 N N . ASP A 1 375 ? 144.108 49.671 43.335 1.00 29.97 360 ASP A N 1
ATOM 5723 C CA . ASP A 1 375 ? 144.316 51.004 43.898 1.00 31.30 360 ASP A CA 1
ATOM 5724 C C . ASP A 1 375 ? 143.441 51.242 45.129 1.00 29.84 360 ASP A C 1
ATOM 5725 O O . ASP A 1 375 ? 142.902 52.333 45.329 1.00 29.15 360 ASP A O 1
ATOM 5734 N N . GLY A 1 376 ? 143.287 50.208 45.958 1.00 28.99 361 GLY A N 1
ATOM 5735 C CA . GLY A 1 376 ? 142.517 50.312 47.185 1.00 28.41 361 GLY A CA 1
ATOM 5736 C C . GLY A 1 376 ? 141.018 50.393 47.001 1.00 27.13 361 GLY A C 1
ATOM 5737 O O . GLY A 1 376 ? 140.307 50.731 47.954 1.00 27.39 361 GLY A O 1
ATOM 5741 N N . LYS A 1 377 ? 140.517 50.079 45.807 1.00 24.92 362 LYS A N 1
ATOM 5742 C CA . LYS A 1 377 ? 139.104 50.176 45.473 1.00 24.30 362 LYS A CA 1
ATOM 5743 C C . LYS A 1 377 ? 138.658 48.886 44.795 1.00 23.25 362 LYS A C 1
ATOM 5744 O O . LYS A 1 377 ? 139.475 48.102 44.311 1.00 23.34 362 LYS A O 1
ATOM 5763 N N . VAL A 1 378 ? 137.341 48.681 44.753 1.00 21.77 363 VAL A N 1
ATOM 5764 C CA . VAL A 1 378 ? 136.739 47.500 44.148 1.00 21.25 363 VAL A CA 1
ATOM 5765 C C . VAL A 1 378 ? 135.618 47.949 43.216 1.00 20.82 363 VAL A C 1
ATOM 5766 O O . VAL A 1 378 ? 134.582 48.441 43.675 1.00 22.01 363 VAL A O 1
ATOM 5779 N N . ASP A 1 379 ? 135.823 47.780 41.916 1.00 21.06 364 ASP A N 1
ATOM 5780 C CA . ASP A 1 379 ? 134.836 48.130 40.896 1.00 20.83 364 ASP A CA 1
ATOM 5781 C C . ASP A 1 379 ? 134.192 46.828 40.437 1.00 21.04 364 ASP A C 1
ATOM 5782 O O . ASP A 1 379 ? 134.868 45.977 39.846 1.00 21.60 364 ASP A O 1
ATOM 5791 N N . ASP A 1 380 ? 132.892 46.667 40.715 1.00 20.60 365 ASP A N 1
ATOM 5792 C CA . ASP A 1 380 ? 132.176 45.402 40.513 1.00 21.30 365 ASP A CA 1
ATOM 5793 C C . ASP A 1 380 ? 130.946 45.593 39.623 1.00 21.75 365 ASP A C 1
ATOM 5794 O O . ASP A 1 380 ? 129.802 45.409 40.073 1.00 21.86 365 ASP A O 1
ATOM 5803 N N . PRO A 1 381 ? 131.145 45.930 38.340 1.00 22.96 366 PRO A N 1
ATOM 5804 C CA . PRO A 1 381 ? 129.984 46.242 37.484 1.00 23.32 366 PRO A CA 1
ATOM 5805 C C . PRO A 1 381 ? 129.006 45.091 37.296 1.00 23.34 366 PRO A C 1
ATOM 5806 O O . PRO A 1 381 ? 127.819 45.345 37.074 1.00 22.93 366 PRO A O 1
ATOM 5817 N N . ASN A 1 382 ? 129.460 43.838 37.351 1.00 23.57 367 ASN A N 1
ATOM 5818 C CA . ASN A 1 382 ? 128.531 42.717 37.196 1.00 24.23 367 ASN A CA 1
ATOM 5819 C C . ASN A 1 382 ? 127.582 42.625 38.385 1.00 22.21 367 ASN A C 1
ATOM 5820 O O . ASN A 1 382 ? 126.409 42.267 38.225 1.00 22.29 367 ASN A O 1
ATOM 5831 N N . ARG A 1 383 ? 128.070 42.950 39.584 1.00 20.57 368 ARG A N 1
ATOM 5832 C CA . ARG A 1 383 ? 127.201 42.962 40.752 1.00 20.06 368 ARG A CA 1
ATOM 5833 C C . ARG A 1 383 ? 126.234 44.139 40.690 1.00 19.77 368 ARG A C 1
ATOM 5834 O O . ARG A 1 383 ? 125.055 43.991 41.018 1.00 19.38 368 ARG A O 1
ATOM 5855 N N . VAL A 1 384 ? 126.708 45.306 40.235 1.00 19.60 369 VAL A N 1
ATOM 5856 C CA . VAL A 1 384 ? 125.811 46.447 40.040 1.00 19.06 369 VAL A CA 1
ATOM 5857 C C . VAL A 1 384 ? 124.684 46.081 39.082 1.00 19.67 369 VAL A C 1
ATOM 5858 O O . VAL A 1 384 ? 123.509 46.394 39.323 1.00 19.83 369 VAL A O 1
ATOM 5871 N N . SER A 1 385 ? 125.033 45.451 37.955 1.00 20.32 370 SER A N 1
ATOM 5872 C CA . SER A 1 385 ? 124.035 45.123 36.940 1.00 21.87 370 SER A CA 1
ATOM 5873 C C . SER A 1 385 ? 122.999 44.141 37.473 1.00 20.97 370 SER A C 1
ATOM 5874 O O . SER A 1 385 ? 121.793 44.304 37.228 1.00 20.36 370 SER A O 1
ATOM 5882 N N . TYR A 1 386 ? 123.446 43.101 38.184 1.00 20.57 371 TYR A N 1
ATOM 5883 C CA . TYR A 1 386 ? 122.500 42.167 38.791 1.00 20.09 371 TYR A CA 1
ATOM 5884 C C . TYR A 1 386 ? 121.550 42.907 39.729 1.00 19.89 371 TYR A C 1
ATOM 5885 O O . TYR A 1 386 ? 120.334 42.705 39.688 1.00 20.25 371 TYR A O 1
ATOM 5903 N N . LEU A 1 387 ? 122.097 43.792 40.565 1.00 19.77 372 LEU A N 1
ATOM 5904 C CA . LEU A 1 387 ? 121.293 44.514 41.544 1.00 19.41 372 LEU A CA 1
ATOM 5905 C C . LEU A 1 387 ? 120.274 45.418 40.864 1.00 19.52 372 LEU A C 1
ATOM 5906 O O . LEU A 1 387 ? 119.084 45.415 41.216 1.00 19.42 372 LEU A O 1
ATOM 5922 N N . GLU A 1 388 ? 120.724 46.208 39.887 1.00 20.62 373 GLU A N 1
ATOM 5923 C CA . GLU A 1 388 ? 119.813 47.087 39.159 1.00 21.84 373 GLU A CA 1
ATOM 5924 C C . GLU A 1 388 ? 118.652 46.304 38.560 1.00 21.03 373 GLU A C 1
ATOM 5925 O O . GLU A 1 388 ? 117.481 46.696 38.688 1.00 21.10 373 GLU A O 1
ATOM 5937 N N . ARG A 1 389 ? 118.960 45.207 37.879 1.00 21.20 374 ARG A N 1
ATOM 5938 C CA . ARG A 1 389 ? 117.927 44.466 37.171 1.00 21.42 374 ARG A CA 1
ATOM 5939 C C . ARG A 1 389 ? 116.970 43.773 38.128 1.00 21.06 374 ARG A C 1
ATOM 5940 O O . ARG A 1 389 ? 115.769 43.692 37.844 1.00 21.61 374 ARG A O 1
ATOM 5961 N N . HIS A 1 390 ? 117.463 43.295 39.272 1.00 19.79 375 HIS A N 1
ATOM 5962 C CA . HIS A 1 390 ? 116.569 42.647 40.228 1.00 19.57 375 HIS A CA 1
ATOM 5963 C C . HIS A 1 390 ? 115.735 43.648 41.014 1.00 19.28 375 HIS A C 1
ATOM 5964 O O . HIS A 1 390 ? 114.583 43.352 41.342 1.00 19.47 375 HIS A O 1
ATOM 5978 N N . LEU A 1 391 ? 116.262 44.839 41.290 1.00 19.23 376 LEU A N 1
ATOM 5979 C CA . LEU A 1 391 ? 115.409 45.874 41.867 1.00 18.95 376 LEU A CA 1
ATOM 5980 C C . LEU A 1 391 ? 114.323 46.281 40.879 1.00 19.43 376 LEU A C 1
ATOM 5981 O O . LEU A 1 391 ? 113.150 46.405 41.250 1.00 19.45 376 LEU A O 1
ATOM 5997 N N . ASP A 1 392 ? 114.692 46.478 39.612 1.00 19.96 377 ASP A N 1
ATOM 5998 C CA . ASP A 1 392 ? 113.685 46.780 38.599 1.00 22.09 377 ASP A CA 1
ATOM 5999 C C . ASP A 1 392 ? 112.617 45.687 38.535 1.00 21.96 377 ASP A C 1
ATOM 6000 O O . ASP A 1 392 ? 111.419 45.981 38.440 1.00 21.90 377 ASP A O 1
ATOM 6009 N N . ALA A 1 393 ? 113.029 44.416 38.580 1.00 21.73 378 ALA A N 1
ATOM 6010 C CA . ALA A 1 393 ? 112.062 43.324 38.498 1.00 21.30 378 ALA A CA 1
ATOM 6011 C C . ALA A 1 393 ? 111.150 43.290 39.723 1.00 20.86 378 ALA A C 1
ATOM 6012 O O . ALA A 1 393 ? 109.953 42.995 39.611 1.00 21.41 378 ALA A O 1
ATOM 6019 N N . MET A 1 394 ? 111.692 43.592 40.901 1.00 19.89 379 MET A N 1
ATOM 6020 C CA A MET A 1 394 ? 110.868 43.641 42.101 0.52 19.70 379 MET A CA 1
ATOM 6021 C CA B MET A 1 394 ? 110.863 43.638 42.099 0.48 20.18 379 MET A CA 1
ATOM 6022 C C . MET A 1 394 ? 109.833 44.757 42.012 1.00 20.17 379 MET A C 1
ATOM 6023 O O . MET A 1 394 ? 108.654 44.557 42.351 1.00 20.61 379 MET A O 1
ATOM 6048 N N . PHE A 1 395 ? 110.253 45.942 41.565 1.00 19.32 380 PHE A N 1
ATOM 6049 C CA . PHE A 1 395 ? 109.310 47.048 41.471 1.00 20.53 380 PHE A CA 1
ATOM 6050 C C . PHE A 1 395 ? 108.268 46.801 40.395 1.00 21.08 380 PHE A C 1
ATOM 6051 O O . PHE A 1 395 ? 107.131 47.276 40.522 1.00 20.83 380 PHE A O 1
ATOM 6068 N N . ALA A 1 396 ? 108.615 46.046 39.350 1.00 21.22 381 ALA A N 1
ATOM 6069 C CA . ALA A 1 396 ? 107.610 45.683 38.359 1.00 22.07 381 ALA A CA 1
ATOM 6070 C C . ALA A 1 396 ? 106.494 44.880 39.006 1.00 22.42 381 ALA A C 1
ATOM 6071 O O . ALA A 1 396 ? 105.316 45.084 38.698 1.00 23.39 381 ALA A O 1
ATOM 6078 N N . ALA A 1 397 ? 106.841 43.974 39.924 1.00 21.77 382 ALA A N 1
ATOM 6079 C CA . ALA A 1 397 ? 105.800 43.235 40.634 1.00 22.05 382 ALA A CA 1
ATOM 6080 C C . ALA A 1 397 ? 105.004 44.150 41.562 1.00 21.86 382 ALA A C 1
ATOM 6081 O O . ALA A 1 397 ? 103.771 44.048 41.635 1.00 22.34 382 ALA A O 1
ATOM 6088 N N . LYS A 1 398 ? 105.685 45.055 42.276 1.00 21.52 383 LYS A N 1
ATOM 6089 C CA . LYS A 1 398 ? 104.981 45.965 43.173 1.00 21.34 383 LYS A CA 1
ATOM 6090 C C . LYS A 1 398 ? 103.990 46.835 42.401 1.00 21.07 383 LYS A C 1
ATOM 6091 O O . LYS A 1 398 ? 102.867 47.080 42.867 1.00 20.60 383 LYS A O 1
ATOM 6110 N N . ASN A 1 399 ? 104.376 47.288 41.204 1.00 20.88 384 ASN A N 1
ATOM 6111 C CA . ASN A 1 399 ? 103.482 48.104 40.396 1.00 22.98 384 ASN A CA 1
ATOM 6112 C C . ASN A 1 399 ? 102.304 47.308 39.849 1.00 24.15 384 ASN A C 1
ATOM 6113 O O . ASN A 1 399 ? 101.335 47.909 39.377 1.00 26.12 384 ASN A O 1
ATOM 6124 N N . LYS A 1 400 ? 102.362 45.987 39.904 1.00 23.77 385 LYS A N 1
ATOM 6125 C CA . LYS A 1 400 ? 101.220 45.149 39.581 1.00 26.05 385 LYS A CA 1
ATOM 6126 C C . LYS A 1 400 ? 100.377 44.828 40.801 1.00 26.42 385 LYS A C 1
ATOM 6127 O O . LYS A 1 400 ? 99.367 44.128 40.677 1.00 27.36 385 LYS A O 1
ATOM 6146 N N . GLY A 1 401 ? 100.747 45.331 41.969 1.00 25.48 386 GLY A N 1
ATOM 6147 C CA . GLY A 1 401 ? 99.938 45.149 43.155 1.00 24.68 386 GLY A CA 1
ATOM 6148 C C . GLY A 1 401 ? 100.471 44.157 44.161 1.00 24.73 386 GLY A C 1
ATOM 6149 O O . GLY A 1 401 ? 99.805 43.927 45.172 1.00 26.68 386 GLY A O 1
ATOM 6153 N N . VAL A 1 402 ? 101.635 43.563 43.933 1.00 22.65 387 VAL A N 1
ATOM 6154 C CA . VAL A 1 402 ? 102.195 42.649 44.932 1.00 21.70 387 VAL A CA 1
ATOM 6155 C C . VAL A 1 402 ? 102.675 43.472 46.124 1.00 21.00 387 VAL A C 1
ATOM 6156 O O . VAL A 1 402 ? 103.400 44.461 45.931 1.00 21.15 387 VAL A O 1
ATOM 6169 N N . PRO A 1 403 ? 102.304 43.116 47.365 1.00 19.75 388 PRO A N 1
ATOM 6170 C CA . PRO A 1 403 ? 102.615 43.960 48.543 1.00 19.81 388 PRO A CA 1
ATOM 6171 C C . PRO A 1 403 ? 104.037 43.765 49.054 1.00 19.50 388 PRO A C 1
ATOM 6172 O O . PRO A 1 403 ? 104.281 43.253 50.151 1.00 19.85 388 PRO A O 1
ATOM 6183 N N . ILE A 1 404 ? 105.011 44.192 48.252 1.00 19.76 389 ILE A N 1
ATOM 6184 C CA . ILE A 1 404 ? 106.414 44.140 48.647 1.00 19.30 389 ILE A CA 1
ATOM 6185 C C . ILE A 1 404 ? 106.721 45.412 49.428 1.00 17.82 389 ILE A C 1
ATOM 6186 O O . ILE A 1 404 ? 106.693 46.512 48.876 1.00 18.38 389 ILE A O 1
ATOM 6202 N N . SER A 1 405 ? 107.039 45.262 50.709 1.00 17.72 390 SER A N 1
ATOM 6203 C CA . SER A 1 405 ? 107.213 46.397 51.605 1.00 17.74 390 SER A CA 1
ATOM 6204 C C . SER A 1 405 ? 108.666 46.751 51.885 1.00 17.05 390 SER A C 1
ATOM 6205 O O . SER A 1 405 ? 108.921 47.755 52.557 1.00 17.02 390 SER A O 1
ATOM 6213 N N . GLY A 1 406 ? 109.614 45.963 51.409 1.00 17.03 391 GLY A N 1
ATOM 6214 C CA . GLY A 1 406 ? 111.010 46.304 51.599 1.00 15.95 391 GLY A CA 1
ATOM 6215 C C . GLY A 1 406 ? 111.917 45.314 50.895 1.00 15.72 391 GLY A C 1
ATOM 6216 O O . GLY A 1 406 ? 111.495 44.235 50.454 1.00 16.68 391 GLY A O 1
ATOM 6220 N N . TYR A 1 407 ? 113.181 45.709 50.805 1.00 15.40 392 TYR A N 1
ATOM 6221 C CA . TYR A 1 407 ? 114.231 44.940 50.147 1.00 15.55 392 TYR A CA 1
ATOM 6222 C C . TYR A 1 407 ? 115.497 45.032 50.980 1.00 16.28 392 TYR A C 1
ATOM 6223 O O . TYR A 1 407 ? 115.957 46.136 51.293 1.00 17.13 392 TYR A O 1
ATOM 6241 N N . PHE A 1 408 ? 116.042 43.870 51.332 1.00 16.32 393 PHE A N 1
ATOM 6242 C CA A PHE A 1 408 ? 117.284 43.750 52.093 0.57 17.13 393 PHE A CA 1
ATOM 6243 C CA B PHE A 1 408 ? 117.283 43.753 52.093 0.43 17.30 393 PHE A CA 1
ATOM 6244 C C . PHE A 1 408 ? 118.328 43.084 51.204 1.00 17.43 393 PHE A C 1
ATOM 6245 O O . PHE A 1 408 ? 118.150 41.939 50.773 1.00 19.29 393 PHE A O 1
ATOM 6276 N N . ALA A 1 409 ? 119.427 43.778 50.953 1.00 16.17 394 ALA A N 1
ATOM 6277 C CA . ALA A 1 409 ? 120.471 43.248 50.082 1.00 17.09 394 ALA A CA 1
ATOM 6278 C C . ALA A 1 409 ? 121.317 42.222 50.829 1.00 17.43 394 ALA A C 1
ATOM 6279 O O . ALA A 1 409 ? 121.805 42.498 51.930 1.00 17.80 394 ALA A O 1
ATOM 6286 N N . TRP A 1 410 ? 121.499 41.036 50.235 1.00 17.35 395 TRP A N 1
ATOM 6287 C CA . TRP A 1 410 ? 122.507 40.096 50.719 1.00 16.29 395 TRP A CA 1
ATOM 6288 C C . TRP A 1 410 ? 123.772 40.340 49.903 1.00 16.47 395 TRP A C 1
ATOM 6289 O O . TRP A 1 410 ? 123.780 40.078 48.699 1.00 17.79 395 TRP A O 1
ATOM 6310 N N . SER A 1 411 ? 124.844 40.843 50.515 1.00 17.37 396 SER A N 1
ATOM 6311 C CA . SER A 1 411 ? 125.013 41.148 51.930 1.00 17.89 396 SER A CA 1
ATOM 6312 C C . SER A 1 411 ? 125.711 42.498 52.079 1.00 17.33 396 SER A C 1
ATOM 6313 O O . SER A 1 411 ? 126.289 43.033 51.127 1.00 17.59 396 SER A O 1
ATOM 6321 N N . LEU A 1 412 ? 125.647 43.061 53.285 1.00 18.11 397 LEU A N 1
ATOM 6322 C CA . LEU A 1 412 ? 126.434 44.254 53.589 1.00 18.37 397 LEU A CA 1
ATOM 6323 C C . LEU A 1 412 ? 127.911 44.038 53.272 1.00 18.12 397 LEU A C 1
ATOM 6324 O O . LEU A 1 412 ? 128.553 44.888 52.647 1.00 18.43 397 LEU A O 1
ATOM 6340 N N . ILE A 1 413 ? 128.468 42.922 53.738 1.00 17.97 398 ILE A N 1
ATOM 6341 C CA . ILE A 1 413 ? 129.898 42.643 53.666 1.00 18.41 398 ILE A CA 1
ATOM 6342 C C . ILE A 1 413 ? 130.104 41.239 53.129 1.00 18.07 398 ILE A C 1
ATOM 6343 O O . ILE A 1 413 ? 129.274 40.351 53.347 1.00 19.53 398 ILE A O 1
ATOM 6359 N N . ASP A 1 414 ? 131.231 41.041 52.435 1.00 17.39 399 ASP A N 1
ATOM 6360 C CA . ASP A 1 414 ? 131.687 39.693 52.112 1.00 18.63 399 ASP A CA 1
ATOM 6361 C C . ASP A 1 414 ? 131.785 38.894 53.404 1.00 19.32 399 ASP A C 1
ATOM 6362 O O . ASP A 1 414 ? 132.083 39.448 54.467 1.00 19.89 399 ASP A O 1
ATOM 6371 N N . ASN A 1 415 ? 131.531 37.590 53.324 1.00 19.48 400 ASN A N 1
ATOM 6372 C CA . ASN A 1 415 ? 131.474 36.778 54.536 1.00 19.51 400 ASN A CA 1
ATOM 6373 C C . ASN A 1 415 ? 131.687 35.300 54.189 1.00 19.81 400 ASN A C 1
ATOM 6374 O O . ASN A 1 415 ? 132.025 34.946 53.057 1.00 21.38 400 ASN A O 1
ATOM 6385 N N . PHE A 1 416 ? 131.534 34.442 55.193 1.00 19.44 401 PHE A N 1
ATOM 6386 C CA . PHE A 1 416 ? 131.720 32.995 55.047 1.00 20.30 401 PHE A CA 1
ATOM 6387 C C . PHE A 1 416 ? 130.520 32.404 54.309 1.00 21.32 401 PHE A C 1
ATOM 6388 O O . PHE A 1 416 ? 129.448 32.234 54.901 1.00 21.72 401 PHE A O 1
ATOM 6405 N N . GLU A 1 417 ? 130.699 32.051 53.032 1.00 21.71 402 GLU A N 1
ATOM 6406 C CA . GLU A 1 417 ? 129.599 31.520 52.221 1.00 22.74 402 GLU A CA 1
ATOM 6407 C C . GLU A 1 417 ? 129.502 29.998 52.365 1.00 23.10 402 GLU A C 1
ATOM 6408 O O . GLU A 1 417 ? 129.605 29.237 51.409 1.00 23.57 402 GLU A O 1
ATOM 6420 N N . TRP A 1 418 ? 129.303 29.569 53.609 1.00 22.92 403 TRP A N 1
ATOM 6421 C CA . TRP A 1 418 ? 128.981 28.174 53.954 1.00 23.62 403 TRP A CA 1
ATOM 6422 C C . TRP A 1 418 ? 130.007 27.244 53.307 1.00 24.24 403 TRP A C 1
ATOM 6423 O O . TRP A 1 418 ? 131.214 27.457 53.493 1.00 24.71 403 TRP A O 1
ATOM 6444 N N . ALA A 1 419 ? 129.588 26.216 52.562 1.00 24.72 404 ALA A N 1
ATOM 6445 C CA . ALA A 1 419 ? 130.534 25.225 52.050 1.00 25.89 404 ALA A CA 1
ATOM 6446 C C . ALA A 1 419 ? 131.477 25.797 51.000 1.00 25.86 404 ALA A C 1
ATOM 6447 O O . ALA A 1 419 ? 132.470 25.141 50.665 1.00 25.95 404 ALA A O 1
ATOM 6454 N N . TYR A 1 420 ? 131.189 26.984 50.467 1.00 26.28 405 TYR A N 1
ATOM 6455 C CA . TYR A 1 420 ? 132.111 27.653 49.564 1.00 25.95 405 TYR A CA 1
ATOM 6456 C C . TYR A 1 420 ? 133.201 28.431 50.293 1.00 24.54 405 TYR A C 1
ATOM 6457 O O . TYR A 1 420 ? 134.171 28.852 49.650 1.00 23.75 405 TYR A O 1
ATOM 6475 N N . GLY A 1 421 ? 133.055 28.663 51.600 1.00 23.86 406 GLY A N 1
ATOM 6476 C CA . GLY A 1 421 ? 134.055 29.425 52.328 1.00 24.73 406 GLY A CA 1
ATOM 6477 C C . GLY A 1 421 ? 134.075 30.890 51.912 1.00 24.65 406 GLY A C 1
ATOM 6478 O O . GLY A 1 421 ? 133.093 31.442 51.414 1.00 24.94 406 GLY A O 1
ATOM 6482 N N . TYR A 1 422 ? 135.232 31.521 52.129 1.00 24.51 407 TYR A N 1
ATOM 6483 C CA . TYR A 1 422 ? 135.367 32.957 51.904 1.00 24.28 407 TYR A CA 1
ATOM 6484 C C . TYR A 1 422 ? 135.594 33.317 50.442 1.00 25.05 407 TYR A C 1
ATOM 6485 O O . TYR A 1 422 ? 135.472 34.492 50.091 1.00 25.92 407 TYR A O 1
ATOM 6503 N N . ALA A 1 423 ? 135.867 32.338 49.580 1.00 24.85 408 ALA A N 1
ATOM 6504 C CA . ALA A 1 423 ? 136.166 32.635 48.182 1.00 26.70 408 ALA A CA 1
ATOM 6505 C C . ALA A 1 423 ? 134.988 33.259 47.443 1.00 26.02 408 ALA A C 1
ATOM 6506 O O . ALA A 1 423 ? 135.196 33.935 46.429 1.00 27.14 408 ALA A O 1
ATOM 6513 N N . LYS A 1 424 ? 133.765 33.050 47.911 1.00 24.42 409 LYS A N 1
ATOM 6514 C CA . LYS A 1 424 ? 132.583 33.579 47.246 1.00 24.33 409 LYS A CA 1
ATOM 6515 C C . LYS A 1 424 ? 132.092 34.813 48.001 1.00 22.93 409 LYS A C 1
ATOM 6516 O O . LYS A 1 424 ? 131.668 34.720 49.158 1.00 23.23 409 LYS A O 1
ATOM 6535 N N . ARG A 1 425 ? 132.155 35.963 47.334 1.00 21.27 410 ARG A N 1
ATOM 6536 C CA . ARG A 1 425 ? 131.951 37.273 47.943 1.00 19.92 410 ARG A CA 1
ATOM 6537 C C . ARG A 1 425 ? 130.620 37.848 47.469 1.00 19.07 410 ARG A C 1
ATOM 6538 O O . ARG A 1 425 ? 130.465 38.173 46.283 1.00 19.43 410 ARG A O 1
ATOM 6559 N N . PHE A 1 426 ? 129.674 38.000 48.407 1.00 19.40 411 PHE A N 1
ATOM 6560 C CA . PHE A 1 426 ? 128.362 38.571 48.139 1.00 19.59 411 PHE A CA 1
ATOM 6561 C C . PHE A 1 426 ? 128.228 40.017 48.611 1.00 18.50 411 PHE A C 1
ATOM 6562 O O . PHE A 1 426 ? 127.157 40.611 48.446 1.00 19.86 411 PHE A O 1
ATOM 6579 N N . GLY A 1 427 ? 129.253 40.598 49.225 1.00 17.35 412 GLY A N 1
ATOM 6580 C CA . GLY A 1 427 ? 129.088 41.922 49.812 1.00 17.13 412 GLY A CA 1
ATOM 6581 C C . GLY A 1 427 ? 128.960 43.021 48.772 1.00 17.51 412 GLY A C 1
ATOM 6582 O O . GLY A 1 427 ? 129.465 42.928 47.657 1.00 17.80 412 GLY A O 1
ATOM 6586 N N . ILE A 1 428 ? 128.250 44.091 49.153 1.00 16.30 413 ILE A N 1
ATOM 6587 C CA . ILE A 1 428 ? 128.427 45.372 48.471 1.00 16.09 413 ILE A CA 1
ATOM 6588 C C . ILE A 1 428 ? 129.606 46.126 49.058 1.00 20.54 413 ILE A C 1
ATOM 6589 O O . ILE A 1 428 ? 130.004 47.161 48.498 1.00 18.49 413 ILE A O 1
ATOM 6605 N N . ILE A 1 429 ? 130.154 45.638 50.178 1.00 19.37 414 ILE A N 1
ATOM 6606 C CA . ILE A 1 429 ? 131.386 46.134 50.792 1.00 18.97 414 ILE A CA 1
ATOM 6607 C C . ILE A 1 429 ? 132.372 44.975 50.876 1.00 18.09 414 ILE A C 1
ATOM 6608 O O . ILE A 1 429 ? 132.045 43.912 51.421 1.00 18.12 414 ILE A O 1
ATOM 6624 N N . TYR A 1 430 ? 133.574 45.189 50.343 1.00 16.64 415 TYR A N 1
ATOM 6625 C CA . TYR A 1 430 ? 134.614 44.162 50.317 1.00 18.03 415 TYR A CA 1
ATOM 6626 C C . TYR A 1 430 ? 135.269 44.030 51.684 1.00 18.01 415 TYR A C 1
ATOM 6627 O O . TYR A 1 430 ? 135.475 45.019 52.391 1.00 20.13 415 TYR A O 1
ATOM 6645 N N . VAL A 1 431 ? 135.636 42.802 52.051 1.00 19.01 416 VAL A N 1
ATOM 6646 C CA . VAL A 1 431 ? 136.401 42.564 53.270 1.00 20.00 416 VAL A CA 1
ATOM 6647 C C . VAL A 1 431 ? 137.746 41.957 52.892 1.00 20.72 416 VAL A C 1
ATOM 6648 O O . VAL A 1 431 ? 137.802 40.888 52.273 1.00 21.08 416 VAL A O 1
ATOM 6661 N N . ASP A 1 432 ? 138.827 42.639 53.266 1.00 20.65 417 ASP A N 1
ATOM 6662 C CA . ASP A 1 432 ? 140.178 42.099 53.152 1.00 22.69 417 ASP A CA 1
ATOM 6663 C C . ASP A 1 432 ? 140.439 41.291 54.418 1.00 23.30 417 ASP A C 1
ATOM 6664 O O . ASP A 1 432 ? 140.648 41.862 55.489 1.00 23.78 417 ASP A O 1
ATOM 6673 N N . TYR A 1 433 ? 140.422 39.962 54.303 1.00 23.17 418 TYR A N 1
ATOM 6674 C CA . TYR A 1 433 ? 140.505 39.127 55.496 1.00 24.66 418 TYR A CA 1
ATOM 6675 C C . TYR A 1 433 ? 141.868 39.189 56.180 1.00 26.57 418 TYR A C 1
ATOM 6676 O O . TYR A 1 433 ? 141.958 38.882 57.375 1.00 28.63 418 TYR A O 1
ATOM 6694 N N . GLN A 1 434 ? 142.915 39.615 55.475 1.00 26.59 419 GLN A N 1
ATOM 6695 C CA . GLN A 1 434 ? 144.225 39.732 56.110 1.00 27.37 419 GLN A CA 1
ATOM 6696 C C . GLN A 1 434 ? 144.236 40.858 57.141 1.00 26.72 419 GLN A C 1
ATOM 6697 O O . GLN A 1 434 ? 144.879 40.745 58.190 1.00 28.58 419 GLN A O 1
ATOM 6711 N N . THR A 1 435 ? 143.520 41.947 56.870 1.00 25.31 420 THR A N 1
ATOM 6712 C CA . THR A 1 435 ? 143.533 43.116 57.733 1.00 25.06 420 THR A CA 1
ATOM 6713 C C . THR A 1 435 ? 142.177 43.444 58.335 1.00 24.53 420 THR A C 1
ATOM 6714 O O . THR A 1 435 ? 142.107 44.308 59.221 1.00 24.00 420 THR A O 1
ATOM 6725 N N . GLN A 1 436 ? 141.109 42.799 57.866 1.00 23.57 421 GLN A N 1
ATOM 6726 C CA . GLN A 1 436 ? 139.716 43.105 58.179 1.00 22.63 421 GLN A CA 1
ATOM 6727 C C . GLN A 1 436 ? 139.263 44.454 57.637 1.00 21.88 421 GLN A C 1
ATOM 6728 O O . GLN A 1 436 ? 138.172 44.918 57.994 1.00 21.80 421 GLN A O 1
ATOM 6742 N N . LYS A 1 437 ? 140.031 45.075 56.741 1.00 22.04 422 LYS A N 1
ATOM 6743 C CA . LYS A 1 437 ? 139.598 46.342 56.162 1.00 22.55 422 LYS A CA 1
ATOM 6744 C C . LYS A 1 437 ? 138.314 46.160 55.355 1.00 21.34 422 LYS A C 1
ATOM 6745 O O . LYS A 1 437 ? 138.157 45.189 54.608 1.00 21.64 422 LYS A O 1
ATOM 6764 N N . ARG A 1 438 ? 137.388 47.106 55.520 1.00 20.06 423 ARG A N 1
ATOM 6765 C CA . ARG A 1 438 ? 136.175 47.189 54.708 1.00 19.97 423 ARG A CA 1
ATOM 6766 C C . ARG A 1 438 ? 136.396 48.203 53.592 1.00 20.12 423 ARG A C 1
ATOM 6767 O O . ARG A 1 438 ? 136.837 49.330 53.851 1.00 20.72 423 ARG A O 1
ATOM 6788 N N . ILE A 1 439 ? 136.077 47.807 52.361 1.00 20.20 424 ILE A N 1
ATOM 6789 C CA . ILE A 1 439 ? 136.206 48.695 51.201 1.00 19.95 424 ILE A CA 1
ATOM 6790 C C . ILE A 1 439 ? 134.879 48.720 50.452 1.00 19.33 424 ILE A C 1
ATOM 6791 O O . ILE A 1 439 ? 134.533 47.736 49.783 1.00 19.42 424 ILE A O 1
ATOM 6807 N N . PRO A 1 440 ? 134.119 49.811 50.488 1.00 20.22 425 PRO A N 1
ATOM 6808 C CA . PRO A 1 440 ? 132.870 49.842 49.717 1.00 20.47 425 PRO A CA 1
ATOM 6809 C C . PRO A 1 440 ? 133.138 49.613 48.232 1.00 20.03 425 PRO A C 1
ATOM 6810 O O . PRO A 1 440 ? 134.044 50.211 47.652 1.00 20.54 425 PRO A O 1
ATOM 6821 N N . LYS A 1 441 ? 132.345 48.732 47.622 1.00 19.34 426 LYS A N 1
ATOM 6822 C CA . LYS A 1 441 ? 132.432 48.451 46.192 1.00 18.78 426 LYS A CA 1
ATOM 6823 C C . LYS A 1 441 ? 131.546 49.424 45.401 1.00 18.53 426 LYS A C 1
ATOM 6824 O O . LYS A 1 441 ? 130.724 50.152 45.965 1.00 18.90 426 LYS A O 1
ATOM 6843 N N . SER A 1 442 ? 131.701 49.422 44.070 1.00 17.59 427 SER A N 1
ATOM 6844 C CA . SER A 1 442 ? 130.815 50.235 43.235 1.00 18.23 427 SER A CA 1
ATOM 6845 C C . SER A 1 442 ? 129.354 49.956 43.549 1.00 18.39 427 SER A C 1
ATOM 6846 O O . SER A 1 442 ? 128.520 50.874 43.533 1.00 19.24 427 SER A O 1
ATOM 6854 N N . SER A 1 443 ? 129.021 48.693 43.837 1.00 19.21 428 SER A N 1
ATOM 6855 C CA . SER A 1 443 ? 127.641 48.344 44.170 1.00 18.79 428 SER A CA 1
ATOM 6856 C C . SER A 1 443 ? 127.154 49.031 45.442 1.00 18.11 428 SER A C 1
ATOM 6857 O O . SER A 1 443 ? 125.961 49.330 45.556 1.00 18.94 428 SER A O 1
ATOM 6865 N N . ALA A 1 444 ? 128.040 49.301 46.406 1.00 18.74 429 ALA A N 1
ATOM 6866 C CA . ALA A 1 444 ? 127.621 50.053 47.586 1.00 18.74 429 ALA A CA 1
ATOM 6867 C C . ALA A 1 444 ? 127.201 51.471 47.216 1.00 18.49 429 ALA A C 1
ATOM 6868 O O . ALA A 1 444 ? 126.196 51.979 47.731 1.00 19.01 429 ALA A O 1
ATOM 6875 N N . TYR A 1 445 ? 127.976 52.141 46.352 1.00 17.98 430 TYR A N 1
ATOM 6876 C CA . TYR A 1 445 ? 127.618 53.500 45.946 1.00 19.06 430 TYR A CA 1
ATOM 6877 C C . TYR A 1 445 ? 126.328 53.499 45.134 1.00 18.54 430 TYR A C 1
ATOM 6878 O O . TYR A 1 445 ? 125.498 54.409 45.260 1.00 19.05 430 TYR A O 1
ATOM 6896 N N . TYR A 1 446 ? 126.127 52.475 44.310 1.00 18.52 431 TYR A N 1
ATOM 6897 C CA . TYR A 1 446 ? 124.876 52.363 43.573 1.00 18.66 431 TYR A CA 1
ATOM 6898 C C . TYR A 1 446 ? 123.698 52.170 44.521 1.00 17.76 431 TYR A C 1
ATOM 6899 O O . TYR A 1 446 ? 122.646 52.805 44.371 1.00 17.61 431 TYR A O 1
ATOM 6917 N N . TYR A 1 447 ? 123.842 51.271 45.489 1.00 17.59 432 TYR A N 1
ATOM 6918 C CA . TYR A 1 447 ? 122.740 51.020 46.416 1.00 17.39 432 TYR A CA 1
ATOM 6919 C C . TYR A 1 447 ? 122.425 52.265 47.235 1.00 17.78 432 TYR A C 1
ATOM 6920 O O . TYR A 1 447 ? 121.252 52.611 47.443 1.00 17.95 432 TYR A O 1
ATOM 6938 N N . GLN A 1 448 ? 123.465 52.961 47.685 1.00 17.60 433 GLN A N 1
ATOM 6939 C CA . GLN A 1 448 ? 123.291 54.210 48.420 1.00 17.50 433 GLN A CA 1
ATOM 6940 C C . GLN A 1 448 ? 122.479 55.220 47.614 1.00 17.81 433 GLN A C 1
ATOM 6941 O O . GLN A 1 448 ? 121.601 55.909 48.157 1.00 18.20 433 GLN A O 1
ATOM 6955 N N . LYS A 1 449 ? 122.774 55.340 46.322 1.00 18.84 434 LYS A N 1
ATOM 6956 C CA . LYS A 1 449 ? 122.008 56.238 45.461 1.00 19.65 434 LYS A CA 1
ATOM 6957 C C . LYS A 1 449 ? 120.553 55.790 45.356 1.00 20.81 434 LYS A C 1
ATOM 6958 O O . LYS A 1 449 ? 119.630 56.607 45.463 1.00 20.41 434 LYS A O 1
ATOM 6977 N N . ARG A 1 450 ? 120.327 54.490 45.161 1.00 21.95 435 ARG A N 1
ATOM 6978 C CA . ARG A 1 450 ? 118.963 53.999 45.002 1.00 22.59 435 ARG A CA 1
ATOM 6979 C C . ARG A 1 450 ? 118.132 54.266 46.256 1.00 21.37 435 ARG A C 1
ATOM 6980 O O . ARG A 1 450 ? 116.953 54.639 46.166 1.00 21.20 435 ARG A O 1
ATOM 7001 N N . ILE A 1 451 ? 118.737 54.106 47.435 1.00 19.50 436 ILE A N 1
ATOM 7002 C CA . ILE A 1 451 ? 118.027 54.352 48.689 1.00 20.38 436 ILE A CA 1
ATOM 7003 C C . ILE A 1 451 ? 117.602 55.811 48.795 1.00 22.01 436 ILE A C 1
ATOM 7004 O O . ILE A 1 451 ? 116.504 56.124 49.279 1.00 23.67 436 ILE A O 1
ATOM 7020 N N . LYS A 1 452 ? 118.471 56.730 48.382 1.00 20.68 437 LYS A N 1
ATOM 7021 C CA . LYS A 1 452 ? 118.143 58.142 48.531 1.00 21.13 437 LYS A CA 1
ATOM 7022 C C . LYS A 1 452 ? 117.139 58.607 47.483 1.00 21.42 437 LYS A C 1
ATOM 7023 O O . LYS A 1 452 ? 116.241 59.400 47.788 1.00 21.69 437 LYS A O 1
ATOM 7042 N N . GLU A 1 453 ? 117.268 58.137 46.252 1.00 20.20 438 GLU A N 1
ATOM 7043 C CA . GLU A 1 453 ? 116.629 58.802 45.126 1.00 20.40 438 GLU A CA 1
ATOM 7044 C C . GLU A 1 453 ? 115.373 58.110 44.626 1.00 20.95 438 GLU A C 1
ATOM 7045 O O . GLU A 1 453 ? 114.771 58.584 43.658 1.00 20.08 438 GLU A O 1
ATOM 7057 N N . SER A 1 454 ? 114.947 57.034 45.271 1.00 22.57 439 SER A N 1
ATOM 7058 C CA . SER A 1 454 ? 113.735 56.342 44.865 1.00 26.10 439 SER A CA 1
ATOM 7059 C C . SER A 1 454 ? 112.511 56.928 45.568 1.00 30.49 439 SER A C 1
ATOM 7060 O O . SER A 1 454 ? 111.435 56.307 45.526 1.00 34.85 439 SER A O 1
ATOM 7068 N N . LYS B 1 17 ? 98.992 61.541 43.944 1.00 36.86 2 LYS B N 1
ATOM 7069 C CA . LYS B 1 17 ? 100.421 61.793 44.188 1.00 37.02 2 LYS B CA 1
ATOM 7070 C C . LYS B 1 17 ? 101.208 61.936 42.889 1.00 34.57 2 LYS B C 1
ATOM 7071 O O . LYS B 1 17 ? 101.370 60.978 42.133 1.00 36.76 2 LYS B O 1
ATOM 7090 N N . LYS B 1 18 ? 101.720 63.131 42.637 1.00 29.68 3 LYS B N 1
ATOM 7091 C CA . LYS B 1 18 ? 102.407 63.401 41.384 1.00 28.57 3 LYS B CA 1
ATOM 7092 C C . LYS B 1 18 ? 103.784 63.984 41.660 1.00 24.50 3 LYS B C 1
ATOM 7093 O O . LYS B 1 18 ? 104.118 64.381 42.785 1.00 23.18 3 LYS B O 1
ATOM 7112 N N . TRP B 1 19 ? 104.586 64.024 40.601 1.00 22.48 4 TRP B N 1
ATOM 7113 C CA . TRP B 1 19 ? 105.938 64.549 40.717 1.00 21.43 4 TRP B CA 1
ATOM 7114 C C . TRP B 1 19 ? 105.899 66.009 41.127 1.00 22.05 4 TRP B C 1
ATOM 7115 O O . TRP B 1 19 ? 105.072 66.784 40.645 1.00 22.49 4 TRP B O 1
ATOM 7136 N N . GLY B 1 20 ? 106.805 66.377 42.029 1.00 22.49 5 GLY B N 1
ATOM 7137 C CA . GLY B 1 20 ? 106.912 67.736 42.508 1.00 22.19 5 GLY B CA 1
ATOM 7138 C C . GLY B 1 20 ? 106.142 68.022 43.781 1.00 21.66 5 GLY B C 1
ATOM 7139 O O . GLY B 1 20 ? 106.468 68.988 44.475 1.00 22.08 5 GLY B O 1
ATOM 7143 N N . ASP B 1 21 ? 105.135 67.214 44.110 1.00 22.01 6 ASP B N 1
ATOM 7144 C CA . ASP B 1 21 ? 104.396 67.432 45.347 1.00 21.31 6 ASP B CA 1
ATOM 7145 C C . ASP B 1 21 ? 105.324 67.232 46.534 1.00 21.38 6 ASP B C 1
ATOM 7146 O O . ASP B 1 21 ? 106.169 66.328 46.537 1.00 24.28 6 ASP B O 1
ATOM 7155 N N . MET B 1 22 ? 105.135 68.049 47.568 1.00 19.65 7 MET B N 1
ATOM 7156 C CA . MET B 1 22 ? 105.983 68.007 48.748 1.00 19.44 7 MET B CA 1
ATOM 7157 C C . MET B 1 22 ? 105.166 67.735 49.998 1.00 16.89 7 MET B C 1
ATOM 7158 O O . MET B 1 22 ? 103.946 67.924 50.036 1.00 18.14 7 MET B O 1
ATOM 7172 N N . PHE B 1 23 ? 105.866 67.271 51.025 1.00 16.43 8 PHE B N 1
ATOM 7173 C CA . PHE B 1 23 ? 105.246 67.063 52.324 1.00 15.19 8 PHE B CA 1
ATOM 7174 C C . PHE B 1 23 ? 106.277 67.355 53.403 1.00 14.50 8 PHE B C 1
ATOM 7175 O O . PHE B 1 23 ? 107.425 66.895 53.316 1.00 15.46 8 PHE B O 1
ATOM 7192 N N . THR B 1 24 ? 105.859 68.099 54.422 1.00 14.22 9 THR B N 1
ATOM 7193 C CA . THR B 1 24 ? 106.739 68.557 55.493 1.00 14.55 9 THR B CA 1
ATOM 7194 C C . THR B 1 24 ? 106.443 67.787 56.769 1.00 13.90 9 THR B C 1
ATOM 7195 O O . THR B 1 24 ? 105.289 67.742 57.224 1.00 15.45 9 THR B O 1
ATOM 7206 N N . TRP B 1 25 ? 107.487 67.204 57.351 1.00 13.47 10 TRP B N 1
ATOM 7207 C CA . TRP B 1 25 ? 107.397 66.539 58.650 1.00 13.63 10 TRP B CA 1
ATOM 7208 C C . TRP B 1 25 ? 108.011 67.426 59.724 1.00 14.02 10 TRP B C 1
ATOM 7209 O O . TRP B 1 25 ? 109.112 67.958 59.540 1.00 13.88 10 TRP B O 1
ATOM 7230 N N . GLY B 1 26 ? 107.303 67.585 60.852 1.00 13.48 11 GLY B N 1
ATOM 7231 C CA . GLY B 1 26 ? 107.776 68.455 61.909 1.00 13.32 11 GLY B CA 1
ATOM 7232 C C . GLY B 1 26 ? 107.458 67.935 63.299 1.00 13.14 11 GLY B C 1
ATOM 7233 O O . GLY B 1 26 ? 106.861 66.871 63.476 1.00 13.56 11 GLY B O 1
ATOM 7237 N N . VAL B 1 27 ? 107.905 68.706 64.287 1.00 13.07 12 VAL B N 1
ATOM 7238 C CA . VAL B 1 27 ? 107.491 68.562 65.674 1.00 12.86 12 VAL B CA 1
ATOM 7239 C C . VAL B 1 27 ? 107.118 69.947 66.179 1.00 13.04 12 VAL B C 1
ATOM 7240 O O . VAL B 1 27 ? 107.598 70.962 65.668 1.00 13.43 12 VAL B O 1
ATOM 7253 N N . SER B 1 28 ? 106.267 69.973 67.210 1.00 12.04 13 SER B N 1
ATOM 7254 C CA . SER B 1 28 ? 105.727 71.206 67.771 1.00 12.64 13 SER B CA 1
ATOM 7255 C C . SER B 1 28 ? 105.963 71.293 69.273 1.00 13.64 13 SER B C 1
ATOM 7256 O O . SER B 1 28 ? 105.899 70.290 69.993 1.00 14.23 13 SER B O 1
ATOM 7264 N N . THR B 1 29 ? 106.216 72.517 69.729 1.00 14.06 14 THR B N 1
ATOM 7265 C CA . THR B 1 29 ? 106.323 72.861 71.138 1.00 13.82 14 THR B CA 1
ATOM 7266 C C . THR B 1 29 ? 105.733 74.258 71.321 1.00 13.33 14 THR B C 1
ATOM 7267 O O . THR B 1 29 ? 105.292 74.898 70.358 1.00 14.08 14 THR B O 1
ATOM 7278 N N . SER B 1 30 ? 105.733 74.748 72.567 1.00 13.06 15 SER B N 1
ATOM 7279 C CA . SER B 1 30 ? 105.420 76.148 72.844 1.00 14.01 15 SER B CA 1
ATOM 7280 C C . SER B 1 30 ? 106.346 76.664 73.937 1.00 13.14 15 SER B C 1
ATOM 7281 O O . SER B 1 30 ? 106.923 75.892 74.709 1.00 14.24 15 SER B O 1
ATOM 7289 N N . SER B 1 31 ? 106.463 77.995 73.996 1.00 13.76 16 SER B N 1
ATOM 7290 C CA . SER B 1 31 ? 107.479 78.650 74.813 1.00 14.60 16 SER B CA 1
ATOM 7291 C C . SER B 1 31 ? 107.281 78.379 76.298 1.00 14.10 16 SER B C 1
ATOM 7292 O O . SER B 1 31 ? 108.206 77.928 76.986 1.00 13.87 16 SER B O 1
ATOM 7300 N N . TYR B 1 32 ? 106.088 78.682 76.829 1.00 14.36 17 TYR B N 1
ATOM 7301 C CA . TYR B 1 32 ? 105.919 78.515 78.267 1.00 14.88 17 TYR B CA 1
ATOM 7302 C C . TYR B 1 32 ? 106.024 77.050 78.646 1.00 14.41 17 TYR B C 1
ATOM 7303 O O . TYR B 1 32 ? 106.460 76.723 79.753 1.00 15.51 17 TYR B O 1
ATOM 7321 N N . GLN B 1 33 ? 105.660 76.151 77.734 1.00 13.62 18 GLN B N 1
ATOM 7322 C CA . GLN B 1 33 ? 105.620 74.740 78.090 1.00 13.73 18 GLN B CA 1
ATOM 7323 C C . GLN B 1 33 ? 106.999 74.101 78.182 1.00 13.69 18 GLN B C 1
ATOM 7324 O O . GLN B 1 33 ? 107.140 73.096 78.895 1.00 14.28 18 GLN B O 1
ATOM 7338 N N . ILE B 1 34 ? 108.020 74.655 77.508 1.00 13.72 19 ILE B N 1
ATOM 7339 C CA . ILE B 1 34 ? 109.348 74.026 77.493 1.00 14.52 19 ILE B CA 1
ATOM 7340 C C . ILE B 1 34 ? 110.506 74.891 77.992 1.00 14.57 19 ILE B C 1
ATOM 7341 O O . ILE B 1 34 ? 111.536 74.345 78.413 1.00 14.79 19 ILE B O 1
ATOM 7357 N N . GLU B 1 35 ? 110.398 76.221 77.883 1.00 14.84 20 GLU B N 1
ATOM 7358 C CA . GLU B 1 35 ? 111.605 77.050 77.977 1.00 15.13 20 GLU B CA 1
ATOM 7359 C 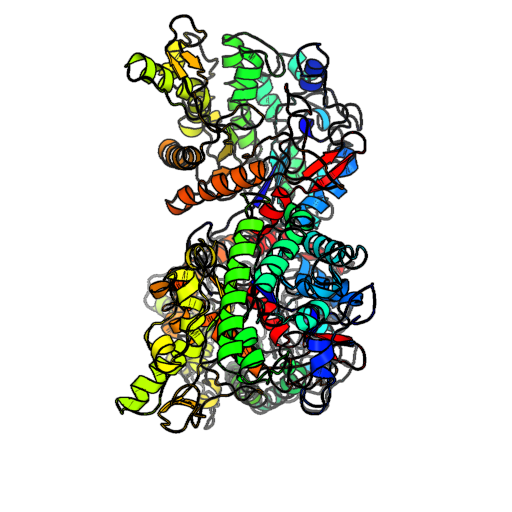C . GLU B 1 35 ? 112.209 77.073 79.376 1.00 16.21 20 GLU B C 1
ATOM 7360 O O . GLU B 1 35 ? 113.440 77.036 79.518 1.00 16.50 20 GLU B O 1
ATOM 7372 N N . GLY B 1 36 ? 111.383 77.197 80.411 1.00 15.92 21 GLY B N 1
ATOM 7373 C CA . GLY B 1 36 ? 111.950 77.528 81.704 1.00 16.46 21 GLY B CA 1
ATOM 7374 C C . GLY B 1 36 ? 112.607 78.900 81.684 1.00 17.59 21 GLY B C 1
ATOM 7375 O O . GLY B 1 36 ? 112.224 79.803 80.934 1.00 17.75 21 GLY B O 1
ATOM 7379 N N . ALA B 1 37 ? 113.616 79.069 82.536 1.00 17.90 22 ALA B N 1
ATOM 7380 C CA . ALA B 1 37 ? 114.282 80.364 82.655 1.00 18.19 22 ALA B CA 1
ATOM 7381 C C . ALA B 1 37 ? 113.253 81.482 82.769 1.00 18.56 22 ALA B C 1
ATOM 7382 O O . ALA B 1 37 ? 113.360 82.522 82.116 1.00 19.29 22 ALA B O 1
ATOM 7389 N N . ALA B 1 38 ? 112.214 81.250 83.584 1.00 18.20 23 ALA B N 1
ATOM 7390 C CA . ALA B 1 38 ? 111.064 82.154 83.582 1.00 19.52 23 ALA B CA 1
ATOM 7391 C C . ALA B 1 38 ? 111.417 83.523 84.136 1.00 20.75 23 ALA B C 1
ATOM 7392 O O . ALA B 1 38 ? 110.818 84.536 83.734 1.00 20.51 23 ALA B O 1
ATOM 7399 N N . ASN B 1 39 ? 112.365 83.576 85.066 1.00 21.66 24 ASN B N 1
ATOM 7400 C CA A ASN B 1 39 ? 112.801 84.828 85.673 0.52 23.80 24 ASN B CA 1
ATOM 7401 C CA B ASN B 1 39 ? 112.799 84.824 85.674 0.48 23.74 24 ASN B CA 1
ATOM 7402 C C . ASN B 1 39 ? 114.271 85.089 85.378 1.00 23.13 24 ASN B C 1
ATOM 7403 O O . ASN B 1 39 ? 114.999 85.651 86.209 1.00 25.07 24 ASN B O 1
ATOM 7422 N N . GLN B 1 40 ? 114.716 84.674 84.200 1.00 22.20 25 GLN B N 1
ATOM 7423 C CA . GLN B 1 40 ? 116.081 84.878 83.746 1.00 24.59 25 GLN B CA 1
ATOM 7424 C C . GLN B 1 40 ? 116.085 85.558 82.384 1.00 26.90 25 GLN B C 1
ATOM 7425 O O . GLN B 1 40 ? 115.092 85.553 81.642 1.00 23.13 25 GLN B O 1
ATOM 7439 N N . GLY B 1 41 ? 117.234 86.125 82.039 1.00 20.58 26 GLY B N 1
ATOM 7440 C CA . GLY B 1 41 ? 117.378 86.688 80.713 1.00 21.59 26 GLY B CA 1
ATOM 7441 C C . GLY B 1 41 ? 116.485 87.867 80.417 1.00 22.20 26 GLY B C 1
ATOM 7442 O O . GLY B 1 41 ? 116.231 88.160 79.244 1.00 20.55 26 GLY B O 1
ATOM 7446 N N . GLY B 1 42 ? 116.036 88.575 81.446 1.00 28.76 27 GLY B N 1
ATOM 7447 C CA . GLY B 1 42 ? 115.211 89.750 81.278 1.00 27.03 27 GLY B CA 1
ATOM 7448 C C . GLY B 1 42 ? 113.740 89.471 81.084 1.00 23.65 27 GLY B C 1
ATOM 7449 O O . GLY B 1 42 ? 112.965 90.419 80.923 1.00 22.70 27 GLY B O 1
ATOM 7453 N N . ARG B 1 43 ? 113.325 88.211 81.096 1.00 21.22 28 ARG B N 1
ATOM 7454 C CA . ARG B 1 43 ? 111.923 87.897 80.843 1.00 19.70 28 ARG B CA 1
ATOM 7455 C C . ARG B 1 43 ? 111.019 88.484 81.925 1.00 19.19 28 ARG B C 1
ATOM 7456 O O . ARG B 1 43 ? 111.331 88.437 83.117 1.00 21.14 28 ARG B O 1
ATOM 7477 N N . GLY B 1 44 ? 109.883 89.027 81.495 1.00 18.72 29 GLY B N 1
ATOM 7478 C CA . GLY B 1 44 ? 108.843 89.458 82.401 1.00 19.38 29 GLY B CA 1
ATOM 7479 C C . GLY B 1 44 ? 107.791 88.376 82.566 1.00 19.57 29 GLY B C 1
ATOM 7480 O O . GLY B 1 44 ? 107.701 87.450 81.753 1.00 19.84 29 GLY B O 1
ATOM 7484 N N . PRO B 1 45 ? 106.963 88.474 83.605 1.00 20.07 30 PRO B N 1
ATOM 7485 C CA . PRO B 1 45 ? 105.975 87.416 83.854 1.00 19.74 30 PRO B CA 1
ATOM 7486 C C . PRO B 1 45 ? 104.851 87.414 82.835 1.00 18.86 30 PRO B C 1
ATOM 7487 O O . PRO B 1 45 ? 104.447 88.456 82.305 1.00 19.04 30 PRO B O 1
ATOM 7498 N N . SER B 1 46 ? 104.347 86.211 82.572 1.00 18.43 31 SER B N 1
ATOM 7499 C CA . SER B 1 46 ? 103.162 86.005 81.757 1.00 17.49 31 SER B CA 1
ATOM 7500 C C . SER B 1 46 ? 101.977 85.688 82.664 1.00 17.60 31 SER B C 1
ATOM 7501 O O . SER B 1 46 ? 102.124 85.419 83.864 1.00 18.28 31 SER B O 1
ATOM 7509 N N . ILE B 1 47 ? 100.783 85.702 82.069 1.00 17.47 32 ILE B N 1
ATOM 7510 C CA . ILE B 1 47 ? 99.587 85.338 82.816 1.00 17.45 32 ILE B CA 1
ATOM 7511 C C . ILE B 1 47 ? 99.656 83.915 83.350 1.00 17.74 32 ILE B C 1
ATOM 7512 O O . ILE B 1 47 ? 98.976 83.596 84.332 1.00 17.75 32 ILE B O 1
ATOM 7528 N N . TRP B 1 48 ? 100.463 83.045 82.731 1.00 17.45 33 TRP B N 1
ATOM 7529 C CA . TRP B 1 48 ? 100.622 81.682 83.238 1.00 17.81 33 TRP B CA 1
ATOM 7530 C C . TRP B 1 48 ? 101.559 81.611 84.441 1.00 18.74 33 TRP B C 1
ATOM 7531 O O . TRP B 1 48 ? 101.367 80.750 85.305 1.00 20.11 33 TRP B O 1
ATOM 7552 N N . ASP B 1 49 ? 102.556 82.504 84.535 1.00 18.65 34 ASP B N 1
ATOM 7553 C CA . ASP B 1 49 ? 103.337 82.597 85.770 1.00 19.47 34 ASP B CA 1
ATOM 7554 C C . ASP B 1 49 ? 102.423 82.938 86.932 1.00 20.24 34 ASP B C 1
ATOM 7555 O O . ASP B 1 49 ? 102.545 82.374 88.027 1.00 21.43 34 ASP B O 1
ATOM 7564 N N . THR B 1 50 ? 101.481 83.852 86.698 1.00 19.90 35 THR B N 1
ATOM 7565 C CA . THR B 1 50 ? 100.556 84.273 87.745 1.00 20.70 35 THR B CA 1
ATOM 7566 C C . THR B 1 50 ? 99.547 83.177 88.071 1.00 20.63 35 THR B C 1
ATOM 7567 O O . THR B 1 50 ? 99.326 82.847 89.247 1.00 21.73 35 THR B O 1
ATOM 7578 N N . PHE B 1 51 ? 98.917 82.611 87.035 1.00 19.58 36 PHE B N 1
ATOM 7579 C CA . PHE B 1 51 ? 97.863 81.611 87.216 1.00 20.66 36 PHE B CA 1
ATOM 7580 C C . PHE B 1 51 ? 98.382 80.377 87.939 1.00 21.19 36 PHE B C 1
ATOM 7581 O O . PHE B 1 51 ? 97.693 79.815 88.802 1.00 21.48 36 PHE B O 1
ATOM 7598 N N . SER B 1 52 ? 99.586 79.925 87.587 1.00 21.73 37 SER B N 1
ATOM 7599 C CA . SER B 1 52 ? 100.114 78.710 88.192 1.00 25.07 37 SER B CA 1
ATOM 7600 C C . SER B 1 52 ? 100.526 78.903 89.653 1.00 27.19 37 SER B C 1
ATOM 7601 O O . SER B 1 52 ? 100.821 77.909 90.320 1.00 28.11 37 SER B O 1
ATOM 7609 N N . LYS B 1 53 ? 100.530 80.137 90.169 1.00 28.50 38 LYS B N 1
ATOM 7610 C CA . LYS B 1 53 ? 100.736 80.386 91.597 1.00 31.21 38 LYS B CA 1
ATOM 7611 C C . LYS B 1 53 ? 99.454 80.294 92.410 1.00 30.61 38 LYS B C 1
ATOM 7612 O O . LYS B 1 53 ? 99.514 80.363 93.642 1.00 31.96 38 LYS B O 1
ATOM 7631 N N . ILE B 1 54 ? 98.304 80.147 91.766 1.00 28.84 39 ILE B N 1
ATOM 7632 C CA . ILE B 1 54 ? 97.027 80.106 92.472 1.00 28.41 39 ILE B CA 1
ATOM 7633 C C . ILE B 1 54 ? 96.793 78.685 92.966 1.00 27.27 39 ILE B C 1
ATOM 7634 O O . ILE B 1 54 ? 96.740 77.759 92.147 1.00 26.63 39 ILE B O 1
ATOM 7650 N N . PRO B 1 55 ? 96.638 78.454 94.270 1.00 29.23 40 PRO B N 1
ATOM 7651 C CA . PRO B 1 55 ? 96.346 77.094 94.740 1.00 29.40 40 PRO B CA 1
ATOM 7652 C C . PRO B 1 55 ? 95.126 76.518 94.039 1.00 29.19 40 PRO B C 1
ATOM 7653 O O . PRO B 1 55 ? 94.087 77.172 93.927 1.00 30.01 40 PRO B O 1
ATOM 7664 N N . GLY B 1 56 ? 95.266 75.288 93.540 1.00 27.40 41 GLY B N 1
ATOM 7665 C CA . GLY B 1 56 ? 94.180 74.620 92.861 1.00 27.55 41 GLY B CA 1
ATOM 7666 C C . GLY B 1 56 ? 94.128 74.838 91.364 1.00 26.55 41 GLY B C 1
ATOM 7667 O O . GLY B 1 56 ? 93.372 74.136 90.680 1.00 27.54 41 GLY B O 1
ATOM 7671 N N . ALA B 1 57 ? 94.906 75.780 90.824 1.00 23.76 42 ALA B N 1
ATOM 7672 C CA . ALA B 1 57 ? 94.803 76.078 89.397 1.00 22.18 42 ALA B CA 1
ATOM 7673 C C . ALA B 1 57 ? 95.483 75.021 88.537 1.00 21.38 42 ALA B C 1
ATOM 7674 O O . ALA B 1 57 ? 95.004 74.719 87.436 1.00 21.55 42 ALA B O 1
ATOM 7681 N N . VAL B 1 58 ? 96.596 74.461 89.008 1.00 19.90 43 VAL B N 1
ATOM 7682 C CA . VAL B 1 58 ? 97.398 73.509 88.242 1.00 19.90 43 VAL B CA 1
ATOM 7683 C C . VAL B 1 58 ? 97.646 72.275 89.098 1.00 20.91 43 VAL B C 1
ATOM 7684 O O . VAL B 1 58 ? 97.991 72.383 90.282 1.00 21.79 43 VAL B O 1
ATOM 7697 N N . ALA B 1 59 ? 97.500 71.099 88.481 1.00 20.55 44 ALA B N 1
ATOM 7698 C CA . ALA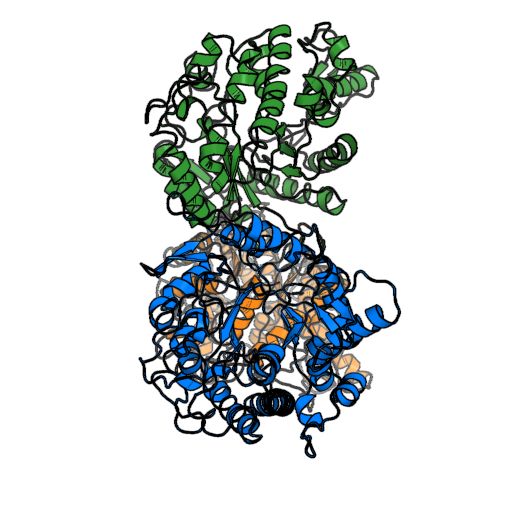 B 1 59 ? 97.713 69.849 89.196 1.00 20.98 44 ALA B CA 1
ATOM 7699 C C . ALA B 1 59 ? 99.100 69.827 89.817 1.00 22.48 44 ALA B C 1
ATOM 7700 O O . ALA B 1 59 ? 100.085 70.239 89.194 1.00 22.81 44 ALA B O 1
ATOM 7707 N N . ASN B 1 60 ? 99.164 69.351 91.062 1.00 22.96 45 ASN B N 1
ATOM 7708 C CA . ASN B 1 60 ? 100.406 69.153 91.801 1.00 25.86 45 ASN B CA 1
ATOM 7709 C C . ASN B 1 60 ? 101.129 70.462 92.102 1.00 25.24 45 ASN B C 1
ATOM 7710 O O . ASN B 1 60 ? 102.284 70.438 92.560 1.00 26.06 45 ASN B O 1
ATOM 7721 N N . GLY B 1 61 ? 100.472 71.604 91.890 1.00 24.43 46 GLY B N 1
ATOM 7722 C CA . GLY B 1 61 ? 101.108 72.897 92.054 1.00 24.48 46 GLY B CA 1
ATOM 7723 C C . GLY B 1 61 ? 102.220 73.170 91.063 1.00 23.81 46 GLY B C 1
ATOM 7724 O O . GLY B 1 61 ? 103.108 73.982 91.341 1.00 25.63 46 GLY B O 1
ATOM 7728 N N . ASP B 1 62 ? 102.197 72.516 89.911 1.00 21.72 47 ASP B N 1
ATOM 7729 C CA . ASP B 1 62 ? 103.264 72.682 88.937 1.00 21.05 47 ASP B CA 1
ATOM 7730 C C . ASP B 1 62 ? 103.221 74.077 88.299 1.00 20.31 47 ASP B C 1
ATOM 7731 O O . ASP B 1 62 ? 102.188 74.758 88.270 1.00 21.00 47 ASP B O 1
ATOM 7740 N N . ASN B 1 63 ? 104.373 74.500 87.787 1.00 20.30 48 ASN B N 1
ATOM 7741 C CA . ASN B 1 63 ? 104.479 75.759 87.061 1.00 18.83 48 ASN B CA 1
ATOM 7742 C C . ASN B 1 63 ? 105.581 75.620 86.020 1.00 17.90 48 ASN B C 1
ATOM 7743 O O . ASN B 1 63 ? 106.286 74.609 85.970 1.00 18.73 48 ASN B O 1
ATOM 7754 N N . GLY B 1 64 ? 105.732 76.656 85.190 1.00 16.98 49 GLY B N 1
ATOM 7755 C CA . GLY B 1 64 ? 106.739 76.641 84.143 1.00 16.97 49 GLY B CA 1
ATOM 7756 C C . GLY B 1 64 ? 108.057 77.335 84.457 1.00 17.96 49 GLY B C 1
ATOM 7757 O O . GLY B 1 64 ? 108.771 77.750 83.537 1.00 18.20 49 GLY B O 1
ATOM 7761 N N . ASP B 1 65 ? 108.400 77.473 85.737 1.00 17.94 50 ASP B N 1
ATOM 7762 C CA . ASP B 1 65 ? 109.630 78.181 86.096 1.00 19.35 50 ASP B CA 1
ATOM 7763 C C . ASP B 1 65 ? 110.845 77.534 85.452 1.00 18.93 50 ASP B C 1
ATOM 7764 O O . ASP B 1 65 ? 111.770 78.232 85.018 1.00 18.86 50 ASP B O 1
ATOM 7773 N N . VAL B 1 66 ? 110.869 76.196 85.410 1.00 19.61 51 VAL B N 1
ATOM 7774 C CA . VAL B 1 66 ? 111.987 75.421 84.887 1.00 18.88 51 VAL B CA 1
ATOM 7775 C C . VAL B 1 66 ? 111.587 74.630 83.644 1.00 17.79 51 VAL B C 1
ATOM 7776 O O . VAL B 1 66 ? 112.322 74.596 82.655 1.00 17.51 51 VAL B O 1
ATOM 7789 N N . ALA B 1 67 ? 110.434 73.967 83.689 1.00 17.21 52 ALA B N 1
ATOM 7790 C CA . ALA B 1 67 ? 109.891 73.212 82.547 1.00 16.75 52 ALA B CA 1
ATOM 7791 C C . ALA B 1 67 ? 110.960 72.236 82.049 1.00 16.19 52 ALA B C 1
ATOM 7792 O O . ALA B 1 67 ? 111.498 71.464 82.860 1.00 16.47 52 ALA B O 1
ATOM 7799 N N . CYS B 1 68 ? 111.271 72.218 80.752 1.00 15.22 53 CYS B N 1
ATOM 7800 C CA . CYS B 1 68 ? 112.309 71.373 80.176 1.00 15.61 53 CYS B CA 1
ATOM 7801 C C . CYS B 1 68 ? 113.644 72.100 80.053 1.00 15.24 53 CYS B C 1
ATOM 7802 O O . CYS B 1 68 ? 114.568 71.590 79.398 1.00 16.42 53 CYS B O 1
ATOM 7810 N N . ASP B 1 69 ? 113.751 73.292 80.640 1.00 15.74 54 ASP B N 1
ATOM 7811 C CA . ASP B 1 69 ? 114.981 74.081 80.594 1.00 15.62 54 ASP B CA 1
ATOM 7812 C C . ASP B 1 69 ? 115.489 74.244 79.160 1.00 15.12 54 ASP B C 1
ATOM 7813 O O . ASP B 1 69 ? 116.692 74.297 78.901 1.00 15.73 54 ASP B O 1
ATOM 7822 N N . HIS B 1 70 ? 114.564 74.344 78.211 1.00 14.60 55 HIS B N 1
ATOM 7823 C CA . HIS B 1 70 ? 114.957 74.446 76.807 1.00 15.43 55 HIS B CA 1
ATOM 7824 C C . HIS B 1 70 ? 115.676 75.766 76.524 1.00 15.19 55 HIS B C 1
ATOM 7825 O O . HIS B 1 70 ? 116.484 75.845 75.591 1.00 15.38 55 HIS B O 1
ATOM 7839 N N . TYR B 1 71 ? 115.419 76.804 77.323 1.00 15.30 56 TYR B N 1
ATOM 7840 C CA . TYR B 1 71 ? 116.154 78.057 77.152 1.00 14.72 56 TYR B CA 1
ATOM 7841 C C . TYR B 1 71 ? 117.659 77.815 77.186 1.00 15.84 56 TYR B C 1
ATOM 7842 O O . TYR B 1 71 ? 118.420 78.481 76.472 1.00 16.21 56 TYR B O 1
ATOM 7860 N N . HIS B 1 72 ? 118.114 76.869 78.018 1.00 16.28 57 HIS B N 1
ATOM 7861 C CA . HIS B 1 72 ? 119.526 76.513 78.050 1.00 17.26 57 HIS B CA 1
ATOM 7862 C C . HIS B 1 72 ? 119.869 75.295 77.207 1.00 16.63 57 HIS B C 1
ATOM 7863 O O . HIS B 1 72 ? 120.995 75.211 76.708 1.00 17.45 57 HIS B O 1
ATOM 7877 N N . ARG B 1 73 ? 118.928 74.373 77.000 1.00 16.00 58 ARG B N 1
ATOM 7878 C CA . ARG B 1 73 ? 119.213 73.069 76.406 1.00 16.51 58 ARG B CA 1
ATOM 7879 C C . ARG B 1 73 ? 118.758 72.953 74.957 1.00 16.39 58 ARG B C 1
ATOM 7880 O O . ARG B 1 73 ? 118.764 71.845 74.408 1.00 16.32 58 ARG B O 1
ATOM 7901 N N . TYR B 1 74 ? 118.445 74.077 74.305 1.00 16.14 59 TYR B N 1
ATOM 7902 C CA . TYR B 1 74 ? 117.887 74.034 72.949 1.00 16.16 59 TYR B CA 1
ATOM 7903 C C . TYR B 1 74 ? 118.809 73.327 71.952 1.00 15.83 59 TYR B C 1
ATOM 7904 O O . TYR B 1 74 ? 118.322 72.739 70.978 1.00 15.78 59 TYR B O 1
ATOM 7922 N N . ASN B 1 75 ? 120.133 73.382 72.144 1.00 15.60 60 ASN B N 1
ATOM 7923 C CA . ASN B 1 75 ? 121.015 72.696 71.193 1.00 16.01 60 ASN B CA 1
ATOM 7924 C C . ASN B 1 75 ? 120.771 71.194 71.204 1.00 15.68 60 ASN B C 1
ATOM 7925 O O . ASN B 1 75 ? 120.792 70.544 70.152 1.00 16.14 60 ASN B O 1
ATOM 7936 N N . GLU B 1 76 ? 120.576 70.620 72.388 1.00 15.50 61 GLU B N 1
ATOM 7937 C CA . GLU B 1 76 ? 120.268 69.199 72.477 1.00 16.94 61 GLU B CA 1
ATOM 7938 C C . GLU B 1 76 ? 118.929 68.887 71.812 1.00 15.89 61 GLU B C 1
ATOM 7939 O O . GLU B 1 76 ? 118.797 67.890 71.092 1.00 16.49 61 GLU B O 1
ATOM 7951 N N . ASP B 1 77 ? 117.920 69.718 72.053 1.00 15.45 62 ASP B N 1
ATOM 7952 C CA . ASP B 1 77 ? 116.613 69.471 71.457 1.00 15.61 62 ASP B CA 1
ATOM 7953 C C . ASP B 1 77 ? 116.666 69.608 69.937 1.00 15.09 62 ASP B C 1
ATOM 7954 O O . ASP B 1 77 ? 116.073 68.799 69.216 1.00 15.26 62 ASP B O 1
ATOM 7963 N N . LEU B 1 78 ? 117.405 70.601 69.426 1.00 14.96 63 LEU B N 1
ATOM 7964 C CA . LEU B 1 78 ? 117.604 70.719 67.981 1.00 15.40 63 LEU B CA 1
ATOM 7965 C C . LEU B 1 78 ? 118.335 69.503 67.418 1.00 16.00 63 LEU B C 1
ATOM 7966 O O . LEU B 1 78 ? 118.019 69.026 66.322 1.00 15.77 63 LEU B O 1
ATOM 7982 N N . ASP B 1 79 ? 119.322 68.985 68.150 1.00 15.96 64 ASP B N 1
ATOM 7983 C CA . ASP B 1 79 ? 120.011 67.779 67.699 1.00 17.15 64 ASP B CA 1
ATOM 7984 C C . ASP B 1 79 ? 119.059 66.592 67.624 1.00 15.98 64 ASP B C 1
ATOM 7985 O O . ASP B 1 79 ? 119.189 65.736 66.742 1.00 16.38 64 ASP B O 1
ATOM 7994 N N . LEU B 1 80 ? 118.122 66.495 68.572 1.00 15.66 65 LEU B N 1
ATOM 7995 C CA . LEU B 1 80 ? 117.147 65.414 68.534 1.00 15.66 65 LEU B CA 1
ATOM 7996 C C . LEU B 1 80 ? 116.228 65.553 67.324 1.00 14.83 65 LEU B C 1
ATOM 7997 O O . LEU B 1 80 ? 115.844 64.554 66.709 1.00 15.69 65 LEU B O 1
ATOM 8013 N N . MET B 1 81 ? 115.876 66.786 66.962 1.00 14.46 66 MET B N 1
ATOM 8014 C CA . MET B 1 81 ? 115.080 67.006 65.758 1.00 14.45 66 MET B CA 1
ATOM 8015 C C . MET B 1 81 ? 115.828 66.547 64.515 1.00 14.70 66 MET B C 1
ATOM 8016 O O . MET B 1 81 ? 115.259 65.880 63.640 1.00 15.31 66 MET B O 1
ATOM 8030 N N . LYS B 1 82 ? 117.114 66.904 64.415 1.00 15.00 67 LYS B N 1
ATOM 8031 C CA . LYS B 1 82 ? 117.908 66.462 63.273 1.00 16.21 67 LYS B CA 1
ATOM 8032 C C . LYS B 1 82 ? 118.011 64.940 63.245 1.00 16.27 67 LYS B C 1
ATOM 8033 O O . LYS B 1 82 ? 117.941 64.318 62.175 1.00 16.81 67 LYS B O 1
ATOM 8052 N N . TRP B 1 83 ? 118.163 64.326 64.420 1.00 15.90 68 TRP B N 1
ATOM 8053 C CA . TRP B 1 83 ? 118.244 62.868 64.514 1.00 15.78 68 TRP B CA 1
ATOM 8054 C C . TRP B 1 83 ? 116.941 62.219 64.054 1.00 16.41 68 TRP B C 1
ATOM 8055 O O . TRP B 1 83 ? 116.954 61.208 63.337 1.00 17.44 68 TRP B O 1
ATOM 8076 N N . LEU B 1 84 ? 115.796 62.798 64.441 1.00 16.26 69 LEU B N 1
ATOM 8077 C CA . LEU B 1 84 ? 114.513 62.284 63.960 1.00 16.91 69 LEU B CA 1
ATOM 8078 C C . LEU B 1 84 ? 114.386 62.442 62.456 1.00 16.49 69 LEU B C 1
ATOM 8079 O O . LEU B 1 84 ? 113.699 61.652 61.797 1.00 16.59 69 LEU B O 1
ATOM 8095 N N . GLY B 1 85 ? 114.998 63.482 61.905 1.00 15.94 70 GLY B N 1
ATOM 8096 C CA . GLY B 1 85 ? 114.905 63.775 60.491 1.00 15.94 70 GLY B CA 1
ATOM 8097 C C . GLY B 1 85 ? 113.807 64.738 60.099 1.00 15.24 70 GLY B C 1
ATOM 8098 O O . GLY B 1 85 ? 113.485 64.826 58.911 1.00 16.36 70 GLY B O 1
ATOM 8102 N N . VAL B 1 86 ? 113.214 65.461 61.049 1.00 14.24 71 VAL B N 1
ATOM 8103 C CA . VAL B 1 86 ? 112.183 66.426 60.671 1.00 14.92 71 VAL B CA 1
ATOM 8104 C C . VAL B 1 86 ? 112.781 67.529 59.815 1.00 15.06 71 VAL B C 1
ATOM 8105 O O . VAL B 1 86 ? 113.942 67.920 59.978 1.00 16.88 71 VAL B O 1
ATOM 8118 N N . GLY B 1 87 ? 111.960 68.056 58.905 1.00 14.23 72 GLY B N 1
ATOM 8119 C CA . GLY B 1 87 ? 112.314 69.225 58.129 1.00 14.18 72 GLY B CA 1
ATOM 8120 C C . GLY B 1 87 ? 111.898 70.531 58.746 1.00 14.89 72 GLY B C 1
ATOM 8121 O O . GLY B 1 87 ? 112.384 71.577 58.317 1.00 16.43 72 GLY B O 1
ATOM 8125 N N . ALA B 1 88 ? 111.037 70.502 59.767 1.00 14.38 73 ALA B N 1
ATOM 8126 C CA . ALA B 1 88 ? 110.446 71.717 60.309 1.00 14.46 73 ALA B CA 1
ATOM 8127 C C . ALA B 1 88 ? 110.274 71.611 61.819 1.00 14.55 73 ALA B C 1
ATOM 8128 O O . ALA B 1 88 ? 110.033 70.532 62.365 1.00 14.70 73 ALA B O 1
ATOM 8135 N N . TYR B 1 89 ? 110.392 72.763 62.482 1.00 13.81 74 TYR B N 1
ATOM 8136 C CA . TYR B 1 89 ? 110.232 72.883 63.927 1.00 14.02 74 TYR B CA 1
ATOM 8137 C C . TYR B 1 89 ? 109.224 73.987 64.186 1.00 13.83 74 TYR B C 1
ATOM 8138 O O . TYR B 1 89 ? 109.503 75.157 63.912 1.00 14.24 74 TYR B O 1
ATOM 8156 N N . HIS B 1 90 ? 108.062 73.618 64.716 1.00 13.19 75 HIS B N 1
ATOM 8157 C CA . HIS B 1 90 ? 107.021 74.581 65.038 1.00 13.30 75 HIS B CA 1
ATOM 8158 C C . HIS B 1 90 ? 107.143 74.946 66.515 1.00 14.25 75 HIS B C 1
ATOM 8159 O O . HIS B 1 90 ? 107.009 74.086 67.389 1.00 15.21 75 HIS B O 1
ATOM 8173 N N . PHE B 1 91 ? 107.431 76.216 66.782 1.00 15.11 76 PHE B N 1
ATOM 8174 C CA . PHE B 1 91 ? 107.723 76.695 68.124 1.00 14.65 76 PHE B CA 1
ATOM 8175 C C . PHE B 1 91 ? 107.000 78.022 68.315 1.00 14.46 76 PHE B C 1
ATOM 8176 O O . PHE B 1 91 ? 106.533 78.637 67.355 1.00 15.19 76 PHE B O 1
ATOM 8193 N N . SER B 1 92 ? 106.916 78.488 69.552 1.00 13.97 77 SER B N 1
ATOM 8194 C CA . SER B 1 92 ? 106.361 79.816 69.786 1.00 14.32 77 SER B CA 1
ATOM 8195 C C . SER B 1 92 ? 107.388 80.747 70.418 1.00 14.29 77 SER B C 1
ATOM 8196 O O . SER B 1 92 ? 108.319 80.320 71.106 1.00 15.12 77 SER B O 1
ATOM 8204 N N . ILE B 1 93 ? 107.213 82.028 70.121 1.00 14.41 78 ILE B N 1
ATOM 8205 C CA . ILE B 1 93 ? 107.986 83.111 70.718 1.00 14.54 78 ILE B CA 1
ATOM 8206 C C . ILE B 1 93 ? 107.243 83.585 71.956 1.00 15.03 78 ILE B C 1
ATOM 8207 O O . ILE B 1 93 ? 106.037 83.847 71.898 1.00 14.44 78 ILE B O 1
ATOM 8223 N N . ALA B 1 94 ? 107.956 83.692 73.079 1.00 15.18 79 ALA B N 1
ATOM 8224 C CA . ALA B 1 94 ? 107.369 84.199 74.323 1.00 15.55 79 ALA B CA 1
ATOM 8225 C C . ALA B 1 94 ? 107.343 85.725 74.281 1.00 16.30 79 ALA B C 1
ATOM 8226 O O . ALA B 1 94 ? 108.363 86.388 74.479 1.00 16.35 79 ALA B O 1
ATOM 8233 N N . TRP B 1 95 ? 106.173 86.289 73.995 1.00 16.38 80 TRP B N 1
ATOM 8234 C CA . TRP B 1 95 ? 105.991 87.739 74.062 1.00 16.75 80 TRP B CA 1
ATOM 8235 C C . TRP B 1 95 ? 106.613 88.367 75.305 1.00 17.21 80 TRP B C 1
ATOM 8236 O O . TRP B 1 95 ? 107.341 89.360 75.162 1.00 17.81 80 TRP B O 1
ATOM 8257 N N . PRO B 1 96 ? 106.400 87.857 76.523 1.00 17.16 81 PRO B N 1
ATOM 8258 C CA . PRO B 1 96 ? 107.003 88.516 77.688 1.00 18.15 81 PRO B CA 1
ATOM 8259 C C . PRO B 1 96 ? 108.499 88.326 77.803 1.00 17.86 81 PRO B C 1
ATOM 8260 O O . PRO B 1 96 ? 109.113 89.055 78.584 1.00 17.97 81 PRO B O 1
ATOM 8271 N N . ARG B 1 97 ? 109.108 87.392 77.057 1.00 18.02 82 ARG B N 1
ATOM 8272 C CA . ARG B 1 97 ? 110.566 87.331 77.021 1.00 17.11 82 ARG B CA 1
ATOM 8273 C C . ARG B 1 97 ? 111.141 88.426 76.122 1.00 17.84 82 ARG B C 1
ATOM 8274 O O . ARG B 1 97 ? 112.185 89.001 76.439 1.00 18.81 82 ARG B O 1
ATOM 8295 N N . VAL B 1 98 ? 110.469 88.745 75.018 1.00 17.75 83 VAL B N 1
ATOM 8296 C CA . VAL B 1 98 ? 111.018 89.718 74.074 1.00 17.71 83 VAL B CA 1
ATOM 8297 C C . VAL B 1 98 ? 110.540 91.150 74.324 1.00 18.06 83 VAL B C 1
ATOM 8298 O O . VAL B 1 98 ? 111.268 92.104 74.012 1.00 17.66 83 VAL B O 1
ATOM 8311 N N . ILE B 1 99 ? 109.328 91.331 74.845 1.00 18.01 84 ILE B N 1
ATOM 8312 C CA . ILE B 1 99 ? 108.847 92.655 75.249 1.00 18.47 84 ILE B CA 1
ATOM 8313 C C . ILE B 1 99 ? 108.206 92.501 76.623 1.00 19.38 84 ILE B C 1
ATOM 8314 O O . ILE B 1 99 ? 106.980 92.340 76.732 1.00 19.23 84 ILE B O 1
ATOM 8330 N N . PRO B 1 100 ? 108.993 92.542 77.693 1.00 21.12 85 PRO B N 1
ATOM 8331 C CA . PRO B 1 100 ? 108.428 92.290 79.027 1.00 22.38 85 PRO B CA 1
ATOM 8332 C C . PRO B 1 100 ? 107.276 93.213 79.398 1.00 22.66 85 PRO B C 1
ATOM 8333 O O . PRO B 1 100 ? 106.347 92.775 80.093 1.00 23.50 85 PRO B O 1
ATOM 8344 N N . SER B 1 101 ? 107.280 94.462 78.939 1.00 22.44 86 SER B N 1
ATOM 8345 C CA . SER B 1 101 ? 106.203 95.396 79.240 1.00 23.09 86 SER B CA 1
ATOM 8346 C C . SER B 1 101 ? 105.031 95.274 78.267 1.00 22.62 86 SER B C 1
ATOM 8347 O O . SER B 1 101 ? 104.094 96.088 78.335 1.00 23.67 86 SER B O 1
ATOM 8355 N N . GLY B 1 102 ? 105.058 94.284 77.370 1.00 21.19 87 GLY B N 1
ATOM 8356 C CA . GLY B 1 102 ? 103.955 94.059 76.449 1.00 20.93 87 GLY B CA 1
ATOM 8357 C C . GLY B 1 102 ? 104.006 94.967 75.240 1.00 22.00 87 GLY B C 1
ATOM 8358 O O . GLY B 1 102 ? 104.005 94.501 74.098 1.00 22.00 87 GLY B O 1
ATOM 8362 N N . TYR B 1 103 ? 104.026 96.272 75.481 1.00 24.65 88 TYR B N 1
ATOM 8363 C CA . TYR B 1 103 ? 104.252 97.244 74.427 1.00 27.85 88 TYR B CA 1
ATOM 8364 C C . TYR B 1 103 ? 105.333 98.187 74.908 1.00 28.64 88 TYR B C 1
ATOM 8365 O O . TYR B 1 103 ? 105.229 98.762 75.998 1.00 30.55 88 TYR B O 1
ATOM 8383 N N . GLY B 1 104 ? 106.366 98.324 74.101 1.00 28.56 89 GLY B N 1
ATOM 8384 C CA . GLY B 1 104 ? 107.509 99.134 74.456 1.00 28.87 89 GLY B CA 1
ATOM 8385 C C . GLY B 1 104 ? 108.796 98.490 74.001 1.00 28.26 89 GLY B C 1
ATOM 8386 O O . GLY B 1 104 ? 108.835 97.856 72.943 1.00 28.22 89 GLY B O 1
ATOM 8390 N N . ALA B 1 105 ? 109.837 98.611 74.823 1.00 27.81 90 ALA B N 1
ATOM 8391 C CA . ALA B 1 105 ? 111.192 98.296 74.398 1.00 26.81 90 ALA B CA 1
ATOM 8392 C C . ALA B 1 105 ? 111.415 96.794 74.263 1.00 24.92 90 ALA B C 1
ATOM 8393 O O . ALA B 1 105 ? 110.928 95.994 75.069 1.00 23.95 90 ALA B O 1
ATOM 8400 N N . LEU B 1 106 ? 112.186 96.421 73.250 1.00 23.42 91 LEU B N 1
ATOM 8401 C CA . LEU B 1 106 ? 112.624 95.044 73.106 1.00 22.39 91 LEU B CA 1
ATOM 8402 C C . LEU B 1 106 ? 113.653 94.702 74.174 1.00 21.37 91 LEU B C 1
ATOM 8403 O O . LEU B 1 106 ? 114.468 95.544 74.578 1.00 22.10 91 LEU B O 1
ATOM 8419 N N . ASN B 1 107 ? 113.591 93.462 74.646 1.00 20.13 92 ASN B N 1
ATOM 8420 C CA . ASN B 1 107 ? 114.610 92.881 75.518 1.00 19.98 92 ASN B CA 1
ATOM 8421 C C . ASN B 1 107 ? 115.640 92.183 74.635 1.00 20.72 92 ASN B C 1
ATOM 8422 O O . ASN B 1 107 ? 115.394 91.084 74.117 1.00 21.01 92 ASN B O 1
ATOM 8433 N N . LYS B 1 108 ? 116.803 92.816 74.464 1.00 23.12 93 LYS B N 1
ATOM 8434 C CA A LYS B 1 108 ? 117.801 92.290 73.538 0.58 24.14 93 LYS B CA 1
ATOM 8435 C CA B LYS B 1 108 ? 117.808 92.291 73.541 0.42 24.26 93 LYS B CA 1
ATOM 8436 C C . LYS B 1 108 ? 118.224 90.876 73.913 1.00 23.35 93 LYS B C 1
ATOM 8437 O O . LYS B 1 108 ? 118.496 90.051 73.035 1.00 22.76 93 LYS B O 1
ATOM 8472 N N . GLU B 1 109 ? 118.315 90.584 75.209 1.00 23.31 94 GLU B N 1
ATOM 8473 C CA . GLU B 1 109 ? 118.736 89.249 75.623 1.00 22.67 94 GLU B CA 1
ATOM 8474 C C . GLU B 1 109 ? 117.728 88.199 75.170 1.00 20.62 94 GLU B C 1
ATOM 8475 O O . GLU B 1 109 ? 118.102 87.098 74.742 1.00 20.56 94 GLU B O 1
ATOM 8487 N N . GLY B 1 110 ? 116.441 88.532 75.232 1.00 19.21 95 GLY B N 1
ATOM 8488 C CA . GLY B 1 110 ? 115.424 87.610 74.750 1.00 18.37 95 GLY B CA 1
ATOM 8489 C C . GLY B 1 110 ? 115.450 87.440 73.243 1.00 18.75 95 GLY B C 1
ATOM 8490 O O . GLY B 1 110 ? 115.323 86.322 72.731 1.00 18.70 95 GLY B O 1
ATOM 8494 N N . MET B 1 111 ? 115.606 88.544 72.511 1.00 18.33 96 MET B N 1
ATOM 8495 C CA . MET B 1 111 ? 115.709 88.456 71.060 1.00 18.56 96 MET B CA 1
ATOM 8496 C C . MET B 1 111 ? 116.918 87.630 70.647 1.00 18.30 96 MET B C 1
ATOM 8497 O O . MET B 1 111 ? 116.862 86.871 69.671 1.00 18.76 96 MET B O 1
ATOM 8511 N N . ASP B 1 112 ? 118.020 87.761 71.384 1.00 18.88 97 ASP B N 1
ATOM 8512 C CA A ASP B 1 112 ? 119.226 87.013 71.050 0.55 19.52 97 ASP B CA 1
ATOM 8513 C CA B ASP B 1 112 ? 119.221 87.013 71.043 0.45 19.76 97 ASP B CA 1
ATOM 8514 C C . ASP B 1 112 ? 119.009 85.515 71.219 1.00 18.44 97 ASP B C 1
ATOM 8515 O O . ASP B 1 112 ? 119.559 84.715 70.454 1.00 18.48 97 ASP B O 1
ATOM 8530 N N . PHE B 1 113 ? 118.241 85.114 72.236 1.00 17.21 98 PHE B N 1
ATOM 8531 C CA . PHE B 1 113 ? 117.904 83.702 72.381 1.00 17.08 98 PHE B CA 1
ATOM 8532 C C . PHE B 1 113 ? 117.208 83.177 71.127 1.00 17.08 98 PHE B C 1
ATOM 8533 O O . PHE B 1 113 ? 117.597 82.136 70.584 1.00 16.16 98 PHE B O 1
ATOM 8550 N N . TYR B 1 114 ? 116.185 83.892 70.638 1.00 16.55 99 TYR B N 1
ATOM 8551 C CA . TYR B 1 114 ? 115.487 83.412 69.444 1.00 16.34 99 TYR B CA 1
ATOM 8552 C C . TYR B 1 114 ? 116.393 83.430 68.216 1.00 15.43 99 TYR B C 1
ATOM 8553 O O . TYR B 1 114 ? 116.313 82.520 67.387 1.00 16.03 99 TYR B O 1
ATOM 8571 N N . ASP B 1 115 ? 117.295 84.410 68.106 1.00 16.28 100 ASP B N 1
ATOM 8572 C CA . ASP B 1 115 ? 118.283 84.374 67.027 1.00 17.89 100 ASP B CA 1
ATOM 8573 C C . ASP B 1 115 ? 119.123 83.099 67.085 1.00 17.20 100 ASP B C 1
ATOM 8574 O O . ASP B 1 115 ? 119.352 82.449 66.056 1.00 17.65 100 ASP B O 1
ATOM 8583 N N . ARG B 1 116 ? 119.606 82.732 68.282 1.00 16.65 101 ARG B N 1
ATOM 8584 C CA . ARG B 1 116 ? 120.424 81.528 68.432 1.00 16.77 101 ARG B CA 1
ATOM 8585 C C . ARG B 1 116 ? 119.634 80.272 68.093 1.00 16.56 101 ARG B C 1
ATOM 8586 O O . ARG B 1 116 ? 120.160 79.353 67.445 1.00 17.60 101 ARG B O 1
ATOM 8607 N N . LEU B 1 117 ? 118.373 80.211 68.533 1.00 15.54 102 LEU B N 1
ATOM 8608 C CA . LEU B 1 117 ? 117.507 79.075 68.229 1.00 15.48 102 LEU B CA 1
ATOM 8609 C C . LEU B 1 117 ? 117.296 78.954 66.729 1.00 15.07 102 LEU B C 1
ATOM 8610 O O . LEU B 1 117 ? 117.443 77.871 66.145 1.00 15.77 102 LEU B O 1
ATOM 8626 N N . ILE B 1 118 ? 116.927 80.066 66.095 1.00 15.02 103 ILE B N 1
ATOM 8627 C CA . ILE B 1 118 ? 116.654 80.068 64.658 1.00 15.89 103 ILE B CA 1
ATOM 8628 C C . ILE B 1 118 ? 117.898 79.680 63.880 1.00 16.66 103 ILE B C 1
ATOM 8629 O O . ILE B 1 118 ? 117.850 78.854 62.964 1.00 16.29 103 ILE B O 1
ATOM 8645 N N . ASP B 1 119 ? 119.016 80.328 64.188 1.00 17.18 104 ASP B N 1
ATOM 8646 C CA . ASP B 1 119 ? 120.231 80.054 63.438 1.00 17.92 104 ASP B CA 1
ATOM 8647 C C . ASP B 1 119 ? 120.690 78.620 63.654 1.00 17.36 104 ASP B C 1
ATOM 8648 O O . ASP B 1 119 ? 121.206 77.990 62.725 1.00 17.79 104 ASP B O 1
ATOM 8657 N N . GLY B 1 120 ? 120.480 78.081 64.859 1.00 17.11 105 GLY B N 1
ATOM 8658 C CA . GLY B 1 120 ? 120.844 76.699 65.123 1.00 17.17 105 GLY B CA 1
ATOM 8659 C C . GLY B 1 120 ? 119.984 75.717 64.350 1.00 15.89 105 GLY B C 1
ATOM 8660 O O . GLY B 1 120 ? 120.473 74.698 63.861 1.00 16.09 105 GLY B O 1
ATOM 8664 N N . ALA B 1 121 ? 118.690 76.007 64.239 1.00 14.80 106 ALA B N 1
ATOM 8665 C CA . ALA B 1 121 ? 117.812 75.167 63.426 1.00 15.37 106 ALA B CA 1
ATOM 8666 C C . ALA B 1 121 ? 118.249 75.181 61.963 1.00 15.68 106 ALA B C 1
ATOM 8667 O O . ALA B 1 121 ? 118.364 74.129 61.320 1.00 15.11 106 ALA B O 1
ATOM 8674 N N . LEU B 1 122 ? 118.504 76.369 61.421 1.00 15.40 107 LEU B N 1
ATOM 8675 C CA . LEU B 1 122 ? 118.887 76.470 60.018 1.00 16.53 107 LEU B CA 1
ATOM 8676 C C . LEU B 1 122 ? 120.218 75.770 59.741 1.00 16.05 107 LEU B C 1
ATOM 8677 O O . LEU B 1 122 ? 120.391 75.149 58.683 1.00 16.90 107 LEU B O 1
ATOM 8693 N N . GLU B 1 123 ? 121.171 75.848 60.670 1.00 16.66 108 GLU B N 1
ATOM 8694 C CA . GLU B 1 123 ? 122.436 75.141 60.474 1.00 17.53 108 GLU B CA 1
ATOM 8695 C C . GLU B 1 123 ? 122.217 73.641 60.342 1.00 15.91 108 GLU B C 1
ATOM 8696 O O . GLU B 1 123 ? 122.975 72.955 59.640 1.00 17.67 108 GLU B O 1
ATOM 8708 N N . ARG B 1 124 ? 121.181 73.116 60.993 1.00 15.30 109 ARG B N 1
ATOM 8709 C CA . ARG B 1 124 ? 120.857 71.695 60.959 1.00 15.67 109 ARG B CA 1
ATOM 8710 C C . ARG B 1 124 ? 119.897 71.314 59.838 1.00 16.04 109 ARG B C 1
ATOM 8711 O O . ARG B 1 124 ? 119.504 70.140 59.744 1.00 17.38 109 ARG B O 1
ATOM 8732 N N . GLY B 1 125 ? 119.520 72.260 58.981 1.00 16.63 110 GLY B N 1
ATOM 8733 C CA . GLY B 1 125 ? 118.623 71.962 57.882 1.00 16.87 110 GLY B CA 1
ATOM 8734 C C . GLY B 1 125 ? 117.157 71.967 58.244 1.00 16.42 110 GLY B C 1
ATOM 8735 O O . GLY B 1 125 ? 116.337 71.438 57.480 1.00 16.00 110 GLY B O 1
ATOM 8739 N N . ILE B 1 126 ? 116.799 72.561 59.379 1.00 14.35 111 ILE B N 1
ATOM 8740 C CA . ILE B 1 126 ? 115.438 72.541 59.909 1.00 14.42 111 ILE B CA 1
ATOM 8741 C C . ILE B 1 126 ? 114.824 73.916 59.719 1.00 14.91 111 ILE B C 1
ATOM 8742 O O . ILE B 1 126 ? 115.436 74.923 60.085 1.00 16.48 111 ILE B O 1
ATOM 8758 N N . THR B 1 127 ? 113.610 73.960 59.163 1.00 15.05 112 THR B N 1
ATOM 8759 C CA . THR B 1 127 ? 112.910 75.232 58.965 1.00 14.60 112 THR B CA 1
ATOM 8760 C C . THR B 1 127 ? 112.097 75.576 60.215 1.00 13.96 112 THR B C 1
ATOM 8761 O O . THR B 1 127 ? 111.163 74.834 60.554 1.00 13.86 112 THR B O 1
ATOM 8772 N N . PRO B 1 128 ? 112.387 76.679 60.911 1.00 14.77 113 PRO B N 1
ATOM 8773 C CA . PRO B 1 128 ? 111.556 77.077 62.055 1.00 15.65 113 PRO B CA 1
ATOM 8774 C C . PRO B 1 128 ? 110.264 77.721 61.579 1.00 15.09 113 PRO B C 1
ATOM 8775 O O . PRO B 1 128 ? 110.267 78.565 60.676 1.00 15.36 113 PRO B O 1
ATOM 8786 N N . TRP B 1 129 ? 109.153 77.294 62.193 1.00 13.97 114 TRP B N 1
ATOM 8787 C CA . TRP B 1 129 ? 107.814 77.825 61.953 1.00 14.11 114 TRP B CA 1
ATOM 8788 C C . TRP B 1 129 ? 107.352 78.524 63.230 1.00 14.18 114 TRP B C 1
ATOM 8789 O O . TRP B 1 129 ? 106.899 77.855 64.167 1.00 15.48 114 TRP B O 1
ATOM 8810 N N . PRO B 1 130 ? 107.446 79.848 63.335 1.00 13.64 115 PRO B N 1
ATOM 8811 C CA . PRO B 1 130 ? 107.087 80.520 64.593 1.00 14.79 115 PRO B CA 1
ATOM 8812 C C . PRO B 1 130 ? 105.591 80.751 64.736 1.00 14.85 115 PRO B C 1
ATOM 8813 O O . PRO B 1 130 ? 104.919 81.164 63.786 1.00 16.09 115 PRO B O 1
ATOM 8824 N N . THR B 1 131 ? 105.093 80.504 65.953 1.00 13.59 116 THR B N 1
ATOM 8825 C CA . THR B 1 131 ? 103.804 81.004 66.429 1.00 14.68 116 THR B CA 1
ATOM 8826 C C . THR B 1 131 ? 104.054 82.220 67.311 1.00 13.67 116 THR B C 1
ATOM 8827 O O . THR B 1 131 ? 104.881 82.170 68.228 1.00 14.07 116 THR B O 1
ATOM 8838 N N . LEU B 1 132 ? 103.328 83.304 67.044 1.00 14.36 117 LEU B N 1
ATOM 8839 C CA . LEU B 1 132 ? 103.527 84.535 67.803 1.00 14.51 117 LEU B CA 1
ATOM 8840 C C . LEU B 1 132 ? 102.831 84.511 69.160 1.00 15.15 117 LEU B C 1
ATOM 8841 O O . LEU B 1 132 ? 103.367 85.058 70.138 1.00 16.24 117 LEU B O 1
ATOM 8857 N N . TYR B 1 133 ? 101.658 83.887 69.256 1.00 14.50 118 TYR B N 1
ATOM 8858 C CA . TYR B 1 133 ? 100.912 83.854 70.511 1.00 13.57 118 TYR B CA 1
ATOM 8859 C C . TYR B 1 133 ? 100.474 82.438 70.834 1.00 14.27 118 TYR B C 1
ATOM 8860 O O . TYR B 1 133 ? 99.534 81.918 70.229 1.00 15.24 118 TYR B O 1
ATOM 8878 N N . HIS B 1 134 ? 101.122 81.843 71.829 1.00 13.82 119 HIS B N 1
ATOM 8879 C CA . HIS B 1 134 ? 100.691 80.562 72.358 1.00 13.94 119 HIS B CA 1
ATOM 8880 C C . HIS B 1 134 ? 100.439 80.696 73.855 1.00 13.97 119 HIS B C 1
ATOM 8881 O O . HIS B 1 134 ? 100.984 79.942 74.671 1.00 15.01 119 HIS B O 1
ATOM 8895 N N . TRP B 1 135 ? 99.625 81.687 74.212 1.00 15.01 120 TRP B N 1
ATOM 8896 C CA . TRP B 1 135 ? 98.882 81.789 75.464 1.00 15.39 120 TRP B CA 1
ATOM 8897 C C . TRP B 1 135 ? 99.611 82.531 76.582 1.00 16.15 120 TRP B C 1
ATOM 8898 O O . TRP B 1 135 ? 99.000 82.803 77.617 1.00 17.08 120 TRP B O 1
ATOM 8919 N N . ASP B 1 136 ? 100.882 82.873 76.407 1.00 16.28 121 ASP B N 1
ATOM 8920 C CA . ASP B 1 136 ? 101.681 83.498 77.461 1.00 16.66 121 ASP B CA 1
ATOM 8921 C C . ASP B 1 136 ? 101.657 85.031 77.355 1.00 16.96 121 ASP B C 1
ATOM 8922 O O . ASP B 1 136 ? 102.680 85.700 77.199 1.00 18.18 121 ASP B O 1
ATOM 8931 N N . LEU B 1 137 ? 100.452 85.589 77.497 1.00 16.50 122 LEU B N 1
ATOM 8932 C CA . LEU B 1 137 ? 100.294 87.040 77.451 1.00 16.41 122 LEU B CA 1
ATOM 8933 C C . LEU B 1 137 ? 101.119 87.683 78.562 1.00 16.78 122 LEU B C 1
ATOM 8934 O O . LEU B 1 137 ? 101.096 87.207 79.702 1.00 16.78 122 LEU B O 1
ATOM 8950 N N . PRO B 1 138 ? 101.847 88.764 78.282 1.00 15.66 123 PRO B N 1
ATOM 8951 C CA . PRO B 1 138 ? 102.547 89.465 79.371 1.00 16.40 123 PRO B CA 1
ATOM 8952 C C . PRO B 1 138 ? 101.570 89.896 80.466 1.00 17.46 123 PRO B C 1
ATOM 8953 O O . PRO B 1 138 ? 100.496 90.443 80.193 1.00 17.79 123 PRO B O 1
ATOM 8964 N N . GLN B 1 139 ? 101.952 89.645 81.725 1.00 17.50 124 GLN B N 1
ATOM 8965 C CA . GLN B 1 139 ? 101.107 90.077 82.838 1.00 18.92 124 GLN B CA 1
ATOM 8966 C C . GLN B 1 139 ? 100.928 91.588 82.837 1.00 19.54 124 GLN B C 1
ATOM 8967 O O . GLN B 1 139 ? 99.877 92.090 83.241 1.00 20.35 124 GLN B O 1
ATOM 8981 N N . SER B 1 140 ? 101.929 92.320 82.350 1.00 20.82 125 SER B N 1
ATOM 8982 C CA . SER B 1 140 ? 101.832 93.771 82.227 1.00 21.50 125 SER B CA 1
ATOM 8983 C C . SER B 1 140 ? 100.634 94.195 81.388 1.00 21.30 125 SER B C 1
ATOM 8984 O O . SER B 1 140 ? 100.073 95.271 81.623 1.00 23.67 125 SER B O 1
ATOM 8992 N N . LEU B 1 141 ? 100.247 93.386 80.394 1.00 19.33 126 LEU B N 1
ATOM 8993 C CA . LEU B 1 141 ? 99.068 93.685 79.592 1.00 18.66 126 LEU B CA 1
ATOM 8994 C C . LEU B 1 141 ? 97.784 93.155 80.210 1.00 18.79 126 LEU B C 1
ATOM 8995 O O . LEU B 1 141 ? 96.738 93.788 80.069 1.00 18.42 126 LEU B O 1
ATOM 9011 N N . GLN B 1 142 ? 97.836 92.014 80.893 1.00 18.50 127 GLN B N 1
ATOM 9012 C CA . GLN B 1 142 ? 96.665 91.554 81.633 1.00 19.00 127 GLN B CA 1
ATOM 9013 C C . GLN B 1 142 ? 96.251 92.575 82.687 1.00 20.49 127 GLN B C 1
ATOM 9014 O O . GLN B 1 142 ? 95.056 92.749 82.956 1.00 21.07 127 GLN B O 1
ATOM 9028 N N . ASP B 1 143 ? 97.226 93.262 83.295 1.00 21.11 128 ASP B N 1
ATOM 9029 C CA . ASP B 1 143 ? 96.915 94.303 84.274 1.00 23.31 128 ASP B CA 1
ATOM 9030 C C . ASP B 1 143 ? 96.124 95.451 83.666 1.00 24.43 128 ASP B C 1
ATOM 9031 O O . ASP B 1 143 ? 95.520 96.235 84.409 1.00 25.42 128 ASP B O 1
ATOM 9040 N N . LYS B 1 144 ? 96.124 95.572 82.339 1.00 23.41 129 LYS B N 1
ATOM 9041 C CA . LYS B 1 144 ? 95.340 96.581 81.642 1.00 24.20 129 LYS B CA 1
ATOM 9042 C C . LYS B 1 144 ? 94.084 96.000 81.007 1.00 23.62 129 LYS B C 1
ATOM 9043 O O . LYS B 1 144 ? 93.429 96.684 80.211 1.00 24.52 129 LYS B O 1
ATOM 9062 N N . GLY B 1 145 ? 93.727 94.764 81.350 1.00 22.06 130 GLY B N 1
ATOM 9063 C CA . GLY B 1 145 ? 92.541 94.105 80.832 1.00 21.46 130 GLY B CA 1
ATOM 9064 C C . GLY B 1 145 ? 92.808 92.921 79.930 1.00 20.01 130 GLY B C 1
ATOM 9065 O O . GLY B 1 145 ? 91.868 92.169 79.632 1.00 19.97 130 GLY B O 1
ATOM 9069 N N . GLY B 1 146 ? 94.044 92.730 79.478 1.00 19.13 131 GLY B N 1
ATOM 9070 C CA . GLY B 1 146 ? 94.348 91.607 78.606 1.00 18.78 131 GLY B CA 1
ATOM 9071 C C . GLY B 1 146 ? 93.463 91.611 77.378 1.00 18.16 131 GLY B C 1
ATOM 9072 O O . GLY B 1 146 ? 93.150 92.662 76.803 1.00 18.00 131 GLY B O 1
ATOM 9076 N N . TRP B 1 147 ? 93.039 90.416 76.970 1.00 18.28 132 TRP B N 1
ATOM 9077 C CA . TRP B 1 147 ? 92.263 90.290 75.743 1.00 16.91 132 TRP B CA 1
ATOM 9078 C C . TRP B 1 147 ? 90.858 90.862 75.860 1.00 17.23 132 TRP B C 1
ATOM 9079 O O . TRP B 1 147 ? 90.181 90.993 74.839 1.00 17.07 132 TRP B O 1
ATOM 9100 N N . ASN B 1 148 ? 90.405 91.211 77.059 1.00 18.56 133 ASN B N 1
ATOM 9101 C CA . ASN B 1 148 ? 89.145 91.933 77.163 1.00 19.01 133 ASN B CA 1
ATOM 9102 C C . ASN B 1 148 ? 89.253 93.347 76.614 1.00 18.78 133 ASN B C 1
ATOM 9103 O O . ASN B 1 148 ? 88.239 93.908 76.186 1.00 19.76 133 ASN B O 1
ATOM 9114 N N . ASN B 1 149 ? 90.460 93.906 76.592 1.00 19.14 134 ASN B N 1
ATOM 9115 C CA . ASN B 1 149 ? 90.714 95.275 76.159 1.00 20.32 134 ASN B CA 1
ATOM 9116 C C . ASN B 1 149 ? 91.004 95.255 74.661 1.00 19.70 134 ASN B C 1
ATOM 9117 O O . ASN B 1 149 ? 91.922 94.569 74.215 1.00 19.38 134 ASN B O 1
ATOM 9128 N N . ARG B 1 150 ? 90.211 95.991 73.881 1.00 19.53 135 ARG B N 1
ATOM 9129 C CA . ARG B 1 150 ? 90.417 96.028 72.435 1.00 18.27 135 ARG B CA 1
ATOM 9130 C C . ARG B 1 150 ? 91.848 96.407 72.065 1.00 17.91 135 ARG B C 1
ATOM 9131 O O . ARG B 1 150 ? 92.365 95.964 71.029 1.00 17.67 135 ARG B O 1
ATOM 9152 N N . ASP B 1 151 ? 92.490 97.255 72.868 1.00 18.09 136 ASP B N 1
ATOM 9153 C CA . ASP B 1 151 ? 93.854 97.672 72.555 1.00 19.25 136 ASP B CA 1
ATOM 9154 C C . ASP B 1 151 ? 94.808 96.488 72.479 1.00 18.49 136 ASP B C 1
ATOM 9155 O O . ASP B 1 151 ? 95.836 96.572 71.797 1.00 19.35 136 ASP B O 1
ATOM 9164 N N . CYS B 1 152 ? 94.496 95.382 73.165 1.00 17.46 137 CYS B N 1
ATOM 9165 C CA . CYS B 1 152 ? 95.389 94.225 73.142 1.00 17.35 137 CYS B CA 1
ATOM 9166 C C . CYS B 1 152 ? 95.567 93.676 71.730 1.00 17.54 137 CYS B C 1
ATOM 9167 O O . CYS B 1 152 ? 96.636 93.145 71.399 1.00 17.64 137 CYS B O 1
ATOM 9175 N N . ALA B 1 153 ? 94.546 93.796 70.881 1.00 17.87 138 ALA B N 1
ATOM 9176 C CA . ALA B 1 153 ? 94.700 93.377 69.490 1.00 17.59 138 ALA B CA 1
ATOM 9177 C C . ALA B 1 153 ? 95.786 94.195 68.795 1.00 17.41 138 ALA B C 1
ATOM 9178 O O . ALA B 1 153 ? 96.577 93.656 68.010 1.00 17.93 138 ALA B O 1
ATOM 9185 N N . TYR B 1 154 ? 95.854 95.498 69.094 1.00 17.25 139 TYR B N 1
ATOM 9186 C CA . TYR B 1 154 ? 96.849 96.368 68.477 1.00 17.57 139 TYR B CA 1
ATOM 9187 C C . TYR B 1 154 ? 98.225 96.180 69.099 1.00 18.13 139 TYR B C 1
ATOM 9188 O O . TYR B 1 154 ? 99.241 96.219 68.387 1.00 18.56 139 TYR B O 1
ATOM 9206 N N . TRP B 1 155 ? 98.279 95.974 70.414 1.00 18.03 140 TRP B N 1
ATOM 9207 C CA . TRP B 1 155 ? 99.547 95.656 71.060 1.00 18.06 140 TRP B CA 1
ATOM 9208 C C . TRP B 1 155 ? 100.139 94.388 70.460 1.00 16.82 140 TRP B C 1
ATOM 9209 O O . TRP B 1 155 ? 101.345 94.313 70.208 1.00 16.86 140 TRP B O 1
ATOM 9230 N N . PHE B 1 156 ? 99.288 93.384 70.212 1.00 16.23 141 PHE B N 1
ATOM 9231 C CA . PHE B 1 156 ? 99.748 92.140 69.617 1.00 16.43 141 PHE B CA 1
ATOM 9232 C C . PHE B 1 156 ? 100.284 92.366 68.208 1.00 16.28 141 PHE B C 1
ATOM 9233 O O . PHE B 1 156 ? 101.321 91.803 67.833 1.00 16.79 141 PHE B O 1
ATOM 9250 N N . ALA B 1 157 ? 99.598 93.201 67.416 1.00 17.08 142 ALA B N 1
ATOM 9251 C CA . ALA B 1 157 ? 100.041 93.448 66.051 1.00 18.52 142 ALA B CA 1
ATOM 9252 C C . ALA B 1 157 ? 101.376 94.184 66.022 1.00 17.86 142 ALA B C 1
ATOM 9253 O O . ALA B 1 157 ? 102.218 93.919 65.152 1.00 18.13 142 ALA B O 1
ATOM 9260 N N . GLU B 1 158 ? 101.593 95.104 66.967 1.00 17.32 143 GLU B N 1
ATOM 9261 C CA . GLU B 1 158 ? 102.872 95.803 67.036 1.00 19.75 143 GLU B CA 1
ATOM 9262 C C . GLU B 1 158 ? 104.003 94.849 67.410 1.00 18.99 143 GLU B C 1
ATOM 9263 O O . GLU B 1 158 ? 105.095 94.908 66.831 1.00 19.06 143 GLU B O 1
ATOM 9275 N N . TYR B 1 159 ? 103.763 93.984 68.398 1.00 17.67 144 TYR B N 1
ATOM 9276 C CA . TYR B 1 159 ? 104.717 92.939 68.747 1.00 16.23 144 TYR B CA 1
ATOM 9277 C C . TYR B 1 159 ? 105.018 92.057 67.541 1.00 16.44 144 TYR B C 1
ATOM 9278 O O . TYR B 1 159 ? 106.181 91.764 67.245 1.00 16.43 144 TYR B O 1
ATOM 9296 N N . SER B 1 160 ? 103.973 91.640 66.818 1.00 16.41 145 SER B N 1
ATOM 9297 C CA . SER B 1 160 ? 104.170 90.778 65.655 1.00 16.07 145 SER B CA 1
ATOM 9298 C C . SER B 1 160 ? 105.013 91.465 64.591 1.00 16.90 145 SER B C 1
ATOM 9299 O O . SER B 1 160 ? 105.862 90.826 63.954 1.00 16.89 145 SER B O 1
ATOM 9307 N N . GLN B 1 161 ? 104.767 92.750 64.342 1.00 17.94 146 GLN B N 1
ATOM 9308 C CA A GLN B 1 161 ? 105.555 93.457 63.342 0.56 19.21 146 GLN B CA 1
ATOM 9309 C CA B GLN B 1 161 ? 105.557 93.451 63.335 0.44 19.11 146 GLN B CA 1
ATOM 9310 C C . GLN B 1 161 ? 107.027 93.481 63.728 1.00 18.57 146 GLN B C 1
ATOM 9311 O O . GLN B 1 161 ? 107.903 93.257 62.887 1.00 18.06 146 GLN B O 1
ATOM 9336 N N . LYS B 1 162 ? 107.312 93.735 65.006 1.00 18.24 147 LYS B N 1
ATOM 9337 C CA . LYS B 1 162 ? 108.695 93.764 65.470 1.00 18.34 147 LYS B CA 1
ATOM 9338 C C . LYS B 1 162 ? 109.367 92.408 65.303 1.00 18.04 147 LYS B C 1
ATOM 9339 O O . LYS B 1 162 ? 110.557 92.336 64.963 1.00 18.52 147 LYS B O 1
ATOM 9358 N N . MET B 1 163 ? 108.634 91.317 65.549 1.00 17.34 148 MET B N 1
ATOM 9359 C CA . MET B 1 163 ? 109.231 89.998 65.369 1.00 16.23 148 MET B CA 1
ATOM 9360 C C . MET B 1 163 ? 109.512 89.730 63.897 1.00 16.45 148 MET B C 1
ATOM 9361 O O . MET B 1 163 ? 110.567 89.189 63.552 1.00 17.47 148 MET B O 1
ATOM 9375 N N . ALA B 1 164 ? 108.584 90.105 63.007 1.00 16.61 149 ALA B N 1
ATOM 9376 C CA . ALA B 1 164 ? 108.828 89.920 61.577 1.00 17.65 149 ALA B CA 1
ATOM 9377 C C . ALA B 1 164 ? 109.991 90.776 61.096 1.00 17.52 149 ALA B C 1
ATOM 9378 O O . ALA B 1 164 ? 110.797 90.332 60.266 1.00 18.57 149 ALA B O 1
ATOM 9385 N N . GLU B 1 165 ? 110.110 92.005 61.606 1.00 17.76 150 GLU B N 1
ATOM 9386 C CA . GLU B 1 165 ? 111.246 92.835 61.225 1.00 19.70 150 GLU B CA 1
ATOM 9387 C C . GLU B 1 165 ? 112.566 92.190 61.645 1.00 19.11 150 GLU B C 1
ATOM 9388 O O . GLU B 1 165 ? 113.564 92.260 60.917 1.00 19.60 150 GLU B O 1
ATOM 9400 N N . ALA B 1 166 ? 112.579 91.519 62.797 1.00 17.44 151 ALA B N 1
ATOM 9401 C CA . ALA B 1 166 ? 113.812 90.944 63.320 1.00 17.92 151 ALA B CA 1
ATOM 9402 C C . ALA B 1 166 ? 114.179 89.624 62.653 1.00 18.18 151 ALA B C 1
ATOM 9403 O O . ALA B 1 166 ? 115.369 89.350 62.437 1.00 19.41 151 ALA B O 1
ATOM 9410 N N . PHE B 1 167 ? 113.185 88.794 62.338 1.00 17.69 152 PHE B N 1
ATOM 9411 C CA . PHE B 1 167 ? 113.422 87.394 62.007 1.00 17.77 152 PHE B CA 1
ATOM 9412 C C . PHE B 1 167 ? 112.978 86.961 60.616 1.00 18.12 152 PHE B C 1
ATOM 9413 O O . PHE B 1 167 ? 113.333 85.849 60.206 1.00 17.45 152 PHE B O 1
ATOM 9430 N N . SER B 1 168 ? 112.217 87.774 59.882 1.00 18.18 153 SER B N 1
ATOM 9431 C CA . SER B 1 168 ? 111.662 87.297 58.617 1.00 17.62 153 SER B CA 1
ATOM 9432 C C . SER B 1 168 ? 112.680 87.241 57.486 1.00 17.37 153 SER B C 1
ATOM 9433 O O . SER B 1 168 ? 112.366 86.699 56.425 1.00 18.24 153 SER B O 1
ATOM 9441 N N . ASP B 1 169 ? 113.895 87.746 57.689 1.00 17.24 154 ASP B N 1
ATOM 9442 C CA . ASP B 1 169 ? 114.952 87.487 56.721 1.00 18.57 154 ASP B CA 1
ATOM 9443 C C . ASP B 1 169 ? 115.210 85.990 56.611 1.00 18.79 154 ASP B C 1
ATOM 9444 O O . ASP B 1 169 ? 115.628 85.498 55.554 1.00 19.16 154 ASP B O 1
ATOM 9453 N N . ARG B 1 170 ? 114.953 85.254 57.687 1.00 17.84 155 ARG B N 1
ATOM 9454 C CA . ARG B 1 170 ? 115.135 83.811 57.739 1.00 17.68 155 ARG B CA 1
ATOM 9455 C C . ARG B 1 170 ? 113.827 83.042 57.788 1.00 18.11 155 ARG B C 1
ATOM 9456 O O . ARG B 1 170 ? 113.713 81.994 57.144 1.00 20.33 155 ARG B O 1
ATOM 9477 N N . LEU B 1 171 ? 112.832 83.543 58.523 1.00 16.22 156 LEU B N 1
ATOM 9478 C CA . LEU B 1 171 ? 111.584 82.824 58.763 1.00 16.42 156 LEU B CA 1
ATOM 9479 C C . LEU B 1 171 ? 110.525 83.340 57.806 1.00 16.58 156 LEU B C 1
ATOM 9480 O O . LEU B 1 171 ? 110.122 84.508 57.894 1.00 16.98 156 LEU B O 1
ATOM 9496 N N . LYS B 1 172 ? 110.056 82.458 56.918 1.00 17.13 157 LYS B N 1
ATOM 9497 C CA . LYS B 1 172 ? 109.130 82.855 55.870 1.00 17.81 157 LYS B CA 1
ATOM 9498 C C . LYS B 1 172 ? 107.696 82.427 56.135 1.00 17.97 157 LYS B C 1
ATOM 9499 O O . LYS B 1 172 ? 106.792 82.960 55.485 1.00 20.03 157 LYS B O 1
ATOM 9518 N N . ASN B 1 173 ? 107.466 81.492 57.063 1.00 17.13 158 ASN B N 1
ATOM 9519 C CA . ASN B 1 173 ? 106.138 80.930 57.331 1.00 17.29 158 ASN B CA 1
ATOM 9520 C C . ASN B 1 173 ? 105.750 81.223 58.772 1.00 17.31 158 ASN B C 1
ATOM 9521 O O . ASN B 1 173 ? 106.322 80.639 59.703 1.00 19.02 158 ASN B O 1
ATOM 9532 N N . TRP B 1 174 ? 104.741 82.072 58.952 1.00 15.39 159 TRP B N 1
ATOM 9533 C CA . TRP B 1 174 ? 104.331 82.546 60.262 1.00 15.26 159 TRP B CA 1
ATOM 9534 C C . TRP B 1 174 ? 102.947 82.027 60.629 1.00 15.02 159 TRP B C 1
ATOM 9535 O O . TRP B 1 174 ? 102.094 81.808 59.768 1.00 15.45 159 TRP B O 1
ATOM 9556 N N . ILE B 1 175 ? 102.733 81.854 61.929 1.00 14.08 160 ILE B N 1
ATOM 9557 C CA A ILE B 1 175 ? 101.410 81.642 62.508 0.63 14.40 160 ILE B CA 1
ATOM 9558 C CA B ILE B 1 175 ? 101.411 81.648 62.502 0.37 14.26 160 ILE B CA 1
ATOM 9559 C C . ILE B 1 175 ? 101.198 82.737 63.540 1.00 13.93 160 ILE B C 1
ATOM 9560 O O . ILE B 1 175 ? 102.089 83.013 64.347 1.00 14.72 160 ILE B O 1
ATOM 9589 N N . THR B 1 176 ? 100.027 83.357 63.515 1.00 13.94 161 THR B N 1
ATOM 9590 C CA . THR B 1 176 ? 99.727 84.423 64.459 1.00 13.62 161 THR B CA 1
ATOM 9591 C C . THR B 1 176 ? 99.388 83.876 65.844 1.00 14.28 161 THR B C 1
ATOM 9592 O O . THR B 1 176 ? 100.223 83.909 66.750 1.00 15.06 161 THR B O 1
ATOM 9603 N N . ILE B 1 177 ? 98.181 83.345 66.004 1.00 15.22 162 ILE B N 1
ATOM 9604 C CA . ILE B 1 177 ? 97.698 82.859 67.282 1.00 15.19 162 ILE B CA 1
ATOM 9605 C C . ILE B 1 177 ? 97.402 81.367 67.176 1.00 15.34 162 ILE B C 1
ATOM 9606 O O . ILE B 1 177 ? 97.147 80.817 66.096 1.00 16.02 162 ILE B O 1
ATOM 9622 N N . ASN B 1 178 ? 97.431 80.713 68.333 1.00 14.97 163 ASN B N 1
ATOM 9623 C CA . ASN B 1 178 ? 97.195 79.281 68.461 1.00 15.11 163 ASN B CA 1
ATOM 9624 C C . ASN B 1 178 ? 95.981 79.061 69.355 1.00 14.91 163 ASN B C 1
ATOM 9625 O O . ASN B 1 178 ? 95.959 79.529 70.498 1.00 15.58 163 ASN B O 1
ATOM 9636 N N . GLU B 1 179 ? 94.978 78.364 68.832 1.00 15.00 164 GLU B N 1
ATOM 9637 C CA . GLU B 1 179 ? 93.847 77.884 69.621 1.00 14.27 164 GLU B CA 1
ATOM 9638 C C . GLU B 1 179 ? 93.131 78.984 70.415 1.00 14.35 164 GLU B C 1
ATOM 9639 O O . GLU B 1 179 ? 93.085 78.945 71.647 1.00 14.86 164 GLU B O 1
ATOM 9651 N N . PRO B 1 180 ? 92.539 79.966 69.736 1.00 14.53 165 PRO B N 1
ATOM 9652 C CA . PRO B 1 180 ? 91.751 80.972 70.470 1.00 15.15 165 PRO B CA 1
ATOM 9653 C C . PRO B 1 180 ? 90.600 80.390 71.287 1.00 14.94 165 PRO B C 1
ATOM 9654 O O . PRO B 1 180 ? 90.166 81.046 72.244 1.00 15.51 165 PRO B O 1
ATOM 9665 N N . PHE B 1 181 ? 90.079 79.212 70.935 1.00 14.18 166 PHE B N 1
ATOM 9666 C CA . PHE B 1 181 ? 89.096 78.541 71.793 1.00 14.05 166 PHE B CA 1
ATOM 9667 C C . PHE B 1 181 ? 89.621 78.469 73.221 1.00 16.37 166 PHE B C 1
ATOM 9668 O O . PHE B 1 181 ? 88.894 78.720 74.194 1.00 16.79 166 PHE B O 1
ATOM 9685 N N . CYS B 1 182 ? 90.882 78.075 73.371 1.00 15.40 167 CYS B N 1
ATOM 9686 C CA . CYS B 1 182 ? 91.420 77.908 74.712 1.00 15.64 167 CYS B CA 1
ATOM 9687 C C . CYS B 1 182 ? 91.615 79.260 75.390 1.00 16.33 167 CYS B C 1
ATOM 9688 O O . CYS B 1 182 ? 91.131 79.483 76.506 1.00 17.09 167 CYS B O 1
ATOM 9696 N N . SER B 1 183 ? 92.244 80.205 74.699 1.00 15.39 168 SER B N 1
ATOM 9697 C CA . SER B 1 183 ? 92.500 81.505 75.319 1.00 16.06 168 SER B CA 1
ATOM 9698 C C . SER B 1 183 ? 91.195 82.215 75.677 1.00 16.87 168 SER B C 1
ATOM 9699 O O . SER B 1 183 ? 91.082 82.803 76.754 1.00 18.06 168 SER B O 1
ATOM 9707 N N . ALA B 1 184 ? 90.200 82.166 74.788 1.00 16.52 169 ALA B N 1
ATOM 9708 C CA . ALA B 1 184 ? 88.938 82.871 75.018 1.00 15.96 169 ALA B CA 1
ATOM 9709 C C . ALA B 1 184 ? 88.046 82.129 76.005 1.00 16.55 169 ALA B C 1
ATOM 9710 O O . ALA B 1 184 ? 87.743 82.640 77.084 1.00 17.79 169 ALA B O 1
ATOM 9717 N N . TRP B 1 185 ? 87.583 80.931 75.639 1.00 16.14 170 TRP B N 1
ATOM 9718 C CA . TRP B 1 185 ? 86.586 80.267 76.476 1.00 15.75 170 TRP B CA 1
ATOM 9719 C C . TRP B 1 185 ? 87.209 79.648 77.726 1.00 16.70 170 TRP B C 1
ATOM 9720 O O . TRP B 1 185 ? 86.684 79.821 78.832 1.00 17.97 170 TRP B O 1
ATOM 9741 N N . LEU B 1 186 ? 88.295 78.879 77.584 1.00 16.43 171 LEU B N 1
ATOM 9742 C CA . LEU B 1 186 ? 88.860 78.250 78.781 1.00 15.97 171 LEU B CA 1
ATOM 9743 C C . LEU B 1 186 ? 89.509 79.275 79.705 1.00 16.50 171 LEU B C 1
ATOM 9744 O O . LEU B 1 186 ? 89.500 79.095 80.932 1.00 17.06 171 LEU B O 1
ATOM 9760 N N . GLY B 1 187 ? 90.028 80.367 79.152 1.00 16.17 172 GLY B N 1
ATOM 9761 C CA . GLY B 1 187 ? 90.686 81.385 79.954 1.00 17.55 172 GLY B CA 1
ATOM 9762 C C . GLY B 1 187 ? 89.788 82.458 80.546 1.00 17.33 172 GLY B C 1
ATOM 9763 O O . GLY B 1 187 ? 90.142 83.054 81.572 1.00 17.01 172 GLY B O 1
ATOM 9767 N N . HIS B 1 188 ? 88.634 82.735 79.920 1.00 17.77 173 HIS B N 1
ATOM 9768 C CA . HIS B 1 188 ? 87.776 83.831 80.355 1.00 17.48 173 HIS B CA 1
ATOM 9769 C C . HIS B 1 188 ? 86.328 83.455 80.655 1.00 17.89 173 HIS B C 1
ATOM 9770 O O . HIS B 1 188 ? 85.621 84.284 81.231 1.00 18.66 173 HIS B O 1
ATOM 9784 N N . LEU B 1 189 ? 85.849 82.276 80.256 1.00 18.42 174 LEU B N 1
ATOM 9785 C CA . LEU B 1 189 ? 84.504 81.828 80.606 1.00 18.66 174 LEU B CA 1
ATOM 9786 C C . LEU B 1 189 ? 84.524 80.726 81.654 1.00 19.21 174 LEU B C 1
ATOM 9787 O O . LEU B 1 189 ? 83.801 80.800 82.650 1.00 20.03 174 LEU B O 1
ATOM 9803 N N . TYR B 1 190 ? 85.335 79.689 81.451 1.00 18.39 175 TYR B N 1
ATOM 9804 C CA . TYR B 1 190 ? 85.395 78.601 82.412 1.00 19.74 175 TYR B CA 1
ATOM 9805 C C . TYR B 1 190 ? 86.487 78.790 83.443 1.00 20.45 175 TYR B C 1
ATOM 9806 O O . TYR B 1 190 ? 86.454 78.124 84.480 1.00 20.62 175 TYR B O 1
ATOM 9824 N N . GLY B 1 191 ? 87.456 79.663 83.175 1.00 20.46 176 GLY B N 1
ATOM 9825 C CA . GLY B 1 191 ? 88.479 79.979 84.152 1.00 19.88 176 GLY B CA 1
ATOM 9826 C C . GLY B 1 191 ? 89.428 78.856 84.504 1.00 20.09 176 GLY B C 1
ATOM 9827 O O . GLY B 1 191 ? 90.066 78.909 85.561 1.00 21.17 176 GLY B O 1
ATOM 9831 N N . VAL B 1 192 ? 89.528 77.831 83.657 1.00 18.98 177 VAL B N 1
ATOM 9832 C CA . VAL B 1 192 ? 90.428 76.704 83.901 1.00 18.76 177 VAL B CA 1
ATOM 9833 C C . VAL B 1 192 ? 91.798 76.912 83.266 1.00 18.99 177 VAL B C 1
ATOM 9834 O O . VAL B 1 192 ? 92.707 76.099 83.496 1.00 18.98 177 VAL B O 1
ATOM 9847 N N . MET B 1 193 ? 91.958 77.949 82.449 1.00 17.32 178 MET B N 1
ATOM 9848 C CA A MET B 1 193 ? 93.249 78.378 81.946 0.61 17.11 178 MET B CA 1
ATOM 9849 C CA B MET B 1 193 ? 93.248 78.377 81.936 0.39 18.19 178 MET B CA 1
ATOM 9850 C C . MET B 1 193 ? 93.432 79.845 82.287 1.00 17.34 178 MET B C 1
ATOM 9851 O O . MET B 1 193 ? 92.472 80.553 82.602 1.00 17.48 178 MET B O 1
ATOM 9876 N N . ALA B 1 194 ? 94.678 80.301 82.220 1.00 16.90 179 ALA B N 1
ATOM 9877 C CA . ALA B 1 194 ? 94.957 81.693 82.513 1.00 16.97 179 ALA B CA 1
ATOM 9878 C C . ALA B 1 194 ? 94.210 82.595 81.533 1.00 16.65 179 ALA B C 1
ATOM 9879 O O . ALA B 1 194 ? 94.082 82.258 80.349 1.00 16.61 179 ALA B O 1
ATOM 9886 N N . PRO B 1 195 ? 93.731 83.765 81.979 1.00 17.00 180 PRO B N 1
ATOM 9887 C CA . PRO B 1 195 ? 93.954 84.337 83.317 1.00 18.41 180 PRO B CA 1
ATOM 9888 C C . PRO B 1 195 ? 92.965 83.877 84.403 1.00 19.83 180 PRO B C 1
ATOM 9889 O O . PRO B 1 195 ? 93.005 84.420 85.503 1.00 21.58 180 PRO B O 1
ATOM 9900 N N . GLY B 1 196 ? 92.113 82.893 84.122 1.00 19.18 181 GLY B N 1
ATOM 9901 C CA . GLY B 1 196 ? 91.234 82.352 85.153 1.00 18.95 181 GLY B CA 1
ATOM 9902 C C . GLY B 1 196 ? 89.936 83.097 85.383 1.00 19.91 181 GLY B C 1
ATOM 9903 O O . GLY B 1 196 ? 89.340 82.975 86.460 1.00 20.85 181 GLY B O 1
ATOM 9907 N N . ILE B 1 197 ? 89.452 83.824 84.391 1.00 19.68 182 ILE B N 1
ATOM 9908 C CA . ILE B 1 197 ? 88.225 84.601 84.508 1.00 19.41 182 ILE B CA 1
ATOM 9909 C C . ILE B 1 197 ? 87.031 83.737 84.111 1.00 18.86 182 ILE B C 1
ATOM 9910 O O . ILE B 1 197 ? 87.152 82.768 83.355 1.00 18.42 182 ILE B O 1
ATOM 9926 N N . LYS B 1 198 ? 85.857 84.059 84.673 1.00 20.06 183 LYS B N 1
ATOM 9927 C CA . LYS B 1 198 ? 84.647 83.249 84.482 1.00 20.96 183 LYS B CA 1
ATOM 9928 C C . LYS B 1 198 ? 83.475 84.176 84.175 1.00 21.31 183 LYS B C 1
ATOM 9929 O O . LYS B 1 198 ? 82.653 84.458 85.054 1.00 22.35 183 LYS B O 1
ATOM 9948 N N . ASP B 1 199 ? 83.393 84.634 82.926 1.00 20.36 184 ASP B N 1
ATOM 9949 C CA . ASP B 1 199 ? 82.349 85.584 82.541 1.00 20.51 184 ASP B CA 1
ATOM 9950 C C . ASP B 1 199 ? 82.127 85.510 81.039 1.00 20.21 184 ASP B C 1
ATOM 9951 O O . ASP B 1 199 ? 83.054 85.773 80.269 1.00 20.08 184 ASP B O 1
ATOM 9960 N N . LEU B 1 200 ? 80.886 85.233 80.619 1.00 20.11 185 LEU B N 1
ATOM 9961 C CA . LEU B 1 200 ? 80.603 85.037 79.195 1.00 20.21 185 LEU B CA 1
ATOM 9962 C C . LEU B 1 200 ? 80.947 86.273 78.368 1.00 19.48 185 LEU B C 1
ATOM 9963 O O . LEU B 1 200 ? 81.569 86.164 77.305 1.00 17.99 185 LEU B O 1
ATOM 9979 N N . LYS B 1 201 ? 80.501 87.457 78.805 1.00 19.90 186 LYS B N 1
ATOM 9980 C CA . LYS B 1 201 ? 80.787 88.660 78.022 1.00 20.15 186 LYS B CA 1
ATOM 9981 C C . LYS B 1 201 ? 82.290 88.864 77.862 1.00 19.27 186 LYS B C 1
ATOM 9982 O O . LYS B 1 201 ? 82.762 89.205 76.773 1.00 18.53 186 LYS B O 1
ATOM 10001 N N . THR B 1 202 ? 83.066 88.627 78.926 1.00 19.39 187 THR B N 1
ATOM 10002 C CA . THR B 1 202 ? 84.517 88.764 78.815 1.00 19.26 187 THR B CA 1
ATOM 10003 C C . THR B 1 202 ? 85.083 87.758 77.819 1.00 18.20 187 THR B C 1
ATOM 10004 O O . THR B 1 202 ? 85.982 88.082 77.035 1.00 18.22 187 THR B O 1
ATOM 10015 N N . GLY B 1 203 ? 84.565 86.531 77.836 1.00 17.47 188 GLY B N 1
ATOM 10016 C CA . GLY B 1 203 ? 84.988 85.534 76.860 1.00 17.15 188 GLY B CA 1
ATOM 10017 C C . GLY B 1 203 ? 84.666 85.939 75.433 1.00 17.37 188 GLY B C 1
ATOM 10018 O O . GLY B 1 203 ? 85.478 85.753 74.522 1.00 16.64 188 GLY B O 1
ATOM 10022 N N . ILE B 1 204 ? 83.478 86.509 75.221 1.00 17.58 189 ILE B N 1
ATOM 10023 C CA . ILE B 1 204 ? 83.117 87.006 73.896 1.00 17.61 189 ILE B CA 1
ATOM 10024 C C . ILE B 1 204 ? 84.080 88.109 73.471 1.00 17.17 189 ILE B C 1
ATOM 10025 O O . ILE B 1 204 ? 84.605 88.109 72.346 1.00 17.42 189 ILE B O 1
ATOM 10041 N N . ASN B 1 205 ? 84.311 89.079 74.359 1.00 17.62 190 ASN B N 1
ATOM 10042 C CA . ASN B 1 205 ? 85.230 90.167 74.040 1.00 17.24 190 ASN B CA 1
ATOM 10043 C C . ASN B 1 205 ? 86.608 89.622 73.700 1.00 16.65 190 ASN B C 1
ATOM 10044 O O . ASN B 1 205 ? 87.243 90.052 72.727 1.00 17.05 190 ASN B O 1
ATOM 10055 N N . ALA B 1 206 ? 87.109 88.709 74.533 1.00 16.74 191 ALA B N 1
ATOM 10056 C CA . ALA B 1 206 ? 88.434 88.135 74.311 1.00 15.82 191 ALA B CA 1
ATOM 10057 C C . ALA B 1 206 ? 88.504 87.414 72.970 1.00 16.01 191 ALA B C 1
ATOM 10058 O O . ALA B 1 206 ? 89.495 87.551 72.240 1.00 15.61 191 ALA B O 1
ATOM 10065 N N . SER B 1 207 ? 87.470 86.635 72.627 1.00 16.63 192 SER B N 1
ATOM 10066 C CA . SER B 1 207 ? 87.489 85.921 71.352 1.00 16.11 192 SER B CA 1
ATOM 10067 C C . SER B 1 207 ? 87.612 86.906 70.192 1.00 14.86 192 SER B C 1
ATOM 10068 O O . SER B 1 207 ? 88.396 86.697 69.257 1.00 15.97 192 SER B O 1
ATOM 10076 N N . HIS B 1 208 ? 86.871 88.006 70.250 1.00 15.02 193 HIS B N 1
ATOM 10077 C CA . HIS B 1 208 ? 86.917 88.972 69.159 1.00 15.73 193 HIS B CA 1
ATOM 10078 C C . HIS B 1 208 ? 88.272 89.661 69.083 1.00 15.91 193 HIS B C 1
ATOM 10079 O O . HIS B 1 208 ? 88.789 89.909 67.989 1.00 16.06 193 HIS B O 1
ATOM 10093 N N . HIS B 1 209 ? 88.864 89.984 70.230 1.00 16.30 194 HIS B N 1
ATOM 10094 C CA . HIS B 1 209 ? 90.139 90.697 70.205 1.00 15.54 194 HIS B CA 1
ATOM 10095 C C . HIS B 1 209 ? 91.304 89.785 69.835 1.00 15.14 194 HIS B C 1
ATOM 10096 O O . HIS B 1 209 ? 92.273 90.246 69.219 1.00 15.84 194 HIS B O 1
ATOM 10110 N N . LEU B 1 210 ? 91.217 88.495 70.174 1.00 15.10 195 LEU B N 1
ATOM 10111 C CA . LEU B 1 210 ? 92.182 87.523 69.667 1.00 15.09 195 LEU B CA 1
ATOM 10112 C C . LEU B 1 210 ? 92.117 87.439 68.148 1.00 15.13 195 LEU B C 1
ATOM 10113 O O . LEU B 1 210 ? 93.150 87.467 67.467 1.00 14.95 195 LEU B O 1
ATOM 10129 N N . LEU B 1 211 ? 90.903 87.332 67.601 1.00 15.66 196 LEU B N 1
ATOM 10130 C CA . LEU B 1 211 ? 90.746 87.211 66.158 1.00 15.02 196 LEU B CA 1
ATOM 10131 C C . LEU B 1 211 ? 91.139 88.506 65.461 1.00 15.22 196 LEU B C 1
ATOM 10132 O O . LEU B 1 211 ? 91.773 88.478 64.402 1.00 14.86 196 LEU B O 1
ATOM 10148 N N . LEU B 1 212 ? 90.781 89.649 66.048 1.00 15.34 197 LEU B N 1
ATOM 10149 C CA . LEU B 1 212 ? 91.209 90.919 65.478 1.00 15.57 197 LEU B CA 1
ATOM 10150 C C . LEU B 1 212 ? 92.724 91.045 65.526 1.00 16.05 197 LEU B C 1
ATOM 10151 O O . LEU B 1 212 ? 93.348 91.522 64.565 1.00 16.05 197 LEU B O 1
ATOM 10167 N N . GLY B 1 213 ? 93.334 90.614 66.635 1.00 15.81 198 GLY B N 1
ATOM 10168 C CA . GLY B 1 213 ? 94.784 90.613 66.718 1.00 16.10 198 GLY B CA 1
ATOM 10169 C C . GLY B 1 213 ? 95.407 89.762 65.634 1.00 14.14 198 GLY B C 1
ATOM 10170 O O . GLY B 1 213 ? 96.377 90.165 64.994 1.00 15.06 198 GLY B O 1
ATOM 10174 N N . HIS B 1 214 ? 94.842 88.574 65.400 1.00 13.49 199 HIS B N 1
ATOM 10175 C CA . HIS B 1 214 ? 95.289 87.750 64.282 1.00 13.58 199 HIS B CA 1
ATOM 10176 C C . HIS B 1 214 ? 95.270 88.527 62.968 1.00 14.77 199 HIS B C 1
ATOM 10177 O O . HIS B 1 214 ? 96.253 88.529 62.219 1.00 15.29 199 HIS B O 1
ATOM 10191 N N . GLY B 1 215 ? 94.156 89.192 62.665 1.00 14.85 200 GLY B N 1
ATOM 10192 C CA . GLY B 1 215 ? 94.047 89.873 61.384 1.00 15.93 200 GLY B CA 1
ATOM 10193 C C . GLY B 1 215 ? 94.989 91.056 61.271 1.00 15.88 200 GLY B C 1
ATOM 10194 O O . GLY B 1 215 ? 95.634 91.256 60.232 1.00 16.37 200 GLY B O 1
ATOM 10198 N N . LEU B 1 216 ? 95.088 91.847 62.337 1.00 15.82 201 LEU B N 1
ATOM 10199 C CA . LEU B 1 216 ? 95.985 92.999 62.337 1.00 15.13 201 LEU B CA 1
ATOM 10200 C C . LEU B 1 216 ? 97.435 92.556 62.215 1.00 15.51 201 LEU B C 1
ATOM 10201 O O . LEU B 1 216 ? 98.224 93.174 61.492 1.00 16.75 201 LEU B O 1
ATOM 10217 N N . ALA B 1 217 ? 97.796 91.477 62.907 1.00 15.73 202 ALA B N 1
ATOM 10218 C CA . ALA B 1 217 ? 99.153 90.953 62.828 1.00 15.90 202 ALA B CA 1
ATOM 10219 C C . ALA B 1 217 ? 99.455 90.415 61.440 1.00 16.74 202 ALA B C 1
ATOM 10220 O O . ALA B 1 217 ? 100.559 90.624 60.921 1.00 17.70 202 ALA B O 1
ATOM 10227 N N . THR B 1 218 ? 98.495 89.716 60.824 1.00 16.29 203 THR B N 1
ATOM 10228 C CA . THR B 1 218 ? 98.696 89.224 59.460 1.00 16.91 203 THR B CA 1
ATOM 10229 C C . THR B 1 218 ? 99.023 90.376 58.524 1.00 17.11 203 THR B C 1
ATOM 10230 O O . THR B 1 218 ? 99.980 90.307 57.734 1.00 17.03 203 THR B O 1
ATOM 10241 N N . LYS B 1 219 ? 98.219 91.443 58.587 1.00 17.73 204 LYS B N 1
ATOM 10242 C CA . LYS B 1 219 ? 98.451 92.599 57.732 1.00 19.50 204 LYS B CA 1
ATOM 10243 C C . LYS B 1 219 ? 99.804 93.236 58.022 1.00 19.49 204 LYS B C 1
ATOM 10244 O O . LYS B 1 219 ? 100.513 93.648 57.097 1.00 20.02 204 LYS B O 1
ATOM 10263 N N . ALA B 1 220 ? 100.199 93.297 59.295 1.00 18.69 205 ALA B N 1
ATOM 10264 C CA . ALA B 1 220 ? 101.482 93.910 59.633 1.00 18.93 205 ALA B CA 1
ATOM 10265 C C . ALA B 1 220 ? 102.653 93.063 59.138 1.00 19.27 205 ALA B C 1
ATOM 10266 O O . ALA B 1 220 ? 103.674 93.599 58.686 1.00 19.58 205 ALA B O 1
ATOM 10273 N N . ILE B 1 221 ? 102.538 91.739 59.246 1.00 18.66 206 ILE B N 1
ATOM 10274 C CA . ILE B 1 221 ? 103.604 90.867 58.758 1.00 19.40 206 ILE B CA 1
ATOM 10275 C C . ILE B 1 221 ? 103.770 91.034 57.256 1.00 19.63 206 ILE B C 1
ATOM 10276 O O . ILE B 1 221 ? 104.890 91.123 56.740 1.00 18.50 206 ILE B O 1
ATOM 10292 N N . ARG B 1 222 ? 102.657 91.073 56.526 1.00 19.29 207 ARG B N 1
ATOM 10293 C CA A ARG B 1 222 ? 102.736 91.196 55.075 0.60 19.28 207 ARG B CA 1
ATOM 10294 C CA B ARG B 1 222 ? 102.739 91.197 55.075 0.40 19.80 207 ARG B CA 1
ATOM 10295 C C . ARG B 1 222 ? 103.313 92.540 54.649 1.00 20.51 207 ARG B C 1
ATOM 10296 O O . ARG B 1 222 ? 103.929 92.634 53.582 1.00 21.65 207 ARG B O 1
ATOM 10335 N N . GLU B 1 223 ? 103.128 93.582 55.461 1.00 21.54 208 GLU B N 1
ATOM 10336 C CA . GLU B 1 223 ? 103.749 94.869 55.154 1.00 22.77 208 GLU B CA 1
ATOM 10337 C C . GLU B 1 223 ? 105.269 94.792 55.264 1.00 22.48 208 GLU B C 1
ATOM 10338 O O . GLU B 1 223 ? 105.975 95.571 54.621 1.00 23.21 208 GLU B O 1
ATOM 10350 N N . VAL B 1 224 ? 105.796 93.864 56.067 1.00 22.75 209 VAL B N 1
ATOM 10351 C CA . VAL B 1 224 ? 107.248 93.741 56.197 1.00 24.35 209 VAL B CA 1
ATOM 10352 C C . VAL B 1 224 ? 107.856 93.215 54.906 1.00 26.42 209 VAL B C 1
ATOM 10353 O O . VAL B 1 224 ? 108.874 93.729 54.424 1.00 26.60 209 VAL B O 1
ATOM 10366 N N . SER B 1 225 ? 107.257 92.174 54.336 1.00 27.55 210 SER B N 1
ATOM 10367 C CA . SER B 1 225 ? 107.743 91.636 53.077 1.00 29.87 210 SER B CA 1
ATOM 10368 C C . SER B 1 225 ? 106.639 90.814 52.421 1.00 29.72 210 SER B C 1
ATOM 10369 O O . SER B 1 225 ? 105.964 90.023 53.084 1.00 28.34 210 SER B O 1
ATOM 10377 N N . SER B 1 226 ? 106.471 91.001 51.110 1.00 31.67 211 SER B N 1
ATOM 10378 C CA . SER B 1 226 ? 105.382 90.345 50.400 1.00 31.14 211 SER B CA 1
ATOM 10379 C C . SER B 1 226 ? 105.626 88.859 50.157 1.00 28.29 211 SER B C 1
ATOM 10380 O O . SER B 1 226 ? 104.695 88.166 49.738 1.00 28.35 211 SER B O 1
ATOM 10388 N N . GLU B 1 227 ? 106.835 88.345 50.392 1.00 26.08 212 GLU B N 1
ATOM 10389 C CA A GLU B 1 227 ? 107.074 86.915 50.227 0.59 25.80 212 GLU B CA 1
ATOM 10390 C CA B GLU B 1 227 ? 107.079 86.917 50.232 0.41 25.87 212 GLU B CA 1
ATOM 10391 C C . GLU B 1 227 ? 106.646 86.109 51.443 1.00 24.09 212 GLU B C 1
ATOM 10392 O O . GLU B 1 227 ? 106.608 84.875 51.365 1.00 23.73 212 GLU B O 1
ATOM 10413 N N . LEU B 1 228 ? 106.345 86.769 52.552 1.00 20.96 213 LEU B N 1
ATOM 10414 C CA . LEU B 1 228 ? 106.053 86.060 53.785 1.00 19.11 213 LEU B CA 1
ATOM 10415 C C . LEU B 1 228 ? 104.664 85.432 53.718 1.00 18.22 213 LEU B C 1
ATOM 10416 O O . LEU B 1 228 ? 103.728 85.998 53.146 1.00 19.69 213 LEU B O 1
ATOM 10432 N N . LYS B 1 229 ? 104.548 84.246 54.298 1.00 16.90 214 LYS B N 1
ATOM 10433 C CA . LYS B 1 229 ? 103.297 83.517 54.401 1.00 17.59 214 LYS B CA 1
ATOM 10434 C C . LYS B 1 229 ? 102.798 83.558 55.840 1.00 16.39 214 LYS B C 1
ATOM 10435 O O . LYS B 1 229 ? 103.586 83.575 56.792 1.00 16.24 214 LYS B O 1
ATOM 10454 N N . VAL B 1 230 ? 101.476 83.597 55.990 1.00 14.98 215 VAL B N 1
ATOM 10455 C CA . VAL B 1 230 ? 100.844 83.740 57.292 1.00 14.67 215 VAL B CA 1
ATOM 10456 C C . VAL B 1 230 ? 99.627 82.835 57.371 1.00 14.58 215 VAL B C 1
ATOM 10457 O O . VAL B 1 230 ? 98.850 82.720 56.416 1.00 15.52 215 VAL B O 1
ATOM 10470 N N . GLY B 1 231 ? 99.447 82.224 58.535 1.00 13.81 216 GLY B N 1
ATOM 10471 C CA . GLY B 1 231 ? 98.229 81.509 58.840 1.00 14.41 216 GLY B CA 1
ATOM 10472 C C . GLY B 1 231 ? 97.869 81.667 60.304 1.00 14.47 216 GLY B C 1
ATOM 10473 O O . GLY B 1 231 ? 98.526 82.394 61.051 1.00 15.21 216 GLY B O 1
ATOM 10477 N N . ILE B 1 232 ? 96.809 80.963 60.689 1.00 14.87 217 ILE B N 1
ATOM 10478 C CA . ILE B 1 232 ? 96.317 80.877 62.063 1.00 13.73 217 ILE B CA 1
ATOM 10479 C C . ILE B 1 232 ? 96.210 79.399 62.389 1.00 13.42 217 ILE B C 1
ATOM 10480 O O . ILE B 1 232 ? 96.024 78.578 61.492 1.00 14.34 217 ILE B O 1
ATOM 10496 N N . THR B 1 233 ? 96.340 79.053 63.674 1.00 12.96 218 THR B N 1
ATOM 10497 C CA . THR B 1 233 ? 96.099 77.691 64.137 1.00 14.01 218 THR B CA 1
ATOM 10498 C C . THR B 1 233 ? 94.790 77.639 64.916 1.00 13.90 218 THR B C 1
ATOM 10499 O O . THR B 1 233 ? 94.642 78.324 65.938 1.00 14.23 218 THR B O 1
ATOM 10510 N N . LEU B 1 234 ? 93.870 76.794 64.455 1.00 14.25 219 LEU B N 1
ATOM 10511 C CA . LEU B 1 234 ? 92.609 76.514 65.139 1.00 14.26 219 LEU B CA 1
ATOM 10512 C C . LEU B 1 234 ? 92.573 75.041 65.526 1.00 15.08 219 LEU B C 1
ATOM 10513 O O . LEU B 1 234 ? 92.924 74.168 64.723 1.00 14.91 219 LEU B O 1
ATOM 10529 N N . ASN B 1 235 ? 92.153 74.764 66.759 1.00 14.82 220 ASN B N 1
ATOM 10530 C CA . ASN B 1 235 ? 91.802 73.407 67.140 1.00 15.07 220 ASN B CA 1
ATOM 10531 C C . ASN B 1 235 ? 90.326 73.174 66.854 1.00 15.39 220 ASN B C 1
ATOM 10532 O O . ASN B 1 235 ? 89.486 74.036 67.122 1.00 17.20 220 ASN B O 1
ATOM 10543 N N . PHE B 1 236 ? 90.021 72.015 66.278 1.00 15.02 221 PHE B N 1
ATOM 10544 C CA . PHE B 1 236 ? 88.645 71.635 66.011 1.00 15.25 221 PHE B CA 1
ATOM 10545 C C . PHE B 1 236 ? 88.335 70.365 66.777 1.00 14.76 221 PHE B C 1
ATOM 10546 O O . PHE B 1 236 ? 89.143 69.427 66.789 1.00 15.86 221 PHE B O 1
ATOM 10563 N N . THR B 1 237 ? 87.167 70.350 67.422 1.00 14.98 222 THR B N 1
ATOM 10564 C CA . THR B 1 237 ? 86.672 69.207 68.191 1.00 14.94 222 THR B CA 1
ATOM 10565 C C . THR B 1 237 ? 85.347 68.808 67.554 1.00 14.80 222 THR B C 1
ATOM 10566 O O . THR B 1 237 ? 84.289 69.377 67.881 1.00 15.76 222 THR B O 1
ATOM 10577 N N . PRO B 1 238 ? 85.357 67.854 66.623 1.00 15.22 223 PRO B N 1
ATOM 10578 C CA . PRO B 1 238 ? 84.099 67.426 66.002 1.00 16.04 223 PRO B CA 1
ATOM 10579 C C . PRO B 1 238 ? 83.147 66.896 67.061 1.00 16.47 223 PRO B C 1
ATOM 10580 O O . PRO B 1 238 ? 83.576 66.278 68.031 1.00 17.42 223 PRO B O 1
ATOM 10591 N N . ALA B 1 239 ? 81.850 67.155 66.877 1.00 17.33 224 ALA B N 1
ATOM 10592 C CA . ALA B 1 239 ? 80.830 66.774 67.852 1.00 17.41 224 ALA B CA 1
ATOM 10593 C C . ALA B 1 239 ? 79.908 65.701 67.285 1.00 17.63 224 ALA B C 1
ATOM 10594 O O . ALA B 1 239 ? 79.497 65.764 66.117 1.00 17.85 224 ALA B O 1
ATOM 10601 N N . ILE B 1 240 ? 79.587 64.716 68.121 1.00 17.55 225 ILE B N 1
ATOM 10602 C CA . ILE B 1 240 ? 78.585 63.704 67.808 1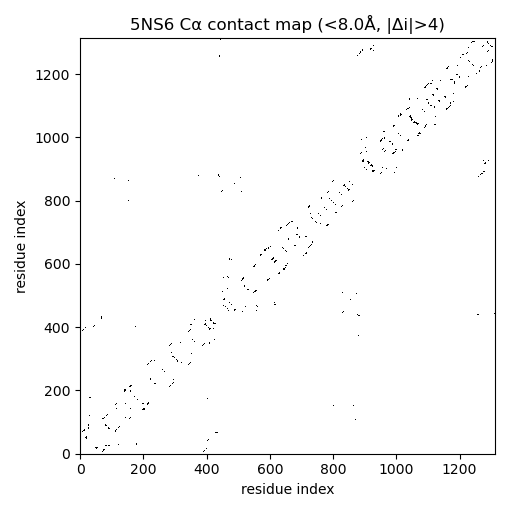.00 17.43 225 ILE B CA 1
ATOM 10603 C C . ILE B 1 240 ? 77.662 63.556 69.010 1.00 17.64 225 ILE B C 1
ATOM 10604 O O . ILE B 1 240 ? 77.943 64.045 70.106 1.00 17.15 225 ILE B O 1
ATOM 10620 N N . THR B 1 241 ? 76.549 62.860 68.790 1.00 19.06 226 THR B N 1
ATOM 10621 C CA . THR B 1 241 ? 75.669 62.453 69.873 1.00 20.56 226 THR B CA 1
ATOM 10622 C C . THR B 1 241 ? 75.311 60.983 69.709 1.00 22.11 226 THR B C 1
ATOM 10623 O O . THR B 1 241 ? 75.262 60.460 68.592 1.00 22.08 226 THR B O 1
ATOM 10634 N N . LEU B 1 242 ? 75.077 60.321 70.845 1.00 22.62 227 LEU B N 1
ATOM 10635 C CA . LEU B 1 242 ? 74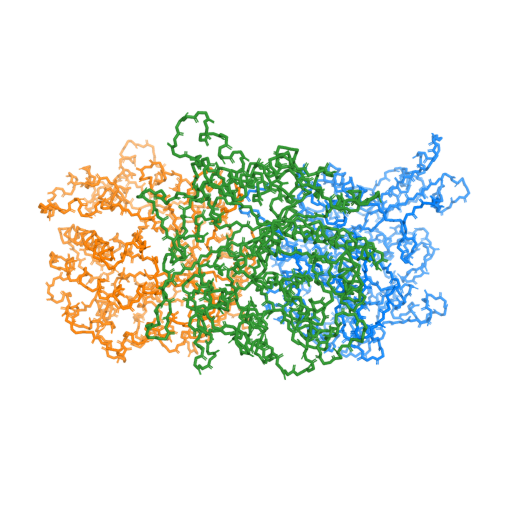.565 58.960 70.871 1.00 25.52 227 LEU B CA 1
ATOM 10636 C C . LEU B 1 242 ? 73.046 58.915 70.801 1.00 27.74 227 LEU B C 1
ATOM 10637 O O . LEU B 1 242 ? 72.480 57.836 70.606 1.00 29.46 227 LEU B O 1
ATOM 10653 N N . GLY B 1 243 ? 72.377 60.044 70.992 1.00 29.47 228 GLY B N 1
ATOM 10654 C CA . GLY B 1 243 ? 70.931 60.074 70.954 1.00 31.48 228 GLY B CA 1
ATOM 10655 C C . GLY B 1 243 ? 70.386 60.293 69.554 1.00 33.98 228 GLY B C 1
ATOM 10656 O O . GLY B 1 243 ? 71.095 60.661 68.622 1.00 34.63 228 GLY B O 1
ATOM 10660 N N . GLU B 1 244 ? 69.088 60.047 69.409 1.00 36.10 229 GLU B N 1
ATOM 10661 C CA . GLU B 1 244 ? 68.403 60.263 68.142 1.00 38.98 229 GLU B CA 1
ATOM 10662 C C . GLU B 1 244 ? 67.389 61.396 68.185 1.00 38.40 229 GLU B C 1
ATOM 10663 O O . GLU B 1 244 ? 66.836 61.741 67.137 1.00 38.83 229 GLU B O 1
ATOM 10675 N N . SER B 1 245 ? 67.132 61.986 69.351 1.00 36.80 230 SER B N 1
ATOM 10676 C CA . SER B 1 245 ? 66.131 63.038 69.437 1.00 35.35 230 SER B CA 1
ATOM 10677 C C . SER B 1 245 ? 66.581 64.285 68.683 1.00 34.55 230 SER B C 1
ATOM 10678 O O . SER B 1 245 ? 67.774 64.528 68.467 1.00 32.71 230 SER B O 1
ATOM 10686 N N . SER B 1 246 ? 65.596 65.095 68.289 1.00 34.80 231 SER B N 1
ATOM 10687 C CA . SER B 1 246 ? 65.919 66.356 67.635 1.00 34.78 231 SER B CA 1
ATOM 10688 C C . SER B 1 246 ? 66.715 67.264 68.561 1.00 32.90 231 SER B C 1
ATOM 10689 O O . SER B 1 246 ? 67.581 68.009 68.095 1.00 31.62 231 SER B O 1
ATOM 10697 N N . GLU B 1 247 ? 66.459 67.207 69.873 1.00 31.30 232 GLU B N 1
ATOM 10698 C CA . GLU B 1 247 ? 67.212 68.067 70.783 1.00 31.69 232 GLU B CA 1
ATOM 10699 C C . GLU B 1 247 ? 68.663 67.619 70.922 1.00 28.40 232 GLU B C 1
ATOM 10700 O O . GLU B 1 247 ? 69.546 68.458 71.115 1.00 27.19 232 GLU B O 1
ATOM 10712 N N . ASP B 1 248 ? 68.938 66.317 70.840 1.00 27.12 233 ASP B N 1
ATOM 10713 C CA . ASP B 1 248 ? 70.335 65.890 70.852 1.00 26.29 233 ASP B CA 1
ATOM 10714 C C . ASP B 1 248 ? 71.051 66.293 69.563 1.00 26.10 233 ASP B C 1
ATOM 10715 O O . ASP B 1 248 ? 72.247 66.616 69.590 1.00 25.03 233 ASP B O 1
ATOM 10724 N N . LYS B 1 249 ? 70.338 66.313 68.435 1.00 26.44 234 LYS B N 1
ATOM 10725 C CA . LYS B 1 249 ? 70.925 66.832 67.203 1.00 27.42 234 LYS B CA 1
ATOM 10726 C C . LYS B 1 249 ? 71.207 68.326 67.327 1.00 25.10 234 LYS B C 1
ATOM 10727 O O . LYS B 1 249 ? 72.220 68.820 66.816 1.00 24.51 234 LYS B O 1
ATOM 10746 N N . LEU B 1 250 ? 70.329 69.058 68.018 1.00 23.86 235 LEU B N 1
ATOM 10747 C CA . LEU B 1 250 ? 70.596 70.463 68.308 1.00 22.35 235 LEU B CA 1
ATOM 10748 C C . LEU B 1 250 ? 71.834 70.617 69.191 1.00 20.86 235 LEU B C 1
ATOM 10749 O O . LEU B 1 250 ? 72.642 71.533 68.990 1.00 21.03 235 LEU B O 1
ATOM 10765 N N . ALA B 1 251 ? 72.006 69.723 70.169 1.00 20.06 236 ALA B N 1
ATOM 10766 C CA . ALA B 1 251 ? 73.201 69.766 71.014 1.00 20.05 236 ALA B CA 1
ATOM 10767 C C . ALA B 1 251 ? 74.480 69.679 70.189 1.00 18.85 236 ALA B C 1
ATOM 10768 O O . ALA B 1 251 ? 75.466 70.367 70.485 1.00 19.30 236 ALA B O 1
ATOM 10775 N N . VAL B 1 252 ? 74.492 68.827 69.161 1.00 18.70 237 VAL B N 1
ATOM 10776 C CA . VAL B 1 252 ? 75.665 68.723 68.292 1.00 19.28 237 VAL B CA 1
ATOM 10777 C C . VAL B 1 252 ? 75.934 70.059 67.609 1.00 18.81 237 VAL B C 1
ATOM 10778 O O . VAL B 1 252 ? 77.082 70.506 67.493 1.00 18.67 237 VAL B O 1
ATOM 10791 N N . GLU B 1 253 ? 74.883 70.685 67.094 1.00 19.58 238 GLU B N 1
ATOM 10792 C CA . GLU B 1 253 ? 75.048 71.958 66.407 1.00 20.88 238 GLU B CA 1
ATOM 10793 C C . GLU B 1 253 ? 75.584 73.023 67.363 1.00 19.18 238 GLU B C 1
ATOM 10794 O O . GLU B 1 253 ? 76.481 73.797 67.011 1.00 18.24 238 GLU B O 1
ATOM 10806 N N . LEU B 1 254 ? 75.071 73.058 68.592 1.00 18.42 239 LEU B N 1
ATOM 10807 C CA . LEU B 1 254 ? 75.539 74.056 69.550 1.00 18.32 239 LEU B CA 1
ATOM 10808 C C . LEU B 1 254 ? 77.000 73.839 69.914 1.00 17.72 239 LEU B C 1
ATOM 10809 O O . LEU B 1 254 ? 77.770 74.797 69.998 1.00 17.38 239 LEU B O 1
ATOM 10825 N N . ALA B 1 255 ? 77.385 72.598 70.169 1.00 16.98 240 ALA B N 1
ATOM 10826 C CA . ALA B 1 255 ? 78.770 72.303 70.523 1.00 17.12 240 ALA B CA 1
ATOM 10827 C C . ALA B 1 255 ? 79.706 72.605 69.359 1.00 16.34 240 ALA B C 1
ATOM 10828 O O . ALA B 1 255 ? 80.793 73.167 69.548 1.00 15.85 240 ALA B O 1
ATOM 10835 N N . ASP B 1 256 ? 79.301 72.230 68.149 1.00 16.15 241 ASP B N 1
ATOM 10836 C CA . ASP B 1 256 ? 80.099 72.544 66.969 1.00 16.17 241 ASP B CA 1
ATOM 10837 C C . ASP B 1 256 ? 80.233 74.047 66.791 1.00 16.22 241 ASP B C 1
ATOM 10838 O O . ASP B 1 256 ? 81.297 74.544 66.410 1.00 15.55 241 ASP B O 1
ATOM 10847 N N . GLY B 1 257 ? 79.154 74.788 67.045 1.00 16.52 242 GLY B N 1
ATOM 10848 C CA . GLY B 1 257 ? 79.222 76.234 66.928 1.00 17.18 242 GLY B CA 1
ATOM 10849 C C . GLY B 1 257 ? 80.120 76.865 67.973 1.00 16.78 242 GLY B C 1
ATOM 10850 O O . GLY B 1 257 ? 80.903 77.772 67.669 1.00 16.98 242 GLY B O 1
ATOM 10854 N N . PHE B 1 258 ? 80.022 76.392 69.217 1.00 16.54 243 PHE B N 1
ATOM 10855 C CA . PHE B 1 258 ? 80.797 76.967 70.313 1.00 16.39 243 PHE B CA 1
ATOM 10856 C C . PHE B 1 258 ? 82.289 76.683 70.151 1.00 16.99 243 PHE B C 1
ATOM 10857 O O . PHE B 1 258 ? 83.131 77.566 70.375 1.00 17.18 243 PHE B O 1
ATOM 10874 N N . ASP B 1 259 ? 82.640 75.447 69.787 1.00 17.36 244 ASP B N 1
ATOM 10875 C CA . ASP B 1 259 ? 84.044 75.043 69.734 1.00 17.62 244 ASP B CA 1
ATOM 10876 C C . ASP B 1 259 ? 84.705 75.442 68.430 1.00 16.93 244 ASP B C 1
ATOM 10877 O O . ASP B 1 259 ? 85.881 75.826 68.422 1.00 16.33 244 ASP B O 1
ATOM 10886 N N . ASN B 1 260 ? 83.987 75.311 67.317 1.00 15.80 245 ASN B N 1
ATOM 10887 C CA . ASN B 1 260 ? 84.603 75.331 65.996 1.00 14.21 245 ASN B CA 1
ATOM 10888 C C . ASN B 1 260 ? 84.160 76.529 65.171 1.00 14.39 245 ASN B C 1
ATOM 10889 O O . ASN B 1 260 ? 85.003 77.332 64.753 1.00 15.73 245 ASN B O 1
ATOM 10900 N N . ARG B 1 261 ? 82.863 76.686 64.929 1.00 15.03 246 ARG B N 1
ATOM 10901 C CA . ARG B 1 261 ? 82.412 77.735 64.020 1.00 14.99 246 ARG B CA 1
ATOM 10902 C C . ARG B 1 261 ? 82.612 79.125 64.605 1.00 14.68 246 ARG B C 1
ATOM 10903 O O . ARG B 1 261 ? 82.785 80.083 63.846 1.00 14.87 246 ARG B O 1
ATOM 10924 N N . TRP B 1 262 ? 82.617 79.253 65.938 1.00 14.91 247 TRP B N 1
ATOM 10925 C CA . TRP B 1 262 ? 82.802 80.566 66.554 1.00 15.07 247 TRP B CA 1
ATOM 10926 C C . TRP B 1 262 ? 84.120 81.193 66.118 1.00 14.65 247 TRP B C 1
ATOM 10927 O O . TRP B 1 262 ? 84.213 82.419 65.990 1.00 14.99 247 TRP B O 1
ATOM 10948 N N . PHE B 1 263 ? 85.136 80.365 65.852 1.00 14.77 248 PHE B N 1
ATOM 10949 C CA . PHE B 1 263 ? 86.450 80.845 65.441 1.00 15.37 248 PHE B CA 1
ATOM 10950 C C . PHE B 1 263 ? 86.716 80.678 63.953 1.00 15.68 248 PHE B C 1
ATOM 10951 O O . PHE B 1 263 ? 87.348 81.548 63.346 1.00 16.75 248 PHE B O 1
ATOM 10968 N N . GLY B 1 264 ? 86.218 79.606 63.343 1.00 14.82 249 GLY B N 1
ATOM 10969 C CA . GLY B 1 264 ? 86.423 79.420 61.915 1.00 15.02 249 GLY B CA 1
ATOM 10970 C C . GLY B 1 264 ? 85.589 80.359 61.059 1.00 14.85 249 GLY B C 1
ATOM 10971 O O . GLY B 1 264 ? 86.039 80.815 60.004 1.00 15.13 249 GLY B O 1
ATOM 10975 N N . ASP B 1 265 ? 84.343 80.614 61.459 1.00 13.49 250 ASP B N 1
ATOM 10976 C CA . ASP B 1 265 ? 83.490 81.464 60.632 1.00 14.83 250 ASP B CA 1
ATOM 10977 C C . ASP B 1 265 ? 84.027 82.885 60.500 1.00 14.67 250 ASP B C 1
ATOM 10978 O O . ASP B 1 265 ? 83.961 83.438 59.388 1.00 14.42 250 ASP B O 1
ATOM 10987 N N . PRO B 1 266 ? 84.515 83.544 61.553 1.00 14.93 251 PRO B N 1
ATOM 10988 C CA . PRO B 1 266 ? 85.072 84.888 61.340 1.00 14.69 251 PRO B CA 1
ATOM 10989 C C . PRO B 1 266 ? 86.231 84.887 60.366 1.00 14.38 251 PRO B C 1
ATOM 10990 O O . PRO B 1 266 ? 86.327 85.776 59.512 1.00 14.92 251 PRO B O 1
ATOM 11001 N N . VAL B 1 267 ? 87.124 83.904 60.490 1.00 14.54 252 VAL B N 1
ATOM 11002 C CA . VAL B 1 267 ? 88.345 83.876 59.691 1.00 15.80 252 VAL B CA 1
ATOM 11003 C C . VAL B 1 267 ? 88.040 83.620 58.223 1.00 15.15 252 VAL B C 1
ATOM 11004 O O . VAL B 1 267 ? 88.649 84.235 57.335 1.00 15.24 252 VAL B O 1
ATOM 11017 N N . PHE B 1 268 ? 87.136 82.676 57.937 1.00 14.70 253 PHE B N 1
ATOM 11018 C CA . PHE B 1 268 ? 86.898 82.235 56.571 1.00 15.76 253 PHE B CA 1
ATOM 11019 C C . PHE B 1 268 ? 85.590 82.731 55.972 1.00 16.05 253 PHE B C 1
ATOM 11020 O O . PHE B 1 268 ? 85.428 82.653 54.749 1.00 16.87 253 PHE B O 1
ATOM 11037 N N . LYS B 1 269 ? 84.665 83.236 56.791 1.00 14.84 254 LYS B N 1
ATOM 11038 C CA . LYS B 1 269 ? 83.366 83.692 56.319 1.00 15.37 254 LYS B CA 1
ATOM 11039 C C . LYS B 1 269 ? 83.011 85.113 56.763 1.00 16.10 254 LYS B C 1
ATOM 11040 O O . LYS B 1 269 ? 81.944 85.614 56.387 1.00 17.02 254 LYS B O 1
ATOM 11059 N N . ALA B 1 270 ? 83.872 85.771 57.543 1.00 16.30 255 ALA B N 1
ATOM 11060 C CA . ALA B 1 270 ? 83.709 87.172 57.947 1.00 15.90 255 ALA B CA 1
ATOM 11061 C C . ALA B 1 270 ? 82.475 87.403 58.818 1.00 15.10 255 ALA B C 1
ATOM 11062 O O . ALA B 1 270 ? 81.943 88.512 58.861 1.00 16.29 255 ALA B O 1
ATOM 11069 N N . LYS B 1 271 ? 82.051 86.392 59.577 1.00 15.45 256 LYS B N 1
ATOM 11070 C CA . LYS B 1 271 ? 80.922 86.547 60.487 1.00 16.04 256 LYS B CA 1
ATOM 11071 C C . LYS B 1 271 ? 81.020 85.518 61.603 1.00 15.80 256 LYS B C 1
ATOM 11072 O O . LYS B 1 271 ? 81.695 84.494 61.475 1.00 16.19 256 LYS B O 1
ATOM 11091 N N . TYR B 1 272 ? 80.360 85.832 62.719 1.00 16.20 257 TYR B N 1
ATOM 11092 C CA . TYR B 1 272 ? 80.174 84.883 63.803 1.00 15.86 257 TYR B CA 1
ATOM 11093 C C . TYR B 1 272 ? 78.909 84.062 63.550 1.00 16.00 257 TYR B C 1
ATOM 11094 O O . TYR B 1 272 ? 77.936 84.568 62.962 1.00 17.37 257 TYR B O 1
ATOM 11112 N N . PRO B 1 273 ? 78.888 82.796 63.984 1.00 16.56 258 PRO B N 1
ATOM 11113 C CA . PRO B 1 273 ? 77.730 81.932 63.692 1.00 17.67 258 PRO B CA 1
ATOM 11114 C C . PRO B 1 273 ? 76.475 82.449 64.383 1.00 19.10 258 PRO B C 1
ATOM 11115 O O . PRO B 1 273 ? 76.415 82.567 65.606 1.00 18.47 258 PRO B O 1
ATOM 11126 N N . GLU B 1 274 ? 75.461 82.767 63.576 1.00 19.25 259 GLU B N 1
ATOM 11127 C CA . GLU B 1 274 ? 74.303 83.483 64.098 1.00 20.21 259 GLU B CA 1
ATOM 11128 C C . GLU B 1 274 ? 73.537 82.667 65.132 1.00 19.10 259 GLU B C 1
ATOM 11129 O O . GLU B 1 274 ? 72.969 83.240 66.068 1.00 20.85 259 GLU B O 1
ATOM 11141 N N . ASP B 1 275 ? 73.492 81.342 64.981 1.00 19.02 260 ASP B N 1
ATOM 11142 C CA . ASP B 1 275 ? 72.779 80.532 65.966 1.00 20.25 260 ASP B CA 1
ATOM 11143 C C . ASP B 1 275 ? 73.408 80.651 67.350 1.00 19.88 260 ASP B C 1
ATOM 11144 O O . ASP B 1 275 ? 72.693 80.656 68.367 1.00 19.98 260 ASP B O 1
ATOM 11153 N N . ILE B 1 276 ? 74.737 80.765 67.413 1.00 18.89 261 ILE B N 1
ATOM 11154 C CA . ILE B 1 276 ? 75.405 80.884 68.702 1.00 18.78 261 ILE B CA 1
ATOM 11155 C C . ILE B 1 276 ? 75.276 82.304 69.247 1.00 18.98 261 ILE B C 1
ATOM 11156 O O . ILE B 1 276 ? 75.065 82.499 70.448 1.00 19.24 261 ILE B O 1
ATOM 11172 N N . VAL B 1 277 ? 75.407 83.317 68.382 1.00 19.46 262 VAL B N 1
ATOM 11173 C CA . VAL B 1 277 ? 75.174 84.699 68.807 1.00 20.66 262 VAL B CA 1
ATOM 11174 C C . VAL B 1 277 ? 73.790 84.828 69.441 1.00 21.97 262 VAL B C 1
ATOM 11175 O O . VAL B 1 277 ? 73.630 85.407 70.523 1.00 22.74 262 VAL B O 1
ATOM 11188 N N . LYS B 1 278 ? 72.767 84.278 68.778 1.00 21.82 263 LYS B N 1
ATOM 11189 C CA . LYS B 1 278 ? 71.411 84.370 69.309 1.00 23.39 263 LYS B CA 1
ATOM 11190 C C . LYS B 1 278 ? 71.285 83.645 70.645 1.00 22.61 263 LYS B C 1
ATOM 11191 O O . LYS B 1 278 ? 70.630 84.141 71.573 1.00 23.74 263 LYS B O 1
ATOM 11210 N N . ALA B 1 279 ? 71.895 82.465 70.759 1.00 22.47 264 ALA B N 1
ATOM 11211 C CA . ALA B 1 279 ? 71.815 81.693 71.996 1.00 23.87 264 ALA B CA 1
ATOM 11212 C C . ALA B 1 279 ? 72.552 82.371 73.151 1.00 23.75 264 ALA B C 1
ATOM 11213 O O . ALA B 1 279 ? 72.109 82.280 74.302 1.00 24.95 264 ALA B O 1
ATOM 11220 N N . PHE B 1 280 ? 73.666 83.056 72.875 1.00 23.45 265 PHE B N 1
ATOM 11221 C CA . PHE B 1 280 ? 74.350 83.822 73.914 1.00 23.89 265 PHE B CA 1
ATOM 11222 C C . PHE B 1 280 ? 73.510 85.010 74.358 1.00 26.05 265 PHE B C 1
ATOM 11223 O O . PHE B 1 280 ? 73.504 85.371 75.541 1.00 27.06 265 PHE B O 1
ATOM 11240 N N . GLY B 1 281 ? 72.825 85.653 73.421 1.00 26.58 266 GLY B N 1
ATOM 11241 C CA . GLY B 1 281 ? 72.051 86.836 73.755 1.00 27.62 266 GLY B CA 1
ATOM 11242 C C . GLY B 1 281 ? 72.887 88.052 74.066 1.00 27.99 266 GLY B C 1
ATOM 11243 O O . GLY B 1 281 ? 72.411 88.967 74.740 1.00 28.56 266 GLY B O 1
ATOM 11247 N N . LYS B 1 282 ? 74.135 88.079 73.610 1.00 27.50 267 LYS B N 1
ATOM 11248 C CA . LYS B 1 282 ? 75.033 89.187 73.879 1.00 28.48 267 LYS B CA 1
ATOM 11249 C C . LYS B 1 282 ? 75.611 89.698 72.569 1.00 28.05 267 LYS B C 1
ATOM 11250 O O . LYS B 1 282 ? 75.593 89.013 71.547 1.00 29.79 267 LYS B O 1
ATOM 11269 N N . GLU B 1 283 ? 76.132 90.913 72.610 1.00 25.53 268 GLU B N 1
ATOM 11270 C CA . GLU B 1 283 ? 76.713 91.528 71.429 1.00 35.27 268 GLU B CA 1
ATOM 11271 C C . GLU B 1 283 ? 78.209 91.253 71.391 1.00 28.01 268 GLU B C 1
ATOM 11272 O O . GLU B 1 283 ? 78.897 91.377 72.406 1.00 30.89 268 GLU B O 1
ATOM 11284 N N . VAL B 1 284 ? 78.703 90.873 70.219 1.00 24.80 269 VAL B N 1
ATOM 11285 C CA . VAL B 1 284 ? 80.142 90.823 69.971 1.00 22.07 269 VAL B CA 1
ATOM 11286 C C . VAL B 1 284 ? 80.570 92.264 69.718 1.00 21.04 269 VAL B C 1
ATOM 11287 O O . VAL B 1 284 ? 79.873 92.973 68.983 1.00 21.49 269 VAL B O 1
ATOM 11300 N N . PRO B 1 285 ? 81.689 92.747 70.295 1.00 20.63 270 PRO B N 1
ATOM 11301 C CA . PRO B 1 285 ? 82.068 94.175 70.155 1.00 20.17 270 PRO B CA 1
ATOM 11302 C C . PRO B 1 285 ? 82.749 94.495 68.827 1.00 20.10 270 PRO B C 1
ATOM 11303 O O . PRO B 1 285 ? 83.918 94.896 68.762 1.00 20.01 270 PRO B O 1
ATOM 11314 N N . ILE B 1 286 ? 81.983 94.352 67.745 1.00 20.58 271 ILE B N 1
ATOM 11315 C CA . ILE B 1 286 ? 82.471 94.536 66.377 1.00 20.34 271 ILE B CA 1
ATOM 11316 C C . ILE B 1 286 ? 82.447 96.017 66.006 1.00 20.46 271 ILE B C 1
ATOM 11317 O O . ILE B 1 286 ? 81.399 96.673 66.063 1.00 21.75 271 ILE B O 1
ATOM 11333 N N . HIS B 1 287 ? 83.605 96.546 65.618 1.00 19.78 272 HIS B N 1
ATOM 11334 C CA . HIS B 1 287 ? 83.748 97.908 65.101 1.00 20.12 272 HIS B CA 1
ATOM 11335 C C . HIS B 1 287 ? 83.954 97.906 63.590 1.00 19.83 272 HIS B C 1
ATOM 11336 O O . HIS B 1 287 ? 84.349 96.889 63.010 1.00 20.21 272 HIS B O 1
ATOM 11350 N N . PRO B 1 288 ? 83.736 99.043 62.925 1.00 20.84 273 PRO B N 1
ATOM 11351 C CA . PRO B 1 288 ? 84.007 99.124 61.485 1.00 20.75 273 PRO B CA 1
ATOM 11352 C C . PRO B 1 288 ? 85.413 98.663 61.125 1.00 20.25 273 PRO B C 1
ATOM 11353 O O . PRO B 1 288 ? 86.404 99.002 61.791 1.00 21.36 273 PRO B O 1
ATOM 11364 N N . GLY B 1 289 ? 85.490 97.855 60.073 1.00 19.08 274 GLY B N 1
ATOM 11365 C CA . GLY B 1 289 ? 86.738 97.304 59.603 1.00 19.47 274 GLY B CA 1
ATOM 11366 C C . GLY B 1 289 ? 87.125 95.975 60.214 1.00 19.09 274 GLY B C 1
ATOM 11367 O O . GLY B 1 289 ? 87.919 95.243 59.613 1.00 19.38 274 GLY B O 1
ATOM 11371 N N . ASP B 1 290 ? 86.556 95.617 61.366 1.00 18.06 275 ASP B N 1
ATOM 11372 C CA . ASP B 1 290 ? 87.035 94.446 62.096 1.00 16.57 275 ASP B CA 1
ATOM 11373 C C . ASP B 1 290 ? 86.852 93.165 61.290 1.00 16.80 275 ASP B C 1
ATOM 11374 O O . ASP B 1 290 ? 87.768 92.336 61.213 1.00 17.33 275 ASP B O 1
ATOM 11383 N 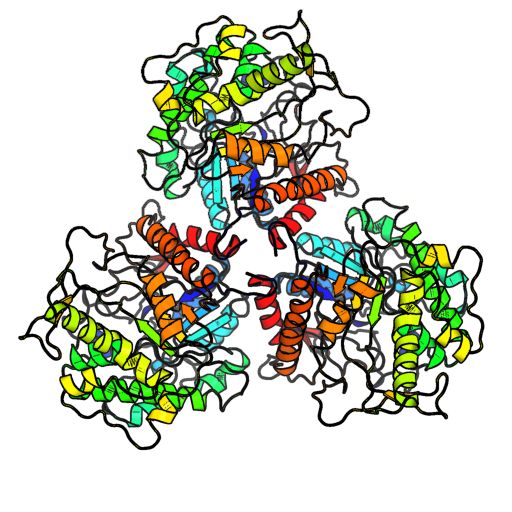N . MET B 1 291 ? 85.656 92.952 60.729 1.00 16.14 276 MET B N 1
ATOM 11384 C CA . MET B 1 291 ? 85.391 91.667 60.084 1.00 16.57 276 MET B CA 1
ATOM 11385 C C . MET B 1 291 ? 86.199 91.506 58.803 1.00 16.23 276 MET B C 1
ATOM 11386 O O . MET B 1 291 ? 86.606 90.383 58.467 1.00 16.66 276 MET B O 1
ATOM 11400 N N . GLU B 1 292 ? 86.465 92.611 58.096 1.00 16.84 277 GLU B N 1
ATOM 11401 C CA . GLU B 1 292 ? 87.360 92.564 56.938 1.00 18.60 277 GLU B CA 1
ATOM 11402 C C . GLU B 1 292 ? 88.768 92.185 57.352 1.00 17.55 277 GLU B C 1
ATOM 11403 O O . GLU B 1 292 ? 89.437 91.396 56.670 1.00 19.07 277 GLU B O 1
ATOM 11415 N N . ILE B 1 293 ? 89.233 92.732 58.472 1.00 17.08 278 ILE B N 1
ATOM 11416 C CA . ILE B 1 293 ? 90.577 92.429 58.953 1.00 17.32 278 ILE B CA 1
ATOM 11417 C C . ILE B 1 293 ? 90.675 90.974 59.395 1.00 16.30 278 ILE B C 1
ATOM 11418 O O . ILE B 1 293 ? 91.628 90.268 59.052 1.00 16.36 278 ILE B O 1
ATOM 11434 N N . ILE B 1 294 ? 89.684 90.500 60.146 1.00 16.02 279 ILE B N 1
ATOM 11435 C CA . ILE B 1 294 ? 89.722 89.144 60.688 1.00 16.03 279 ILE B CA 1
ATOM 11436 C C . ILE B 1 294 ? 89.715 88.114 59.571 1.00 15.52 279 ILE B C 1
ATOM 11437 O O . ILE B 1 294 ? 90.325 87.042 59.699 1.00 15.72 279 ILE B O 1
ATOM 11453 N N . SER B 1 295 ? 89.026 88.413 58.469 1.00 15.57 280 SER B N 1
ATOM 11454 C CA . SER B 1 295 ? 88.836 87.483 57.362 1.00 15.45 280 SER B CA 1
ATOM 11455 C C . SER B 1 295 ? 89.876 87.660 56.261 1.00 16.37 280 SER B C 1
ATOM 11456 O O . SER B 1 295 ? 89.682 87.156 55.145 1.00 16.77 280 SER B O 1
ATOM 11464 N N . THR B 1 296 ? 90.978 88.343 56.557 1.00 17.00 281 THR B N 1
ATOM 11465 C CA . THR B 1 296 ? 91.999 88.578 55.548 1.00 17.94 281 THR B CA 1
ATOM 11466 C C . THR B 1 296 ? 92.514 87.238 55.018 1.00 17.08 281 THR B C 1
ATOM 11467 O O . THR B 1 296 ? 92.631 86.272 55.784 1.00 16.58 281 THR B O 1
ATOM 11478 N N . PRO B 1 297 ? 92.801 87.127 53.720 1.00 18.04 282 PRO B N 1
ATOM 11479 C CA . PRO B 1 297 ? 93.207 85.831 53.165 1.00 18.37 282 PRO B CA 1
ATOM 11480 C C . PRO B 1 297 ? 94.481 85.298 53.808 1.00 18.78 282 PRO B C 1
ATOM 11481 O O . PRO B 1 297 ? 95.420 86.047 54.081 1.00 20.01 282 PRO B O 1
ATOM 11492 N N . LEU B 1 298 ? 94.512 83.980 54.015 1.00 17.11 283 LEU B N 1
ATOM 11493 C CA . LEU B 1 298 ? 95.639 83.302 54.643 1.00 15.94 283 LEU B CA 1
ATOM 11494 C C . LEU B 1 298 ? 96.295 82.334 53.670 1.00 14.81 283 LEU B C 1
ATOM 11495 O O . LEU B 1 298 ? 95.644 81.764 52.793 1.00 16.36 283 LEU B O 1
ATOM 11511 N N . ASP B 1 299 ? 97.599 82.131 53.853 1.00 14.20 284 ASP B N 1
ATOM 11512 C CA . ASP B 1 299 ? 98.309 81.168 53.024 1.00 15.01 284 ASP B CA 1
ATOM 11513 C C . ASP B 1 299 ? 97.999 79.731 53.420 1.00 15.46 284 ASP B C 1
ATOM 11514 O O . ASP B 1 299 ? 98.100 78.829 52.573 1.00 15.63 284 ASP B O 1
ATOM 11523 N N . TYR B 1 300 ? 97.632 79.494 54.679 1.00 15.12 285 TYR B N 1
ATOM 11524 C CA . TYR B 1 300 ? 97.300 78.147 55.131 1.00 14.94 285 TYR B CA 1
ATOM 11525 C C . TYR B 1 300 ? 96.538 78.227 56.445 1.00 14.87 285 TYR B C 1
ATOM 11526 O O . TYR B 1 300 ? 96.548 79.244 57.147 1.00 14.94 285 TYR B O 1
ATOM 11544 N N . LEU B 1 301 ? 95.864 77.133 56.755 1.00 14.02 286 LEU B N 1
ATOM 11545 C CA . LEU B 1 301 ? 95.298 76.905 58.076 1.00 13.58 286 LEU B CA 1
ATOM 11546 C C . LEU B 1 301 ? 96.191 75.910 58.799 1.00 14.20 286 LEU B C 1
ATOM 11547 O O . LEU B 1 301 ? 96.517 74.853 58.251 1.00 15.24 286 LEU B O 1
ATOM 11563 N N . GLY B 1 302 ? 96.602 76.263 60.011 1.00 14.16 287 GLY B N 1
ATOM 11564 C CA . GLY B 1 302 ? 97.164 75.295 60.926 1.00 13.91 287 GLY B CA 1
ATOM 11565 C C . GLY B 1 302 ? 96.037 74.625 61.680 1.00 14.40 287 GLY B C 1
ATOM 11566 O O . GLY B 1 302 ? 95.266 75.284 62.378 1.00 15.81 287 GLY B O 1
ATOM 11570 N N . LEU B 1 303 ? 95.917 73.319 61.544 1.00 14.11 288 LEU B N 1
ATOM 11571 C CA . LEU B 1 303 ? 94.829 72.576 62.155 1.00 15.58 288 LEU B CA 1
ATOM 11572 C C . LEU B 1 303 ? 95.386 71.721 63.286 1.00 14.83 288 LEU B C 1
ATOM 11573 O O . LEU B 1 303 ? 96.364 70.990 63.100 1.00 14.13 288 LEU B O 1
ATOM 11589 N N . ASN B 1 304 ? 94.768 71.834 64.461 1.00 13.62 289 ASN B N 1
ATOM 11590 C CA . ASN B 1 304 ? 95.047 70.959 65.593 1.00 14.69 289 ASN B CA 1
ATOM 11591 C C . ASN B 1 304 ? 93.855 70.034 65.802 1.00 15.21 289 ASN B C 1
ATOM 11592 O O . ASN B 1 304 ? 92.702 70.494 65.862 1.00 15.73 289 ASN B O 1
ATOM 11603 N N . TYR B 1 305 ? 94.137 68.740 65.936 1.00 14.51 290 TYR B N 1
ATOM 11604 C CA . TYR B 1 305 ? 93.110 67.744 66.208 1.00 14.12 290 TYR B CA 1
ATOM 11605 C C . TYR B 1 305 ? 93.657 66.709 67.174 1.00 14.43 290 TYR B C 1
ATOM 11606 O O . TYR B 1 305 ? 94.779 66.219 66.998 1.00 13.74 290 TYR B O 1
ATOM 11624 N N . TYR B 1 306 ? 92.847 66.364 68.174 1.00 14.77 291 TYR B N 1
ATOM 11625 C CA . TYR B 1 306 ? 93.135 65.280 69.107 1.00 14.80 291 TYR B CA 1
ATOM 11626 C C . TYR B 1 306 ? 91.979 64.308 69.274 1.00 15.03 291 TYR B C 1
ATOM 11627 O O . TYR B 1 306 ? 92.213 63.100 69.378 1.00 15.93 291 TYR B O 1
ATOM 11645 N N . PHE B 1 307 ? 90.744 64.798 69.351 1.00 14.92 292 PHE B N 1
ATOM 11646 C CA . PHE B 1 307 ? 89.630 63.923 69.687 1.00 14.86 292 PHE B CA 1
ATOM 11647 C C . PHE B 1 307 ? 88.318 64.555 69.248 1.00 14.37 292 PHE B C 1
ATOM 11648 O O . PHE B 1 307 ? 88.232 65.760 68.994 1.00 15.50 292 PHE B O 1
ATOM 11665 N N . ARG B 1 308 ? 87.284 63.720 69.208 1.00 15.72 293 ARG B N 1
ATOM 11666 C CA . ARG B 1 308 ? 85.906 64.169 69.048 1.00 16.10 293 ARG B CA 1
ATOM 11667 C C . ARG B 1 308 ? 85.204 64.200 70.399 1.00 16.03 293 ARG B C 1
ATOM 11668 O O . ARG B 1 308 ? 85.549 63.448 71.317 1.00 16.20 293 ARG B O 1
ATOM 11689 N N . GLN B 1 309 ? 84.188 65.060 70.500 1.00 16.05 294 GLN B N 1
ATOM 11690 C CA . GLN B 1 309 ? 83.371 65.176 71.699 1.00 16.23 294 GLN B CA 1
ATOM 11691 C C . GLN B 1 309 ? 82.011 64.546 71.447 1.00 17.13 294 GLN B C 1
ATOM 11692 O O . GLN B 1 309 ? 81.480 64.619 70.335 1.00 17.55 294 GLN B O 1
ATOM 11706 N N . THR B 1 310 ? 81.465 63.921 72.483 1.00 17.27 295 THR B N 1
ATOM 11707 C CA . THR B 1 310 ? 80.117 63.366 72.463 1.00 17.73 295 THR B CA 1
ATOM 11708 C C . THR B 1 310 ? 79.272 64.206 73.409 1.00 17.08 295 THR B C 1
ATOM 11709 O O . THR B 1 310 ? 79.700 64.500 74.532 1.00 17.09 295 THR B O 1
ATOM 11720 N N . VAL B 1 311 ? 78.102 64.637 72.940 1.00 17.51 296 VAL B N 1
ATOM 11721 C CA . VAL B 1 311 ? 77.280 65.585 73.677 1.00 17.60 296 VAL B CA 1
ATOM 11722 C C . VAL B 1 311 ? 75.828 65.120 73.698 1.00 18.41 296 VAL B C 1
ATOM 11723 O O . VAL B 1 311 ? 75.421 64.211 72.970 1.00 19.11 296 VAL B O 1
ATOM 11736 N N . GLU B 1 312 ? 75.055 65.747 74.580 1.00 18.63 297 GLU B N 1
ATOM 11737 C CA . GLU B 1 312 ? 73.609 65.569 74.619 1.00 21.23 297 GLU B CA 1
ATOM 11738 C C . GLU B 1 312 ? 72.974 66.869 75.099 1.00 21.05 297 GLU B C 1
ATOM 11739 O O . GLU B 1 312 ? 73.625 67.714 75.719 1.00 20.14 297 GLU B O 1
ATOM 11751 N N . TYR B 1 313 ? 71.691 67.030 74.797 1.00 22.38 298 TYR B N 1
ATOM 11752 C CA . TYR B 1 313 ? 70.984 68.240 75.198 1.00 24.26 298 TYR B CA 1
ATOM 11753 C C . TYR B 1 313 ? 70.813 68.279 76.716 1.00 24.93 298 TYR B C 1
ATOM 11754 O O . TYR B 1 313 ? 70.637 67.246 77.370 1.00 25.80 298 TYR B O 1
ATOM 11772 N N . ASP B 1 314 ? 70.894 69.484 77.280 1.00 24.85 299 ASP B N 1
ATOM 11773 C CA . ASP B 1 314 ? 70.724 69.684 78.721 1.00 26.35 299 ASP B CA 1
ATOM 11774 C C . ASP B 1 314 ? 70.172 71.097 78.902 1.00 26.34 299 ASP B C 1
ATOM 11775 O O . ASP B 1 314 ? 70.918 72.073 78.820 1.00 25.18 299 ASP B O 1
ATOM 11784 N N . ALA B 1 315 ? 68.870 71.196 79.154 1.00 28.78 300 ALA B N 1
ATOM 11785 C CA . ALA B 1 315 ? 68.232 72.502 79.257 1.00 30.77 300 ALA B CA 1
ATOM 11786 C C . ALA B 1 315 ? 68.797 73.363 80.385 1.00 32.29 300 ALA B C 1
ATOM 11787 O O . ALA B 1 315 ? 68.637 74.590 80.347 1.00 33.96 300 ALA B O 1
ATOM 11794 N N . THR B 1 316 ? 69.437 72.764 81.388 1.00 32.27 301 THR B N 1
ATOM 11795 C CA . THR B 1 316 ? 69.952 73.511 82.531 1.00 33.31 301 THR B CA 1
ATOM 11796 C C . THR B 1 316 ? 71.368 74.024 82.326 1.00 32.01 301 THR B C 1
ATOM 11797 O O . THR B 1 316 ? 71.847 74.811 83.148 1.00 32.50 301 THR B O 1
ATOM 11808 N N . ALA B 1 317 ? 72.051 73.599 81.271 1.00 29.42 302 ALA B N 1
ATOM 11809 C CA . ALA B 1 317 ? 73.454 73.939 81.113 1.00 28.35 302 ALA B CA 1
ATOM 11810 C C . ALA B 1 317 ? 73.608 75.361 80.589 1.00 27.83 302 ALA B C 1
ATOM 11811 O O . ALA B 1 317 ? 72.746 75.882 79.882 1.00 27.18 302 ALA B O 1
ATOM 11818 N N . LYS B 1 318 ? 74.721 75.984 80.953 1.00 28.17 303 LYS B N 1
ATOM 11819 C CA . LYS B 1 318 ? 75.060 77.338 80.554 1.00 28.56 303 LYS B CA 1
ATOM 11820 C C . LYS B 1 318 ? 76.509 77.360 80.098 1.00 26.31 303 LYS B C 1
ATOM 11821 O O . LYS B 1 318 ? 77.330 76.594 80.609 1.00 26.07 303 LYS B O 1
ATOM 11840 N N . PRO B 1 319 ? 76.862 78.239 79.148 1.00 24.77 304 PRO B N 1
ATOM 11841 C CA . PRO B 1 319 ? 75.999 79.232 78.501 1.00 24.62 304 PRO B CA 1
ATOM 11842 C C . PRO B 1 319 ? 75.047 78.669 77.439 1.00 24.49 304 PRO B C 1
ATOM 11843 O O . PRO B 1 319 ? 74.136 79.383 77.009 1.00 26.24 304 PRO B O 1
ATOM 11854 N N . LEU B 1 320 ? 75.263 77.424 77.019 1.00 22.54 305 LEU B N 1
ATOM 11855 C CA . LEU B 1 320 ? 74.451 76.792 75.991 1.00 20.58 305 LEU B CA 1
ATOM 11856 C C . LEU B 1 320 ? 73.886 75.479 76.513 1.00 20.17 305 LEU B C 1
ATOM 11857 O O . LEU B 1 320 ? 74.525 74.804 77.328 1.00 19.78 305 LEU B O 1
ATOM 11873 N N . PRO B 1 321 ? 72.699 75.087 76.061 1.00 19.65 306 PRO B N 1
ATOM 11874 C CA . PRO B 1 321 ? 71.986 73.949 76.679 1.00 20.90 306 PRO B CA 1
ATOM 11875 C C . PRO B 1 321 ? 72.446 72.586 76.171 1.00 20.36 306 PRO B C 1
ATOM 11876 O O . PRO B 1 321 ? 71.673 71.813 75.605 1.00 20.62 306 PRO B O 1
ATOM 11887 N N . TYR B 1 322 ? 73.715 72.264 76.407 1.00 19.48 307 TYR B N 1
ATOM 11888 C CA . TYR B 1 322 ? 74.211 70.920 76.135 1.00 19.47 307 TYR B CA 1
ATOM 11889 C C . TYR B 1 322 ? 75.275 70.570 77.162 1.00 20.35 307 TYR B C 1
ATOM 11890 O O . TYR B 1 322 ? 75.818 71.439 77.853 1.00 20.10 307 TYR B O 1
ATOM 11908 N N . LYS B 1 323 ? 75.547 69.275 77.278 1.00 20.25 308 LYS B N 1
ATOM 11909 C CA . LYS B 1 323 ? 76.589 68.803 78.168 1.00 21.46 308 LYS B CA 1
ATOM 11910 C C . LYS B 1 323 ? 77.440 67.772 77.446 1.00 20.11 308 LYS B C 1
ATOM 11911 O O . LYS B 1 323 ? 76.992 67.111 76.505 1.00 19.60 308 LYS B O 1
ATOM 11930 N N . GLN B 1 324 ? 78.675 67.640 77.924 1.00 20.51 309 GLN B N 1
ATOM 11931 C CA . GLN B 1 324 ? 79.562 66.575 77.473 1.00 22.00 309 GLN B CA 1
ATOM 11932 C C . GLN B 1 324 ? 79.100 65.239 78.022 1.00 21.53 309 GLN B C 1
ATOM 11933 O O . GLN B 1 324 ? 78.620 65.144 79.158 1.00 23.90 309 GLN B O 1
ATOM 11947 N N . VAL B 1 325 ? 79.264 64.209 77.208 1.00 19.43 310 VAL B N 1
ATOM 11948 C CA . VAL B 1 325 ? 79.005 62.822 77.581 1.00 20.28 310 VAL B CA 1
ATOM 11949 C C . VAL B 1 325 ? 80.302 62.044 77.414 1.00 18.99 310 VAL B C 1
ATOM 11950 O O . VAL B 1 325 ? 81.087 62.308 76.496 1.00 20.27 310 VAL B O 1
ATOM 11963 N N . THR B 1 326 ? 80.539 61.100 78.312 1.00 17.77 311 THR B N 1
ATOM 11964 C CA . THR B 1 326 ? 81.656 60.173 78.178 1.00 17.03 311 THR B CA 1
ATOM 11965 C C . THR B 1 326 ? 81.074 58.894 77.582 1.00 17.14 311 THR B C 1
ATOM 11966 O O . THR B 1 326 ? 80.459 58.092 78.289 1.00 17.73 311 THR B O 1
ATOM 11977 N N . ALA B 1 327 ? 81.223 58.732 76.270 1.00 17.50 312 ALA B N 1
ATOM 11978 C CA . ALA B 1 327 ? 80.655 57.572 75.595 1.00 17.63 312 ALA B CA 1
ATOM 11979 C C . ALA B 1 327 ? 81.235 56.283 76.170 1.00 16.69 312 ALA B C 1
ATOM 11980 O O . ALA B 1 327 ? 82.439 56.216 76.452 1.00 16.92 312 ALA B O 1
ATOM 11987 N N . PRO B 1 328 ? 80.431 55.229 76.307 1.00 15.63 313 PRO B N 1
ATOM 11988 C CA . PRO B 1 328 ? 80.945 53.974 76.854 1.00 15.68 313 PRO B CA 1
ATOM 11989 C C . PRO B 1 328 ? 81.736 53.158 75.836 1.00 15.64 313 PRO B C 1
ATOM 11990 O O . PRO B 1 328 ? 81.538 53.244 74.620 1.00 16.68 313 PRO B O 1
ATOM 12001 N N . ASN B 1 329 ? 82.682 52.385 76.360 1.00 15.98 314 ASN B N 1
ATOM 12002 C CA . ASN B 1 329 ? 83.339 51.321 75.611 1.00 16.34 314 ASN B CA 1
ATOM 12003 C C . ASN B 1 329 ? 84.105 51.827 74.391 1.00 16.21 314 ASN B C 1
ATOM 12004 O O . ASN B 1 329 ? 84.078 51.197 73.331 1.00 17.88 314 ASN B O 1
ATOM 12015 N N . VAL B 1 330 ? 84.810 52.947 74.535 1.00 16.34 315 VAL B N 1
ATOM 12016 C CA . VAL B 1 330 ? 85.702 53.427 73.481 1.00 16.01 315 VAL B CA 1
ATOM 12017 C C . VAL B 1 330 ? 87.121 53.531 74.017 1.00 15.88 315 VAL B C 1
ATOM 12018 O O . VAL B 1 330 ? 87.349 53.756 75.209 1.00 16.65 315 VAL B O 1
ATOM 12031 N N . GLU B 1 331 ? 88.086 53.356 73.116 1.00 15.75 316 GLU B N 1
ATOM 12032 C CA . GLU B 1 331 ? 89.489 53.509 73.488 1.00 16.30 316 GLU B CA 1
ATOM 12033 C C . GLU B 1 331 ? 89.743 54.947 73.903 1.00 15.44 316 GLU B C 1
ATOM 12034 O O . GLU B 1 331 ? 89.261 55.883 73.262 1.00 15.92 316 GLU B O 1
ATOM 12046 N N . ARG B 1 332 ? 90.505 55.124 74.979 1.00 15.97 317 ARG B N 1
ATOM 12047 C CA . ARG B 1 332 ? 90.809 56.454 75.489 1.00 16.61 317 ARG B CA 1
ATOM 12048 C C . ARG B 1 332 ? 92.281 56.561 75.876 1.00 16.67 317 ARG B C 1
ATOM 12049 O O . ARG B 1 332 ? 92.916 55.578 76.283 1.00 17.36 317 ARG B O 1
ATOM 12070 N N . THR B 1 333 ? 92.821 57.771 75.736 1.00 15.84 318 THR B N 1
ATOM 12071 C CA . THR B 1 333 ? 94.201 58.035 76.127 1.00 15.84 318 THR B CA 1
ATOM 12072 C C . THR B 1 333 ? 94.290 58.240 77.636 1.00 15.57 318 THR B C 1
ATOM 12073 O O . THR B 1 333 ? 93.296 58.151 78.370 1.00 15.66 318 THR B O 1
ATOM 12084 N N . GLY B 1 334 ? 95.509 58.528 78.108 1.00 15.26 319 GLY B N 1
ATOM 12085 C CA . GLY B 1 334 ? 95.712 58.862 79.509 1.00 17.51 319 GLY B CA 1
ATOM 12086 C C . GLY B 1 334 ? 95.040 60.149 79.939 1.00 18.35 319 GLY B C 1
ATOM 12087 O O . GLY B 1 334 ? 94.913 60.396 81.143 1.00 20.44 319 GLY B O 1
ATOM 12091 N N . MET B 1 335 ? 94.616 60.982 78.986 1.00 18.00 320 MET B N 1
ATOM 12092 C CA . MET B 1 335 ? 93.819 62.160 79.302 1.00 18.74 320 MET B CA 1
ATOM 12093 C C . MET B 1 335 ? 92.338 61.844 79.429 1.00 17.54 320 MET B C 1
ATOM 12094 O O . MET B 1 335 ? 91.561 62.745 79.759 1.00 18.03 320 MET B O 1
ATOM 12108 N N . GLY B 1 336 ? 91.918 60.623 79.115 1.00 16.47 321 GLY B N 1
ATOM 12109 C CA . GLY B 1 336 ? 90.503 60.314 79.010 1.00 16.64 321 GLY B CA 1
ATOM 12110 C C . GLY B 1 336 ? 89.872 60.689 77.689 1.00 17.22 321 GLY B C 1
ATOM 12111 O O . GLY B 1 336 ? 88.637 60.664 77.580 1.00 17.29 321 GLY B O 1
ATOM 12115 N N . TRP B 1 337 ? 90.681 61.031 76.682 1.00 16.56 322 TRP B N 1
ATOM 12116 C CA . TRP B 1 337 ? 90.178 61.472 75.394 1.00 16.45 322 TRP B CA 1
ATOM 12117 C C . TRP B 1 337 ? 89.966 60.278 74.474 1.00 16.51 322 TRP B C 1
ATOM 12118 O O . TRP B 1 337 ? 90.827 59.395 74.377 1.00 17.06 322 TRP B O 1
ATOM 12139 N N . GLU B 1 338 ? 88.829 60.273 73.777 1.00 16.14 323 GLU B N 1
ATOM 12140 C CA . GLU B 1 338 ? 88.535 59.186 72.856 1.00 16.16 323 GLU B CA 1
ATOM 12141 C C . GLU B 1 338 ? 89.559 59.142 71.731 1.00 16.03 323 GLU B C 1
ATOM 12142 O O . GLU B 1 338 ? 89.944 60.173 71.166 1.00 15.79 323 GLU B O 1
ATOM 12154 N N . VAL B 1 339 ? 89.981 57.931 71.388 1.00 16.13 324 VAL B N 1
ATOM 12155 C CA . VAL B 1 339 ? 90.823 57.692 70.221 1.00 16.52 324 VAL B CA 1
ATOM 12156 C C . VAL B 1 339 ? 89.914 57.262 69.081 1.00 16.14 324 VAL B C 1
ATOM 12157 O O . VAL B 1 339 ? 89.306 56.185 69.140 1.00 17.13 324 VAL B O 1
ATOM 12170 N N . HIS B 1 340 ? 89.828 58.077 68.022 1.00 16.89 325 HIS B N 1
ATOM 12171 C CA . HIS B 1 340 ? 88.979 57.735 66.876 1.00 17.32 325 HIS B CA 1
ATOM 12172 C C . HIS B 1 340 ? 89.587 58.400 65.641 1.00 16.93 325 HIS B C 1
ATOM 12173 O O . HIS B 1 340 ? 89.241 59.531 65.297 1.00 18.54 325 HIS B O 1
ATOM 12187 N N . ALA B 1 341 ? 90.494 57.680 64.983 1.00 16.25 326 ALA B N 1
ATOM 12188 C CA . ALA B 1 341 ? 91.243 58.278 63.878 1.00 15.99 326 ALA B CA 1
ATOM 12189 C C . ALA B 1 341 ? 90.358 58.584 62.669 1.00 15.60 326 ALA B C 1
ATOM 12190 O O . ALA B 1 341 ? 90.634 59.535 61.928 1.00 14.92 326 ALA B O 1
ATOM 12197 N N . GLN B 1 342 ? 89.294 57.813 62.440 1.00 17.11 327 GLN B N 1
ATOM 12198 C CA A GLN B 1 342 ? 88.431 58.093 61.297 0.45 18.73 327 GLN B CA 1
ATOM 12199 C CA B GLN B 1 342 ? 88.432 58.093 61.295 0.55 18.62 327 GLN B CA 1
ATOM 12200 C C . GLN B 1 342 ? 87.840 59.495 61.376 1.00 17.72 327 GLN B C 1
ATOM 12201 O O . GLN B 1 342 ? 87.602 60.131 60.338 1.00 17.23 327 GLN B O 1
ATOM 12226 N N . SER B 1 343 ? 87.594 59.995 62.587 1.00 16.46 328 SER B N 1
ATOM 12227 C CA . SER B 1 343 ? 87.101 61.368 62.730 1.00 16.50 328 SER B CA 1
ATOM 12228 C C . SER B 1 343 ? 88.095 62.387 62.196 1.00 16.25 328 SER B C 1
ATOM 12229 O O . SER B 1 343 ? 87.695 63.476 61.766 1.00 16.32 328 SER B O 1
ATOM 12237 N N . PHE B 1 344 ? 89.390 62.072 62.255 1.00 15.24 329 PHE B N 1
ATOM 12238 C CA . PHE B 1 344 ? 90.416 62.972 61.724 1.00 14.77 329 PHE B CA 1
ATOM 12239 C C . PHE B 1 344 ? 90.283 63.088 60.210 1.00 15.76 329 PHE B C 1
ATOM 12240 O O . PHE B 1 344 ? 90.312 64.191 59.656 1.00 16.26 329 PHE B O 1
ATOM 12257 N N . THR B 1 345 ? 90.134 61.954 59.520 1.00 16.28 330 THR B N 1
ATOM 12258 C CA . THR B 1 345 ? 89.915 61.992 58.072 1.00 16.38 330 THR B CA 1
ATOM 12259 C C . THR B 1 345 ? 88.686 62.817 57.739 1.00 15.98 330 THR B C 1
ATOM 12260 O O . THR B 1 345 ? 88.717 63.673 56.848 1.00 16.32 330 THR B O 1
ATOM 12271 N N . GLU B 1 346 ? 87.575 62.547 58.432 1.00 16.33 331 GLU B N 1
ATOM 12272 C CA . GLU B 1 346 ? 86.330 63.225 58.114 1.00 18.03 331 GLU B CA 1
ATOM 12273 C C . GLU B 1 346 ? 86.413 64.712 58.433 1.00 16.56 331 GLU B C 1
ATOM 12274 O O . GLU B 1 346 ? 85.847 65.536 57.709 1.00 17.26 331 GLU B O 1
ATOM 12286 N N . LEU B 1 347 ? 87.122 65.079 59.504 1.00 15.88 332 LEU B N 1
ATOM 12287 C CA . LEU B 1 347 ? 87.304 66.491 59.824 1.00 16.30 332 LEU B CA 1
ATOM 12288 C C . LEU B 1 347 ? 88.076 67.197 58.721 1.00 16.17 332 LEU B C 1
ATOM 12289 O O . LEU B 1 347 ? 87.744 68.327 58.337 1.00 16.32 332 LEU B O 1
ATOM 12305 N N . LEU B 1 348 ? 89.151 66.571 58.239 1.00 15.01 333 LEU B N 1
ATOM 12306 C CA . LEU B 1 348 ? 89.953 67.202 57.197 1.00 14.12 333 LEU B CA 1
ATOM 12307 C C . LEU B 1 348 ? 89.134 67.420 55.935 1.00 15.27 333 LEU B C 1
ATOM 12308 O O . LEU B 1 348 ? 89.220 68.479 55.305 1.00 15.83 333 LEU B O 1
ATOM 12324 N N . GLU B 1 349 ? 88.335 66.429 55.545 1.00 16.75 334 GLU B N 1
ATOM 12325 C CA . GLU B 1 349 ? 87.474 66.602 54.385 1.00 18.33 334 GLU B CA 1
ATOM 12326 C C . GLU B 1 349 ? 86.470 67.720 54.609 1.00 17.37 334 GLU B C 1
ATOM 12327 O O . GLU B 1 349 ? 86.213 68.522 53.702 1.00 17.65 334 GLU B O 1
ATOM 12339 N N . ARG B 1 350 ? 85.860 67.767 55.801 1.00 17.34 335 ARG B N 1
ATOM 12340 C CA A ARG B 1 350 ? 84.849 68.787 56.081 0.45 17.06 335 ARG B CA 1
ATOM 12341 C CA B ARG B 1 350 ? 84.849 68.784 56.077 0.55 17.06 335 ARG B CA 1
ATOM 12342 C C . ARG B 1 350 ? 85.449 70.187 56.041 1.00 16.75 335 ARG B C 1
ATOM 12343 O O . ARG B 1 350 ? 84.875 71.108 55.444 1.00 18.43 335 ARG B O 1
ATOM 12382 N N . VAL B 1 351 ? 86.592 70.382 56.701 1.00 16.23 336 VAL B N 1
ATOM 12383 C CA . VAL B 1 351 ? 87.233 71.696 56.696 1.00 17.25 336 VAL B CA 1
ATOM 12384 C C . VAL B 1 351 ? 87.541 72.139 55.274 1.00 17.09 336 VAL B C 1
ATOM 12385 O O . VAL B 1 351 ? 87.366 73.310 54.909 1.00 16.77 336 VAL B O 1
ATOM 12398 N N . SER B 1 352 ? 88.025 71.217 54.456 1.00 17.49 337 SER B N 1
ATOM 12399 C CA . SER B 1 352 ? 88.366 71.556 53.086 1.00 20.37 337 SER B CA 1
ATOM 12400 C C . SER B 1 352 ? 87.134 72.013 52.303 1.00 21.87 337 SER B C 1
ATOM 12401 O O . SER B 1 352 ? 87.232 72.894 51.445 1.00 24.30 337 SER B O 1
ATOM 12409 N N . LYS B 1 353 ? 85.973 71.411 52.563 1.00 21.26 338 LYS B N 1
ATOM 12410 C CA . LYS B 1 353 ? 84.745 71.821 51.884 1.00 22.74 338 LYS B CA 1
ATOM 12411 C C . LYS B 1 353 ? 84.145 73.088 52.490 1.00 22.35 338 LYS B C 1
ATOM 12412 O O . LYS B 1 353 ? 83.644 73.946 51.763 1.00 23.84 338 LYS B O 1
ATOM 12431 N N . GLU B 1 354 ? 84.129 73.184 53.819 1.00 19.44 339 GLU B N 1
ATOM 12432 C CA . GLU B 1 354 ? 83.413 74.244 54.527 1.00 19.26 339 GLU B CA 1
ATOM 12433 C C . GLU B 1 354 ? 84.161 75.568 54.477 1.00 18.30 339 GLU B C 1
ATOM 12434 O O . GLU B 1 354 ? 83.545 76.626 54.303 1.00 18.63 339 GLU B O 1
ATOM 12446 N N . TYR B 1 355 ? 85.479 75.524 54.658 1.00 16.41 340 TYR B N 1
ATOM 12447 C CA . TYR B 1 355 ? 86.297 76.717 54.772 1.00 15.55 340 TYR B CA 1
ATOM 12448 C C . TYR B 1 355 ? 87.299 76.883 53.636 1.00 15.32 340 TYR B C 1
ATOM 12449 O O . TYR B 1 355 ? 87.818 77.985 53.446 1.00 15.02 340 TYR B O 1
ATOM 12467 N N . LYS B 1 356 ? 87.610 75.819 52.910 1.00 16.66 341 LYS B N 1
ATOM 12468 C CA . LYS B 1 356 ? 88.467 75.875 51.731 1.00 18.18 341 LYS B CA 1
ATOM 12469 C C . LYS B 1 356 ? 89.780 76.643 51.932 1.00 17.60 341 LYS B C 1
ATOM 12470 O O . LYS B 1 356 ? 90.127 77.506 51.124 1.00 17.30 341 LYS B O 1
ATOM 12489 N N . PRO B 1 357 ? 90.543 76.344 52.982 1.00 17.18 342 PRO B N 1
ATOM 12490 C CA . PRO B 1 357 ? 91.870 76.955 53.090 1.00 17.11 342 PRO B CA 1
ATOM 12491 C C . PRO B 1 357 ? 92.757 76.514 51.933 1.00 17.31 342 PRO B C 1
ATOM 12492 O O . PRO B 1 357 ? 92.627 75.407 51.406 1.00 18.13 342 PRO B O 1
ATOM 12503 N N . LYS B 1 358 ? 93.651 77.415 51.517 1.00 16.74 343 LYS B N 1
ATOM 12504 C CA . LYS B 1 358 ? 94.505 77.129 50.367 1.00 17.76 343 LYS B CA 1
ATOM 12505 C C . LYS B 1 358 ? 95.312 75.857 50.583 1.00 17.13 343 LYS B C 1
ATOM 12506 O O . LYS B 1 358 ? 95.486 75.050 49.657 1.00 17.79 343 LYS B O 1
ATOM 12525 N N . GLU B 1 359 ? 95.846 75.683 51.784 1.00 17.39 344 GLU B N 1
ATOM 12526 C CA . GLU B 1 359 ? 96.464 74.429 52.188 1.00 18.21 344 GLU B CA 1
ATOM 12527 C C . GLU B 1 359 ? 96.332 74.323 53.699 1.00 15.61 344 GLU B C 1
ATOM 12528 O O . GLU B 1 359 ? 96.000 75.293 54.386 1.00 15.42 344 GLU B O 1
ATOM 12540 N N . ILE B 1 360 ? 96.567 73.113 54.199 1.00 14.53 345 ILE B N 1
ATOM 12541 C CA . ILE B 1 360 ? 96.434 72.772 55.609 1.00 13.99 345 ILE B CA 1
ATOM 12542 C C . ILE B 1 360 ? 97.744 72.164 56.081 1.00 14.82 345 ILE B C 1
ATOM 12543 O O . ILE B 1 360 ? 98.301 71.282 55.419 1.00 15.52 345 ILE B O 1
ATOM 12559 N N . PHE B 1 361 ? 98.226 72.624 57.229 1.00 13.37 346 PHE B N 1
ATOM 12560 C CA . PHE B 1 361 ? 99.299 71.961 57.950 1.00 13.41 346 PHE B CA 1
ATOM 12561 C C . PHE B 1 361 ? 98.714 71.467 59.258 1.00 13.88 346 PHE B C 1
ATOM 12562 O O . PHE B 1 361 ? 98.013 72.216 59.937 1.00 14.60 346 PHE B O 1
ATOM 12579 N N . ILE B 1 362 ? 98.973 70.208 59.605 1.00 13.51 347 ILE B N 1
ATOM 12580 C CA . ILE B 1 362 ? 98.580 69.721 60.928 1.00 13.73 347 ILE B CA 1
ATOM 12581 C C . ILE B 1 362 ? 99.602 70.285 61.906 1.00 13.75 347 ILE B C 1
ATOM 12582 O O . ILE B 1 362 ? 100.708 69.759 62.008 1.00 14.12 347 ILE B O 1
ATOM 12598 N N . THR B 1 363 ? 99.257 71.370 62.607 1.00 14.10 348 THR B N 1
ATOM 12599 C CA . THR B 1 363 ? 100.221 71.964 63.520 1.00 14.20 348 THR B CA 1
ATOM 12600 C C . THR B 1 363 ? 100.314 71.215 64.846 1.00 13.92 348 THR B C 1
ATOM 12601 O O . THR B 1 363 ? 101.348 71.323 65.522 1.00 14.79 348 THR B O 1
ATOM 12612 N N . GLU B 1 364 ? 99.287 70.442 65.211 1.00 13.40 349 GLU B N 1
ATOM 12613 C CA . GLU B 1 364 ? 99.348 69.566 66.379 1.00 14.14 349 GLU B CA 1
ATOM 12614 C C . GLU B 1 364 ? 98.437 68.359 66.219 1.00 14.38 349 GLU B C 1
ATOM 12615 O O . GLU B 1 364 ? 97.268 68.488 65.849 1.00 14.60 349 GLU B O 1
ATOM 12627 N N . ASN B 1 365 ? 98.976 67.202 66.585 1.00 14.07 350 ASN B N 1
ATOM 12628 C CA . ASN B 1 365 ? 98.243 65.963 66.792 1.00 13.07 350 ASN B CA 1
ATOM 12629 C C . ASN B 1 365 ? 99.181 65.075 67.602 1.00 13.81 350 ASN B C 1
ATOM 12630 O O . ASN B 1 365 ? 100.397 65.152 67.426 1.00 14.09 350 ASN B O 1
ATOM 12641 N N . GLY B 1 366 ? 98.633 64.295 68.524 1.00 14.05 351 GLY B N 1
ATOM 12642 C CA . GLY B 1 366 ? 99.464 63.490 69.404 1.00 13.39 351 GLY B CA 1
ATOM 12643 C C . GLY B 1 366 ? 98.636 62.919 70.540 1.00 14.15 351 GLY B C 1
ATOM 12644 O O . GLY B 1 366 ? 97.413 63.047 70.558 1.00 15.15 351 GLY B O 1
ATOM 12648 N N . SER B 1 367 ? 99.317 62.278 71.488 1.00 13.36 352 SER B N 1
ATOM 12649 C CA . SER B 1 367 ? 98.572 61.610 72.554 1.00 12.82 352 SER B CA 1
ATOM 12650 C C . SER B 1 367 ? 99.442 61.455 73.791 1.00 13.84 352 SER B C 1
ATOM 12651 O O . SER B 1 367 ? 100.670 61.407 73.710 1.00 14.11 352 SER B O 1
ATOM 12659 N N . ALA B 1 368 ? 98.774 61.371 74.938 1.00 14.32 353 ALA B N 1
ATOM 12660 C CA . ALA B 1 368 ? 99.430 61.269 76.231 1.00 14.00 353 ALA B CA 1
ATOM 12661 C C . ALA B 1 368 ? 99.020 59.981 76.913 1.00 14.72 353 ALA B C 1
ATOM 12662 O O . ALA B 1 368 ? 97.838 59.616 76.922 1.00 15.68 353 ALA B O 1
ATOM 12669 N N . TRP B 1 369 ? 100.018 59.319 77.489 1.00 15.48 354 TRP B N 1
ATOM 12670 C CA . TRP B 1 369 ? 99.865 58.046 78.176 1.00 16.47 354 TRP B CA 1
ATOM 12671 C C . TRP B 1 369 ? 100.840 58.030 79.340 1.00 17.61 354 TRP B C 1
ATOM 12672 O O . TRP B 1 369 ? 101.833 58.753 79.344 1.00 18.93 354 TRP B O 1
ATOM 12693 N N . ASP B 1 370 ? 100.557 57.196 80.335 1.00 19.35 355 ASP B N 1
ATOM 12694 C CA . ASP B 1 370 ? 101.503 57.031 81.429 1.00 20.96 355 ASP B CA 1
ATOM 12695 C C . ASP B 1 370 ? 102.694 56.227 80.919 1.00 23.64 355 ASP B C 1
ATOM 12696 O O . ASP B 1 370 ? 102.539 55.098 80.448 1.00 28.34 355 ASP B O 1
ATOM 12705 N N . ASP B 1 371 ? 103.858 56.851 80.914 1.00 20.23 356 ASP B N 1
ATOM 12706 C CA . ASP B 1 371 ? 105.087 56.230 80.464 1.00 20.02 356 ASP B CA 1
ATOM 12707 C C . ASP B 1 371 ? 105.857 55.704 81.666 1.00 21.81 356 ASP B C 1
ATOM 12708 O O . ASP B 1 371 ? 105.779 56.259 82.764 1.00 22.24 356 ASP B O 1
ATOM 12717 N N . GLU B 1 372 ? 106.603 54.624 81.448 1.00 23.69 357 GLU B N 1
ATOM 12718 C CA . GLU B 1 372 ? 107.472 54.066 82.476 1.00 27.30 357 GLU B CA 1
ATOM 12719 C C . GLU B 1 372 ? 108.865 53.904 81.892 1.00 24.98 357 GLU B C 1
ATOM 12720 O O . GLU B 1 372 ? 109.017 53.389 80.779 1.00 24.88 357 GLU B O 1
ATOM 12732 N N . VAL B 1 373 ? 109.873 54.337 82.644 1.00 23.34 358 VAL B N 1
ATOM 12733 C CA . VAL B 1 373 ? 111.266 54.130 82.270 1.00 23.73 358 VAL B CA 1
ATOM 12734 C C . VAL B 1 373 ? 111.699 52.778 82.823 1.00 24.09 358 VAL B C 1
ATOM 12735 O O . VAL B 1 373 ? 111.635 52.543 84.037 1.00 24.29 358 VAL B O 1
ATOM 12748 N N . VAL B 1 374 ? 112.125 51.885 81.934 1.00 24.93 359 VAL B N 1
ATOM 12749 C CA . VAL B 1 374 ? 112.610 50.562 82.312 1.00 26.40 359 VAL B CA 1
ATOM 12750 C C . VAL B 1 374 ? 113.954 50.362 81.638 1.00 27.43 359 VAL B C 1
ATOM 12751 O O . VAL B 1 374 ? 114.048 50.455 80.409 1.00 26.69 359 VAL B O 1
ATOM 12764 N N . ASP B 1 375 ? 114.992 50.096 82.437 1.00 28.80 360 ASP B N 1
ATOM 12765 C CA . ASP B 1 375 ? 116.343 49.905 81.904 1.00 31.07 360 ASP B CA 1
ATOM 12766 C C . ASP B 1 375 ? 116.777 51.101 81.057 1.00 29.91 360 ASP B C 1
ATOM 12767 O O . ASP B 1 375 ? 117.458 50.952 80.040 1.00 29.44 360 ASP B O 1
ATOM 12776 N N . GLY B 1 376 ? 116.390 52.300 81.489 1.00 29.29 361 GLY B N 1
ATOM 12777 C CA . GLY B 1 376 ? 116.782 53.519 80.806 1.00 28.56 361 GLY B CA 1
ATOM 12778 C C . GLY B 1 376 ? 116.098 53.775 79.482 1.00 26.86 361 GLY B C 1
ATOM 12779 O O . GLY B 1 376 ? 116.573 54.605 78.705 1.00 26.57 361 GLY B O 1
ATOM 12783 N N . LYS B 1 377 ? 115.008 53.074 79.192 1.00 25.09 362 LYS B N 1
ATOM 12784 C CA . LYS B 1 377 ? 114.301 53.188 77.924 1.00 23.21 362 LYS B CA 1
ATOM 12785 C C . LYS B 1 377 ? 112.816 53.365 78.205 1.00 21.21 362 LYS B C 1
ATOM 12786 O O . LYS B 1 377 ? 112.342 53.055 79.296 1.00 21.40 362 LYS B O 1
ATOM 12805 N N . VAL B 1 378 ? 112.077 53.854 77.205 1.00 19.56 363 VAL B N 1
ATOM 12806 C CA . VAL B 1 378 ? 110.637 54.066 77.326 1.00 18.54 363 VAL B CA 1
ATOM 12807 C C . VAL B 1 378 ? 109.943 53.429 76.130 1.00 18.22 363 VAL B C 1
ATOM 12808 O O . VAL B 1 378 ? 110.047 53.934 75.002 1.00 19.15 363 VAL B O 1
ATOM 12821 N N . ASP B 1 379 ? 109.204 52.350 76.375 1.00 18.05 364 ASP B N 1
ATOM 12822 C CA . ASP B 1 379 ? 108.443 51.654 75.341 1.00 18.52 364 ASP B CA 1
ATOM 12823 C C . ASP B 1 379 ? 106.977 52.065 75.499 1.00 17.85 364 ASP B C 1
ATOM 12824 O O . ASP B 1 379 ? 106.357 51.766 76.530 1.00 17.99 364 ASP B O 1
ATOM 12833 N N . ASP B 1 380 ? 106.438 52.760 74.491 1.00 16.72 365 ASP B N 1
ATOM 12834 C CA . ASP B 1 380 ? 105.117 53.395 74.556 1.00 16.73 365 ASP B CA 1
ATOM 12835 C C . ASP B 1 380 ? 104.235 52.932 73.399 1.00 16.67 365 ASP B C 1
ATOM 12836 O O . ASP B 1 380 ? 103.837 53.728 72.538 1.00 16.87 365 ASP B O 1
ATOM 12845 N N . PRO B 1 381 ? 103.855 51.650 73.384 1.00 17.40 366 PRO B N 1
ATOM 12846 C CA . PRO B 1 381 ? 103.091 51.130 72.237 1.00 17.59 366 PRO B CA 1
ATOM 12847 C C . PRO B 1 381 ? 101.758 51.821 71.992 1.00 17.18 366 PRO B C 1
ATOM 12848 O O . PRO B 1 381 ? 101.311 51.883 70.836 1.00 17.65 366 PRO B O 1
ATOM 12859 N N . ASN B 1 382 ? 101.094 52.327 73.032 1.00 16.95 367 ASN B N 1
ATOM 12860 C CA . ASN B 1 382 ? 99.818 53.010 72.805 1.00 17.70 367 ASN B CA 1
ATOM 12861 C C . ASN B 1 382 ? 100.011 54.340 72.079 1.00 16.64 367 ASN B C 1
ATOM 12862 O O . ASN B 1 382 ? 99.171 54.737 71.264 1.00 16.44 367 ASN B O 1
ATOM 12873 N N . ARG B 1 383 ? 101.105 55.046 72.362 1.00 15.49 368 ARG B N 1
ATOM 12874 C CA . ARG B 1 383 ? 101.397 56.273 71.626 1.00 15.23 368 ARG B CA 1
ATOM 12875 C C . ARG B 1 383 ? 101.820 55.960 70.194 1.00 16.05 368 ARG B C 1
ATOM 12876 O O . ARG B 1 383 ? 101.417 56.655 69.259 1.00 17.04 368 ARG B O 1
ATOM 12897 N N . VAL B 1 384 ? 102.605 54.900 69.999 1.00 16.14 369 VAL B N 1
ATOM 12898 C CA . VAL B 1 384 ? 102.925 54.466 68.637 1.00 16.15 369 VAL B CA 1
ATOM 12899 C C . VAL B 1 384 ? 101.648 54.198 67.851 1.00 16.24 369 VAL B C 1
ATOM 12900 O O . VAL B 1 384 ? 101.511 54.621 66.697 1.00 16.52 369 VAL B O 1
ATOM 12913 N N . SER B 1 385 ? 100.712 53.457 68.456 1.00 16.25 370 SER B N 1
ATOM 12914 C CA . SER B 1 385 ? 99.498 53.047 67.758 1.00 16.22 370 SER B CA 1
ATOM 12915 C C . SER B 1 385 ? 98.638 54.244 67.380 1.00 15.43 370 SER B C 1
ATOM 12916 O O . SER B 1 385 ? 98.115 54.312 66.262 1.00 16.32 370 SER B O 1
ATOM 12924 N N . TYR B 1 386 ? 98.463 55.188 68.309 1.00 14.82 371 TYR B N 1
ATOM 12925 C CA . TYR B 1 386 ? 97.724 56.413 68.016 1.00 14.91 371 TYR B CA 1
ATOM 12926 C C . TYR B 1 386 ? 98.365 57.146 66.847 1.00 14.07 371 TYR B C 1
ATOM 12927 O O . TYR B 1 386 ? 97.678 57.590 65.919 1.00 14.71 371 TYR B O 1
ATOM 12945 N N . LEU B 1 387 ? 99.693 57.269 66.877 1.00 14.14 372 LEU B N 1
ATOM 12946 C CA . LEU B 1 387 ? 100.412 57.992 65.833 1.00 14.08 372 LEU B CA 1
ATOM 12947 C C . LEU B 1 387 ? 100.246 57.308 64.477 1.00 14.57 372 LEU B C 1
ATOM 12948 O O . LEU B 1 387 ? 99.923 57.959 63.475 1.00 15.14 372 LEU B O 1
ATOM 12964 N N . GLU B 1 388 ? 100.462 55.992 64.430 1.00 15.32 373 GLU B N 1
ATOM 12965 C CA . GLU B 1 388 ? 100.300 55.245 63.182 1.00 16.54 373 GLU B CA 1
ATOM 12966 C C . GLU B 1 388 ? 98.911 55.472 62.594 1.00 16.11 373 GLU B C 1
ATOM 12967 O O . GLU B 1 388 ? 98.754 55.756 61.395 1.00 16.93 373 GLU B O 1
ATOM 12979 N N . ARG B 1 389 ? 97.887 55.341 63.434 1.00 15.61 374 ARG B N 1
ATOM 12980 C CA . ARG B 1 389 ? 96.517 55.408 62.943 1.00 15.57 374 ARG B CA 1
ATOM 12981 C C . ARG B 1 389 ? 96.136 56.817 62.518 1.00 14.94 374 ARG B C 1
ATOM 12982 O O . ARG B 1 389 ? 95.380 56.987 61.552 1.00 15.21 374 ARG B O 1
ATOM 13003 N N . HIS B 1 390 ? 96.641 57.836 63.208 1.00 15.19 375 HIS B N 1
ATOM 13004 C CA . HIS B 1 390 ? 96.296 59.192 62.805 1.00 14.42 375 HIS B CA 1
ATOM 13005 C C . HIS B 1 390 ? 97.071 59.634 61.575 1.00 14.65 375 HIS B C 1
ATOM 13006 O O . HIS B 1 390 ? 96.539 60.383 60.752 1.00 15.58 375 HIS B O 1
ATOM 13020 N N . LEU B 1 391 ? 98.297 59.152 61.396 1.00 14.38 376 LEU B N 1
ATOM 13021 C CA . LEU B 1 391 ? 98.976 59.421 60.134 1.00 14.10 376 LEU B CA 1
ATOM 13022 C C . LEU B 1 391 ? 98.257 58.744 58.978 1.00 15.62 376 LEU B C 1
ATOM 13023 O O . LEU B 1 391 ? 98.080 59.347 57.911 1.00 16.22 376 LEU B O 1
ATOM 13039 N N . ASP B 1 392 ? 97.846 57.488 59.166 1.00 16.16 377 ASP B N 1
ATOM 13040 C CA . ASP B 1 392 ? 97.072 56.810 58.131 1.00 16.80 377 ASP B CA 1
ATOM 13041 C C . ASP B 1 392 ? 95.810 57.591 57.793 1.00 16.38 377 ASP B C 1
ATOM 13042 O O . ASP B 1 392 ? 95.468 57.758 56.614 1.00 17.67 377 ASP B O 1
ATOM 13051 N N . ALA B 1 393 ? 95.111 58.090 58.816 1.00 15.11 378 ALA B N 1
ATOM 13052 C CA . ALA B 1 393 ? 93.869 58.826 58.594 1.00 15.09 378 ALA B CA 1
ATOM 13053 C C . ALA B 1 393 ? 94.112 60.143 57.865 1.00 15.25 378 ALA B C 1
ATOM 13054 O O . ALA B 1 393 ? 93.299 60.558 57.031 1.00 15.73 378 ALA B O 1
ATOM 13061 N N . MET B 1 394 ? 95.207 60.824 58.191 1.00 15.22 379 MET B N 1
ATOM 13062 C CA A MET B 1 394 ? 95.548 62.064 57.505 0.47 15.52 379 MET B CA 1
ATOM 13063 C CA B MET B 1 394 ? 95.548 62.065 57.509 0.53 15.28 379 MET B CA 1
ATOM 13064 C C . MET B 1 394 ? 95.850 61.803 56.037 1.00 15.52 379 MET B C 1
ATOM 13065 O O . MET B 1 394 ? 95.370 62.522 55.154 1.00 16.73 379 MET B O 1
ATOM 13090 N N . PHE B 1 395 ? 96.635 60.760 55.751 1.00 14.62 380 PHE B N 1
ATOM 13091 C CA . PHE B 1 395 ? 96.966 60.470 54.362 1.00 15.55 380 PHE B CA 1
ATOM 13092 C C . PHE B 1 395 ? 95.749 59.990 53.585 1.00 16.26 380 PHE B C 1
ATOM 13093 O O . PHE B 1 395 ? 95.679 60.202 52.369 1.00 16.64 380 PHE B O 1
ATOM 13110 N N . ALA B 1 396 ? 94.780 59.361 54.267 1.00 16.34 381 ALA B N 1
ATOM 13111 C CA . ALA B 1 396 ? 93.535 58.998 53.606 1.00 16.98 381 ALA B CA 1
ATOM 13112 C C . ALA B 1 396 ? 92.822 60.241 53.092 1.00 17.34 381 ALA B C 1
ATOM 13113 O O . ALA B 1 396 ? 92.277 60.235 51.984 1.00 18.44 381 ALA B O 1
ATOM 13120 N N . ALA B 1 397 ? 92.833 61.325 53.879 1.00 16.53 382 ALA B N 1
ATOM 13121 C CA . ALA B 1 397 ? 92.252 62.583 53.413 1.00 16.77 382 ALA B CA 1
ATOM 13122 C C . ALA B 1 397 ? 93.062 63.179 52.270 1.00 16.34 382 ALA B C 1
ATOM 13123 O O . ALA B 1 397 ? 92.492 63.708 51.305 1.00 17.12 382 ALA B O 1
ATOM 13130 N N . LYS B 1 398 ? 94.395 63.135 52.371 1.00 16.20 383 LYS B N 1
ATOM 13131 C CA . LYS B 1 398 ? 95.214 63.677 51.290 1.00 17.10 383 LYS B CA 1
ATOM 13132 C C . LYS B 1 398 ? 94.955 62.926 49.986 1.00 17.13 383 LYS B C 1
ATOM 13133 O O . LYS B 1 398 ? 94.906 63.531 48.900 1.00 17.25 383 LYS B O 1
ATOM 13152 N N . ASN B 1 399 ? 94.760 61.607 50.073 1.00 17.22 384 ASN B N 1
ATOM 13153 C CA . ASN B 1 399 ? 94.501 60.818 48.878 1.00 19.12 384 ASN B CA 1
ATOM 13154 C C . ASN B 1 399 ? 93.120 61.081 48.300 1.00 20.60 384 ASN B C 1
ATOM 13155 O O . ASN B 1 399 ? 92.864 60.679 47.161 1.00 22.56 384 ASN B O 1
ATOM 13166 N N . LYS B 1 400 ? 92.233 61.729 49.054 1.00 20.10 385 LYS B N 1
ATOM 13167 C CA . LYS B 1 400 ? 90.951 62.185 48.539 1.00 22.18 385 LYS B CA 1
ATOM 13168 C C . LYS B 1 400 ? 91.012 63.608 48.003 1.00 22.57 385 LYS B C 1
ATOM 13169 O O . LYS B 1 400 ? 89.982 64.147 47.594 1.00 25.74 385 LYS B O 1
ATOM 13188 N N . GLY B 1 401 ? 92.179 64.243 48.024 1.00 20.54 386 GLY B N 1
ATOM 13189 C CA . GLY B 1 401 ? 92.337 65.566 47.457 1.00 20.83 386 GLY B CA 1
ATOM 13190 C C . GLY B 1 401 ? 92.445 66.683 48.465 1.00 19.84 386 GLY B C 1
ATOM 13191 O O . GLY B 1 401 ? 92.516 67.844 48.052 1.00 21.49 386 GLY B O 1
ATOM 13195 N N . VAL B 1 402 ? 92.443 66.392 49.763 1.00 18.38 387 VAL B N 1
ATOM 13196 C CA . VAL B 1 402 ? 92.576 67.475 50.744 1.00 18.27 387 VAL B CA 1
ATOM 13197 C C . VAL B 1 402 ? 94.020 67.962 50.739 1.00 17.30 387 VAL B C 1
ATOM 13198 O O . VAL B 1 402 ? 94.940 67.133 50.840 1.00 16.83 387 VAL B O 1
ATOM 13211 N N . PRO B 1 403 ? 94.279 69.277 50.645 1.00 17.05 388 PRO B N 1
ATOM 13212 C CA . PRO B 1 403 ? 95.658 69.798 50.491 1.00 17.50 388 PRO B CA 1
ATOM 13213 C C . PRO B 1 403 ? 96.411 69.889 51.812 1.00 16.44 388 PRO B C 1
ATOM 13214 O O . PRO B 1 403 ? 96.734 70.967 52.310 1.00 18.00 388 PRO B O 1
ATOM 13225 N N . ILE B 1 404 ? 96.708 68.730 52.394 1.00 15.76 389 ILE B N 1
ATOM 13226 C CA . ILE B 1 404 ? 97.487 68.654 53.623 1.00 15.53 389 ILE B CA 1
ATOM 13227 C C . ILE B 1 404 ? 98.959 68.636 53.225 1.00 15.71 389 ILE B C 1
ATOM 13228 O O . ILE B 1 404 ? 99.445 67.662 52.643 1.00 16.52 389 ILE B O 1
ATOM 13244 N N . SER B 1 405 ? 99.677 69.692 53.581 1.00 14.93 390 SER B N 1
ATOM 13245 C CA . SER B 1 405 ? 101.055 69.871 53.141 1.00 14.72 390 SER B CA 1
ATOM 13246 C C . SER B 1 405 ? 102.095 69.489 54.184 1.00 14.14 390 SER B C 1
ATOM 13247 O O . SER B 1 405 ? 103.291 69.473 53.862 1.00 15.85 390 SER B O 1
ATOM 13255 N N . GLY B 1 406 ? 101.686 69.155 55.399 1.00 13.40 391 GLY B N 1
ATOM 13256 C CA . GLY B 1 406 ? 102.648 68.733 56.397 1.00 12.37 391 GLY B CA 1
ATOM 13257 C C . GLY B 1 406 ? 101.956 68.325 57.672 1.00 12.92 391 GLY B C 1
ATOM 13258 O O . GLY B 1 406 ? 100.777 68.610 57.886 1.00 14.52 391 GLY B O 1
ATOM 13262 N N . TYR B 1 407 ? 102.735 67.679 58.535 1.00 12.72 392 TYR B N 1
ATOM 13263 C CA . TYR B 1 407 ? 102.268 67.178 59.819 1.00 12.85 392 TYR B CA 1
ATOM 13264 C C . TYR B 1 407 ? 103.335 67.464 60.860 1.00 13.58 392 TYR B C 1
ATOM 13265 O O . TYR B 1 407 ? 104.496 67.074 60.687 1.00 13.71 392 TYR B O 1
ATOM 13283 N N . PHE B 1 408 ? 102.928 68.128 61.943 1.00 13.88 393 PHE B N 1
ATOM 13284 C CA A PHE B 1 408 ? 103.799 68.435 63.069 0.62 13.97 393 PHE B CA 1
ATOM 13285 C CA B PHE B 1 408 ? 103.802 68.444 63.064 0.38 13.98 393 PHE B CA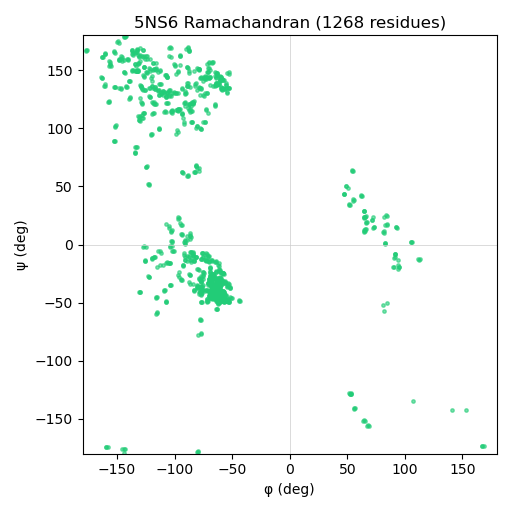 1
ATOM 13286 C C . PHE B 1 408 ? 103.300 67.686 64.296 1.00 14.65 393 PHE B C 1
ATOM 13287 O O . PHE B 1 408 ? 102.176 67.918 64.764 1.00 15.19 393 PHE B O 1
ATOM 13318 N N . ALA B 1 409 ? 104.128 66.788 64.820 1.00 14.18 394 ALA B N 1
ATOM 13319 C CA . ALA B 1 409 ? 103.753 66.006 65.997 1.00 13.16 394 ALA B CA 1
ATOM 13320 C C . ALA B 1 409 ? 103.822 66.862 67.262 1.00 12.91 394 ALA B C 1
ATOM 13321 O O . ALA B 1 409 ? 104.843 67.507 67.531 1.00 14.42 394 ALA B O 1
ATOM 13328 N N . TRP B 1 410 ? 102.733 66.872 68.040 1.00 12.80 395 TRP B N 1
ATOM 13329 C CA . TRP B 1 410 ? 102.761 67.407 69.403 1.00 12.41 395 TRP B CA 1
ATOM 13330 C C . TRP B 1 410 ? 103.026 66.215 70.316 1.00 12.94 395 TRP B C 1
ATOM 13331 O O . TRP B 1 410 ? 102.159 65.347 70.437 1.00 14.31 395 TRP B O 1
ATOM 13352 N N . SER B 1 411 ? 104.190 66.149 70.977 1.00 13.51 396 SER B N 1
ATOM 13353 C CA . SER B 1 411 ? 105.271 67.133 70.961 1.00 13.08 396 SER B CA 1
ATOM 13354 C C . SER B 1 411 ? 106.615 66.413 70.840 1.00 13.40 396 SER B C 1
ATOM 13355 O O . SER B 1 411 ? 106.715 65.205 71.019 1.00 14.79 396 SER B O 1
ATOM 13363 N N . LEU B 1 412 ? 107.658 67.167 70.501 1.00 13.57 397 LEU B N 1
ATOM 13364 C CA . LEU B 1 412 ? 109.006 66.604 70.533 1.00 13.72 397 LEU B CA 1
ATOM 13365 C C . LEU B 1 412 ? 109.308 65.983 71.886 1.00 14.03 397 LEU B C 1
ATOM 13366 O O . LEU B 1 412 ? 109.804 64.851 71.968 1.00 15.62 397 LEU B O 1
ATOM 13382 N N . ILE B 1 413 ? 109.024 66.722 72.960 1.00 14.73 398 ILE B N 1
ATOM 13383 C CA . ILE B 1 413 ? 109.406 66.348 74.317 1.00 14.39 398 ILE B CA 1
ATOM 13384 C C . ILE B 1 413 ? 108.208 66.499 75.237 1.00 13.31 398 ILE B C 1
ATOM 13385 O O . ILE B 1 413 ? 107.343 67.355 75.023 1.00 14.22 398 ILE B O 1
ATOM 13401 N N . ASP B 1 414 ? 108.167 65.658 76.275 1.00 13.42 399 ASP B N 1
ATOM 13402 C CA . ASP B 1 414 ? 107.240 65.873 77.378 1.00 14.28 399 ASP B CA 1
ATOM 13403 C C . ASP B 1 414 ? 107.410 67.295 77.902 1.00 14.13 399 ASP B C 1
ATOM 13404 O O . ASP B 1 414 ? 108.518 67.847 77.911 1.00 14.88 399 ASP B O 1
ATOM 13413 N N . ASN B 1 415 ? 106.318 67.891 78.371 1.00 14.18 400 ASN B N 1
ATOM 13414 C CA . ASN B 1 415 ? 106.394 69.299 78.775 1.00 14.08 400 ASN B CA 1
ATOM 13415 C C . ASN B 1 415 ? 105.266 69.634 79.752 1.00 14.88 400 ASN B C 1
ATOM 13416 O O . ASN B 1 415 ? 104.544 68.754 80.228 1.00 15.84 400 ASN B O 1
ATOM 13427 N N . PHE B 1 416 ? 105.164 70.914 80.104 1.00 14.82 401 PHE B N 1
ATOM 13428 C CA . PHE B 1 416 ? 104.149 71.407 81.032 1.00 14.48 401 PHE B CA 1
ATOM 13429 C C . PHE B 1 416 ? 102.798 71.423 80.324 1.00 15.38 401 PHE B C 1
ATOM 13430 O O . PHE B 1 416 ? 102.538 72.307 79.508 1.00 15.92 401 PHE B O 1
ATOM 13447 N N . GLU B 1 417 ? 101.918 70.473 80.649 1.00 15.78 402 GLU B N 1
ATOM 13448 C CA . GLU B 1 417 ? 100.612 70.384 79.994 1.00 15.34 402 GLU B CA 1
ATOM 13449 C C . GLU B 1 417 ? 99.568 71.235 80.728 1.00 15.78 402 GLU B C 1
ATOM 13450 O O . GLU B 1 417 ? 98.551 70.756 81.220 1.00 16.10 402 GLU B O 1
ATOM 13462 N N . TRP B 1 418 ? 99.855 72.536 80.806 1.00 15.66 403 TRP B N 1
ATOM 13463 C CA . TRP B 1 418 ? 98.899 73.554 81.276 1.00 14.96 403 TRP B CA 1
ATOM 13464 C C . TRP B 1 418 ? 98.328 73.134 82.632 1.00 16.02 403 TRP B C 1
ATOM 13465 O O . TRP B 1 418 ? 99.095 72.821 83.555 1.00 16.71 403 TRP B O 1
ATOM 13486 N N . ALA B 1 419 ? 97.008 73.122 82.809 1.00 15.93 404 ALA B N 1
ATOM 13487 C CA . ALA B 1 419 ? 96.455 72.867 84.130 1.00 16.95 404 ALA B CA 1
ATOM 13488 C C . ALA B 1 419 ? 96.697 71.442 84.602 1.00 16.90 404 ALA B C 1
ATOM 13489 O O . ALA B 1 419 ? 96.506 71.156 85.794 1.00 18.09 404 ALA B O 1
ATOM 13496 N N . TYR B 1 420 ? 97.101 70.544 83.710 1.00 17.16 405 TYR B N 1
ATOM 13497 C CA . TYR B 1 420 ? 97.464 69.196 84.120 1.00 17.57 405 TYR B CA 1
ATOM 13498 C C . TYR B 1 420 ? 98.893 69.104 84.635 1.00 17.00 405 TYR B C 1
ATOM 13499 O O . TYR B 1 420 ? 99.263 68.071 85.208 1.00 17.83 405 TYR B O 1
ATOM 13517 N N . GLY B 1 421 ? 99.717 70.127 84.403 1.00 17.14 406 GLY B N 1
ATOM 13518 C CA . GLY B 1 421 ? 101.106 70.066 84.848 1.00 17.88 406 GLY B CA 1
ATOM 13519 C C . GLY B 1 421 ? 101.919 69.021 84.090 1.00 18.34 406 GLY B C 1
ATOM 13520 O O . GLY B 1 421 ? 101.593 68.625 82.972 1.00 18.47 406 GLY B O 1
ATOM 13524 N N . TYR B 1 422 ? 102.987 68.554 84.741 1.00 17.81 407 TYR B N 1
ATOM 13525 C CA . TYR B 1 422 ? 103.945 67.657 84.095 1.00 17.88 407 TYR B CA 1
ATOM 13526 C C . TYR B 1 422 ? 103.492 66.206 84.075 1.00 18.41 407 TYR B C 1
ATOM 13527 O O . TYR B 1 422 ? 104.115 65.389 83.381 1.00 18.21 407 TYR B O 1
ATOM 13545 N N . ALA B 1 423 ? 102.427 65.873 84.805 1.00 19.48 408 ALA B N 1
ATOM 13546 C CA . ALA B 1 423 ? 101.973 64.491 84.875 1.00 19.45 408 ALA B CA 1
ATOM 13547 C C . ALA B 1 423 ? 101.504 63.954 83.528 1.00 19.10 408 ALA B C 1
ATOM 13548 O O . ALA B 1 423 ? 101.505 62.731 83.326 1.00 20.96 408 ALA B O 1
ATOM 13555 N N . LYS B 1 424 ? 101.101 64.824 82.604 1.00 17.75 409 LYS B N 1
ATOM 13556 C CA . LYS B 1 424 ? 100.602 64.393 81.307 1.00 16.54 409 LYS B CA 1
ATOM 13557 C C . LYS B 1 424 ? 101.684 64.609 80.255 1.00 16.16 409 LYS B C 1
ATOM 13558 O O . LYS B 1 424 ? 102.082 65.751 79.984 1.00 17.75 409 LYS B O 1
ATOM 13577 N N . ARG B 1 425 ? 102.159 63.503 79.684 1.00 15.31 410 ARG B N 1
ATOM 13578 C CA . ARG B 1 425 ? 103.328 63.466 78.819 1.00 15.12 410 ARG B CA 1
ATOM 13579 C C . ARG B 1 425 ? 102.896 63.216 77.379 1.00 15.11 410 ARG B C 1
ATOM 13580 O O . ARG B 1 425 ? 102.362 62.143 77.059 1.00 15.91 410 ARG B O 1
ATOM 13601 N N . PHE B 1 426 ? 103.134 64.205 76.516 1.00 14.58 411 PHE B N 1
ATOM 13602 C CA . PHE B 1 426 ? 102.829 64.120 75.091 1.00 14.80 411 PHE B CA 1
ATOM 13603 C C . PHE B 1 426 ? 104.057 63.893 74.215 1.00 14.69 411 PHE B C 1
ATOM 13604 O O . PHE B 1 426 ? 103.920 63.806 72.989 1.00 15.35 411 PHE B O 1
ATOM 13621 N N . GLY B 1 427 ? 105.251 63.836 74.794 1.00 14.90 412 GLY B N 1
ATOM 13622 C CA . GLY B 1 427 ? 106.450 63.742 73.980 1.00 14.52 412 GLY B CA 1
ATOM 13623 C C . GLY B 1 427 ? 106.589 62.406 73.271 1.00 15.16 412 GLY B C 1
ATOM 13624 O O . GLY B 1 427 ? 106.118 61.361 73.733 1.00 15.81 412 GLY B O 1
ATOM 13628 N N . ILE B 1 428 ? 107.248 62.451 72.105 1.00 13.77 413 ILE B N 1
ATOM 13629 C CA . ILE B 1 428 ? 107.872 61.254 71.555 1.00 13.33 413 ILE B CA 1
ATOM 13630 C C . ILE B 1 428 ? 109.248 61.049 72.162 1.00 15.44 413 ILE B C 1
ATOM 13631 O O . ILE B 1 428 ? 109.844 59.978 71.996 1.00 15.29 413 ILE B O 1
ATOM 13647 N N . ILE B 1 429 ? 109.744 62.040 72.896 1.00 15.70 414 ILE B N 1
ATOM 13648 C CA . ILE B 1 429 ? 110.967 61.935 73.679 1.00 15.29 414 ILE B CA 1
ATOM 13649 C C . ILE B 1 429 ? 110.600 62.224 75.132 1.00 14.95 414 ILE B C 1
ATOM 13650 O O . ILE B 1 429 ? 109.974 63.248 75.432 1.00 15.27 414 ILE B O 1
ATOM 13666 N N . TYR B 1 430 ? 110.978 61.307 76.021 1.00 14.52 415 TYR B N 1
ATOM 13667 C CA . TYR B 1 430 ? 110.699 61.429 77.444 1.00 15.57 415 TYR B CA 1
ATOM 13668 C C . TYR B 1 430 ? 111.662 62.422 78.073 1.00 16.06 415 TYR B C 1
ATOM 13669 O O . TYR B 1 430 ? 112.840 62.474 77.709 1.00 16.48 415 TYR B O 1
ATOM 13687 N N . VAL B 1 431 ? 111.170 63.202 79.032 1.00 15.95 416 VAL B N 1
ATOM 13688 C CA . VAL B 1 431 ? 112.017 64.079 79.836 1.00 16.22 416 VAL B CA 1
ATOM 13689 C C . VAL B 1 431 ? 111.950 63.627 81.290 1.00 16.24 416 VAL B C 1
ATOM 13690 O O . VAL B 1 431 ? 110.872 63.611 81.896 1.00 16.98 416 VAL B O 1
ATOM 13703 N N . ASP B 1 432 ? 113.103 63.286 81.851 1.00 16.17 417 ASP B N 1
ATOM 13704 C CA . ASP B 1 432 ? 113.235 63.037 83.285 1.00 17.90 417 ASP B CA 1
ATOM 13705 C C . ASP B 1 432 ? 113.465 64.392 83.945 1.00 18.97 417 ASP B C 1
ATOM 13706 O O . ASP B 1 432 ? 114.546 64.968 83.816 1.00 19.92 417 ASP B O 1
ATOM 13715 N N . TYR B 1 433 ? 112.442 64.922 84.627 1.00 18.75 418 TYR B N 1
ATOM 13716 C CA . TYR B 1 433 ? 112.545 66.283 85.157 1.00 19.39 418 TYR B CA 1
ATOM 13717 C C . TYR B 1 433 ? 113.549 66.404 86.293 1.00 21.46 418 TYR B C 1
ATOM 13718 O O . TYR B 1 433 ? 114.036 67.508 86.552 1.00 24.04 418 TYR B O 1
ATOM 13736 N N . GLN B 1 434 ? 113.903 65.304 86.957 1.00 21.55 419 GLN B N 1
ATOM 13737 C CA . GLN B 1 434 ? 114.916 65.397 88.005 1.00 23.94 419 GLN B CA 1
ATOM 13738 C C . GLN B 1 434 ? 116.289 65.717 87.432 1.00 22.97 419 GLN B C 1
ATOM 13739 O O . GLN B 1 434 ? 117.071 66.439 88.062 1.00 24.73 419 GLN B O 1
ATOM 13753 N N . THR B 1 435 ? 116.591 65.206 86.246 1.00 20.38 420 THR B N 1
ATOM 13754 C CA . THR B 1 435 ? 117.909 65.329 85.640 1.00 19.95 420 THR B CA 1
ATOM 13755 C C . THR B 1 435 ? 117.894 66.113 84.339 1.00 18.72 420 THR B C 1
ATOM 13756 O O . THR B 1 435 ? 118.968 66.460 83.833 1.00 20.04 420 THR B O 1
ATOM 13767 N N . GLN B 1 436 ? 116.720 66.396 83.789 1.00 18.13 421 GLN B N 1
ATOM 13768 C CA . GLN B 1 436 ? 116.535 66.963 82.457 1.00 18.29 421 GLN B CA 1
ATOM 13769 C C . GLN B 1 436 ? 116.999 66.037 81.336 1.00 18.68 421 GLN B C 1
ATOM 13770 O O . GLN B 1 436 ? 117.071 66.469 80.179 1.00 19.13 421 GLN B O 1
ATOM 13784 N N . LYS B 1 437 ? 117.265 64.763 81.633 1.00 19.35 422 LYS B N 1
ATOM 13785 C CA . LYS B 1 437 ? 117.663 63.825 80.588 1.00 19.55 422 LYS B CA 1
ATOM 13786 C C . LYS B 1 437 ? 116.529 63.620 79.592 1.00 17.77 422 LYS B C 1
ATOM 13787 O O . LYS B 1 437 ? 115.366 63.471 79.978 1.00 18.16 422 LYS B O 1
ATOM 13806 N N . ARG B 1 438 ? 116.883 63.608 78.301 1.00 16.92 423 ARG B N 1
ATOM 13807 C CA . ARG B 1 438 ? 115.968 63.256 77.218 1.00 16.54 423 ARG B CA 1
ATOM 13808 C C . ARG B 1 438 ? 116.201 61.796 76.826 1.00 16.73 423 ARG B C 1
ATOM 13809 O O . ARG B 1 438 ? 117.342 61.394 76.566 1.00 17.46 423 ARG B O 1
ATOM 13830 N N . ILE B 1 439 ? 115.123 61.019 76.742 1.00 16.51 424 ILE B N 1
ATOM 13831 C CA . ILE B 1 439 ? 115.187 59.601 76.360 1.00 17.07 424 ILE B CA 1
ATOM 13832 C C . ILE B 1 439 ? 114.195 59.361 75.228 1.00 16.99 424 ILE B C 1
ATOM 13833 O O . ILE B 1 439 ? 112.981 59.437 75.466 1.00 17.08 424 ILE B O 1
ATOM 13849 N N . PRO B 1 440 ? 114.633 59.077 74.004 1.00 16.44 425 PRO B N 1
ATOM 13850 C CA . PRO B 1 440 ? 113.669 58.780 72.933 1.00 16.45 425 PRO B CA 1
ATOM 13851 C C . PRO B 1 440 ? 112.795 57.576 73.273 1.00 16.57 425 PRO B C 1
ATOM 13852 O O . PRO B 1 440 ? 113.280 56.549 73.755 1.00 18.04 425 PRO B O 1
ATOM 13863 N N . LYS B 1 441 ? 111.489 57.722 73.045 1.00 15.79 426 LYS B N 1
ATOM 13864 C CA . LYS B 1 441 ? 110.535 56.636 73.259 1.00 15.56 426 LYS B CA 1
ATOM 13865 C C . LYS B 1 441 ? 110.391 55.817 71.981 1.00 15.53 426 LYS B C 1
ATOM 13866 O O . LYS B 1 441 ? 110.813 56.235 70.903 1.00 16.32 426 LYS B O 1
ATOM 13885 N N . SER B 1 442 ? 109.737 54.651 72.094 1.00 15.20 427 SER B N 1
ATOM 13886 C CA . SER B 1 442 ? 109.472 53.861 70.895 1.00 15.98 427 SER B CA 1
ATOM 13887 C C . SER B 1 442 ? 108.796 54.696 69.826 1.00 15.26 427 SER B C 1
ATOM 13888 O O . SER B 1 442 ? 109.070 54.525 68.634 1.00 16.71 427 SER B O 1
ATOM 13896 N N . SER B 1 443 ? 107.908 55.607 70.237 1.00 15.01 428 SER B N 1
ATOM 13897 C CA . SER B 1 443 ? 107.218 56.467 69.277 1.00 14.86 428 SER B CA 1
ATOM 13898 C C . SER B 1 443 ? 108.184 57.352 68.491 1.00 15.17 428 SER B C 1
ATOM 13899 O O . SER B 1 443 ? 107.917 57.665 67.328 1.00 15.11 428 SER B O 1
ATOM 13907 N N . ALA B 1 444 ? 109.309 57.752 69.092 1.00 15.86 429 ALA B N 1
ATOM 13908 C CA . ALA B 1 444 ? 110.308 58.520 68.351 1.00 15.92 429 ALA B CA 1
ATOM 13909 C C . ALA B 1 444 ? 110.915 57.682 67.235 1.00 14.84 429 ALA B C 1
ATOM 13910 O O . ALA B 1 444 ? 111.081 58.166 66.113 1.00 15.24 429 ALA B O 1
ATOM 13917 N N . TYR B 1 445 ? 111.257 56.426 67.529 1.00 16.14 430 TYR B N 1
ATOM 13918 C CA . TYR B 1 445 ? 111.825 55.555 66.505 1.00 16.03 430 TYR B CA 1
ATOM 13919 C C . TYR B 1 445 ? 110.810 55.280 65.401 1.00 16.04 430 TYR B C 1
ATOM 13920 O O . TYR B 1 445 ? 111.163 55.238 64.213 1.00 16.74 430 TYR B O 1
ATOM 13938 N N . TYR B 1 446 ? 109.534 55.144 65.765 1.00 15.32 431 TYR B N 1
ATOM 13939 C CA . TYR B 1 446 ? 108.503 54.959 64.753 1.00 15.87 431 TYR B CA 1
ATOM 13940 C C . TYR B 1 446 ? 108.384 56.194 63.862 1.00 15.83 431 TYR B C 1
ATOM 13941 O O . TYR B 1 446 ? 108.320 56.090 62.633 1.00 16.57 431 TYR B O 1
ATOM 13959 N N . TYR B 1 447 ? 108.365 57.378 64.467 1.00 15.16 432 TYR B N 1
ATOM 13960 C CA . TYR B 1 447 ? 108.222 58.597 63.677 1.00 15.03 432 TYR B CA 1
ATOM 13961 C C . TYR B 1 447 ? 109.430 58.796 62.764 1.00 15.43 432 TYR B C 1
ATOM 13962 O O . TYR B 1 447 ? 109.290 59.161 61.588 1.00 14.75 432 TYR B O 1
ATOM 13980 N N . GLN B 1 448 ? 110.625 58.552 63.293 1.00 15.39 433 GLN B N 1
ATOM 13981 C CA . GLN B 1 448 ? 111.841 58.615 62.486 1.00 14.43 433 GLN B CA 1
ATOM 13982 C C . GLN B 1 448 ? 111.742 57.697 61.271 1.00 15.76 433 GLN B C 1
ATOM 13983 O O . GLN B 1 448 ? 112.108 58.083 60.153 1.00 15.97 433 GLN B O 1
ATOM 13997 N N . LYS B 1 449 ? 111.237 56.482 61.467 1.00 16.13 434 LYS B N 1
ATOM 13998 C CA . LYS B 1 449 ? 111.067 55.568 60.343 1.00 17.77 434 LYS B CA 1
ATOM 13999 C C . LYS B 1 449 ? 110.052 56.107 59.342 1.00 18.19 434 LYS B C 1
ATOM 14000 O O . LYS B 1 449 ? 110.276 56.057 58.126 1.00 18.97 434 LYS B O 1
ATOM 14019 N N . ARG B 1 450 ? 108.927 56.630 59.832 1.00 17.45 435 ARG B N 1
ATOM 14020 C CA . ARG B 1 450 ? 107.895 57.128 58.927 1.00 19.47 435 ARG B CA 1
ATOM 14021 C C . ARG B 1 450 ? 108.407 58.301 58.097 1.00 19.08 435 ARG B C 1
ATOM 14022 O O . ARG B 1 450 ? 108.133 58.389 56.892 1.00 19.17 435 ARG B O 1
ATOM 14043 N N . ILE B 1 451 ? 109.184 59.191 58.711 1.00 17.15 436 ILE B N 1
ATOM 14044 C CA . ILE B 1 451 ? 109.731 60.341 57.985 1.00 17.91 436 ILE B CA 1
ATOM 14045 C C . ILE B 1 451 ? 110.640 59.878 56.858 1.00 19.68 436 ILE B C 1
ATOM 14046 O O . ILE B 1 451 ? 110.661 60.474 55.769 1.00 21.46 436 ILE B O 1
ATOM 14062 N N . LYS B 1 452 ? 111.446 58.851 57.116 1.00 18.07 437 LYS B N 1
ATOM 14063 C CA . LYS B 1 452 ? 112.411 58.409 56.115 1.00 19.08 437 LYS B CA 1
ATOM 14064 C C . LYS B 1 452 ? 111.752 57.612 54.995 1.00 19.82 437 LYS B C 1
ATOM 14065 O O . LYS B 1 452 ? 112.116 57.772 53.825 1.00 19.91 437 LYS B O 1
ATOM 14084 N N . GLU B 1 453 ? 110.785 56.763 55.327 1.00 19.56 438 GLU B N 1
ATOM 14085 C CA . GLU B 1 453 ? 110.368 55.695 54.430 1.00 20.10 438 GLU B CA 1
ATOM 14086 C C . GLU B 1 453 ? 109.072 55.978 53.683 1.00 20.50 438 GLU B C 1
ATOM 14087 O O . GLU B 1 453 ? 108.632 55.130 52.905 1.00 19.60 438 GLU B O 1
ATOM 14099 N N . SER B 1 454 ? 108.485 57.154 53.859 1.00 22.74 439 SER B N 1
ATOM 14100 C CA . SER B 1 454 ? 107.261 57.515 53.155 1.00 25.20 439 SER B CA 1
ATOM 14101 C C . SER B 1 454 ? 107.570 58.211 51.823 1.00 29.64 439 SER B C 1
ATOM 14102 O O . SER B 1 454 ? 106.645 58.726 51.180 1.00 34.18 439 SER B O 1
ATOM 14110 N N . LYS C 1 17 ? 103.710 58.596 38.393 1.00 35.60 2 LYS C N 1
ATOM 14111 C CA . LYS C 1 17 ? 104.710 58.316 39.430 1.00 36.57 2 LYS C CA 1
ATOM 14112 C C . LYS C 1 17 ? 104.506 56.923 39.994 1.00 35.27 2 LYS C C 1
ATOM 14113 O O . LYS C 1 17 ? 103.513 56.640 40.664 1.00 35.86 2 LYS C O 1
ATOM 14132 N N . LYS C 1 18 ? 105.451 56.037 39.729 1.00 32.28 3 LYS C N 1
ATOM 14133 C CA . LYS C 1 18 ? 105.283 54.649 40.113 1.00 31.13 3 LYS C CA 1
ATOM 14134 C C . LYS C 1 18 ? 106.487 54.186 40.913 1.00 26.97 3 LYS C C 1
ATOM 14135 O O . LYS C 1 18 ? 107.526 54.851 40.972 1.00 25.18 3 LYS C O 1
ATOM 14154 N N . TRP C 1 19 ? 106.321 53.020 41.531 1.00 24.16 4 TRP C N 1
ATOM 14155 C CA . TRP C 1 19 ? 107.372 52.463 42.359 1.00 22.88 4 TRP C CA 1
ATOM 14156 C C . TRP C 1 19 ? 108.613 52.206 41.522 1.00 23.39 4 TRP C C 1
ATOM 14157 O O . TRP C 1 19 ? 108.529 51.754 40.377 1.00 23.13 4 TRP C O 1
ATOM 14178 N N . GLY C 1 20 ? 109.768 52.542 42.092 1.00 23.56 5 GLY C N 1
ATOM 14179 C CA . GLY C 1 20 ? 111.037 52.339 41.443 1.00 22.98 5 GLY C CA 1
ATOM 14180 C C . GLY C 1 20 ? 111.563 53.549 40.697 1.00 22.82 5 GLY C C 1
ATOM 14181 O O . GLY C 1 20 ? 112.764 53.602 40.416 1.00 23.32 5 GLY C O 1
ATOM 14185 N N . ASP C 1 21 ? 110.704 54.508 40.358 1.00 22.94 6 ASP C N 1
ATOM 14186 C CA . ASP C 1 21 ? 111.165 55.701 39.659 1.00 23.91 6 ASP C CA 1
ATOM 14187 C C . ASP C 1 21 ? 112.119 56.489 40.541 1.00 23.36 6 ASP C C 1
ATOM 14188 O O . ASP C 1 21 ? 111.926 56.586 41.754 1.00 24.95 6 ASP C O 1
ATOM 14197 N N . MET C 1 22 ? 113.128 57.091 39.925 1.00 21.40 7 MET C N 1
ATOM 14198 C CA . MET C 1 22 ? 114.133 57.835 40.667 1.00 21.80 7 MET C CA 1
ATOM 14199 C C . MET C 1 22 ? 114.239 59.262 40.161 1.00 19.15 7 MET C C 1
ATOM 14200 O O . MET C 1 22 ? 113.854 59.574 39.039 1.00 19.09 7 MET C O 1
ATOM 14214 N N . PHE C 1 23 ? 114.786 60.124 41.011 1.00 17.08 8 PHE C N 1
ATOM 14215 C CA . PHE C 1 23 ? 115.049 61.504 40.621 1.00 16.53 8 PHE C CA 1
ATOM 14216 C C . PHE C 1 23 ? 116.303 61.978 41.339 1.00 16.04 8 PHE C C 1
ATOM 14217 O O . PHE C 1 23 ? 116.447 61.754 42.547 1.00 16.00 8 PHE C O 1
ATOM 14234 N N . THR C 1 24 ? 117.199 62.633 40.594 1.00 15.60 9 THR C N 1
ATOM 14235 C CA . THR C 1 24 ? 118.508 63.054 41.093 1.00 15.91 9 THR C CA 1
ATOM 14236 C C . THR C 1 24 ? 118.536 64.564 41.288 1.00 14.54 9 THR C C 1
ATOM 14237 O O . THR C 1 24 ? 118.243 65.318 40.357 1.00 15.67 9 THR C O 1
ATOM 14248 N N . TRP C 1 25 ? 118.917 65.004 42.486 1.00 13.43 10 TRP C N 1
ATOM 14249 C CA . TRP C 1 25 ? 119.097 66.418 42.772 1.00 14.00 10 TRP C CA 1
ATOM 14250 C C . TRP C 1 25 ? 120.581 66.731 42.821 1.00 14.37 10 TRP C C 1
ATOM 14251 O O . TRP C 1 25 ? 121.340 66.050 43.526 1.00 14.52 10 TRP C O 1
ATOM 14272 N N . GLY C 1 26 ? 120.986 67.802 42.134 1.00 13.78 11 GLY C N 1
ATOM 14273 C CA . GLY C 1 26 ? 122.386 68.166 42.093 1.00 14.11 11 GLY C CA 1
ATOM 14274 C C . GLY C 1 26 ? 122.624 69.664 42.128 1.00 14.16 11 GLY C C 1
ATOM 14275 O O . GLY C 1 26 ? 121.694 70.475 42.175 1.00 14.56 11 GLY C O 1
ATOM 14279 N N . VAL C 1 27 ? 123.913 70.008 42.111 1.00 13.78 12 VAL C N 1
ATOM 14280 C CA . VAL C 1 27 ? 124.383 71.362 41.856 1.00 13.10 12 VAL C CA 1
ATOM 14281 C C . VAL C 1 27 ? 125.473 71.263 40.797 1.00 13.01 12 VAL C C 1
ATOM 14282 O O . VAL C 1 27 ? 126.139 70.234 40.653 1.00 12.86 12 VAL C O 1
ATOM 14295 N N . SER C 1 28 ? 125.674 72.369 40.083 1.00 13.98 13 SER C N 1
ATOM 14296 C CA . SER C 1 28 ? 126.617 72.431 38.977 1.00 12.95 13 SER C CA 1
ATOM 14297 C C . SER C 1 28 ? 127.604 73.574 39.153 1.00 13.71 13 SER C C 1
ATOM 14298 O O . SER C 1 28 ? 127.265 74.637 39.681 1.00 15.27 13 SER C O 1
ATOM 14306 N N . THR C 1 29 ? 128.830 73.320 38.697 1.00 13.31 14 THR C N 1
ATOM 14307 C CA . THR C 1 29 ? 129.892 74.313 38.572 1.00 13.37 14 THR C CA 1
ATOM 14308 C C . THR C 1 29 ? 130.690 74.000 37.305 1.00 13.57 14 THR C C 1
ATOM 14309 O O . THR C 1 29 ? 130.422 73.021 36.594 1.00 14.93 14 THR C O 1
ATOM 14320 N N . SER C 1 30 ? 131.706 74.818 37.032 1.00 13.59 15 SER C N 1
ATOM 14321 C CA . SER C 1 30 ? 132.703 74.483 36.020 1.00 13.82 15 SER C CA 1
ATOM 14322 C C . SER C 1 30 ? 134.084 74.896 36.509 1.00 13.48 15 SER C C 1
ATOM 14323 O O . SER C 1 30 ? 134.227 75.745 37.390 1.00 14.18 15 SER C O 1
ATOM 14331 N N . SER C 1 31 ? 135.103 74.269 35.912 1.00 13.79 16 SER C N 1
ATOM 14332 C CA . SER C 1 31 ? 136.474 74.365 36.416 1.00 14.21 16 SER C CA 1
ATOM 14333 C C . SER C 1 31 ? 137.016 75.794 36.372 1.00 13.70 16 SER C C 1
ATOM 14334 O O . SER C 1 31 ? 137.509 76.312 37.380 1.00 14.10 16 SER C O 1
ATOM 14342 N N . TYR C 1 32 ? 136.999 76.436 35.203 1.00 14.66 17 TYR C N 1
ATOM 14343 C CA . TYR C 1 32 ? 137.584 77.774 35.151 1.00 15.05 17 TYR C CA 1
ATOM 14344 C C . TYR C 1 32 ? 136.795 78.758 36.006 1.00 14.09 17 TYR C C 1
ATOM 14345 O O . TYR C 1 32 ? 137.358 79.722 36.519 1.00 15.36 17 TYR C O 1
ATOM 14363 N N . GLN C 1 33 ? 135.501 78.528 36.182 1.00 13.34 18 GLN C N 1
ATOM 14364 C CA . GLN C 1 33 ? 134.680 79.485 36.909 1.00 13.53 18 GLN C CA 1
ATOM 14365 C C . GLN C 1 33 ? 134.921 79.452 38.418 1.00 14.05 18 GLN C C 1
ATOM 14366 O O . GLN C 1 33 ? 134.691 80.472 39.066 1.00 14.79 18 GLN C O 1
ATOM 14380 N N . ILE C 1 34 ? 135.404 78.335 38.983 1.00 14.03 19 ILE C N 1
ATOM 14381 C CA . ILE C 1 34 ? 135.541 78.218 40.439 1.00 13.59 19 ILE C CA 1
ATOM 14382 C C . ILE C 1 34 ? 136.952 77.910 40.941 1.00 13.13 19 ILE C C 1
ATOM 14383 O O . ILE C 1 34 ? 137.273 78.248 42.079 1.00 13.58 19 ILE C O 1
ATOM 14399 N N . GLU C 1 35 ? 137.792 77.237 40.142 1.00 13.20 20 GLU C N 1
ATOM 14400 C CA . GLU C 1 35 ? 138.981 76.587 40.725 1.00 13.71 20 GLU C CA 1
ATOM 14401 C C . GLU C 1 35 ? 140.043 77.576 41.199 1.00 13.97 20 GLU C C 1
ATOM 14402 O O . GLU C 1 35 ? 140.654 77.371 42.257 1.00 14.67 20 GLU C O 1
ATOM 14414 N N . GLY C 1 36 ? 140.336 78.602 40.411 1.00 15.16 21 GLY C N 1
ATOM 14415 C CA . GLY C 1 36 ? 141.529 79.364 40.690 1.00 14.75 21 GLY C CA 1
ATOM 14416 C C . GLY C 1 36 ? 142.782 78.529 40.509 1.00 15.03 21 GLY C C 1
ATOM 14417 O O . GLY C 1 36 ? 142.827 77.583 39.715 1.00 14.29 21 GLY C O 1
ATOM 14421 N N . ALA C 1 37 ? 143.824 78.872 41.270 1.00 16.27 22 ALA C N 1
ATOM 14422 C CA . ALA C 1 37 ? 145.092 78.168 41.143 1.00 16.88 22 ALA C CA 1
ATOM 14423 C C . ALA C 1 37 ? 145.473 78.043 39.670 1.00 16.77 22 ALA C C 1
ATOM 14424 O O . ALA C 1 37 ? 145.927 76.995 39.202 1.00 17.83 22 ALA C O 1
ATOM 14431 N N . ALA C 1 38 ? 145.296 79.137 38.930 1.00 16.40 23 ALA C N 1
ATOM 14432 C CA . ALA C 1 38 ? 145.391 79.057 37.479 1.00 17.68 23 ALA C CA 1
ATOM 14433 C C . ALA C 1 38 ? 146.811 78.757 37.024 1.00 17.76 23 ALA C C 1
ATOM 14434 O O . ALA C 1 38 ? 147.001 78.134 35.972 1.00 16.81 23 ALA C O 1
ATOM 14441 N N . ASN C 1 39 ? 147.810 79.220 37.774 1.00 18.54 24 ASN C N 1
ATOM 14442 C CA A ASN C 1 39 ? 149.215 78.999 37.457 0.61 20.49 24 ASN C CA 1
ATOM 14443 C CA B ASN C 1 39 ? 149.215 79.001 37.461 0.39 20.50 24 ASN C CA 1
ATOM 14444 C C . ASN C 1 39 ? 149.887 78.219 38.580 1.00 20.86 24 ASN C C 1
ATOM 14445 O O . ASN C 1 39 ? 151.054 78.440 38.912 1.00 23.18 24 ASN C O 1
ATOM 14464 N N . GLN C 1 40 ? 149.138 77.297 39.180 1.00 19.86 25 GLN C N 1
ATOM 14465 C CA . GLN C 1 40 ? 149.642 76.432 40.231 1.00 19.84 25 GLN C CA 1
ATOM 14466 C C . GLN C 1 40 ? 149.347 74.981 39.892 1.00 19.12 25 GLN C C 1
ATOM 14467 O O . GLN C 1 40 ? 148.501 74.666 39.048 1.00 18.43 25 GLN C O 1
ATOM 14481 N N . GLY C 1 41 ? 150.062 74.092 40.574 1.00 19.74 26 GLY C N 1
ATOM 14482 C CA . GLY C 1 41 ? 149.790 72.681 40.425 1.00 20.09 26 GLY C CA 1
ATOM 14483 C C . GLY C 1 41 ? 150.064 72.144 39.041 1.00 18.66 26 GLY C C 1
ATOM 14484 O O . GLY C 1 41 ? 149.477 71.134 38.653 1.00 18.20 26 GLY C O 1
ATOM 14488 N N . GLY C 1 42 ? 150.926 72.810 38.270 1.00 18.60 27 GLY C N 1
ATOM 14489 C CA . GLY C 1 42 ? 151.284 72.353 36.940 1.00 18.78 27 GLY C CA 1
ATOM 14490 C C . GLY C 1 42 ? 150.309 72.731 35.841 1.00 17.94 27 GLY C C 1
ATOM 14491 O O . GLY C 1 42 ? 150.548 72.376 34.675 1.00 17.88 27 GLY C O 1
ATOM 14495 N N . ARG C 1 43 ? 149.237 73.456 36.165 1.00 17.44 28 ARG C N 1
ATOM 14496 C CA . ARG C 1 43 ? 148.231 73.798 35.163 1.00 16.72 28 ARG C CA 1
ATOM 14497 C C . ARG C 1 43 ? 148.833 74.671 34.063 1.00 17.51 28 ARG C C 1
ATOM 14498 O O . ARG C 1 43 ? 149.621 75.583 34.325 1.00 18.17 28 ARG C O 1
ATOM 14519 N N . GLY C 1 44 ? 148.457 74.378 32.818 1.00 17.18 29 GLY C N 1
ATOM 14520 C CA . GLY C 1 44 ? 148.813 75.211 31.691 1.00 17.41 29 GLY C CA 1
ATOM 14521 C C . GLY C 1 44 ? 147.693 76.180 31.374 1.00 17.44 29 GLY C C 1
ATOM 14522 O O . GLY C 1 44 ? 146.557 75.989 31.801 1.00 17.14 29 GLY C O 1
ATOM 14526 N N . PRO C 1 45 ? 147.984 77.234 30.616 1.00 17.90 30 PRO C N 1
ATOM 14527 C CA . PRO C 1 45 ? 146.959 78.246 30.354 1.00 18.36 30 PRO C CA 1
ATOM 14528 C C . PRO C 1 45 ? 145.873 77.733 29.418 1.00 17.51 30 PRO C C 1
ATOM 14529 O O . PRO C 1 45 ? 146.114 76.890 28.543 1.00 17.94 30 PRO C O 1
ATOM 14540 N N . SER C 1 46 ? 144.660 78.248 29.629 1.00 17.13 31 SER C N 1
ATOM 14541 C CA . SER C 1 46 ? 143.531 78.030 28.735 1.00 16.65 31 SER C CA 1
ATOM 14542 C C . SER C 1 46 ? 143.281 79.292 27.913 1.00 16.93 31 SER C C 1
ATOM 14543 O O . SER C 1 46 ? 143.826 80.365 28.184 1.00 16.41 31 SER C O 1
ATOM 14551 N N . ILE C 1 47 ? 142.420 79.153 26.901 1.00 16.00 32 ILE C N 1
ATOM 14552 C CA . ILE C 1 47 ? 142.033 80.308 26.097 1.00 16.42 32 ILE C CA 1
ATOM 14553 C C . ILE C 1 47 ? 141.366 81.400 26.930 1.00 16.39 32 ILE C C 1
ATOM 14554 O O . ILE C 1 47 ? 141.366 82.570 26.521 1.00 16.99 32 ILE C O 1
ATOM 14570 N N . TRP C 1 48 ? 140.784 81.048 28.080 1.00 16.48 33 TRP C N 1
ATOM 14571 C CA . TRP C 1 48 ? 140.178 82.046 28.954 1.00 15.27 33 TRP C CA 1
ATOM 14572 C C . TRP C 1 48 ? 141.213 82.792 29.791 1.00 16.77 33 TRP C C 1
ATOM 14573 O O . TRP C 1 48 ? 140.991 83.957 30.128 1.00 17.75 33 TRP C O 1
ATOM 14594 N N . ASP C 1 49 ? 142.336 82.154 30.136 1.00 17.17 34 ASP C N 1
ATOM 14595 C CA . ASP C 1 49 ? 143.428 82.892 30.756 1.00 17.79 34 ASP C CA 1
ATOM 14596 C C . ASP C 1 49 ? 143.924 83.978 29.815 1.00 18.66 34 ASP C C 1
ATOM 14597 O O . ASP C 1 49 ? 144.173 85.112 30.231 1.00 20.94 34 ASP C O 1
ATOM 14606 N N . THR C 1 50 ? 144.048 83.648 28.533 1.00 18.65 35 THR C N 1
ATOM 14607 C CA . THR C 1 50 ? 144.532 84.599 27.543 1.00 20.19 35 THR C CA 1
ATOM 14608 C C . THR C 1 50 ? 143.494 85.680 27.258 1.00 20.60 35 THR C C 1
ATOM 14609 O O . THR C 1 50 ? 143.820 86.872 27.209 1.00 21.33 35 THR C O 1
ATOM 14620 N N . PHE C 1 51 ? 142.242 85.275 27.037 1.00 20.10 36 PHE C N 1
ATOM 14621 C CA . PHE C 1 51 ? 141.181 86.222 26.704 1.00 20.38 36 PHE C CA 1
ATOM 14622 C C . PHE C 1 51 ? 140.989 87.227 27.831 1.00 21.52 36 PHE C C 1
ATOM 14623 O O . PHE C 1 51 ? 140.814 88.422 27.587 1.00 21.10 36 PHE C O 1
ATOM 14640 N N . SER C 1 52 ? 141.034 86.761 29.078 1.00 22.30 37 SER C N 1
ATOM 14641 C CA . SER C 1 52 ? 140.803 87.650 30.210 1.00 24.71 37 SER C CA 1
ATOM 14642 C C . SER C 1 52 ? 141.969 88.606 30.456 1.00 26.82 37 SER C C 1
ATOM 14643 O O . SER C 1 52 ? 141.844 89.504 31.297 1.00 28.41 37 SER C O 1
ATOM 14651 N N . LYS C 1 53 ? 143.092 88.447 29.758 1.00 28.38 38 LYS C N 1
ATOM 14652 C CA . LYS C 1 53 ? 144.171 89.426 29.836 1.00 29.79 38 LYS C CA 1
ATOM 14653 C C . LYS C 1 53 ? 143.999 90.581 28.861 1.00 28.85 38 LYS C C 1
ATOM 14654 O O . LYS C 1 53 ? 144.842 91.481 28.850 1.00 28.88 38 LYS C O 1
ATOM 14673 N N . ILE C 1 54 ? 143.005 90.538 27.982 1.00 26.18 39 ILE C N 1
ATOM 14674 C CA . ILE C 1 54 ? 142.796 91.585 26.986 1.00 25.37 39 ILE C CA 1
ATOM 14675 C C . ILE C 1 54 ? 141.848 92.624 27.584 1.00 24.27 39 ILE C C 1
ATOM 14676 O O . ILE C 1 54 ? 140.709 92.273 27.929 1.00 23.17 39 ILE C O 1
ATOM 14692 N N . PRO C 1 55 ? 142.263 93.881 27.739 1.00 25.88 40 PRO C N 1
ATOM 14693 C CA . PRO C 1 55 ? 141.325 94.908 28.215 1.00 26.17 40 PRO C CA 1
ATOM 14694 C C . PRO C 1 55 ? 140.086 94.964 27.329 1.00 26.43 40 PRO C C 1
ATOM 14695 O O . PRO C 1 55 ? 140.180 94.942 26.098 1.00 26.75 40 PRO C O 1
ATOM 14706 N N . GLY C 1 56 ? 138.916 95.019 27.971 1.00 25.58 41 GLY C N 1
ATOM 14707 C CA . GLY C 1 56 ? 137.641 95.074 27.287 1.00 26.04 41 GLY C CA 1
ATOM 14708 C C . GLY C 1 56 ? 136.961 93.738 27.067 1.00 26.11 41 GLY C C 1
ATOM 14709 O O . GLY C 1 56 ? 135.771 93.717 26.719 1.00 28.24 41 GLY C O 1
ATOM 14713 N N . ALA C 1 57 ? 137.667 92.627 27.259 1.00 23.52 42 ALA C N 1
ATOM 14714 C CA . ALA C 1 57 ? 137.074 91.317 27.036 1.00 23.33 42 ALA C CA 1
ATOM 14715 C C . ALA C 1 57 ? 136.140 90.929 28.173 1.00 22.08 42 ALA C C 1
ATOM 14716 O O . ALA C 1 57 ? 135.114 90.283 27.941 1.00 22.44 42 ALA C O 1
ATOM 14723 N N . VAL C 1 58 ? 136.479 91.299 29.406 1.00 20.76 43 VAL C N 1
ATOM 14724 C CA . VAL C 1 58 ? 135.720 90.888 30.583 1.00 20.31 43 VAL C CA 1
ATOM 14725 C C . VAL C 1 58 ? 135.416 92.114 31.428 1.00 20.30 43 VAL C C 1
ATOM 14726 O O . VAL C 1 58 ? 136.282 92.971 31.642 1.00 21.18 43 VAL C O 1
ATOM 14739 N N . ALA C 1 59 ? 134.186 92.192 31.916 1.00 20.21 44 ALA C N 1
ATOM 14740 C CA . ALA C 1 59 ? 133.791 93.318 32.751 1.00 21.65 44 ALA C CA 1
ATOM 14741 C C . ALA C 1 59 ? 134.735 93.454 33.940 1.00 23.07 44 ALA C C 1
ATOM 14742 O O . ALA C 1 59 ? 135.140 92.458 34.552 1.00 22.71 44 ALA C O 1
ATOM 14749 N N . ASN C 1 60 ? 135.091 94.699 34.256 1.00 23.99 45 ASN C N 1
ATOM 14750 C CA . ASN C 1 60 ? 135.913 95.048 35.413 1.00 24.90 45 ASN C CA 1
ATOM 14751 C C . ASN C 1 60 ? 137.335 94.492 35.329 1.00 24.31 45 ASN C C 1
ATOM 14752 O O . ASN C 1 60 ? 138.089 94.570 36.312 1.00 25.11 45 ASN C O 1
ATOM 14763 N N . GLY C 1 61 ? 137.743 93.970 34.173 1.00 23.08 46 GLY C N 1
ATOM 14764 C CA . GLY C 1 61 ? 139.052 93.349 34.066 1.00 22.49 46 GLY C CA 1
ATOM 14765 C C . GLY C 1 61 ? 139.205 92.089 34.885 1.00 21.71 46 GLY C C 1
ATOM 14766 O O . GLY C 1 61 ? 140.327 91.723 35.251 1.00 21.74 46 GLY C O 1
ATOM 14770 N N . ASP C 1 62 ? 138.100 91.415 35.185 1.00 20.14 47 ASP C N 1
ATOM 14771 C CA . ASP C 1 62 ? 138.145 90.214 36.001 1.00 19.19 47 ASP C CA 1
ATOM 14772 C C . ASP C 1 62 ? 138.768 89.052 35.223 1.00 18.81 47 ASP C C 1
ATOM 14773 O O . ASP C 1 62 ? 138.742 88.996 33.986 1.00 19.12 47 ASP C O 1
ATOM 14782 N N . ASN C 1 63 ? 139.320 88.101 35.975 1.00 18.77 48 ASN C N 1
ATOM 14783 C CA . ASN C 1 63 ? 139.872 86.892 35.390 1.00 17.85 48 ASN C CA 1
ATOM 14784 C C . ASN C 1 63 ? 139.683 85.756 36.382 1.00 17.58 48 ASN C C 1
ATOM 14785 O O . ASN C 1 63 ? 139.263 85.965 37.526 1.00 18.56 48 ASN C O 1
ATOM 14796 N N . GLY C 1 64 ? 140.015 84.546 35.934 1.00 16.60 49 GLY C N 1
ATOM 14797 C CA . GLY C 1 64 ? 139.875 83.362 36.758 1.00 16.57 49 GLY C CA 1
ATOM 14798 C C . GLY C 1 64 ? 141.139 82.929 37.484 1.00 16.46 49 GLY C C 1
ATOM 14799 O O . GLY C 1 64 ? 141.260 81.761 37.861 1.00 17.09 49 GLY C O 1
ATOM 14803 N N . ASP C 1 65 ? 142.092 83.837 37.707 1.00 16.36 50 ASP C N 1
ATOM 14804 C CA . ASP C 1 65 ? 143.338 83.439 38.361 1.00 16.71 50 ASP C CA 1
ATOM 14805 C C . ASP C 1 65 ? 143.084 82.832 39.737 1.00 16.60 50 ASP C C 1
ATOM 14806 O O . ASP C 1 65 ? 143.765 81.877 40.133 1.00 17.12 50 ASP C O 1
ATOM 14815 N N . VAL C 1 66 ? 142.146 83.410 40.498 1.00 16.09 51 VAL C N 1
ATOM 14816 C CA . VAL C 1 66 ? 141.819 82.978 41.854 1.00 16.97 51 VAL C CA 1
ATOM 14817 C C . VAL C 1 66 ? 140.388 82.452 41.951 1.00 16.43 51 VAL C C 1
ATOM 14818 O O . VAL C 1 66 ? 140.134 81.421 42.586 1.00 17.30 51 VAL C O 1
ATOM 14831 N N . ALA C 1 67 ? 139.431 83.170 41.365 1.00 15.77 52 ALA C N 1
ATOM 14832 C CA . ALA C 1 67 ? 138.015 82.744 41.340 1.00 14.87 52 ALA C CA 1
ATOM 14833 C C . ALA C 1 67 ? 137.559 82.449 42.769 1.00 15.10 52 ALA C C 1
ATOM 14834 O O . ALA C 1 67 ? 137.742 83.300 43.650 1.00 15.88 52 ALA C O 1
ATOM 14841 N N . CYS C 1 68 ? 136.979 81.286 43.038 1.00 13.98 53 CYS C N 1
ATOM 14842 C CA . CYS C 1 68 ? 136.547 80.877 44.365 1.00 13.90 53 CYS C CA 1
ATOM 14843 C C . CYS C 1 68 ? 137.608 80.057 45.095 1.00 14.56 53 CYS C C 1
ATOM 14844 O O . CYS C 1 68 ? 137.320 79.490 46.157 1.00 15.10 53 CYS C O 1
ATOM 14852 N N . ASP C 1 69 ? 138.813 79.964 44.533 1.00 14.88 54 ASP C N 1
ATOM 14853 C CA . ASP C 1 69 ? 139.911 79.212 45.147 1.00 15.09 54 ASP C CA 1
ATOM 14854 C C . ASP C 1 69 ? 139.475 77.788 45.501 1.00 15.58 54 ASP C C 1
ATOM 14855 O O . ASP C 1 69 ? 139.924 77.208 46.488 1.00 15.64 54 ASP C O 1
ATOM 14864 N N . HIS C 1 70 ? 138.591 77.210 44.683 1.00 15.01 55 HIS C N 1
ATOM 14865 C CA . HIS C 1 70 ? 138.060 75.872 44.964 1.00 14.56 55 HIS C CA 1
ATOM 14866 C C . HIS C 1 70 ? 139.144 74.808 44.873 1.00 14.29 55 HIS C C 1
ATOM 14867 O O . HIS C 1 70 ? 139.052 73.775 45.542 1.00 14.50 55 HIS C O 1
ATOM 14881 N N . TYR C 1 71 ? 140.189 75.043 44.078 1.00 14.95 56 TYR C N 1
ATOM 14882 C CA . TYR C 1 71 ? 141.301 74.096 44.032 1.00 15.74 56 TYR C CA 1
ATOM 14883 C C . TYR C 1 71 ? 141.860 73.835 45.430 1.00 16.49 56 TYR C C 1
ATOM 14884 O O . TYR C 1 71 ? 142.266 72.710 45.752 1.00 17.70 56 TYR C O 1
ATOM 14902 N N . HIS C 1 72 ? 141.891 74.864 46.277 1.00 16.63 57 HIS C N 1
ATOM 14903 C CA . HIS C 1 72 ? 142.366 74.720 47.644 1.00 17.67 57 HIS C CA 1
ATOM 14904 C C . HIS C 1 72 ? 141.247 74.499 48.652 1.00 17.00 57 HIS C C 1
ATOM 14905 O O . HIS C 1 72 ? 141.515 73.963 49.732 1.00 17.97 57 HIS C O 1
ATOM 14919 N N . ARG C 1 73 ? 140.016 74.928 48.344 1.00 16.32 58 ARG C N 1
ATOM 14920 C CA . ARG C 1 73 ? 138.910 74.928 49.292 1.00 16.01 58 ARG C CA 1
ATOM 14921 C C . ARG C 1 73 ? 137.864 73.851 48.990 1.00 15.47 58 ARG C C 1
ATOM 14922 O O . ARG C 1 73 ? 136.733 73.933 49.480 1.00 16.11 58 ARG C O 1
ATOM 14943 N N . TYR C 1 74 ? 138.213 72.846 48.184 1.00 15.63 59 TYR C N 1
ATOM 14944 C CA . TYR C 1 74 ? 137.203 71.891 47.740 1.00 15.07 59 TYR C CA 1
ATOM 14945 C C . TYR C 1 74 ? 136.586 71.118 48.895 1.00 14.48 59 TYR C C 1
ATOM 14946 O O . TYR C 1 74 ? 135.422 70.713 48.807 1.00 15.90 59 TYR C O 1
ATOM 14964 N N . ASN C 1 75 ? 137.340 70.853 49.967 1.00 15.14 60 ASN C N 1
ATOM 14965 C CA . ASN C 1 75 ? 136.736 70.111 51.073 1.00 16.00 60 ASN C CA 1
ATOM 14966 C C . ASN C 1 75 ? 135.590 70.889 51.701 1.00 15.53 60 ASN C C 1
ATOM 14967 O O . ASN C 1 75 ? 134.544 70.314 52.023 1.00 16.58 60 ASN C O 1
ATOM 14978 N N . GLU C 1 76 ? 135.761 72.194 51.872 1.00 15.92 61 GLU C N 1
ATOM 14979 C CA . GLU C 1 76 ? 134.678 73.029 52.381 1.00 15.64 61 GLU C CA 1
ATOM 14980 C C . GLU C 1 76 ? 133.475 73.000 51.451 1.00 15.63 61 GLU C C 1
ATOM 14981 O O . GLU C 1 76 ? 132.327 72.892 51.905 1.00 16.09 61 GLU C O 1
ATOM 14993 N N . ASP C 1 77 ? 133.717 73.103 50.145 1.00 15.42 62 ASP C N 1
ATOM 14994 C CA . ASP C 1 77 ? 132.625 73.089 49.178 1.00 15.21 62 ASP C CA 1
ATOM 14995 C C . ASP C 1 77 ? 131.905 71.739 49.145 1.00 14.93 62 ASP C C 1
ATOM 14996 O O . ASP C 1 77 ? 130.672 71.694 49.040 1.00 15.22 62 ASP C O 1
ATOM 15005 N N . LEU C 1 78 ? 132.646 70.629 49.230 1.00 15.16 63 LEU C N 1
ATOM 15006 C CA . LEU C 1 78 ? 132.010 69.316 49.331 1.00 15.54 63 LEU C CA 1
ATOM 15007 C C . LEU C 1 78 ? 131.171 69.200 50.599 1.00 15.08 63 LEU C C 1
ATOM 15008 O O . LEU C 1 78 ? 130.097 68.582 50.592 1.00 14.82 63 LEU C O 1
ATOM 15024 N N . ASP C 1 79 ? 131.654 69.777 51.702 1.00 14.56 64 ASP C N 1
ATOM 15025 C CA . ASP C 1 79 ? 130.888 69.758 52.942 1.00 14.97 64 ASP C CA 1
ATOM 15026 C C . ASP C 1 79 ? 129.571 70.520 52.774 1.00 14.89 64 ASP C C 1
ATOM 15027 O O . ASP C 1 79 ? 128.530 70.113 53.307 1.00 15.83 64 ASP C O 1
ATOM 15036 N N . LEU C 1 80 ? 129.597 71.632 52.029 1.00 14.56 65 LEU C N 1
ATOM 15037 C CA . LEU C 1 80 ? 128.369 72.386 51.778 1.00 14.68 65 LEU C CA 1
ATOM 15038 C C . LEU C 1 80 ? 127.392 71.591 50.918 1.00 14.74 65 LEU C C 1
ATOM 15039 O O . LEU C 1 80 ? 126.175 71.653 51.132 1.00 15.28 65 LEU C O 1
ATOM 15055 N N . MET C 1 81 ? 127.901 70.841 49.944 1.00 15.38 66 MET C N 1
ATOM 15056 C CA . MET C 1 81 ? 127.044 69.979 49.135 1.00 15.64 66 MET C CA 1
ATOM 15057 C C . MET C 1 81 ? 126.382 68.902 49.988 1.00 15.61 66 MET C C 1
ATOM 15058 O O . MET C 1 81 ? 125.184 68.620 49.833 1.00 15.81 66 MET C O 1
ATOM 15072 N N . LYS C 1 82 ? 127.151 68.278 50.888 1.00 14.75 67 LYS C N 1
ATOM 15073 C CA . LYS C 1 82 ? 126.572 67.283 51.780 1.00 15.40 67 LYS C CA 1
ATOM 15074 C C . LYS C 1 82 ? 125.518 67.922 52.671 1.00 15.04 67 LYS C C 1
ATOM 15075 O O . LYS C 1 82 ? 124.440 67.351 52.891 1.00 16.21 67 LYS C O 1
ATOM 15094 N N . TRP C 1 83 ? 125.795 69.133 53.155 1.00 13.97 68 TRP C N 1
ATOM 15095 C CA . TRP C 1 83 ? 124.833 69.848 53.987 1.00 14.56 68 TRP C CA 1
ATOM 15096 C C . TRP C 1 83 ? 123.544 70.143 53.217 1.00 14.82 68 TRP C C 1
ATOM 15097 O O . TRP C 1 83 ? 122.434 69.987 53.755 1.00 16.52 68 TRP C O 1
ATOM 15118 N N . LEU C 1 84 ? 123.659 70.534 51.946 1.00 15.23 69 LEU C N 1
ATOM 15119 C CA . LEU C 1 84 ? 122.463 70.738 51.127 1.00 15.56 69 LEU C CA 1
ATOM 15120 C C . LEU C 1 84 ? 121.672 69.456 50.933 1.00 16.22 69 LEU C C 1
ATOM 15121 O O . LEU C 1 84 ? 120.442 69.506 50.762 1.00 16.47 69 LEU C O 1
ATOM 15137 N N . GLY C 1 85 ? 122.356 68.314 50.904 1.00 15.40 70 GLY C N 1
ATOM 15138 C CA . GLY C 1 85 ? 121.716 67.034 50.680 1.00 15.55 70 GLY C CA 1
ATOM 15139 C C . GLY C 1 85 ? 121.662 66.596 49.234 1.00 15.67 70 GLY C C 1
ATOM 15140 O O . GLY C 1 85 ? 120.912 65.676 48.914 1.00 17.18 70 GLY C O 1
ATOM 15144 N N . VAL C 1 86 ? 122.436 67.218 48.343 1.00 15.62 71 VAL C N 1
ATOM 15145 C CA . VAL C 1 86 ? 122.399 66.798 46.946 1.00 15.77 71 VAL C CA 1
ATOM 15146 C C . VAL C 1 86 ? 122.904 65.371 46.820 1.00 15.19 71 VAL C C 1
ATOM 15147 O O . VAL C 1 86 ? 123.793 64.928 47.557 1.00 16.61 71 VAL C O 1
ATOM 15160 N N . GLY C 1 87 ? 122.345 64.649 45.849 1.00 14.47 72 GLY C N 1
ATOM 15161 C CA . GLY C 1 87 ? 122.868 63.346 45.510 1.00 14.36 72 GLY C CA 1
ATOM 15162 C C . GLY C 1 87 ? 123.944 63.381 44.462 1.00 15.31 72 GLY C C 1
ATOM 15163 O O . GLY C 1 87 ? 124.667 62.397 44.291 1.00 17.13 72 GLY C O 1
ATOM 15167 N N . ALA C 1 88 ? 124.101 64.505 43.774 1.00 15.24 73 ALA C N 1
ATOM 15168 C CA . ALA C 1 88 ? 125.014 64.581 42.643 1.00 15.11 73 ALA C CA 1
ATOM 15169 C C . ALA C 1 88 ? 125.700 65.938 42.582 1.00 13.84 73 ALA C C 1
ATOM 15170 O O . ALA C 1 88 ? 125.141 66.967 42.982 1.00 14.50 73 ALA C O 1
ATOM 15177 N N . TYR C 1 89 ? 126.930 65.920 42.073 1.00 14.47 74 TYR C N 1
ATOM 15178 C CA . TYR C 1 89 ? 127.731 67.125 41.869 1.00 14.16 74 TYR C CA 1
ATOM 15179 C C . TYR C 1 89 ? 128.188 67.122 40.419 1.00 14.35 74 TYR C C 1
ATOM 15180 O O . TYR C 1 89 ? 128.998 66.278 40.026 1.00 15.15 74 TYR C O 1
ATOM 15198 N N . HIS C 1 90 ? 127.685 68.071 39.634 1.00 14.49 75 HIS C N 1
ATOM 15199 C CA . HIS C 1 90 ? 128.044 68.198 38.233 1.00 14.70 75 HIS C CA 1
ATOM 15200 C C . HIS C 1 90 ? 129.161 69.225 38.131 1.00 14.63 75 HIS C C 1
ATOM 15201 O O . HIS C 1 90 ? 128.978 70.386 38.501 1.00 15.87 75 HIS C O 1
ATOM 15215 N N . PHE C 1 91 ? 130.326 68.781 37.681 1.00 15.03 76 PHE C N 1
ATOM 15216 C CA . PHE C 1 91 ? 131.530 69.596 37.664 1.00 14.26 76 PHE C CA 1
ATOM 15217 C C . PHE C 1 91 ? 132.231 69.363 36.336 1.00 13.95 76 PHE C C 1
ATOM 15218 O O . PHE C 1 91 ? 131.908 68.428 35.600 1.00 14.75 76 PHE C O 1
ATOM 15235 N N . SER C 1 92 ? 133.213 70.202 36.025 1.00 13.89 77 SER C N 1
ATOM 15236 C CA . SER C 1 92 ? 134.020 69.968 34.832 1.00 14.24 77 SER C CA 1
ATOM 15237 C C . SER C 1 92 ? 135.484 69.748 35.191 1.00 14.37 77 SER C C 1
ATOM 15238 O O . SER C 1 92 ? 135.983 70.251 36.199 1.00 14.91 77 SER C O 1
ATOM 15246 N N . ILE C 1 93 ? 136.143 68.965 34.347 1.00 14.25 78 ILE C N 1
ATOM 15247 C CA . ILE C 1 93 ? 137.579 68.728 34.418 1.00 14.21 78 ILE C CA 1
ATOM 15248 C C . ILE C 1 93 ? 138.242 69.776 33.542 1.00 13.88 78 ILE C C 1
ATOM 15249 O O . ILE C 1 93 ? 137.852 69.957 32.380 1.00 15.48 78 ILE C O 1
ATOM 15265 N N . ALA C 1 94 ? 139.245 70.467 34.087 1.00 14.26 79 ALA C N 1
ATOM 15266 C CA . ALA C 1 94 ? 140.004 71.453 33.320 1.00 14.39 79 ALA C CA 1
ATOM 15267 C C . ALA C 1 94 ? 141.035 70.709 32.470 1.00 14.58 79 ALA C C 1
ATOM 15268 O O . ALA C 1 94 ? 142.065 70.248 32.974 1.00 14.42 79 ALA C O 1
ATOM 15275 N N . TRP C 1 95 ? 140.745 70.555 31.179 1.00 15.28 80 TRP C N 1
ATOM 15276 C CA . TRP C 1 95 ? 141.713 69.981 30.240 1.00 15.28 80 TRP C CA 1
ATOM 15277 C C . TRP C 1 95 ? 143.125 70.526 30.428 1.00 15.48 80 TRP C C 1
ATOM 15278 O O . TRP C 1 95 ? 144.063 69.722 30.505 1.00 15.41 80 TRP C O 1
ATOM 15299 N N . PRO C 1 96 ? 143.353 71.838 30.534 1.00 16.11 81 PRO C N 1
ATOM 15300 C CA . PRO C 1 96 ? 144.733 72.328 30.702 1.00 16.89 81 PRO C CA 1
ATOM 15301 C C . PRO C 1 96 ? 145.334 72.059 32.079 1.00 16.32 81 PRO C C 1
ATOM 15302 O O . PRO C 1 96 ? 146.552 72.192 32.234 1.00 16.77 81 PRO C O 1
ATOM 15313 N N . ARG C 1 97 ? 144.534 71.681 33.076 1.00 14.89 82 ARG C N 1
ATOM 15314 C CA . ARG C 1 97 ? 145.108 71.243 34.343 1.00 14.77 82 ARG C CA 1
ATOM 15315 C C . ARG C 1 97 ? 145.630 69.808 34.249 1.00 15.77 82 ARG C C 1
ATOM 15316 O O . ARG C 1 97 ? 146.648 69.486 34.857 1.00 16.85 82 ARG C O 1
ATOM 15337 N N . VAL C 1 98 ? 144.953 68.933 33.502 1.00 15.67 83 VAL C N 1
ATOM 15338 C CA . VAL C 1 98 ? 145.359 67.528 33.463 1.00 15.85 83 VAL C CA 1
ATOM 15339 C C . VAL C 1 98 ? 146.283 67.194 32.290 1.00 15.91 83 VAL C C 1
ATOM 15340 O O . VAL C 1 98 ? 147.112 66.285 32.407 1.00 15.93 83 VAL C O 1
ATOM 15353 N N . ILE C 1 99 ? 146.146 67.890 31.165 1.00 16.21 84 ILE C N 1
ATOM 15354 C CA . ILE C 1 99 ? 147.054 67.756 30.023 1.00 16.20 84 ILE C CA 1
ATOM 15355 C C . ILE C 1 99 ? 147.427 69.167 29.569 1.00 16.70 84 ILE C C 1
ATOM 15356 O O . ILE C 1 99 ? 146.813 69.709 28.642 1.00 17.44 84 ILE C O 1
ATOM 15372 N N . PRO C 1 100 ? 148.419 69.797 30.201 1.00 17.81 85 PRO C N 1
ATOM 15373 C CA . PRO C 1 100 ? 148.698 71.217 29.917 1.00 18.51 85 PRO C CA 1
ATOM 15374 C C . PRO C 1 100 ? 149.007 71.521 28.467 1.00 19.96 85 PRO C C 1
ATOM 15375 O O . PRO C 1 100 ? 148.711 72.631 28.006 1.00 21.96 85 PRO C O 1
ATOM 15386 N N . SER C 1 101 ? 149.629 70.593 27.746 1.00 19.36 86 SER C N 1
ATOM 15387 C CA . SER C 1 101 ? 149.962 70.780 26.339 1.00 21.50 86 SER C CA 1
ATOM 15388 C C . SER C 1 101 ? 148.839 70.327 25.410 1.00 21.19 86 SER C C 1
ATOM 15389 O O . SER C 1 101 ? 149.039 70.277 24.191 1.00 23.23 86 SER C O 1
ATOM 15397 N N . GLY C 1 102 ? 147.684 69.975 25.958 1.00 19.63 87 GLY C N 1
ATOM 15398 C CA . GLY C 1 102 ? 146.526 69.579 25.151 1.00 19.36 87 GLY C CA 1
ATOM 15399 C C . GLY C 1 102 ? 146.527 68.133 24.749 1.00 19.13 87 GLY C C 1
ATOM 15400 O O . GLY C 1 102 ? 145.531 67.435 24.941 1.00 19.50 87 GLY C O 1
ATOM 15404 N N . TYR C 1 103 ? 147.628 67.648 24.188 1.00 20.13 88 TYR C N 1
ATOM 15405 C CA . TYR C 1 103 ? 147.824 66.222 24.016 1.00 21.05 88 TYR C CA 1
ATOM 15406 C C . TYR C 1 103 ? 149.200 65.896 24.558 1.00 23.17 88 TYR C C 1
ATOM 15407 O O . TYR C 1 103 ? 150.057 66.772 24.676 1.00 27.33 88 TYR C O 1
ATOM 15425 N N . GLY C 1 104 ? 149.402 64.642 24.919 1.00 21.32 89 GLY C N 1
ATOM 15426 C CA . GLY C 1 104 ? 150.682 64.273 25.480 1.00 21.07 89 GLY C CA 1
ATOM 15427 C C . GLY C 1 104 ? 150.601 64.030 26.970 1.00 20.99 89 GLY C C 1
ATOM 15428 O O . GLY C 1 104 ? 149.664 63.389 27.454 1.00 21.79 89 GLY C O 1
ATOM 15432 N N . ALA C 1 105 ? 151.556 64.583 27.708 1.00 20.77 90 ALA C N 1
ATOM 15433 C CA . ALA C 1 105 ? 151.789 64.153 29.078 1.00 19.86 90 ALA C CA 1
ATOM 15434 C C . ALA C 1 105 ? 150.655 64.544 30.014 1.00 19.10 90 ALA C C 1
ATOM 15435 O O . ALA C 1 105 ? 150.142 65.667 29.976 1.00 18.92 90 ALA C O 1
ATOM 15442 N N . LEU C 1 106 ? 150.284 63.604 30.876 1.00 19.03 91 LEU C N 1
ATOM 15443 C CA . LEU C 1 106 ? 149.390 63.895 31.988 1.00 18.00 91 LEU C CA 1
ATOM 15444 C C . LEU C 1 106 ? 150.154 64.648 33.067 1.00 18.26 91 LEU C C 1
ATOM 15445 O O . LEU C 1 106 ? 151.310 64.336 33.361 1.00 20.68 91 LEU C O 1
ATOM 15461 N N . ASN C 1 107 ? 149.489 65.621 33.677 1.00 16.87 92 ASN C N 1
ATOM 15462 C CA . ASN C 1 107 ? 150.031 66.350 34.815 1.00 17.18 92 ASN C CA 1
ATOM 15463 C C . ASN C 1 107 ? 149.551 65.652 36.082 1.00 17.88 92 ASN C C 1
ATOM 15464 O O . ASN C 1 107 ? 148.374 65.765 36.451 1.00 18.08 92 ASN C O 1
ATOM 15475 N N . LYS C 1 108 ? 150.478 64.977 36.770 1.00 20.05 93 LYS C N 1
ATOM 15476 C CA A LYS C 1 108 ? 150.110 64.156 37.917 0.47 21.39 93 LYS C CA 1
ATOM 15477 C CA B LYS C 1 108 ? 150.114 64.157 37.924 0.53 21.07 93 LYS C CA 1
ATOM 15478 C C . LYS C 1 108 ? 149.418 64.979 38.999 1.00 19.87 93 LYS C C 1
ATOM 15479 O O . LYS C 1 108 ? 148.466 64.509 39.626 1.00 19.44 93 LYS C O 1
ATOM 15514 N N . GLU C 1 109 ? 149.889 66.199 39.243 1.00 18.48 94 GLU C N 1
ATOM 15515 C CA . GLU C 1 109 ? 149.316 67.006 40.310 1.00 23.10 94 GLU C CA 1
ATOM 15516 C C . GLU C 1 109 ? 147.868 67.354 39.992 1.00 20.08 94 GLU C C 1
ATOM 15517 O O . GLU C 1 109 ? 147.020 67.434 40.892 1.00 20.47 94 GLU C O 1
ATOM 15529 N N . GLY C 1 110 ? 147.572 67.587 38.712 1.00 17.55 95 GLY C N 1
ATOM 15530 C CA . GLY C 1 110 ? 146.195 67.856 38.318 1.00 16.05 95 GLY C CA 1
ATOM 15531 C C . GLY C 1 110 ? 145.302 66.636 38.425 1.00 16.18 95 GLY C C 1
ATOM 15532 O O . GLY C 1 110 ? 144.174 66.723 38.916 1.00 15.78 95 GLY C O 1
ATOM 15536 N N . MET C 1 111 ? 145.791 65.484 37.960 1.00 16.08 96 MET C N 1
ATOM 15537 C CA . MET C 1 111 ? 145.029 64.249 38.089 1.00 17.07 96 MET C CA 1
ATOM 15538 C C . MET C 1 111 ? 144.774 63.926 39.553 1.00 16.83 96 MET C C 1
ATOM 15539 O O . MET C 1 111 ? 143.676 63.473 39.918 1.00 17.51 96 MET C O 1
ATOM 15553 N N . ASP C 1 112 ? 145.771 64.179 40.410 1.00 17.36 97 ASP C N 1
ATOM 15554 C CA A ASP C 1 112 ? 145.620 63.909 41.837 0.71 17.69 97 ASP C CA 1
ATOM 15555 C CA B ASP C 1 112 ? 145.617 63.907 41.835 0.29 18.09 97 ASP C CA 1
ATOM 15556 C C . ASP C 1 112 ? 144.533 64.789 42.447 1.00 17.08 97 ASP C C 1
ATOM 15557 O O . ASP C 1 112 ? 143.795 64.351 43.338 1.00 16.57 97 ASP C O 1
ATOM 15572 N N . PHE C 1 113 ? 144.425 66.038 41.989 1.00 15.83 98 PHE C N 1
ATOM 15573 C CA . PHE C 1 113 ? 143.365 66.911 42.487 1.00 15.23 98 PHE C CA 1
ATOM 15574 C C . PHE C 1 113 ? 141.989 66.327 42.184 1.00 15.66 98 PHE C C 1
ATOM 15575 O O . PHE C 1 113 ? 141.137 66.226 43.074 1.00 16.19 98 PHE C O 1
ATOM 15592 N N . TYR C 1 114 ? 141.752 65.918 40.933 1.00 15.73 99 TYR C N 1
ATOM 15593 C CA . TYR C 1 114 ? 140.446 65.344 40.609 1.00 14.89 99 TYR C CA 1
ATOM 15594 C C . TYR C 1 114 ? 140.217 64.024 41.330 1.00 15.49 99 TYR C C 1
ATOM 15595 O O . TYR C 1 114 ? 139.101 63.762 41.765 1.00 15.19 99 TYR C O 1
ATOM 15613 N N . ASP C 1 115 ? 141.257 63.216 41.534 1.00 16.68 100 ASP C N 1
ATOM 15614 C CA . ASP C 1 115 ? 141.093 62.027 42.371 1.00 17.65 100 ASP C CA 1
ATOM 15615 C C . ASP C 1 115 ? 140.615 62.397 43.772 1.00 17.13 100 ASP C C 1
ATOM 15616 O O . ASP C 1 115 ? 139.718 61.744 44.325 1.00 17.95 100 ASP C O 1
ATOM 15625 N N . ARG C 1 116 ? 141.235 63.415 44.385 1.00 17.41 101 ARG C N 1
ATOM 15626 C CA . ARG C 1 116 ? 140.837 63.819 45.740 1.00 18.07 101 ARG C CA 1
ATOM 15627 C C . ARG C 1 116 ? 139.408 64.349 45.766 1.00 17.03 101 ARG C C 1
ATOM 15628 O O . ARG C 1 116 ? 138.645 64.071 46.699 1.00 17.04 101 ARG C O 1
ATOM 15649 N N . LEU C 1 117 ? 139.043 65.134 44.757 1.00 16.97 102 LEU C N 1
ATOM 15650 C CA . LEU C 1 117 ? 137.685 65.664 44.653 1.00 16.71 102 LEU C CA 1
ATOM 15651 C C . LEU C 1 117 ? 136.668 64.539 44.528 1.00 16.15 102 LEU C C 1
ATOM 15652 O O . LEU C 1 117 ? 135.656 64.509 45.242 1.00 15.98 102 LEU C O 1
ATOM 15668 N N . ILE C 1 118 ? 136.918 63.619 43.600 1.00 16.09 103 ILE C N 1
ATOM 15669 C CA . ILE C 1 118 ? 136.020 62.494 43.372 1.00 16.56 103 ILE C CA 1
ATOM 15670 C C . ILE C 1 118 ? 135.907 61.652 44.633 1.00 16.76 103 ILE C C 1
ATOM 15671 O O . ILE C 1 118 ? 134.808 61.281 45.067 1.00 17.00 103 ILE C O 1
ATOM 15687 N N . ASP C 1 119 ? 137.046 61.310 45.225 1.00 17.07 104 ASP C N 1
ATOM 15688 C CA . ASP C 1 119 ? 137.006 60.450 46.399 1.00 17.81 104 ASP C CA 1
ATOM 15689 C C . ASP C 1 119 ? 136.323 61.140 47.573 1.00 17.39 104 ASP C C 1
ATOM 15690 O O . ASP C 1 119 ? 135.609 60.483 48.346 1.00 18.31 104 ASP C O 1
ATOM 15699 N N . GLY C 1 120 ? 136.505 62.457 47.701 1.00 16.48 105 GLY C N 1
ATOM 15700 C CA . GLY C 1 120 ? 135.827 63.202 48.753 1.00 15.84 105 GLY C CA 1
ATOM 15701 C C . GLY C 1 120 ? 134.328 63.257 48.550 1.00 15.83 105 GLY C C 1
ATOM 15702 O O . GLY C 1 120 ? 133.557 63.153 49.508 1.00 15.45 105 GLY C O 1
ATOM 15706 N N . ALA C 1 121 ? 133.892 63.419 47.301 1.00 15.90 106 ALA C N 1
ATOM 15707 C CA . ALA C 1 121 ? 132.456 63.385 47.017 1.00 16.06 106 ALA C CA 1
ATOM 15708 C C . ALA C 1 121 ? 131.855 62.026 47.381 1.00 16.67 106 ALA C C 1
ATOM 15709 O O . ALA C 1 121 ? 130.833 61.948 48.074 1.00 16.85 106 ALA C O 1
ATOM 15716 N N . LEU C 1 122 ? 132.492 60.943 46.932 1.00 16.15 107 LEU C N 1
ATOM 15717 C CA . LEU C 1 122 ? 131.967 59.604 47.197 1.00 18.51 107 LEU C CA 1
ATOM 15718 C C . LEU C 1 122 ? 131.945 59.289 48.691 1.00 18.41 107 LEU C C 1
ATOM 15719 O O . LEU C 1 122 ? 131.008 58.650 49.183 1.00 18.48 107 LEU C O 1
ATOM 15735 N N . GLU C 1 123 ? 132.973 59.712 49.427 1.00 18.71 108 GLU C N 1
ATOM 15736 C CA . GLU C 1 123 ? 132.986 59.522 50.877 1.00 19.86 108 GLU C CA 1
ATOM 15737 C C . GLU C 1 123 ? 131.762 60.153 51.528 1.00 17.80 108 GLU C C 1
ATOM 15738 O O . GLU C 1 123 ? 131.261 59.654 52.544 1.00 18.02 108 GLU C O 1
ATOM 15750 N N . ARG C 1 124 ? 131.280 61.255 50.967 1.00 17.08 109 ARG C N 1
ATOM 15751 C CA . ARG C 1 124 ? 130.117 61.976 51.470 1.00 16.78 109 ARG C CA 1
ATOM 15752 C C . ARG C 1 124 ? 128.802 61.519 50.852 1.00 17.20 109 ARG C C 1
ATOM 15753 O O . ARG C 1 124 ? 127.757 62.105 51.158 1.00 17.62 109 ARG C O 1
ATOM 15774 N N . GLY C 1 125 ? 128.821 60.500 50.001 1.00 16.30 110 GLY C N 1
ATOM 15775 C CA . GLY C 1 125 ? 127.605 59.978 49.404 1.00 16.41 110 GLY C CA 1
ATOM 15776 C C . GLY C 1 125 ? 127.134 60.711 48.173 1.00 16.54 110 GLY C C 1
ATOM 15777 O O . GLY C 1 125 ? 125.972 60.562 47.784 1.00 16.66 110 GLY C O 1
ATOM 15781 N N . ILE C 1 126 ? 128.002 61.501 47.550 1.00 15.70 111 ILE C N 1
ATOM 15782 C CA . ILE C 1 126 ? 127.654 62.350 46.413 1.00 15.41 111 ILE C CA 1
ATOM 15783 C C . ILE C 1 126 ? 128.233 61.736 45.150 1.00 15.45 111 ILE C C 1
ATOM 15784 O O . ILE C 1 126 ? 129.426 61.407 45.107 1.00 16.55 111 ILE C O 1
ATOM 15800 N N . THR C 1 127 ? 127.399 61.621 44.108 1.00 15.48 112 THR C N 1
ATOM 15801 C CA . THR C 1 127 ? 127.846 61.085 42.826 1.00 15.80 112 THR C CA 1
ATOM 15802 C C . THR C 1 127 ? 128.431 62.206 41.972 1.00 15.71 112 THR C C 1
ATOM 15803 O O . THR C 1 127 ? 127.692 63.116 41.580 1.00 15.27 112 THR C O 1
ATOM 15814 N N . PRO C 1 128 ? 129.716 62.169 41.617 1.00 15.95 113 PRO C N 1
ATOM 15815 C CA . PRO C 1 128 ? 130.247 63.200 40.714 1.00 15.11 113 PRO C CA 1
ATOM 15816 C C . PRO C 1 128 ? 129.850 62.905 39.274 1.00 15.15 113 PRO C C 1
ATOM 15817 O O . PRO C 1 128 ? 129.971 61.771 38.801 1.00 16.21 113 PRO C O 1
ATOM 15828 N N . TRP C 1 129 ? 129.390 63.945 38.582 1.00 14.61 114 TRP C N 1
ATOM 15829 C CA . TRP C 1 129 ? 129.030 63.896 37.170 1.00 14.80 114 TRP C CA 1
ATOM 15830 C C . TRP C 1 129 ? 130.005 64.778 36.400 1.00 15.25 114 TRP C C 1
ATOM 15831 O O . TRP C 1 129 ? 129.839 66.009 36.380 1.00 16.25 114 TRP C O 1
ATOM 15852 N N . PRO C 1 130 ? 131.024 64.219 35.752 1.00 14.21 115 PRO C N 1
ATOM 15853 C CA . PRO C 1 130 ? 132.007 65.054 35.055 1.00 14.28 115 PRO C CA 1
ATOM 15854 C C . PRO C 1 130 ? 131.558 65.504 33.673 1.00 14.40 115 PRO C C 1
ATOM 15855 O O . PRO C 1 130 ? 131.046 64.714 32.880 1.00 16.26 115 PRO C O 1
ATOM 15866 N N . THR C 1 131 ? 131.805 66.780 33.384 1.00 15.01 116 THR C N 1
ATOM 15867 C CA . THR C 1 131 ? 131.832 67.318 32.025 1.00 15.64 116 THR C CA 1
ATOM 15868 C C . THR C 1 131 ? 133.284 67.443 31.590 1.00 14.68 116 THR C C 1
ATOM 15869 O O . THR C 1 131 ? 134.114 67.992 32.326 1.00 15.74 116 THR C O 1
ATOM 15880 N N . LEU C 1 132 ? 133.587 66.936 30.395 1.00 14.53 117 LEU C N 1
ATOM 15881 C CA . LEU C 1 132 ? 134.963 66.961 29.911 1.00 14.36 117 LEU C CA 1
ATOM 15882 C C . LEU C 1 132 ? 135.357 68.313 29.320 1.00 14.78 117 LEU C C 1
ATOM 15883 O O . LEU C 1 132 ? 136.511 68.733 29.458 1.00 15.49 117 LEU C O 1
ATOM 15899 N N . TYR C 1 133 ? 134.438 69.013 28.657 1.00 15.30 118 TYR C N 1
ATOM 15900 C CA . TYR C 1 133 ? 134.775 70.289 28.041 1.00 14.87 118 TYR C CA 1
ATOM 15901 C C . TYR C 1 133 ? 133.765 71.355 28.426 1.00 15.35 118 TYR C C 1
ATOM 15902 O O . TYR C 1 133 ? 132.646 71.373 27.907 1.00 15.58 118 TYR C O 1
ATOM 15920 N N . HIS C 1 134 ? 134.183 72.260 29.305 1.00 15.73 119 HIS C N 1
ATOM 15921 C CA . HIS C 1 134 ? 133.387 73.430 29.647 1.00 15.63 119 HIS C CA 1
ATOM 15922 C C . HIS C 1 134 ? 134.200 74.687 29.351 1.00 15.18 119 HIS C C 1
ATOM 15923 O O . HIS C 1 134 ? 134.386 75.554 30.214 1.00 15.51 119 HIS C O 1
ATOM 15937 N N . TRP C 1 135 ? 134.723 74.762 28.131 1.00 14.89 120 TRP C N 1
ATOM 15938 C CA . TRP C 1 135 ? 135.144 75.986 27.440 1.00 15.50 120 TRP C CA 1
ATOM 15939 C C . TRP C 1 135 ? 136.601 76.359 27.662 1.00 16.77 120 TRP C C 1
ATOM 15940 O O . TRP C 1 135 ? 137.087 77.288 27.005 1.00 16.75 120 TRP C O 1
ATOM 15961 N N . ASP C 1 136 ? 137.306 75.682 28.565 1.00 16.23 121 ASP C N 1
ATOM 15962 C CA . ASP C 1 136 ? 138.690 76.030 28.892 1.00 16.68 121 ASP C CA 1
ATOM 15963 C C . ASP C 1 136 ? 139.689 75.239 28.035 1.00 16.08 121 ASP C C 1
ATOM 15964 O O . ASP C 1 136 ? 140.531 74.485 28.522 1.00 16.47 121 ASP C O 1
ATOM 15973 N N . LEU C 1 137 ? 139.608 75.456 26.724 1.00 14.96 122 LEU C N 1
ATOM 15974 C CA . LEU C 1 137 ? 140.538 74.801 25.806 1.00 15.24 122 LEU C CA 1
ATOM 15975 C C . LEU C 1 137 ? 141.976 75.184 26.154 1.00 15.06 122 LEU C C 1
ATOM 15976 O O . LEU C 1 137 ? 142.267 76.366 26.369 1.00 16.05 122 LEU C O 1
ATOM 15992 N N . PRO C 1 138 ? 142.908 74.229 26.189 1.00 15.25 123 PRO C N 1
ATOM 15993 C CA . PRO C 1 138 ? 144.314 74.601 26.402 1.00 15.81 123 PRO C CA 1
ATOM 15994 C C . PRO C 1 138 ? 144.781 75.589 25.341 1.00 15.67 123 PRO C C 1
ATOM 15995 O O . PRO C 1 138 ? 144.563 75.387 24.148 1.00 16.72 123 PRO C O 1
ATOM 16006 N N . GLN C 1 139 ? 145.461 76.650 25.783 1.00 15.94 124 GLN C N 1
ATOM 16007 C CA . GLN C 1 139 ? 146.013 77.615 24.832 1.00 15.61 124 GLN C CA 1
ATOM 16008 C C . GLN C 1 139 ? 146.985 76.949 23.855 1.00 17.11 124 GLN C C 1
ATOM 16009 O O . GLN C 1 139 ? 147.067 77.352 22.692 1.00 17.45 124 GLN C O 1
ATOM 16023 N N . SER C 1 140 ? 147.709 75.919 24.298 1.00 19.05 125 SER C N 1
ATOM 16024 C CA . SER C 1 140 ? 148.595 75.198 23.387 1.00 20.53 125 SER C CA 1
ATOM 16025 C C . SER C 1 140 ? 147.846 74.683 22.166 1.00 19.30 125 SER C C 1
ATOM 16026 O O . SER C 1 140 ? 148.425 74.605 21.073 1.00 20.09 125 SER C O 1
ATOM 16034 N N . LEU C 1 141 ? 146.567 74.315 22.327 1.00 18.29 126 LEU C N 1
ATOM 16035 C CA . LEU C 1 141 ? 145.793 73.825 21.186 1.00 17.15 126 LEU C CA 1
ATOM 16036 C C . LEU C 1 141 ? 145.199 74.961 20.368 1.00 17.56 126 LEU C C 1
ATOM 16037 O O . LEU C 1 141 ? 145.112 74.848 19.143 1.00 17.37 126 LEU C O 1
ATOM 16053 N N . GLN C 1 142 ? 144.819 76.070 21.010 1.00 17.49 127 GLN C N 1
ATOM 16054 C CA . GLN C 1 142 ? 144.391 77.243 20.254 1.00 18.48 127 GLN C CA 1
ATOM 16055 C C . GLN C 1 142 ? 145.509 77.758 19.356 1.00 19.38 127 GLN C C 1
ATOM 16056 O O . GLN C 1 142 ? 145.262 78.211 18.226 1.00 20.15 127 GLN C O 1
ATOM 16070 N N . ASP C 1 143 ? 146.751 77.685 19.832 1.00 20.10 128 ASP C N 1
ATOM 16071 C CA . ASP C 1 143 ? 147.887 78.100 19.016 1.00 21.65 128 ASP C CA 1
ATOM 16072 C C . ASP C 1 143 ? 148.015 77.260 17.753 1.00 21.85 128 ASP C C 1
ATOM 16073 O O . ASP C 1 143 ? 148.669 77.689 16.796 1.00 23.10 128 ASP C O 1
ATOM 16082 N N . LYS C 1 144 ? 147.388 76.087 17.724 1.00 21.53 129 LYS C N 1
ATOM 16083 C CA . LYS C 1 144 ? 147.387 75.204 16.567 1.00 22.32 129 LYS C CA 1
ATOM 16084 C C . LYS C 1 144 ? 146.078 75.273 15.792 1.00 22.26 129 LYS C C 1
ATOM 16085 O O . LYS C 1 144 ? 145.823 74.414 14.944 1.00 24.27 129 LYS C O 1
ATOM 16104 N N . GLY C 1 145 ? 145.241 76.268 16.082 1.00 20.68 130 GLY C N 1
ATOM 16105 C CA . GLY C 1 145 ? 143.984 76.477 15.391 1.00 20.12 130 GLY C CA 1
ATOM 16106 C C . GLY C 1 145 ? 142.760 76.228 16.247 1.00 19.80 130 GLY C C 1
ATOM 16107 O O . GLY C 1 145 ? 141.653 76.600 15.838 1.00 21.57 130 GLY C O 1
ATOM 16111 N N . GLY C 1 146 ? 142.912 75.596 17.406 1.00 18.27 131 GLY C N 1
ATOM 16112 C CA . GLY C 1 146 ? 141.768 75.340 18.259 1.00 17.34 131 GLY C CA 1
ATOM 16113 C C . GLY C 1 146 ? 140.682 74.579 17.527 1.00 17.58 131 GLY C C 1
ATOM 16114 O O . GLY C 1 146 ? 140.951 73.684 16.712 1.00 18.11 131 GLY C O 1
ATOM 16118 N N . TRP C 1 147 ? 139.429 74.942 17.808 1.00 17.31 132 TRP C N 1
ATOM 16119 C CA . TRP C 1 147 ? 138.307 74.206 17.231 1.00 17.34 132 TRP C CA 1
ATOM 16120 C C . TRP C 1 147 ? 138.154 74.444 15.735 1.00 17.82 132 TRP C C 1
ATOM 16121 O O . TRP C 1 147 ? 137.374 73.731 15.089 1.00 18.85 132 TRP C O 1
ATOM 16142 N N . ASN C 1 148 ? 138.872 75.416 15.164 1.00 18.35 133 ASN C N 1
ATOM 16143 C CA . ASN C 1 148 ? 138.883 75.527 13.712 1.00 19.23 133 ASN C CA 1
ATOM 16144 C C . ASN C 1 148 ? 139.629 74.361 13.063 1.00 19.98 133 ASN C C 1
ATOM 16145 O O . ASN C 1 148 ? 139.387 74.052 11.894 1.00 21.16 133 ASN C O 1
ATOM 16156 N N . ASN C 1 149 ? 140.519 73.707 13.804 1.00 19.14 134 ASN C N 1
ATOM 16157 C CA . ASN C 1 149 ? 141.344 72.619 13.294 1.00 18.63 134 ASN C CA 1
ATOM 16158 C C . ASN C 1 149 ? 140.619 71.303 13.550 1.00 18.37 134 ASN C C 1
ATOM 16159 O O . ASN C 1 149 ? 140.309 70.975 14.702 1.00 19.02 134 ASN C O 1
ATOM 16170 N N . ARG C 1 150 ? 140.352 70.552 12.482 1.00 18.37 135 ARG C N 1
ATOM 16171 C CA . ARG C 1 150 ? 139.671 69.270 12.627 1.00 18.20 135 ARG C CA 1
ATOM 16172 C C . ARG C 1 150 ? 140.373 68.376 13.642 1.00 18.08 135 ARG C C 1
ATOM 16173 O O . ARG C 1 150 ? 139.714 67.620 14.361 1.00 18.93 135 ARG C O 1
ATOM 16194 N N . ASP C 1 151 ? 141.703 68.455 13.727 1.00 18.57 136 ASP C N 1
ATOM 16195 C CA . ASP C 1 151 ? 142.433 67.618 14.672 1.00 19.28 136 ASP C CA 1
ATOM 16196 C C . ASP C 1 151 ? 141.979 67.843 16.105 1.00 17.73 136 ASP C C 1
ATOM 16197 O O . ASP C 1 151 ? 142.160 66.949 16.940 1.00 17.57 136 ASP C O 1
ATOM 16206 N N . CYS C 1 152 ? 141.416 69.018 16.418 1.00 16.88 137 CYS C N 1
ATOM 16207 C CA . CYS C 1 152 ? 140.991 69.280 17.792 1.00 17.07 137 CYS C CA 1
ATOM 16208 C C . CYS C 1 152 ? 139.911 68.305 18.240 1.00 16.32 137 CYS C C 1
ATOM 16209 O O . CYS C 1 152 ? 139.838 67.960 19.427 1.00 16.54 137 CYS C O 1
ATOM 16217 N N . ALA C 1 153 ? 139.071 67.838 17.313 1.00 16.48 138 ALA C N 1
ATOM 16218 C CA . ALA C 1 153 ? 138.084 66.827 17.683 1.00 16.95 138 ALA C CA 1
ATOM 16219 C C . ALA C 1 153 ? 138.770 65.552 18.162 1.00 17.18 138 ALA C C 1
ATOM 16220 O O . ALA C 1 153 ? 138.319 64.916 19.125 1.00 17.44 138 ALA C O 1
ATOM 16227 N N . TYR C 1 154 ? 139.871 65.170 17.508 1.00 17.32 139 TYR C N 1
ATOM 16228 C CA . TYR C 1 154 ? 140.617 63.972 17.887 1.00 17.29 139 TYR C CA 1
ATOM 16229 C C . TYR C 1 154 ? 141.445 64.187 19.151 1.00 17.67 139 TYR C C 1
ATOM 16230 O O . TYR C 1 154 ? 141.542 63.280 19.984 1.00 19.18 139 TYR C O 1
ATOM 16248 N N . TRP C 1 155 ? 142.053 65.370 19.311 1.00 16.74 140 TRP C N 1
ATOM 16249 C CA . TRP C 1 155 ? 142.731 65.688 20.565 1.00 16.21 140 TRP C CA 1
ATOM 16250 C C . TRP C 1 155 ? 141.765 65.599 21.739 1.00 16.53 140 TRP C C 1
ATOM 16251 O O . TRP C 1 155 ? 142.113 65.073 22.802 1.00 16.36 140 TRP C O 1
ATOM 16272 N N . PHE C 1 156 ? 140.544 66.105 21.558 1.00 16.12 141 PHE C N 1
ATOM 16273 C CA . PHE C 1 156 ? 139.538 66.050 22.615 1.00 15.60 141 PHE C CA 1
ATOM 16274 C C . PHE C 1 156 ? 139.158 64.609 22.934 1.00 15.96 141 PHE C C 1
ATOM 16275 O O . PHE C 1 156 ? 139.018 64.241 24.108 1.00 16.98 141 PHE C O 1
ATOM 16292 N N . ALA C 1 157 ? 139.002 63.772 21.903 1.00 16.80 142 ALA C N 1
ATOM 16293 C CA . ALA C 1 157 ? 138.625 62.385 22.143 1.00 17.26 142 ALA C CA 1
ATOM 16294 C C . ALA C 1 157 ? 139.727 61.620 22.869 1.00 17.62 142 ALA C C 1
ATOM 16295 O O . ALA C 1 157 ? 139.437 60.755 23.705 1.00 16.48 142 ALA C O 1
ATOM 16302 N N . GLU C 1 158 ? 140.996 61.914 22.560 1.00 18.41 143 GLU C N 1
ATOM 16303 C CA A GLU C 1 158 ? 142.098 61.262 23.259 0.52 19.87 143 GLU C CA 1
ATOM 16304 C CA B GLU C 1 158 ? 142.096 61.260 23.261 0.48 20.27 143 GLU C CA 1
ATOM 16305 C C . GLU C 1 158 ? 142.149 61.693 24.718 1.00 18.30 143 GLU C C 1
ATOM 16306 O O . GLU C 1 158 ? 142.352 60.864 25.614 1.00 16.93 143 GLU C O 1
ATOM 16327 N N . TYR C 1 159 ? 141.968 62.986 24.970 1.00 15.90 144 TYR C N 1
ATOM 16328 C CA . TYR C 1 159 ? 141.859 63.481 26.339 1.00 16.00 144 TYR C CA 1
ATOM 16329 C C . TYR C 1 159 ? 140.717 62.796 27.078 1.00 15.92 144 TYR C C 1
ATOM 16330 O O . TYR C 1 159 ? 140.879 62.347 28.220 1.00 16.35 144 TYR C O 1
ATOM 16348 N N . SER C 1 160 ? 139.556 62.677 26.427 1.00 15.85 145 SER C N 1
ATOM 16349 C CA . SER C 1 160 ? 138.404 62.048 27.065 1.00 16.50 145 SER C CA 1
ATOM 16350 C C . SER C 1 160 ? 138.697 60.593 27.418 1.00 17.11 145 SER C C 1
ATOM 16351 O O . SER C 1 160 ? 138.320 60.112 28.499 1.00 17.94 145 SER C O 1
ATOM 16359 N N . GLN C 1 161 ? 139.351 59.869 26.514 1.00 17.37 146 GLN C N 1
ATOM 16360 C CA A GLN C 1 161 ? 139.678 58.476 26.788 0.42 18.32 146 GLN C CA 1
ATOM 16361 C CA B GLN C 1 161 ? 139.670 58.474 26.795 0.58 18.77 146 GLN C CA 1
ATOM 16362 C C . GLN C 1 161 ? 140.594 58.359 27.996 1.00 17.57 146 GLN C C 1
ATOM 16363 O O . GLN C 1 161 ? 140.391 57.497 28.856 1.00 18.16 146 GLN C O 1
ATOM 16388 N N . LYS C 1 162 ? 141.601 59.234 28.087 1.00 17.75 147 LYS C N 1
ATOM 16389 C CA . LYS C 1 162 ? 142.503 59.203 29.235 1.00 17.61 147 LYS C CA 1
ATOM 16390 C C . LYS C 1 162 ? 141.756 59.482 30.530 1.00 17.21 147 LYS C C 1
ATOM 16391 O O . LYS C 1 162 ? 142.059 58.878 31.566 1.00 17.72 147 LYS C O 1
ATOM 16410 N N . MET C 1 163 ? 140.780 60.400 30.506 1.00 16.56 148 MET C N 1
ATOM 16411 C CA . MET C 1 163 ? 140.035 60.679 31.728 1.00 16.69 148 MET C CA 1
ATOM 16412 C C . MET C 1 163 ? 139.179 59.487 32.129 1.00 15.91 148 MET C C 1
ATOM 16413 O O . MET C 1 163 ? 139.086 59.151 33.316 1.00 17.10 148 MET C O 1
ATOM 16427 N N . ALA C 1 164 ? 138.543 58.834 31.154 1.00 15.38 149 ALA C N 1
ATOM 16428 C CA . ALA C 1 164 ? 137.741 57.658 31.471 1.00 16.30 149 ALA C CA 1
ATOM 16429 C C . ALA C 1 164 ? 138.623 56.528 31.990 1.00 16.89 149 ALA C C 1
ATOM 16430 O O . ALA C 1 164 ? 138.245 55.813 32.924 1.00 17.73 149 ALA C O 1
ATOM 16437 N N . GLU C 1 165 ? 139.809 56.356 31.404 1.00 17.67 150 GLU C N 1
ATOM 16438 C CA . GLU C 1 165 ? 140.727 55.337 31.908 1.00 18.60 150 GLU C CA 1
ATOM 16439 C C . GLU C 1 165 ? 141.107 55.602 33.363 1.00 18.14 150 GLU C C 1
ATOM 16440 O O . GLU C 1 165 ? 141.218 54.661 34.165 1.00 18.99 150 GLU C O 1
ATOM 16452 N N . ALA C 1 166 ? 141.258 56.875 33.741 1.00 18.24 151 ALA C N 1
ATOM 16453 C CA . ALA C 1 166 ? 141.693 57.207 35.098 1.00 18.10 151 ALA C CA 1
ATOM 16454 C C . ALA C 1 166 ? 140.558 57.150 36.120 1.00 18.00 151 ALA C C 1
ATOM 16455 O O . ALA C 1 166 ? 140.780 56.744 37.267 1.00 18.69 151 ALA C O 1
ATOM 16462 N N . PHE C 1 167 ? 139.351 57.571 35.741 1.00 17.70 152 PHE C N 1
ATOM 16463 C CA . PHE C 1 167 ? 138.304 57.870 36.712 1.00 17.04 152 PHE C CA 1
ATOM 16464 C C . PHE C 1 167 ? 137.034 57.035 36.578 1.00 16.95 152 PHE C C 1
ATOM 16465 O O . PHE C 1 167 ? 136.193 57.080 37.489 1.00 16.74 152 PHE C O 1
ATOM 16482 N N . SER C 1 168 ? 136.850 56.296 35.483 1.00 16.76 153 SER C N 1
ATOM 16483 C CA . SER C 1 168 ? 135.583 55.600 35.261 1.00 17.51 153 SER C CA 1
ATOM 16484 C C . SER C 1 168 ? 135.424 54.354 36.125 1.00 18.13 153 SER C C 1
ATOM 16485 O O . SER C 1 168 ? 134.330 53.773 36.146 1.00 18.41 153 SER C O 1
ATOM 16493 N N . ASP C 1 169 ? 136.465 53.939 36.855 1.00 18.08 154 ASP C N 1
ATOM 16494 C CA . ASP C 1 169 ? 136.248 52.926 37.880 1.00 19.38 154 ASP C CA 1
ATOM 16495 C C . ASP C 1 169 ? 135.247 53.422 38.909 1.00 19.72 154 ASP C C 1
ATOM 16496 O O . ASP C 1 169 ? 134.517 52.622 39.507 1.00 20.55 154 ASP C O 1
ATOM 16505 N N . ARG C 1 170 ? 135.187 54.737 39.107 1.00 18.48 155 ARG C N 1
ATOM 16506 C CA . ARG C 1 170 ? 134.257 55.378 40.032 1.00 18.25 155 ARG C CA 1
ATOM 16507 C C . ARG C 1 170 ? 133.149 56.154 39.339 1.00 18.47 155 ARG C C 1
ATOM 16508 O O . ARG C 1 170 ? 131.994 56.102 39.784 1.00 20.75 155 ARG C O 1
ATOM 16529 N N . LEU C 1 171 ? 133.462 56.860 38.250 1.00 17.71 156 LEU C N 1
ATOM 16530 C CA . LEU C 1 171 ? 132.517 57.752 37.585 1.00 17.40 156 LEU C CA 1
ATOM 16531 C C . LEU C 1 171 ? 131.863 57.031 36.411 1.00 18.27 156 LEU C C 1
ATOM 16532 O O . LEU C 1 171 ? 132.533 56.684 35.432 1.00 17.81 156 LEU C O 1
ATOM 16548 N N . LYS C 1 172 ? 130.547 56.829 36.506 1.00 18.80 157 LYS C N 1
ATOM 16549 C CA . LYS C 1 172 ? 129.842 56.046 35.502 1.00 18.54 157 LYS C CA 1
ATOM 16550 C C . LYS C 1 172 ? 129.026 56.881 34.531 1.00 19.06 157 LYS C C 1
ATOM 16551 O O . LYS C 1 172 ? 128.656 56.359 33.478 1.00 20.94 157 LYS C O 1
ATOM 16570 N N . ASN C 1 173 ? 128.745 58.149 34.842 1.00 18.19 158 ASN C N 1
ATOM 16571 C CA . ASN C 1 173 ? 127.909 59.018 34.007 1.00 18.64 158 ASN C CA 1
ATOM 16572 C C . ASN C 1 173 ? 128.734 60.212 33.546 1.00 18.54 158 ASN C C 1
ATOM 16573 O O . ASN C 1 173 ? 129.071 61.084 34.353 1.00 20.38 158 ASN C O 1
ATOM 16584 N N . TRP C 1 174 ? 128.991 60.283 32.246 1.00 17.17 159 TRP C N 1
ATOM 16585 C CA . TRP C 1 174 ? 129.863 61.279 31.638 1.00 15.84 159 TRP C CA 1
ATOM 16586 C C . TRP C 1 174 ? 129.069 62.229 30.749 1.00 16.28 159 TRP C C 1
ATOM 16587 O O . TRP C 1 174 ? 128.046 61.855 30.176 1.00 16.72 159 TRP C O 1
ATOM 16608 N N . ILE C 1 175 ? 129.553 63.467 30.663 1.00 15.40 160 ILE C N 1
ATOM 16609 C CA A ILE C 1 175 ? 129.120 64.438 29.666 0.46 15.82 160 ILE C CA 1
ATOM 16610 C CA B ILE C 1 175 ? 129.120 64.434 29.665 0.54 15.85 160 ILE C CA 1
ATOM 16611 C C . ILE C 1 175 ? 130.357 64.870 28.894 1.00 15.66 160 ILE C C 1
ATOM 16612 O O . ILE C 1 175 ? 131.403 65.132 29.493 1.00 16.00 160 ILE C O 1
ATOM 16641 N N . THR C 1 176 ? 130.240 64.936 27.563 1.00 15.50 161 THR C N 1
ATOM 16642 C CA . THR C 1 176 ? 131.368 65.317 26.725 1.00 15.30 161 THR C CA 1
ATOM 16643 C C . THR C 1 176 ? 131.566 66.830 26.710 1.00 15.69 161 THR C C 1
ATOM 16644 O O . THR C 1 176 ? 132.451 67.345 27.398 1.00 16.54 161 THR C O 1
ATOM 16655 N N . ILE C 1 177 ? 130.740 67.552 25.950 1.00 15.26 162 ILE C N 1
ATOM 16656 C CA . ILE C 1 177 ? 130.884 68.991 25.811 1.00 16.54 162 ILE C CA 1
ATOM 16657 C C . ILE C 1 177 ? 129.655 69.681 26.380 1.00 16.24 162 ILE C C 1
ATOM 16658 O O . ILE C 1 177 ? 128.571 69.105 26.478 1.00 16.45 162 ILE C O 1
ATOM 16674 N N . ASN C 1 178 ? 129.852 70.938 26.767 1.00 16.59 163 ASN C N 1
ATOM 16675 C CA . ASN C 1 178 ? 128.812 71.771 27.356 1.00 15.80 163 ASN C CA 1
ATOM 16676 C C . ASN C 1 178 ? 128.586 72.977 26.452 1.00 16.39 163 ASN C C 1
ATOM 16677 O O . ASN C 1 178 ? 129.518 73.734 26.184 1.00 16.84 163 ASN C O 1
ATOM 16688 N N . GLU C 1 179 ? 127.354 73.144 25.985 1.00 15.90 164 GLU C N 1
ATOM 16689 C CA . GLU C 1 179 ? 126.921 74.353 25.295 1.00 16.09 164 GLU C CA 1
ATOM 16690 C C . GLU C 1 179 ? 127.792 74.723 24.090 1.00 16.41 164 GLU C C 1
ATOM 16691 O O . GLU C 1 179 ? 128.396 75.798 24.054 1.00 16.17 164 GLU C O 1
ATOM 16703 N N . PRO C 1 180 ? 127.841 73.873 23.066 1.00 16.52 165 PRO C N 1
ATOM 16704 C CA . PRO C 1 180 ? 128.584 74.247 21.853 1.00 17.05 165 PRO C CA 1
ATOM 16705 C C . PRO C 1 180 ? 128.093 75.541 21.213 1.00 17.48 165 PRO C C 1
ATOM 16706 O O . PRO C 1 180 ? 128.868 76.195 20.502 1.00 17.84 165 PRO C O 1
ATOM 16717 N N . PHE C 1 181 ? 126.834 75.936 21.432 1.00 17.45 166 PHE C N 1
ATOM 16718 C CA . PHE C 1 181 ? 126.389 77.248 20.969 1.00 18.41 166 PHE C CA 1
ATOM 16719 C C . PHE C 1 181 ? 127.360 78.328 21.422 1.00 18.19 166 PHE C C 1
ATOM 16720 O O . PHE C 1 181 ? 127.738 79.218 20.645 1.00 17.94 166 PHE C O 1
ATOM 16737 N N . CYS C 1 182 ? 127.757 78.278 22.697 1.00 17.75 167 CYS C N 1
ATOM 16738 C CA . CYS C 1 182 ? 128.612 79.324 23.238 1.00 17.29 167 CYS C CA 1
ATOM 16739 C C . CYS C 1 182 ? 130.021 79.221 22.674 1.00 17.80 167 CYS C C 1
ATOM 16740 O O . CYS C 1 182 ? 130.570 80.208 22.165 1.00 18.53 167 CYS C O 1
ATOM 16748 N N . SER C 1 183 ? 130.598 78.018 22.688 1.00 17.86 168 SER C N 1
ATOM 16749 C CA . SER C 1 183 ? 131.967 77.862 22.205 1.00 17.94 168 SER C CA 1
ATOM 16750 C C . SER C 1 183 ? 132.070 78.205 20.725 1.00 18.49 168 SER C C 1
ATOM 16751 O O . SER C 1 183 ? 133.030 78.857 20.299 1.00 19.43 168 SER C O 1
ATOM 16759 N N . ALA C 1 184 ? 131.102 77.760 19.923 1.00 17.43 169 ALA C N 1
ATOM 16760 C CA . ALA C 1 184 ? 131.148 78.001 18.478 1.00 18.57 169 ALA C CA 1
ATOM 16761 C C . ALA C 1 184 ? 130.750 79.433 18.128 1.00 18.76 169 ALA C C 1
ATOM 16762 O O . ALA C 1 184 ? 131.560 80.208 17.611 1.00 19.82 169 ALA C O 1
ATOM 16769 N N . TRP C 1 185 ? 129.495 79.806 18.389 1.00 18.44 170 TRP C N 1
ATOM 16770 C CA . TRP C 1 185 ? 129.012 81.101 17.915 1.00 18.41 170 TRP C CA 1
ATOM 16771 C C . TRP C 1 185 ? 129.537 82.256 18.762 1.00 18.27 170 TRP C C 1
ATOM 16772 O O . TRP C 1 185 ? 130.031 83.250 18.223 1.00 18.76 170 TRP C O 1
ATOM 16793 N N . LEU C 1 186 ? 129.418 82.174 20.088 1.00 18.32 171 LEU C N 1
ATOM 16794 C CA . LEU C 1 186 ? 129.896 83.293 20.896 1.00 19.12 171 LEU C CA 1
ATOM 16795 C C . LEU C 1 186 ? 131.417 83.394 20.880 1.00 18.84 171 LEU C C 1
ATOM 16796 O O . LEU C 1 186 ? 131.957 84.497 20.995 1.00 19.14 171 LEU C O 1
ATOM 16812 N N . GLY C 1 187 ? 132.120 82.273 20.731 1.00 18.45 172 GLY C N 1
ATOM 16813 C CA . GLY C 1 187 ? 133.573 82.280 20.737 1.00 18.60 172 GLY C CA 1
ATOM 16814 C C . GLY C 1 187 ? 134.248 82.530 19.399 1.00 19.40 172 GLY C C 1
ATOM 16815 O O . GLY C 1 187 ? 135.401 82.973 19.378 1.00 18.93 172 GLY C O 1
ATOM 16819 N N . HIS C 1 188 ? 133.572 82.220 18.284 1.00 18.66 173 HIS C N 1
ATOM 16820 C CA . HIS C 1 188 ? 134.180 82.323 16.964 1.00 19.59 173 HIS C CA 1
ATOM 16821 C C . HIS C 1 188 ? 133.419 83.162 15.953 1.00 20.26 173 HIS C C 1
ATOM 16822 O O . HIS C 1 188 ? 133.995 83.463 14.906 1.00 20.98 173 HIS C O 1
ATOM 16836 N N . LEU C 1 189 ? 132.159 83.517 16.197 1.00 19.82 174 LEU C N 1
ATOM 16837 C CA . LEU C 1 189 ? 131.412 84.398 15.302 1.00 21.10 174 LEU C CA 1
ATOM 16838 C C . LEU C 1 189 ? 131.220 85.783 15.893 1.00 21.85 174 LEU C C 1
ATOM 16839 O O . LEU C 1 189 ? 131.503 86.782 15.221 1.00 22.64 174 LEU C O 1
ATOM 16855 N N . TYR C 1 190 ? 130.754 85.868 17.149 1.00 21.59 175 TYR C N 1
ATOM 16856 C CA . TYR C 1 190 ? 130.554 87.157 17.797 1.00 22.69 175 TYR C CA 1
ATOM 16857 C C . TYR C 1 190 ? 131.767 87.606 18.602 1.00 23.49 175 TYR C C 1
ATOM 16858 O O . TYR C 1 190 ? 131.883 88.795 18.913 1.00 24.70 175 TYR C O 1
ATOM 16876 N N . GLY C 1 191 ? 132.671 86.691 18.939 1.00 23.12 176 GLY C N 1
ATOM 16877 C CA . GLY C 1 191 ? 133.909 87.066 19.607 1.00 23.35 176 GLY C CA 1
ATOM 16878 C C . GLY C 1 191 ? 133.745 87.609 21.010 1.00 23.01 176 GLY C C 1
ATOM 16879 O O . GLY C 1 191 ? 134.657 88.269 21.524 1.00 22.69 176 GLY C O 1
ATOM 16883 N N . VAL C 1 192 ? 132.605 87.340 21.652 1.00 21.31 177 VAL C N 1
ATOM 16884 C CA . VAL C 1 192 ? 132.346 87.813 23.010 1.00 21.58 177 VAL C CA 1
ATOM 16885 C C . VAL C 1 192 ? 132.795 86.810 24.059 1.00 20.83 177 VAL C C 1
ATOM 16886 O O . VAL C 1 192 ? 132.819 87.144 25.255 1.00 20.94 177 VAL C O 1
ATOM 16899 N N . MET C 1 193 ? 133.138 85.594 23.651 1.00 20.38 178 MET C N 1
ATOM 16900 C CA A MET C 1 193 ? 133.754 84.609 24.520 0.63 19.73 178 MET C CA 1
ATOM 16901 C CA B MET C 1 193 ? 133.748 84.598 24.514 0.37 20.41 178 MET C CA 1
ATOM 16902 C C . MET C 1 193 ? 135.066 84.160 23.892 1.00 19.47 178 MET C C 1
ATOM 16903 O O . MET C 1 193 ? 135.307 84.366 22.703 1.00 19.39 178 MET C O 1
ATOM 16928 N N . ALA C 1 194 ? 135.915 83.548 24.705 1.00 19.44 179 ALA C N 1
ATOM 16929 C CA . ALA C 1 194 ? 137.195 83.082 24.196 1.00 18.40 179 ALA C CA 1
ATOM 16930 C C . ALA C 1 194 ? 136.944 82.067 23.086 1.00 17.11 179 ALA C C 1
ATOM 16931 O O . ALA C 1 194 ? 136.013 81.259 23.188 1.00 17.73 179 ALA C O 1
ATOM 16938 N N . PRO C 1 195 ? 137.761 82.051 22.026 1.00 17.41 180 PRO C N 1
ATOM 16939 C CA . PRO C 1 195 ? 138.997 82.816 21.814 1.00 18.28 180 PRO C CA 1
ATOM 16940 C C . PRO C 1 195 ? 138.825 84.216 21.202 1.00 19.68 180 PRO C C 1
ATOM 16941 O O . PRO C 1 195 ? 139.818 84.826 20.776 1.00 21.01 180 PRO C O 1
ATOM 16952 N N . GLY C 1 196 ? 137.591 84.703 21.101 1.00 20.04 181 GLY C N 1
ATOM 16953 C CA . GLY C 1 196 ? 137.370 86.065 20.643 1.00 21.48 181 GLY C CA 1
ATOM 16954 C C . GLY C 1 196 ? 137.404 86.250 19.142 1.00 22.35 181 GLY C C 1
ATOM 16955 O O . GLY C 1 196 ? 137.654 87.366 18.671 1.00 23.84 181 GLY C O 1
ATOM 16959 N N . ILE C 1 197 ? 137.138 85.199 18.370 1.00 22.99 182 ILE C N 1
ATOM 16960 C CA . ILE C 1 197 ? 137.191 85.262 16.913 1.00 22.69 182 ILE C CA 1
ATOM 16961 C C . ILE C 1 197 ? 135.833 85.701 16.377 1.00 22.17 182 ILE C C 1
ATOM 16962 O O . ILE C 1 197 ? 134.791 85.486 17.007 1.00 21.99 182 ILE C O 1
ATOM 16978 N N . LYS C 1 198 ? 135.847 86.363 15.208 1.00 22.38 183 LYS C N 1
ATOM 16979 C CA . LYS C 1 198 ? 134.640 86.954 14.607 1.00 23.84 183 LYS C CA 1
ATOM 16980 C C . LYS C 1 198 ? 134.602 86.610 13.117 1.00 23.93 183 LYS C C 1
ATOM 16981 O O . LYS C 1 198 ? 134.923 87.446 12.269 1.00 25.06 183 LYS C O 1
ATOM 17000 N N . ASP C 1 199 ? 134.185 85.389 12.798 1.00 23.66 184 ASP C N 1
ATOM 17001 C CA . ASP C 1 199 ? 134.154 84.937 11.408 1.00 24.06 184 ASP C CA 1
ATOM 17002 C C . ASP C 1 199 ? 133.153 83.797 11.283 1.00 23.36 184 ASP C C 1
ATOM 17003 O O . ASP C 1 199 ? 133.306 82.765 11.943 1.00 23.34 184 ASP C O 1
ATOM 17012 N N . LEU C 1 200 ? 132.163 83.959 10.400 1.00 23.04 185 LEU C N 1
ATOM 17013 C CA . LEU C 1 200 ? 131.104 82.957 10.262 1.00 23.34 185 LEU C CA 1
ATOM 17014 C C . LEU C 1 200 ? 131.666 81.594 9.869 1.00 23.32 185 LEU C C 1
ATOM 17015 O O . LEU C 1 200 ? 131.324 80.572 10.475 1.00 23.10 185 LEU C O 1
ATOM 17031 N N . LYS C 1 201 ? 132.539 81.553 8.860 1.00 23.46 186 LYS C N 1
ATOM 17032 C CA . LYS C 1 201 ? 133.093 80.270 8.436 1.00 24.10 186 LYS C CA 1
ATOM 17033 C C . LYS C 1 201 ? 133.829 79.580 9.582 1.00 23.02 186 LYS C C 1
ATOM 17034 O O . LYS C 1 201 ? 133.727 78.359 9.755 1.00 22.14 186 LYS C O 1
ATOM 17053 N N . THR C 1 202 ? 134.588 80.340 10.368 1.00 23.41 187 THR C N 1
ATOM 17054 C CA . THR C 1 202 ? 135.274 79.749 11.514 1.00 22.31 187 THR C CA 1
ATOM 17055 C C . THR C 1 202 ? 134.277 79.230 12.548 1.00 21.23 187 THR C C 1
ATOM 17056 O O . THR C 1 202 ? 134.491 78.176 13.163 1.00 21.45 187 THR C O 1
ATOM 17067 N N . GLY C 1 203 ? 133.184 79.965 12.767 1.00 20.06 188 GLY C N 1
ATOM 17068 C CA . GLY C 1 203 ? 132.151 79.481 13.670 1.00 19.44 188 GLY C CA 1
ATOM 17069 C C . GLY C 1 203 ? 131.524 78.182 13.195 1.00 19.28 188 GLY C C 1
ATOM 17070 O O . GLY C 1 203 ? 131.262 77.279 13.993 1.00 18.34 188 GLY C O 1
ATOM 17074 N N . ILE C 1 204 ? 131.271 78.072 11.886 1.00 19.78 189 ILE C N 1
ATOM 17075 C CA . ILE C 1 204 ? 130.742 76.832 11.320 1.00 20.02 189 ILE C CA 1
ATOM 17076 C C . ILE C 1 204 ? 131.729 75.684 11.526 1.00 19.44 189 ILE C C 1
ATOM 17077 O O . ILE C 1 204 ? 131.348 74.577 11.935 1.00 19.12 189 ILE C O 1
ATOM 17093 N N . ASN C 1 205 ? 133.006 75.918 11.201 1.00 19.24 190 ASN C N 1
ATOM 17094 C CA . ASN C 1 205 ? 134.027 74.883 11.388 1.00 20.08 190 ASN C CA 1
ATOM 17095 C C . ASN C 1 205 ? 134.081 74.436 12.842 1.00 19.43 190 ASN C C 1
ATOM 17096 O O . ASN C 1 205 ? 134.110 73.233 13.144 1.00 20.42 190 ASN C O 1
ATOM 17107 N N . ALA C 1 206 ? 134.115 75.403 13.758 1.00 18.45 191 ALA C N 1
ATOM 17108 C CA . ALA C 1 206 ? 134.194 75.087 15.177 1.00 18.24 191 ALA C CA 1
ATOM 17109 C C . ALA C 1 206 ? 132.979 74.293 15.616 1.00 17.73 191 ALA C C 1
ATOM 17110 O O . ALA C 1 206 ? 133.102 73.341 16.392 1.00 18.44 191 ALA C O 1
ATOM 17117 N N . SER C 1 207 ? 131.789 74.674 15.142 1.00 17.86 192 SER C N 1
ATOM 17118 C CA A SER C 1 207 ? 130.605 73.919 15.529 0.79 17.50 192 SER C CA 1
ATOM 17119 C CA B SER C 1 207 ? 130.579 73.926 15.483 0.21 17.37 192 SER C CA 1
ATOM 17120 C C . SER C 1 207 ? 130.723 72.459 15.098 1.00 17.25 192 SER C C 1
ATOM 17121 O O . SER C 1 207 ? 130.399 71.555 15.876 1.00 18.63 192 SER C O 1
ATOM 17136 N N . HIS C 1 208 ? 131.220 72.206 13.886 1.00 17.48 193 HIS C N 1
ATOM 17137 C CA . HIS C 1 208 ? 131.347 70.833 13.417 1.00 16.78 193 HIS C CA 1
ATOM 17138 C C . HIS C 1 208 ? 132.390 70.068 14.218 1.00 17.09 193 HIS C C 1
ATOM 17139 O O . HIS C 1 208 ? 132.191 68.896 14.542 1.00 18.62 193 HIS C O 1
ATOM 17153 N N . HIS C 1 209 ? 133.504 70.708 14.559 1.00 17.25 194 HIS C N 1
ATOM 17154 C CA . HIS C 1 209 ? 134.556 69.981 15.257 1.00 17.19 194 HIS C CA 1
ATOM 17155 C C . HIS C 1 209 ? 134.231 69.765 16.726 1.00 17.17 194 HIS C C 1
ATOM 17156 O O . HIS C 1 209 ? 134.682 68.772 17.303 1.00 17.38 194 HIS C O 1
ATOM 17170 N N . LEU C 1 210 ? 133.451 70.664 17.338 1.00 16.79 195 LEU C N 1
ATOM 17171 C CA . LEU C 1 210 ? 132.923 70.409 18.675 1.00 15.92 195 LEU C CA 1
ATOM 17172 C C . LEU C 1 210 ? 132.006 69.194 18.667 1.00 16.46 195 LEU C C 1
ATOM 17173 O O . LEU C 1 210 ? 132.114 68.310 19.527 1.00 16.75 195 LEU C O 1
ATOM 17189 N N . LEU C 1 211 ? 131.085 69.142 17.696 1.00 16.77 196 LEU C N 1
ATOM 17190 C CA . LEU C 1 211 ? 130.140 68.034 17.632 1.00 16.47 196 LEU C CA 1
ATOM 17191 C C . LEU C 1 211 ? 130.842 66.736 17.274 1.00 16.87 196 LEU C C 1
ATOM 17192 O O . LEU C 1 211 ? 130.523 65.678 17.833 1.00 17.48 196 LEU C O 1
ATOM 17208 N N . LEU C 1 212 ? 131.801 66.800 16.346 1.00 17.21 197 LEU C N 1
ATOM 17209 C CA . LEU C 1 212 ? 132.590 65.624 16.003 1.00 16.82 197 LEU C CA 1
ATOM 17210 C C . LEU C 1 212 ? 133.403 65.158 17.196 1.00 17.10 197 LEU C C 1
ATOM 17211 O O . LEU C 1 212 ? 133.505 63.953 17.455 1.00 17.38 197 LEU C O 1
ATOM 17227 N N . GLY C 1 213 ? 133.977 66.105 17.942 1.00 16.79 198 GLY C N 1
ATOM 17228 C CA . GLY C 1 213 ? 134.687 65.751 19.160 1.00 15.97 198 GLY C CA 1
ATOM 17229 C C . GLY C 1 213 ? 133.787 65.041 20.149 1.00 16.59 198 GLY C C 1
ATOM 17230 O O . GLY C 1 213 ? 134.179 64.047 20.760 1.00 17.32 198 GLY C O 1
ATOM 17234 N N . HIS C 1 214 ? 132.565 65.551 20.323 1.00 15.68 199 HIS C N 1
ATOM 17235 C CA . HIS C 1 214 ? 131.587 64.870 21.157 1.00 16.06 199 HIS C CA 1
ATOM 17236 C C . HIS C 1 214 ? 131.407 63.419 20.728 1.00 16.21 199 HIS C C 1
ATOM 17237 O O . HIS C 1 214 ? 131.435 62.501 21.555 1.00 16.31 199 HIS C O 1
ATOM 17251 N N . GLY C 1 215 ? 131.202 63.191 19.435 1.00 17.32 200 GLY C N 1
ATOM 17252 C CA . GLY C 1 215 ? 130.933 61.840 18.973 1.00 17.41 200 GLY C CA 1
ATOM 17253 C C . GLY C 1 215 ? 132.133 60.927 19.117 1.00 17.46 200 GLY C C 1
ATOM 17254 O O . GLY C 1 215 ? 132.000 59.763 19.515 1.00 18.62 200 GLY C O 1
ATOM 17258 N N . LEU C 1 216 ? 133.318 61.432 18.777 1.00 16.90 201 LEU C N 1
ATOM 17259 C CA . LEU C 1 216 ? 134.529 60.633 18.914 1.00 17.19 201 LEU C CA 1
ATOM 17260 C C . LEU C 1 216 ? 134.811 60.310 20.377 1.00 18.17 201 LEU C C 1
ATOM 17261 O O . LEU C 1 216 ? 135.270 59.204 20.697 1.00 20.03 201 LEU C O 1
ATOM 17277 N N . ALA C 1 217 ? 134.579 61.279 21.276 1.00 17.25 202 ALA C N 1
ATOM 17278 C CA . ALA C 1 217 ? 134.791 61.043 22.701 1.00 16.82 202 ALA C CA 1
ATOM 17279 C C . ALA C 1 217 ? 133.794 60.029 23.246 1.00 16.91 202 ALA C C 1
ATOM 17280 O O . ALA C 1 217 ? 134.160 59.168 24.053 1.00 17.05 202 ALA C O 1
ATOM 17287 N N . THR C 1 218 ? 132.531 60.120 22.823 1.00 17.44 203 THR C N 1
ATOM 17288 C CA . THR C 1 218 ? 131.537 59.146 23.253 1.00 17.57 203 THR C CA 1
ATOM 17289 C C . THR C 1 218 ? 131.987 57.736 22.892 1.00 18.63 203 THR C C 1
ATOM 17290 O O . THR C 1 218 ? 131.954 56.826 23.727 1.00 19.08 203 THR C O 1
ATOM 17301 N N . LYS C 1 219 ? 132.422 57.540 21.645 1.00 18.87 204 LYS C N 1
ATOM 17302 C CA . LYS C 1 219 ? 132.868 56.218 21.226 1.00 20.51 204 LYS C CA 1
ATOM 17303 C C . LYS C 1 219 ? 134.084 55.773 22.021 1.00 20.48 204 LYS C C 1
ATOM 17304 O O . LYS C 1 219 ? 134.175 54.609 22.420 1.00 20.78 204 LYS C O 1
ATOM 17323 N N . ALA C 1 220 ? 135.009 56.699 22.303 1.00 19.83 205 ALA C N 1
ATOM 17324 C CA . ALA C 1 220 ? 136.210 56.349 23.054 1.00 20.15 205 ALA C CA 1
ATOM 17325 C C . ALA C 1 220 ? 135.883 55.976 24.499 1.00 19.87 205 ALA C C 1
ATOM 17326 O O . ALA C 1 220 ? 136.482 55.045 25.061 1.00 20.75 205 ALA C O 1
ATOM 17333 N N . ILE C 1 221 ? 134.950 56.697 25.125 1.00 18.55 206 ILE C N 1
ATOM 17334 C CA . ILE C 1 221 ? 134.551 56.375 26.494 1.00 18.23 206 ILE C CA 1
ATOM 17335 C C . ILE C 1 221 ? 133.911 54.995 26.548 1.00 19.60 206 ILE C C 1
ATOM 17336 O O . ILE C 1 221 ? 134.200 54.188 27.445 1.00 19.44 206 ILE C O 1
ATOM 17352 N N . ARG C 1 222 ? 133.035 54.695 25.590 1.00 20.11 207 ARG C N 1
ATOM 17353 C CA A ARG C 1 222 ? 132.362 53.400 25.595 0.56 21.19 207 ARG C CA 1
ATOM 17354 C CA B ARG C 1 222 ? 132.363 53.399 25.595 0.44 21.58 207 ARG C CA 1
ATOM 17355 C C . ARG C 1 222 ? 133.340 52.253 25.377 1.00 21.99 207 ARG C C 1
ATOM 17356 O O . ARG C 1 222 ? 133.108 51.143 25.873 1.00 23.14 207 ARG C O 1
ATOM 17395 N N . GLU C 1 223 ? 134.433 52.498 24.651 1.00 21.94 208 GLU C N 1
ATOM 17396 C CA . GLU C 1 223 ? 135.466 51.476 24.489 1.00 23.36 208 GLU C CA 1
ATOM 17397 C C . GLU C 1 223 ? 136.183 51.181 25.802 1.00 23.67 208 GLU C C 1
ATOM 17398 O O . GLU C 1 223 ? 136.735 50.087 25.968 1.00 24.70 208 GLU C O 1
ATOM 17410 N N . VAL C 1 224 ? 136.210 52.137 26.734 1.00 23.00 209 VAL C N 1
ATOM 17411 C CA . VAL C 1 224 ? 136.865 51.907 28.020 1.00 22.70 209 VAL C CA 1
ATOM 17412 C C . VAL C 1 224 ? 136.097 50.875 28.832 1.00 24.17 209 VAL C C 1
ATOM 17413 O O . VAL C 1 224 ? 136.683 49.942 29.394 1.00 24.91 209 VAL C O 1
ATOM 17426 N N . SER C 1 225 ? 134.778 51.027 28.909 1.00 24.98 210 SER C N 1
ATOM 17427 C CA . SER C 1 225 ? 133.962 50.049 29.608 1.00 27.86 210 SER C CA 1
ATOM 17428 C C . SER C 1 225 ? 132.519 50.189 29.140 1.00 28.05 210 SER C C 1
ATOM 17429 O O . SER C 1 225 ? 132.003 51.304 29.012 1.00 26.90 210 SER C O 1
ATOM 17437 N N . SER C 1 226 ? 131.867 49.043 28.919 1.00 29.72 211 SER C N 1
ATOM 17438 C CA . SER C 1 226 ? 130.532 49.039 28.339 1.00 30.76 211 SER C CA 1
ATOM 17439 C C . SER C 1 226 ? 129.453 49.515 29.306 1.00 28.01 211 SER C C 1
ATOM 17440 O O . SER C 1 226 ? 128.345 49.810 28.850 1.00 28.38 211 SER C O 1
ATOM 17448 N N . GLU C 1 227 ? 129.736 49.616 30.609 1.00 26.07 212 GLU C N 1
ATOM 17449 C CA A GLU C 1 227 ? 128.724 50.072 31.555 0.63 25.32 212 GLU C CA 1
ATOM 17450 C CA B GLU C 1 227 ? 128.726 50.074 31.554 0.37 25.08 212 GLU C CA 1
ATOM 17451 C C . GLU C 1 227 ? 128.619 51.587 31.620 1.00 22.96 212 GLU C C 1
ATOM 17452 O O . GLU C 1 227 ? 127.678 52.097 32.234 1.00 22.89 212 GLU C O 1
ATOM 17474 N N . LEU C 1 228 ? 129.556 52.311 31.018 1.00 20.04 213 LEU C N 1
ATOM 17475 C CA . LEU C 1 228 ? 129.579 53.759 31.156 1.00 19.39 213 LEU C CA 1
ATOM 17476 C C . LEU C 1 228 ? 128.466 54.393 30.337 1.00 20.07 213 LEU C C 1
ATOM 17477 O O . LEU C 1 228 ? 128.107 53.908 29.258 1.00 21.52 213 LEU C O 1
ATOM 17493 N N . LYS C 1 229 ? 127.892 55.459 30.881 1.00 19.45 214 LYS C N 1
ATOM 17494 C CA . LYS C 1 229 ? 126.859 56.235 30.212 1.00 19.28 214 LYS C CA 1
ATOM 17495 C C . LYS C 1 229 ? 127.432 57.572 29.770 1.00 17.87 214 LYS C C 1
ATOM 17496 O O . LYS C 1 229 ? 128.298 58.146 30.439 1.00 18.80 214 LYS C O 1
ATOM 17515 N N . VAL C 1 230 ? 126.952 58.060 28.628 1.00 16.35 215 VAL C N 1
ATOM 17516 C CA . VAL C 1 230 ? 127.477 59.285 28.031 1.00 15.67 215 VAL C CA 1
ATOM 17517 C C . VAL C 1 230 ? 126.324 60.125 27.490 1.00 16.04 215 VAL C C 1
ATOM 17518 O O . VAL C 1 230 ? 125.379 59.605 26.884 1.00 16.95 215 VAL C O 1
ATOM 17531 N N . GLY C 1 231 ? 126.432 61.435 27.677 1.00 15.76 216 GLY C N 1
ATOM 17532 C CA . GLY C 1 231 ? 125.542 62.381 27.041 1.00 16.38 216 GLY C CA 1
ATOM 17533 C C . GLY C 1 231 ? 126.290 63.638 26.643 1.00 16.79 216 GLY C C 1
ATOM 17534 O O . GLY C 1 231 ? 127.509 63.730 26.795 1.00 16.96 216 GLY C O 1
ATOM 17538 N N . ILE C 1 232 ? 125.529 64.599 26.118 1.00 16.44 217 ILE C N 1
ATOM 17539 C CA . ILE C 1 232 ? 126.020 65.923 25.755 1.00 15.63 217 ILE C CA 1
ATOM 17540 C C . ILE C 1 232 ? 125.122 66.927 26.458 1.00 15.72 217 ILE C C 1
ATOM 17541 O O . ILE C 1 232 ? 123.961 66.625 26.730 1.00 15.84 217 ILE C O 1
ATOM 17557 N N . THR C 1 233 ? 125.646 68.118 26.755 1.00 15.54 218 THR C N 1
ATOM 17558 C CA . THR C 1 233 ? 124.823 69.210 27.279 1.00 16.11 218 THR C CA 1
ATOM 17559 C C . THR C 1 233 ? 124.611 70.271 26.209 1.00 16.27 218 THR C C 1
ATOM 17560 O O . THR C 1 233 ? 125.579 70.838 25.693 1.00 16.03 218 THR C O 1
ATOM 17571 N N . LEU C 1 234 ? 123.344 70.538 25.892 1.00 16.44 219 LEU C N 1
ATOM 17572 C CA . LEU C 1 234 ? 122.952 71.605 24.980 1.00 16.65 219 LEU C CA 1
ATOM 17573 C C . LEU C 1 234 ? 122.109 72.616 25.742 1.00 17.33 219 LEU C C 1
ATOM 17574 O O . LEU C 1 234 ? 121.201 72.240 26.492 1.00 16.77 219 LEU C O 1
ATOM 17590 N N . ASN C 1 235 ? 122.415 73.897 25.559 1.00 17.20 220 ASN C N 1
ATOM 17591 C CA . ASN C 1 235 ? 121.504 74.950 25.989 1.00 17.78 220 ASN C CA 1
ATOM 17592 C C . ASN C 1 235 ? 120.532 75.256 24.858 1.00 17.94 220 ASN C C 1
ATOM 17593 O O . ASN C 1 235 ? 120.904 75.255 23.681 1.00 19.43 220 ASN C O 1
ATOM 17604 N N . PHE C 1 236 ? 119.268 75.466 25.216 1.00 17.90 221 PHE C N 1
ATOM 17605 C CA . PHE C 1 236 ? 118.229 75.815 24.257 1.00 18.79 221 PHE C CA 1
ATOM 17606 C C . PHE C 1 236 ? 117.622 77.140 24.671 1.00 19.37 221 PHE C C 1
ATOM 17607 O O . PHE C 1 236 ? 117.333 77.348 25.854 1.00 19.58 221 PHE C O 1
ATOM 17624 N N . THR C 1 237 ? 117.447 78.030 23.695 1.00 19.69 222 THR C N 1
ATOM 17625 C CA . THR C 1 237 ? 116.837 79.340 23.903 1.00 19.19 222 THR C CA 1
ATOM 17626 C C . THR C 1 237 ? 115.604 79.399 23.022 1.00 19.00 222 THR C C 1
ATOM 17627 O O . THR C 1 237 ? 115.708 79.704 21.820 1.00 20.06 222 THR C O 1
ATOM 17638 N N . PRO C 1 238 ? 114.427 79.087 23.551 1.00 18.52 223 PRO C N 1
ATOM 17639 C CA . PRO C 1 238 ? 113.214 79.159 22.728 1.00 19.16 223 PRO C CA 1
ATOM 17640 C C . PRO C 1 238 ? 113.021 80.569 22.208 1.00 18.93 223 PRO C C 1
ATOM 17641 O O . PRO C 1 238 ? 113.336 81.542 22.894 1.00 20.09 223 PRO C O 1
ATOM 17652 N N . ALA C 1 239 ? 112.516 80.674 20.977 1.00 19.82 224 ALA C N 1
ATOM 17653 C CA . ALA C 1 239 ? 112.306 81.953 20.312 1.00 21.11 224 ALA C CA 1
ATOM 17654 C C . ALA C 1 239 ? 110.819 82.242 20.132 1.00 21.10 224 ALA C C 1
ATOM 17655 O O . ALA C 1 239 ? 110.043 81.352 19.761 1.00 21.87 224 ALA C O 1
ATOM 17662 N N . ILE C 1 240 ? 110.429 83.497 20.382 1.00 21.48 225 ILE C N 1
ATOM 17663 C CA . ILE C 1 240 ? 109.092 83.998 20.077 1.00 22.49 225 ILE C CA 1
ATOM 17664 C C . ILE C 1 240 ? 109.233 85.337 19.365 1.00 22.49 225 ILE C C 1
ATOM 17665 O O . ILE C 1 240 ? 110.301 85.945 19.345 1.00 21.81 225 ILE C O 1
ATOM 17681 N N . THR C 1 241 ? 108.122 85.807 18.801 1.00 23.57 226 THR C N 1
ATOM 17682 C CA . THR C 1 241 ? 108.043 87.155 18.266 1.00 25.50 226 THR C CA 1
ATOM 17683 C C . THR C 1 241 ? 106.769 87.813 18.773 1.00 27.33 226 THR C C 1
ATOM 17684 O O . THR C 1 241 ? 105.766 87.142 19.043 1.00 28.39 226 THR C O 1
ATOM 17695 N N . LEU C 1 242 ? 106.827 89.130 18.925 1.00 28.30 227 LEU C N 1
ATOM 17696 C CA . LEU C 1 242 ? 105.645 89.922 19.239 1.00 31.01 227 LEU C CA 1
ATOM 17697 C C . LEU C 1 242 ? 104.870 90.337 17.999 1.00 33.36 227 LEU C C 1
ATOM 17698 O O . LEU C 1 242 ? 103.731 90.789 18.130 1.00 34.14 227 LEU C O 1
ATOM 17714 N N . GLY C 1 243 ? 105.455 90.202 16.809 1.00 35.10 228 GLY C N 1
ATOM 17715 C CA . GLY C 1 243 ? 104.779 90.596 15.589 1.00 37.49 228 GLY C CA 1
ATOM 17716 C C . GLY C 1 243 ? 103.921 89.487 14.998 1.00 40.07 228 GLY C C 1
ATOM 17717 O O . GLY C 1 243 ? 104.011 88.325 15.371 1.00 40.90 228 GLY C O 1
ATOM 17721 N N . GLU C 1 244 ? 103.076 89.870 14.036 1.00 41.66 229 GLU C N 1
ATOM 17722 C CA . GLU C 1 244 ? 102.197 88.920 13.368 1.00 43.76 229 GLU C CA 1
ATOM 17723 C C . GLU C 1 244 ? 102.565 88.692 11.909 1.00 43.04 229 GLU C C 1
ATOM 17724 O O . GLU C 1 244 ? 101.996 87.795 11.277 1.00 43.45 229 GLU C O 1
ATOM 17736 N N . SER C 1 245 ? 103.506 89.456 11.364 1.00 42.29 230 SER C N 1
ATOM 17737 C CA . SER C 1 245 ? 103.843 89.320 9.958 1.00 41.87 230 SER C CA 1
ATOM 17738 C C . SER C 1 245 ? 104.499 87.972 9.685 1.00 41.21 230 SER C C 1
ATOM 17739 O O . SER C 1 245 ? 105.077 87.336 10.571 1.00 41.06 230 SER C O 1
ATOM 17747 N N . SER C 1 246 ? 104.402 87.541 8.424 1.00 40.94 231 SER C N 1
ATOM 17748 C CA . SER C 1 246 ? 105.049 86.305 8.003 1.00 40.71 231 SER C CA 1
ATOM 17749 C C . SER C 1 246 ? 106.561 86.389 8.164 1.00 39.32 231 SER C C 1
ATOM 17750 O O . SER C 1 246 ? 107.214 85.381 8.462 1.00 38.15 231 SER C O 1
ATOM 17758 N N . GLU C 1 247 ? 107.137 87.579 7.987 1.00 39.04 232 GLU C N 1
ATOM 17759 C CA . GLU C 1 247 ? 108.580 87.710 8.143 1.00 39.16 232 GLU C CA 1
ATOM 17760 C C . GLU C 1 247 ? 108.998 87.583 9.603 1.00 35.83 232 GLU C C 1
ATOM 17761 O O . GLU C 1 247 ? 110.073 87.048 9.893 1.00 34.02 232 GLU C O 1
ATOM 17773 N N . ASP C 1 248 ? 108.168 88.044 10.542 1.00 34.24 233 ASP C N 1
ATOM 17774 C CA . ASP C 1 248 ? 108.510 87.844 11.947 1.00 33.62 233 ASP C CA 1
ATOM 17775 C C . ASP C 1 248 ? 108.408 86.370 12.343 1.00 32.35 233 ASP C C 1
ATOM 17776 O O . ASP C 1 248 ? 109.194 85.899 13.169 1.00 31.12 233 ASP C O 1
ATOM 17785 N N . LYS C 1 249 ? 107.478 85.617 11.744 1.00 32.56 234 LYS C N 1
ATOM 17786 C CA . LYS C 1 249 ? 107.427 84.178 11.990 1.00 32.74 234 LYS C CA 1
ATOM 17787 C C . LYS C 1 249 ? 108.659 83.486 11.426 1.00 30.75 234 LYS C C 1
ATOM 17788 O O . LYS C 1 249 ? 109.178 82.539 12.027 1.00 30.74 234 LYS C O 1
ATOM 17807 N N . LEU C 1 250 ? 109.140 83.950 10.272 1.00 28.96 235 LEU C N 1
ATOM 17808 C CA . LEU C 1 250 ? 110.402 83.456 9.733 1.00 28.32 235 LEU C CA 1
ATOM 17809 C C . LEU C 1 250 ? 111.565 83.764 10.676 1.00 26.82 235 LEU C C 1
ATOM 17810 O O . LEU C 1 250 ? 112.469 82.934 10.859 1.00 25.14 235 LEU C O 1
ATOM 17826 N N . ALA C 1 251 ? 111.562 84.955 11.287 1.00 26.71 236 ALA C N 1
ATOM 17827 C CA . ALA C 1 251 ? 112.604 85.300 12.253 1.00 25.85 236 ALA C CA 1
ATOM 17828 C C . ALA C 1 251 ? 112.663 84.290 13.398 1.00 24.40 236 ALA C C 1
ATOM 17829 O O . ALA C 1 251 ? 113.751 83.932 13.865 1.00 23.51 236 ALA C O 1
ATOM 17836 N N . VAL C 1 252 ? 111.503 83.849 13.889 1.00 23.79 237 VAL C N 1
ATOM 17837 C CA . VAL C 1 252 ? 111.469 82.833 14.940 1.00 24.33 237 VAL C CA 1
ATOM 17838 C C . VAL C 1 252 ? 112.126 81.544 14.457 1.00 24.27 237 VAL C C 1
ATOM 17839 O O . VAL C 1 252 ? 112.915 80.917 15.174 1.00 23.69 237 VAL C O 1
ATOM 17852 N N . GLU C 1 253 ? 111.799 81.124 13.238 1.00 24.82 238 GLU C N 1
ATOM 17853 C CA . GLU C 1 253 ? 112.365 79.901 12.685 1.00 26.43 238 GLU C CA 1
ATOM 17854 C C . GLU C 1 253 ? 113.879 80.008 12.548 1.00 24.08 238 GLU C C 1
ATOM 17855 O O . GLU C 1 253 ? 114.611 79.067 12.878 1.00 22.43 238 GLU C O 1
ATOM 17867 N N . LEU C 1 254 ? 114.368 81.156 12.076 1.00 23.22 239 LEU C N 1
ATOM 17868 C CA . LEU C 1 254 ? 115.808 81.342 11.915 1.00 23.17 239 LEU C CA 1
ATOM 17869 C C . LEU C 1 254 ? 116.524 81.344 13.260 1.00 22.40 239 LEU C C 1
ATOM 17870 O O . LEU C 1 254 ? 117.587 80.726 13.406 1.00 22.20 239 LEU C O 1
ATOM 17886 N N . ALA C 1 255 ? 115.979 82.058 14.246 1.00 21.35 240 ALA C N 1
ATOM 17887 C CA . ALA C 1 255 ? 116.612 82.104 15.560 1.00 20.74 240 ALA C CA 1
ATOM 17888 C C . ALA C 1 255 ? 116.606 80.729 16.212 1.00 20.26 240 ALA C C 1
ATOM 17889 O O . ALA C 1 255 ? 117.596 80.324 16.832 1.00 19.49 240 ALA C O 1
ATOM 17896 N N . ASP C 1 256 ? 115.495 79.999 16.081 1.00 20.38 241 ASP C N 1
ATOM 17897 C CA . ASP C 1 256 ? 115.441 78.637 16.592 1.00 20.74 241 ASP C CA 1
ATOM 17898 C C . ASP C 1 256 ? 116.468 77.751 15.893 1.00 20.43 241 ASP C C 1
ATOM 17899 O O . ASP C 1 256 ? 117.120 76.912 16.533 1.00 20.26 241 ASP C O 1
ATOM 17908 N N . GLY C 1 257 ? 116.631 77.926 14.578 1.00 20.88 242 GLY C N 1
ATOM 17909 C CA . GLY C 1 257 ? 117.623 77.147 13.856 1.00 22.04 242 GLY C CA 1
ATOM 17910 C C . GLY C 1 257 ? 119.044 77.482 14.275 1.00 20.90 242 GLY C C 1
ATOM 17911 O O . GLY C 1 257 ? 119.870 76.589 14.473 1.00 20.61 242 GLY C O 1
ATOM 17915 N N . PHE C 1 258 ? 119.334 78.769 14.455 1.00 20.49 243 PHE C N 1
ATOM 17916 C CA . PHE C 1 258 ? 120.685 79.197 14.806 1.00 20.87 243 PHE C CA 1
ATOM 17917 C C . PHE C 1 258 ? 121.079 78.749 16.210 1.00 20.28 243 PHE C C 1
ATOM 17918 O O . PHE C 1 258 ? 122.204 78.275 16.427 1.00 20.35 243 PHE C O 1
ATOM 17935 N N . ASP C 1 259 ? 120.184 78.918 17.180 1.00 19.71 244 ASP C N 1
ATOM 17936 C CA . ASP C 1 259 ? 120.530 78.640 18.571 1.00 20.32 244 ASP C CA 1
ATOM 17937 C C . ASP C 1 259 ? 120.407 77.163 18.914 1.00 19.93 244 ASP C C 1
ATOM 17938 O O . ASP C 1 259 ? 121.218 76.637 19.682 1.00 19.36 244 ASP C O 1
ATOM 17947 N N . ASN C 1 260 ? 119.378 76.490 18.388 1.00 20.00 245 ASN C N 1
ATOM 17948 C CA . ASN C 1 260 ? 118.954 75.193 18.905 1.00 20.23 245 ASN C CA 1
ATOM 17949 C C . ASN C 1 260 ? 119.135 74.077 17.884 1.00 19.91 245 ASN C C 1
ATOM 17950 O O . ASN C 1 260 ? 119.859 73.112 18.153 1.00 19.74 245 ASN C O 1
ATOM 17961 N N . ARG C 1 261 ? 118.505 74.179 16.712 1.00 19.90 246 ARG C N 1
ATOM 17962 C CA . ARG C 1 261 ? 118.537 73.069 15.769 1.00 20.02 246 ARG C CA 1
ATOM 17963 C C . ARG C 1 261 ? 119.921 72.854 15.175 1.00 19.93 246 ARG C C 1
ATOM 17964 O O . ARG C 1 261 ? 120.243 71.729 14.776 1.00 18.83 246 ARG C O 1
ATOM 17985 N N . TRP C 1 262 ? 120.746 73.902 15.101 1.00 19.27 247 TRP C N 1
ATOM 17986 C CA . TRP C 1 262 ? 122.080 73.749 14.526 1.00 19.45 247 TRP C CA 1
ATOM 17987 C C . TRP C 1 262 ? 122.894 72.705 15.274 1.00 18.87 247 TRP C C 1
ATOM 17988 O O . TRP C 1 262 ? 123.737 72.027 14.673 1.00 19.47 247 TRP C O 1
ATOM 18009 N N . PHE C 1 263 ? 122.656 72.558 16.578 1.00 18.79 248 PHE C N 1
ATOM 18010 C CA . PHE C 1 263 ? 123.383 71.602 17.404 1.00 18.36 248 PHE C CA 1
ATOM 18011 C C . PHE C 1 263 ? 122.564 70.359 17.720 1.00 19.01 248 PHE C C 1
ATOM 18012 O O . PHE C 1 263 ? 123.114 69.251 17.736 1.00 19.21 248 PHE C O 1
ATOM 18029 N N . GLY C 1 264 ? 121.251 70.511 17.901 1.00 19.03 249 GLY C N 1
ATOM 18030 C CA . GLY C 1 264 ? 120.416 69.360 18.209 1.00 19.11 249 GLY C CA 1
ATOM 18031 C C . GLY C 1 264 ? 120.183 68.451 17.015 1.00 19.36 249 GLY C C 1
ATOM 18032 O O . GLY C 1 264 ? 120.157 67.224 17.157 1.00 19.25 249 GLY C O 1
ATOM 18036 N N . ASP C 1 265 ? 119.984 69.029 15.831 1.00 19.01 250 ASP C N 1
ATOM 18037 C CA . ASP C 1 265 ? 119.726 68.196 14.658 1.00 19.68 250 ASP C CA 1
ATOM 18038 C C . ASP C 1 265 ? 120.914 67.297 14.328 1.00 19.23 250 ASP C C 1
ATOM 18039 O O . ASP C 1 265 ? 120.695 66.112 14.032 1.00 20.07 250 ASP C O 1
ATOM 18048 N N . PRO C 1 266 ? 122.163 67.761 14.353 1.00 18.76 251 PRO C N 1
ATOM 18049 C CA . PRO C 1 266 ? 123.260 66.812 14.107 1.00 17.59 251 PRO C CA 1
ATOM 18050 C C . PRO C 1 266 ? 123.291 65.653 15.095 1.00 17.08 251 PRO C C 1
ATOM 18051 O O . PRO C 1 266 ? 123.452 64.491 14.691 1.00 18.56 251 PRO C O 1
ATOM 18062 N N . VAL C 1 267 ? 123.110 65.941 16.385 1.00 16.93 252 VAL C N 1
ATOM 18063 C CA . VAL C 1 267 ? 123.218 64.916 17.415 1.00 18.27 252 VAL C CA 1
ATOM 18064 C C . VAL C 1 267 ? 122.076 63.913 17.311 1.00 18.96 252 VAL C C 1
ATOM 18065 O O . VAL C 1 267 ? 122.288 62.696 17.406 1.00 19.56 252 VAL C O 1
ATOM 18078 N N . PHE C 1 268 ? 120.850 64.393 17.094 1.00 19.47 253 PHE C N 1
ATOM 18079 C CA . PHE C 1 268 ? 119.692 63.518 17.188 1.00 19.98 253 PHE C CA 1
ATOM 18080 C C . PHE C 1 268 ? 119.085 63.129 15.852 1.00 21.61 253 PHE C C 1
ATOM 18081 O O . PHE C 1 268 ? 118.343 62.142 15.800 1.00 23.73 253 PHE C O 1
ATOM 18098 N N . LYS C 1 269 ? 119.414 63.836 14.776 1.00 22.17 254 LYS C N 1
ATOM 18099 C CA . LYS C 1 269 ? 118.875 63.548 13.456 1.00 23.36 254 LYS C CA 1
ATOM 18100 C C . LYS C 1 269 ? 119.959 63.328 12.406 1.00 22.61 254 LYS C C 1
ATOM 18101 O O . LYS C 1 269 ? 119.631 63.011 11.258 1.00 22.84 254 LYS C O 1
ATOM 18120 N N . ALA C 1 270 ? 121.234 63.460 12.774 1.00 21.27 255 ALA C N 1
ATOM 18121 C CA . ALA C 1 270 ? 122.366 63.179 11.882 1.00 21.24 255 ALA C CA 1
ATOM 18122 C C . ALA C 1 270 ? 122.418 64.128 10.689 1.00 22.31 255 ALA C C 1
ATOM 18123 O O . ALA C 1 270 ? 122.928 63.767 9.619 1.00 22.98 255 ALA C O 1
ATOM 18130 N N . LYS C 1 271 ? 121.920 65.355 10.851 1.00 23.26 256 LYS C N 1
ATOM 18131 C CA . LYS C 1 271 ? 122.013 66.323 9.770 1.00 24.63 256 LYS C CA 1
ATOM 18132 C C . LYS C 1 271 ? 121.967 67.729 10.345 1.00 23.68 256 LYS C C 1
ATOM 18133 O O . LYS C 1 271 ? 121.361 67.969 11.395 1.00 25.04 256 LYS C O 1
ATOM 18152 N N . TYR C 1 272 ? 122.575 68.674 9.607 1.00 22.55 257 TYR C N 1
ATOM 18153 C CA . TYR C 1 272 ? 122.432 70.071 9.967 1.00 22.81 257 TYR C CA 1
ATOM 18154 C C . TYR C 1 272 ? 121.127 70.617 9.390 1.00 23.44 257 TYR C C 1
ATOM 18155 O O . TYR C 1 272 ? 120.656 70.143 8.352 1.00 24.90 257 TYR C O 1
ATOM 18173 N N . PRO C 1 273 ? 120.501 71.586 10.060 1.00 22.64 258 PRO C N 1
ATOM 18174 C CA . PRO C 1 273 ? 119.203 72.088 9.581 1.00 23.41 258 PRO C CA 1
ATOM 18175 C C . PRO C 1 273 ? 119.340 72.779 8.233 1.00 24.92 258 PRO C C 1
ATOM 18176 O O . PRO C 1 273 ? 120.047 73.779 8.098 1.00 23.82 258 PRO C O 1
ATOM 18187 N N . GLU C 1 274 ? 118.611 72.254 7.242 1.00 27.57 259 GLU C N 1
ATOM 18188 C CA . GLU C 1 274 ? 118.812 72.662 5.851 1.00 26.82 259 GLU C CA 1
ATOM 18189 C C . GLU C 1 274 ? 118.511 74.134 5.644 1.00 26.23 259 GLU C C 1
ATOM 18190 O O . GLU C 1 274 ? 119.197 74.808 4.863 1.00 26.05 259 GLU C O 1
ATOM 18202 N N . ASP C 1 275 ? 117.489 74.657 6.331 1.00 24.79 260 ASP C N 1
ATOM 18203 C CA . ASP C 1 275 ? 117.127 76.058 6.155 1.00 25.48 260 ASP C CA 1
ATOM 18204 C C . ASP C 1 275 ? 118.251 76.986 6.597 1.00 25.28 260 ASP C C 1
ATOM 18205 O O . ASP C 1 275 ? 118.469 78.041 5.983 1.00 25.88 260 ASP C O 1
ATOM 18214 N N . ILE C 1 276 ? 118.982 76.609 7.650 1.00 24.97 261 ILE C N 1
ATOM 18215 C CA . ILE C 1 276 ? 120.080 77.444 8.129 1.00 24.33 261 ILE C CA 1
ATOM 18216 C C . ILE C 1 276 ? 121.316 77.274 7.259 1.00 25.08 261 ILE C C 1
ATOM 18217 O O . ILE C 1 276 ? 122.018 78.250 6.979 1.00 25.64 261 ILE C O 1
ATOM 18233 N N . VAL C 1 277 ? 121.620 76.039 6.844 1.00 25.16 262 VAL C N 1
ATOM 18234 C CA . VAL C 1 277 ? 122.729 75.816 5.915 1.00 26.39 262 VAL C CA 1
ATOM 18235 C C . VAL C 1 277 ? 122.550 76.689 4.680 1.00 27.97 262 VAL C C 1
ATOM 18236 O O . VAL C 1 277 ? 123.489 77.349 4.220 1.00 28.30 262 VAL C O 1
ATOM 18249 N N . LYS C 1 278 ? 121.337 76.695 4.121 1.00 28.73 263 LYS C N 1
ATOM 18250 C CA . LYS C 1 278 ? 121.082 77.482 2.922 1.00 30.86 263 LYS C CA 1
ATOM 18251 C C . LYS C 1 278 ? 121.246 78.970 3.192 1.00 30.90 263 LYS C C 1
ATOM 18252 O O . LYS C 1 278 ? 121.840 79.691 2.378 1.00 31.49 263 LYS C O 1
ATOM 18271 N N . ALA C 1 279 ? 120.744 79.447 4.340 1.00 29.94 264 ALA C N 1
ATOM 18272 C CA . ALA C 1 279 ? 120.816 80.872 4.649 1.00 29.96 264 ALA C CA 1
ATOM 18273 C C . ALA C 1 279 ? 122.255 81.329 4.873 1.00 30.68 264 ALA C C 1
ATOM 18274 O O . ALA C 1 279 ? 122.611 82.453 4.501 1.00 31.38 264 ALA C O 1
ATOM 18281 N N . PHE C 1 280 ? 123.099 80.473 5.465 1.00 30.24 265 PHE C N 1
ATOM 18282 C CA . PHE C 1 280 ? 124.515 80.808 5.624 1.00 30.21 265 PHE C CA 1
ATOM 18283 C C . PHE C 1 280 ? 125.224 80.860 4.275 1.00 31.70 265 PHE C C 1
ATOM 18284 O O . PHE C 1 280 ? 126.086 81.720 4.048 1.00 32.48 265 PHE C O 1
ATOM 18301 N N . GLY C 1 281 ? 124.902 79.926 3.385 1.00 31.74 266 GLY C N 1
ATOM 18302 C CA . GLY C 1 281 ? 125.569 79.860 2.103 1.00 32.38 266 GLY C CA 1
ATOM 18303 C C . GLY C 1 281 ? 126.997 79.368 2.144 1.00 32.61 266 GLY C C 1
ATOM 18304 O O . GLY C 1 281 ? 127.762 79.668 1.224 1.00 32.98 266 GLY C O 1
ATOM 18308 N N . LYS C 1 282 ? 127.379 78.610 3.172 1.00 32.56 267 LYS C N 1
ATOM 18309 C CA . LYS C 1 282 ? 128.744 78.139 3.345 1.00 33.71 267 LYS C CA 1
ATOM 18310 C C . LYS C 1 282 ? 128.756 76.619 3.454 1.00 32.59 267 LYS C C 1
ATOM 18311 O O . LYS C 1 282 ? 127.736 75.984 3.720 1.00 33.89 267 LYS C O 1
ATOM 18330 N N . GLU C 1 283 ? 129.925 76.030 3.242 1.00 32.80 268 GLU C N 1
ATOM 18331 C CA . GLU C 1 283 ? 130.059 74.585 3.335 1.00 60.13 268 GLU C CA 1
ATOM 18332 C C . GLU C 1 283 ? 130.436 74.218 4.766 1.00 43.35 268 GLU C C 1
ATOM 18333 O O . GLU C 1 283 ? 131.316 74.844 5.362 1.00 36.25 268 GLU C O 1
ATOM 18345 N N . VAL C 1 284 ? 129.734 73.245 5.327 1.00 35.89 269 VAL C N 1
ATOM 18346 C CA . VAL C 1 284 ? 130.184 72.616 6.570 1.00 30.97 269 VAL C CA 1
ATOM 18347 C C . VAL C 1 284 ? 131.249 71.583 6.212 1.00 27.76 269 VAL C C 1
ATOM 18348 O O . VAL C 1 284 ? 131.038 70.800 5.271 1.00 26.30 269 VAL C O 1
ATOM 18361 N N . PRO C 1 285 ? 132.390 71.545 6.914 1.00 26.07 270 PRO C N 1
ATOM 18362 C CA . PRO C 1 285 ? 133.508 70.665 6.514 1.00 25.65 270 PRO C CA 1
ATOM 18363 C C . PRO C 1 285 ? 133.285 69.217 6.939 1.00 24.60 270 PRO C C 1
ATOM 18364 O O . PRO C 1 285 ? 134.033 68.640 7.738 1.00 23.93 270 PRO C O 1
ATOM 18375 N N . ILE C 1 286 ? 132.245 68.613 6.379 1.00 23.42 271 ILE C N 1
ATOM 18376 C CA . ILE C 1 286 ? 131.837 67.263 6.740 1.00 22.80 271 ILE C CA 1
ATOM 18377 C C . ILE C 1 286 ? 132.667 66.276 5.930 1.00 22.76 271 ILE C C 1
ATOM 18378 O O . ILE C 1 286 ? 132.666 66.316 4.693 1.00 22.62 271 ILE C O 1
ATOM 18394 N N . HIS C 1 287 ? 133.379 65.375 6.630 1.00 21.28 272 HIS C N 1
ATOM 18395 C CA . HIS C 1 287 ? 134.033 64.284 5.933 1.00 21.93 272 HIS C CA 1
ATOM 18396 C C . HIS C 1 287 ? 133.110 63.074 5.975 1.00 22.37 272 HIS C C 1
ATOM 18397 O O . HIS C 1 287 ? 132.299 62.944 6.898 1.00 22.58 272 HIS C O 1
ATOM 18411 N N . PRO C 1 288 ? 133.219 62.162 5.013 1.00 22.24 273 PRO C N 1
ATOM 18412 C CA . PRO C 1 288 ? 132.398 60.947 5.053 1.00 22.74 273 PRO C CA 1
ATOM 18413 C C . PRO C 1 288 ? 132.564 60.233 6.383 1.00 22.52 273 PRO C C 1
ATOM 18414 O O . PRO C 1 288 ? 133.678 60.057 6.878 1.00 23.96 273 PRO C O 1
ATOM 18425 N N . GLY C 1 289 ? 131.438 59.815 6.960 1.00 21.94 274 GLY C N 1
ATOM 18426 C CA . GLY C 1 289 ? 131.419 59.189 8.263 1.00 21.51 274 GLY C CA 1
ATOM 18427 C C . GLY C 1 289 ? 131.162 60.125 9.425 1.00 21.19 274 GLY C C 1
ATOM 18428 O O . GLY C 1 289 ? 130.815 59.650 10.511 1.00 22.27 274 GLY C O 1
ATOM 18432 N N . ASP C 1 290 ? 131.337 61.440 9.244 1.00 20.16 275 ASP C N 1
ATOM 18433 C CA . ASP C 1 290 ? 131.230 62.364 10.376 1.00 20.23 275 ASP C CA 1
ATOM 18434 C C . ASP C 1 290 ? 129.836 62.354 10.991 1.00 19.75 275 ASP C C 1
ATOM 18435 O O . ASP C 1 290 ? 129.701 62.398 12.218 1.00 19.38 275 ASP C O 1
ATOM 18444 N N . MET C 1 291 ? 128.783 62.374 10.165 1.00 20.68 276 MET C N 1
ATOM 18445 C CA . MET C 1 291 ? 127.445 62.518 10.738 1.00 20.87 276 MET C CA 1
ATOM 18446 C C . MET C 1 291 ? 127.041 61.283 11.532 1.00 21.32 276 MET C C 1
ATOM 18447 O O . MET C 1 291 ? 126.326 61.404 12.537 1.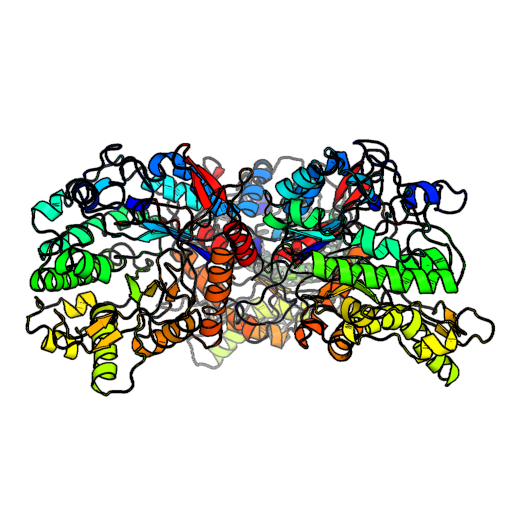00 21.35 276 MET C O 1
ATOM 18461 N N . GLU C 1 292 ? 127.508 60.102 11.120 1.00 21.75 277 GLU C N 1
ATOM 18462 C CA . GLU C 1 292 ? 127.286 58.888 11.901 1.00 23.14 277 GLU C CA 1
ATOM 18463 C C . GLU C 1 292 ? 127.978 58.977 13.258 1.00 21.55 277 GLU C C 1
ATOM 18464 O O . GLU C 1 292 ? 127.444 58.501 14.268 1.00 21.77 277 GLU C O 1
ATOM 18476 N N . ILE C 1 293 ? 129.172 59.570 13.298 1.00 19.70 278 ILE C N 1
ATOM 18477 C CA . ILE C 1 293 ? 129.881 59.740 14.570 1.00 18.82 278 ILE C CA 1
ATOM 18478 C C . ILE C 1 293 ? 129.151 60.744 15.454 1.00 18.51 278 ILE C C 1
ATOM 18479 O O . ILE C 1 293 ? 128.954 60.519 16.658 1.00 18.43 278 ILE C O 1
ATOM 18495 N N . ILE C 1 294 ? 128.735 61.868 14.870 1.00 17.81 279 ILE C N 1
ATOM 18496 C CA . ILE C 1 294 ? 128.121 62.930 15.662 1.00 17.77 279 ILE C CA 1
ATOM 18497 C C . ILE C 1 294 ? 126.825 62.453 16.289 1.00 17.94 279 ILE C C 1
ATOM 18498 O O . ILE C 1 294 ? 126.486 62.839 17.416 1.00 18.93 279 ILE C O 1
ATOM 18514 N N . SER C 1 295 ? 126.083 61.604 15.579 1.00 18.55 280 SER C N 1
ATOM 18515 C CA . SER C 1 295 ? 124.768 61.159 16.006 1.00 19.67 280 SER C CA 1
ATOM 18516 C C . SER C 1 295 ? 124.802 59.827 16.749 1.00 20.34 280 SER C C 1
ATOM 18517 O O . SER C 1 295 ? 123.757 59.174 16.874 1.00 21.16 280 SER C O 1
ATOM 18525 N N . THR C 1 296 ? 125.968 59.420 17.259 1.00 21.54 281 THR C N 1
ATOM 18526 C CA . THR C 1 296 ? 126.053 58.154 17.974 1.00 22.92 281 THR C CA 1
ATOM 18527 C C . THR C 1 296 ? 125.066 58.164 19.150 1.00 23.10 281 THR C C 1
ATOM 18528 O O . THR C 1 296 ? 124.882 59.198 19.796 1.00 21.81 281 THR C O 1
ATOM 18539 N N . PRO C 1 297 ? 124.396 57.048 19.442 1.00 23.56 282 PRO C N 1
ATOM 18540 C CA . PRO C 1 297 ? 123.330 57.071 20.459 1.00 23.16 282 PRO C CA 1
ATOM 18541 C C . PRO C 1 297 ? 123.835 57.483 21.835 1.00 21.97 282 PRO C C 1
ATOM 18542 O O . PRO C 1 297 ? 124.927 57.099 22.259 1.00 22.68 282 PRO C O 1
ATOM 18553 N N . LEU C 1 298 ? 123.013 58.258 22.543 1.00 20.60 283 LEU C N 1
ATOM 18554 C CA . LEU C 1 298 ? 123.365 58.763 23.862 1.00 19.35 283 LEU C CA 1
ATOM 18555 C C . LEU C 1 298 ? 122.429 58.214 24.930 1.00 19.00 283 LEU C C 1
ATOM 18556 O O . LEU C 1 298 ? 121.254 57.910 24.679 1.00 19.48 283 LEU C O 1
ATOM 18572 N N . ASP C 1 299 ? 122.966 58.116 26.138 1.00 17.36 284 ASP C N 1
ATOM 18573 C CA . ASP C 1 299 ? 122.175 57.667 27.272 1.00 16.89 284 ASP C CA 1
ATOM 18574 C C . ASP C 1 299 ? 121.252 58.750 27.797 1.00 17.27 284 ASP C C 1
ATOM 18575 O O . ASP C 1 299 ? 120.216 58.436 28.387 1.00 18.81 284 ASP C O 1
ATOM 18584 N N . TYR C 1 300 ? 121.610 60.015 27.607 1.00 16.85 285 TYR C N 1
ATOM 18585 C CA . TYR C 1 300 ? 120.769 61.098 28.093 1.00 16.54 285 TYR C CA 1
ATOM 18586 C C . TYR C 1 300 ? 121.191 62.374 27.395 1.00 16.65 285 TYR C C 1
ATOM 18587 O O . TYR C 1 300 ? 122.279 62.463 26.822 1.00 17.31 285 TYR C O 1
ATOM 18605 N N . LEU C 1 301 ? 120.293 63.344 27.431 1.00 16.71 286 LEU C N 1
ATOM 18606 C CA . LEU C 1 301 ? 120.582 64.722 27.063 1.00 16.09 286 LEU C CA 1
ATOM 18607 C C . LEU C 1 301 ? 120.679 65.544 28.337 1.00 15.75 286 LEU C C 1
ATOM 18608 O O . LEU C 1 301 ? 119.787 65.477 29.189 1.00 15.68 286 LEU C O 1
ATOM 18624 N N . GLY C 1 302 ? 121.777 66.277 28.483 1.00 15.14 287 GLY C N 1
ATOM 18625 C CA . GLY C 1 302 ? 121.857 67.333 29.470 1.00 15.63 287 GLY C CA 1
ATOM 18626 C C . GLY C 1 302 ? 121.285 68.591 28.859 1.00 15.70 287 GLY C C 1
ATOM 18627 O O . GLY C 1 302 ? 121.730 69.046 27.799 1.00 17.18 287 GLY C O 1
ATOM 18631 N N . LEU C 1 303 ? 120.259 69.143 29.482 1.00 15.62 288 LEU C N 1
ATOM 18632 C CA . LEU C 1 303 ? 119.583 70.318 28.955 1.00 15.75 288 LEU C CA 1
ATOM 18633 C C . LEU C 1 303 ? 119.817 71.499 29.889 1.00 16.14 288 LEU C C 1
ATOM 18634 O O . LEU C 1 303 ? 119.588 71.397 31.100 1.00 16.20 288 LEU C O 1
ATOM 18650 N N . ASN C 1 304 ? 120.258 72.615 29.321 1.00 15.86 289 ASN C N 1
ATOM 18651 C CA . ASN C 1 304 ? 120.385 73.878 30.033 1.00 16.33 289 ASN C CA 1
ATOM 18652 C C . ASN C 1 304 ? 119.328 74.848 29.527 1.00 16.40 289 ASN C C 1
ATOM 18653 O O . ASN C 1 304 ? 119.151 75.009 28.315 1.00 17.25 289 ASN C O 1
ATOM 18664 N N . TYR C 1 305 ? 118.625 75.490 30.456 1.00 15.64 290 TYR C N 1
ATOM 18665 C CA . TYR C 1 305 ? 117.632 76.497 30.114 1.00 15.42 290 TYR C CA 1
ATOM 18666 C C . TYR C 1 305 ? 117.682 77.615 31.135 1.00 15.16 290 TYR C C 1
ATOM 18667 O O . TYR C 1 305 ? 117.720 77.360 32.345 1.00 15.70 290 TYR C O 1
ATOM 18685 N N . TYR C 1 306 ? 117.635 78.856 30.637 1.00 14.50 291 TYR C N 1
ATOM 18686 C CA . TYR C 1 306 ? 117.523 80.047 31.465 1.00 13.74 291 TYR C CA 1
ATOM 18687 C C . TYR C 1 306 ? 116.407 80.977 31.005 1.00 18.22 291 TYR C C 1
ATOM 18688 O O . TYR C 1 306 ? 115.691 81.532 31.850 1.00 17.00 291 TYR C O 1
ATOM 18706 N N . PHE C 1 307 ? 116.242 81.171 29.694 1.00 17.74 292 PHE C N 1
ATOM 18707 C CA . PHE C 1 307 ? 115.314 82.191 29.218 1.00 18.19 292 PHE C CA 1
ATOM 18708 C C . PHE C 1 307 ? 114.922 81.930 27.769 1.00 18.30 292 PHE C C 1
ATOM 18709 O O . PHE C 1 307 ? 115.583 81.173 27.045 1.00 18.22 292 PHE C O 1
ATOM 18726 N N . ARG C 1 308 ? 113.841 82.592 27.354 1.00 18.55 293 ARG C N 1
ATOM 18727 C CA . ARG C 1 308 ? 113.449 82.657 25.951 1.00 18.78 293 ARG C CA 1
ATOM 18728 C C . ARG C 1 308 ? 113.898 83.983 25.344 1.00 19.21 293 ARG C C 1
ATOM 18729 O O . ARG C 1 308 ? 114.066 84.981 26.046 1.00 19.96 293 ARG C O 1
ATOM 18750 N N . GLN C 1 309 ? 114.090 83.981 24.027 1.00 19.13 294 GLN C N 1
ATOM 18751 C CA . GLN C 1 309 ? 114.464 85.169 23.270 1.00 20.40 294 GLN C CA 1
ATOM 18752 C C . GLN C 1 309 ? 113.263 85.660 22.474 1.00 20.37 294 GLN C C 1
ATOM 18753 O O . GLN C 1 309 ? 112.452 84.860 21.996 1.00 21.53 294 GLN C O 1
ATOM 18767 N N . THR C 1 310 ? 113.146 86.974 22.345 1.00 20.43 295 THR C N 1
ATOM 18768 C CA . THR C 1 310 ? 112.126 87.606 21.521 1.00 20.93 295 THR C CA 1
ATOM 18769 C C . THR C 1 310 ? 112.838 88.246 20.339 1.00 21.03 295 THR C C 1
ATOM 18770 O O . THR C 1 310 ? 113.837 88.947 20.527 1.00 21.01 295 THR C O 1
ATOM 18781 N N . VAL C 1 311 ? 112.351 87.980 19.124 1.00 21.62 296 VAL C N 1
ATOM 18782 C CA . VAL C 1 311 ? 113.042 88.379 17.908 1.00 22.43 296 VAL C CA 1
ATOM 18783 C C . VAL C 1 311 ? 112.069 89.036 16.937 1.00 23.89 296 VAL C C 1
ATOM 18784 O O . VAL C 1 311 ? 110.845 88.958 17.076 1.00 23.97 296 VAL C O 1
ATOM 18797 N N . GLU C 1 312 ? 112.647 89.698 15.941 1.00 25.09 297 GLU C N 1
ATOM 18798 C CA . GLU C 1 312 ? 111.881 90.252 14.840 1.00 26.72 297 GLU C CA 1
ATOM 18799 C C . GLU C 1 312 ? 112.753 90.216 13.594 1.00 27.26 297 GLU C C 1
ATOM 18800 O O . GLU C 1 312 ? 113.981 90.118 13.673 1.00 26.55 297 GLU C O 1
ATOM 18812 N N . TYR C 1 313 ? 112.104 90.270 12.438 1.00 28.49 298 TYR C N 1
ATOM 18813 C CA . TYR C 1 313 ? 112.841 90.226 11.187 1.00 30.07 298 TYR C CA 1
ATOM 18814 C C . TYR C 1 313 ? 113.626 91.517 11.000 1.00 31.08 298 TYR C C 1
ATOM 18815 O O . TYR C 1 313 ? 113.152 92.604 11.342 1.00 31.48 298 TYR C O 1
ATOM 18833 N N . ASP C 1 314 ? 114.826 91.392 10.430 1.00 31.33 299 ASP C N 1
ATOM 18834 C CA . ASP C 1 314 ? 115.679 92.546 10.142 1.00 33.44 299 ASP C CA 1
ATOM 18835 C C . ASP C 1 314 ? 116.524 92.189 8.922 1.00 33.73 299 ASP C C 1
ATOM 18836 O O . ASP C 1 314 ? 117.505 91.451 9.041 1.00 32.59 299 ASP C O 1
ATOM 18845 N N . ALA C 1 315 ? 116.142 92.725 7.759 1.00 34.98 300 ALA C N 1
ATOM 18846 C CA . ALA C 1 315 ? 116.838 92.379 6.524 1.00 36.35 300 ALA C CA 1
ATOM 18847 C C . ALA C 1 315 ? 118.311 92.766 6.543 1.00 37.27 300 ALA C C 1
ATOM 18848 O O . ALA C 1 315 ? 119.094 92.203 5.773 1.00 38.02 300 ALA C O 1
ATOM 18855 N N . THR C 1 316 ? 118.708 93.708 7.391 1.00 37.91 301 THR C N 1
ATOM 18856 C CA . THR C 1 316 ? 120.091 94.172 7.431 1.00 38.79 301 THR C CA 1
ATOM 18857 C C . THR C 1 316 ? 120.982 93.344 8.350 1.00 38.01 301 THR C C 1
ATOM 18858 O O . THR C 1 316 ? 122.207 93.508 8.308 1.00 38.64 301 THR C O 1
ATOM 18869 N N . ALA C 1 317 ? 120.415 92.454 9.157 1.00 36.18 302 ALA C N 1
ATOM 18870 C CA . ALA C 1 317 ? 121.189 91.745 10.165 1.00 35.22 302 ALA C CA 1
ATOM 18871 C C . ALA C 1 317 ? 121.992 90.606 9.546 1.00 34.45 302 ALA C C 1
ATOM 18872 O O . ALA C 1 317 ? 121.587 89.994 8.556 1.00 34.68 302 ALA C O 1
ATOM 18879 N N . LYS C 1 318 ? 123.127 90.307 10.168 1.00 33.77 303 LYS C N 1
ATOM 18880 C CA . LYS C 1 318 ? 124.025 89.246 9.749 1.00 33.05 303 LYS C CA 1
ATOM 18881 C C . LYS C 1 318 ? 124.413 88.413 10.961 1.00 31.56 303 LYS C C 1
ATOM 18882 O O . LYS C 1 318 ? 124.516 88.941 12.074 1.00 32.25 303 LYS C O 1
ATOM 18901 N N . PRO C 1 319 ? 124.668 87.109 10.773 1.00 29.64 304 PRO C N 1
ATOM 18902 C CA . PRO C 1 319 ? 124.644 86.364 9.506 1.00 29.04 304 PRO C CA 1
ATOM 18903 C C . PRO C 1 319 ? 123.239 86.018 9.020 1.00 28.04 304 PRO C C 1
ATOM 18904 O O . PRO C 1 319 ? 123.078 85.602 7.876 1.00 29.19 304 PRO C O 1
ATOM 18915 N N . LEU C 1 320 ? 122.237 86.180 9.879 1.00 26.66 305 LEU C N 1
ATOM 18916 C CA . LEU C 1 320 ? 120.866 85.854 9.531 1.00 25.81 305 LEU C CA 1
ATOM 18917 C C . LEU C 1 320 ? 119.974 87.074 9.748 1.00 25.36 305 LEU C C 1
ATOM 18918 O O . LEU C 1 320 ? 120.254 87.899 10.627 1.00 25.79 305 LEU C O 1
ATOM 18934 N N . PRO C 1 321 ? 118.902 87.230 8.950 1.00 25.70 306 PRO C N 1
ATOM 18935 C CA . PRO C 1 321 ? 118.122 88.487 8.941 1.00 25.56 306 PRO C CA 1
ATOM 18936 C C . PRO C 1 321 ? 117.085 88.578 10.060 1.00 25.45 306 PRO C C 1
ATOM 18937 O O . PRO C 1 321 ? 115.876 88.685 9.826 1.00 25.78 306 PRO C O 1
ATOM 18948 N N . TYR C 1 322 ? 117.563 88.559 11.303 1.00 24.57 307 TYR C N 1
ATOM 18949 C CA . TYR C 1 322 ? 116.708 88.805 12.451 1.00 25.45 307 TYR C CA 1
ATOM 18950 C C . TYR C 1 322 ? 117.535 89.471 13.534 1.00 23.50 307 TYR C C 1
ATOM 18951 O O . TYR C 1 322 ? 118.765 89.344 13.575 1.00 25.61 307 TYR C O 1
ATOM 18969 N N . LYS C 1 323 ? 116.833 90.141 14.448 1.00 25.45 308 LYS C N 1
ATOM 18970 C CA . LYS C 1 323 ? 117.452 90.817 15.583 1.00 27.11 308 LYS C CA 1
ATOM 18971 C C . LYS C 1 323 ? 116.690 90.486 16.857 1.00 26.07 308 LYS C C 1
ATOM 18972 O O . LYS C 1 323 ? 115.491 90.176 16.843 1.00 24.80 308 LYS C O 1
ATOM 18991 N N . GLN C 1 324 ? 117.420 90.562 17.962 1.00 26.77 309 GLN C N 1
ATOM 18992 C CA . GLN C 1 324 ? 116.824 90.436 19.278 1.00 27.90 309 GLN C CA 1
ATOM 18993 C C . GLN C 1 324 ? 116.033 91.686 19.619 1.00 28.20 309 GLN C C 1
ATOM 18994 O O . GLN C 1 324 ? 116.422 92.804 19.268 1.00 30.28 309 GLN C O 1
ATOM 19008 N N . VAL C 1 325 ? 114.926 91.483 20.320 1.00 26.14 310 VAL C N 1
ATOM 19009 C CA . VAL C 1 325 ? 114.068 92.545 20.825 1.00 27.15 310 VAL C CA 1
ATOM 19010 C C . VAL C 1 325 ? 114.039 92.425 22.336 1.00 26.32 310 VAL C C 1
ATOM 19011 O O . VAL C 1 325 ? 114.120 91.319 22.875 1.00 27.44 310 VAL C O 1
ATOM 19024 N N . THR C 1 326 ? 113.968 93.564 23.020 1.00 24.82 311 THR C N 1
ATOM 19025 C CA . THR C 1 326 ? 113.753 93.584 24.466 1.00 24.08 311 THR C CA 1
ATOM 19026 C C . THR C 1 326 ? 112.256 93.819 24.666 1.00 24.10 311 THR C C 1
ATOM 19027 O O . THR C 1 326 ? 111.779 94.958 24.619 1.00 25.20 311 THR C O 1
ATOM 19038 N N . ALA C 1 327 ? 111.515 92.736 24.877 1.00 23.18 312 ALA C N 1
ATOM 19039 C CA . ALA C 1 327 ? 110.071 92.845 25.011 1.00 22.71 312 ALA C CA 1
ATOM 19040 C C . ALA C 1 327 ? 109.738 93.765 26.184 1.00 22.16 312 ALA C C 1
ATOM 19041 O O . ALA C 1 327 ? 110.417 93.719 27.217 1.00 22.88 312 ALA C O 1
ATOM 19048 N N . PRO C 1 328 ? 108.706 94.602 26.067 1.00 21.42 313 PRO C N 1
ATOM 19049 C CA . PRO C 1 328 ? 108.366 95.512 27.163 1.00 20.69 313 PRO C CA 1
ATOM 19050 C C . PRO C 1 328 ? 107.588 94.819 28.269 1.00 20.70 313 PRO C C 1
ATOM 19051 O O . PRO C 1 328 ? 106.867 93.843 28.049 1.00 21.35 313 PRO C O 1
ATOM 19062 N N . ASN C 1 329 ? 107.767 95.332 29.484 1.00 20.92 314 ASN C N 1
ATOM 19063 C CA . ASN C 1 329 ? 106.885 95.021 30.614 1.00 21.92 314 ASN C CA 1
ATOM 19064 C C . ASN C 1 329 ? 106.905 93.533 30.991 1.00 21.86 314 ASN C C 1
ATOM 19065 O O . ASN C 1 329 ? 105.868 92.934 31.291 1.00 22.15 314 ASN C O 1
ATOM 19076 N N . VAL C 1 330 ? 108.088 92.922 31.000 1.00 20.61 315 VAL C N 1
ATOM 19077 C CA . VAL C 1 330 ? 108.229 91.545 31.472 1.00 20.60 315 VAL C CA 1
ATOM 19078 C C . VAL C 1 330 ? 109.231 91.499 32.614 1.00 19.90 315 VAL C C 1
ATOM 19079 O O . VAL C 1 330 ? 110.142 92.328 32.702 1.00 20.82 315 VAL C O 1
ATOM 19092 N N . GLU C 1 331 ? 109.050 90.518 33.497 1.00 20.39 316 GLU C N 1
ATOM 19093 C CA . GLU C 1 331 ? 109.983 90.301 34.597 1.00 19.88 316 GLU C CA 1
ATOM 19094 C C . GLU C 1 331 ? 111.350 89.895 34.053 1.00 18.89 316 GLU C C 1
ATOM 19095 O O . GLU C 1 331 ? 111.454 89.065 33.141 1.00 18.57 316 GLU C O 1
ATOM 19107 N N . ARG C 1 332 ? 112.407 90.485 34.622 1.00 17.68 317 ARG C N 1
ATOM 19108 C CA . ARG C 1 332 ? 113.770 90.205 34.194 1.00 18.10 317 ARG C CA 1
ATOM 19109 C C . ARG C 1 332 ? 114.687 90.025 35.395 1.00 18.78 317 ARG C C 1
ATOM 19110 O O . ARG C 1 332 ? 114.474 90.614 36.457 1.00 20.10 317 ARG C O 1
ATOM 19131 N N . THR C 1 333 ? 115.712 89.199 35.211 1.00 18.73 318 THR C N 1
ATOM 19132 C CA . THR C 1 333 ? 116.723 88.984 36.235 1.00 18.05 318 THR C CA 1
ATOM 19133 C C . THR C 1 333 ? 117.745 90.126 36.215 1.00 18.41 318 THR C C 1
ATOM 19134 O O . THR C 1 333 ? 117.668 91.061 35.410 1.00 19.03 318 THR C O 1
ATOM 19145 N N . GLY C 1 334 ? 118.740 90.030 37.098 1.00 18.66 319 GLY C N 1
ATOM 19146 C CA . GLY C 1 334 ? 119.853 90.972 37.091 1.00 19.84 319 GLY C CA 1
ATOM 19147 C C . GLY C 1 334 ? 120.704 90.927 35.833 1.00 21.14 319 GLY C C 1
ATOM 19148 O O . GLY C 1 334 ? 121.498 91.853 35.606 1.00 22.66 319 GLY C O 1
ATOM 19152 N N . MET C 1 335 ? 120.563 89.880 35.017 1.00 21.00 320 MET C N 1
ATOM 19153 C CA . MET C 1 335 ? 121.208 89.817 33.715 1.00 22.06 320 MET C CA 1
ATOM 19154 C C . MET C 1 335 ? 120.403 90.535 32.642 1.00 20.76 320 MET C C 1
ATOM 19155 O O . MET C 1 335 ? 120.890 90.668 31.516 1.00 21.27 320 MET C O 1
ATOM 19169 N N . GLY C 1 336 ? 119.188 90.985 32.954 1.00 20.19 321 GLY C N 1
ATOM 19170 C CA . GLY C 1 336 ? 118.285 91.470 31.935 1.00 20.03 321 GLY C CA 1
ATOM 19171 C C . GLY C 1 336 ? 117.539 90.383 31.204 1.00 20.24 321 GLY C C 1
ATOM 19172 O O . GLY C 1 336 ? 116.874 90.674 30.208 1.00 21.04 321 GLY C O 1
ATOM 19176 N N . TRP C 1 337 ? 117.604 89.146 31.680 1.00 19.66 322 TRP C N 1
ATOM 19177 C CA . TRP C 1 337 ? 116.971 88.028 30.995 1.00 19.77 322 TRP C CA 1
ATOM 19178 C C . TRP C 1 337 ? 115.527 87.875 31.453 1.00 19.26 322 TRP C C 1
ATOM 19179 O O . TRP C 1 337 ? 115.242 87.919 32.654 1.00 19.45 322 TRP C O 1
ATOM 19200 N N . GLU C 1 338 ? 114.625 87.646 30.498 1.00 19.05 323 GLU C N 1
ATOM 19201 C CA . GLU C 1 338 ? 113.219 87.452 30.844 1.00 19.01 323 GLU C CA 1
ATOM 19202 C C . GLU C 1 338 ? 113.044 86.204 31.702 1.00 19.08 323 GLU C C 1
ATOM 19203 O O . GLU C 1 338 ? 113.676 85.171 31.466 1.00 19.02 323 GLU C O 1
ATOM 19215 N N . VAL C 1 339 ? 112.180 86.314 32.710 1.00 18.71 324 VAL C N 1
ATOM 19216 C CA . VAL C 1 339 ? 111.741 85.187 33.531 1.00 18.69 324 VAL C CA 1
ATOM 19217 C C . VAL C 1 339 ? 110.408 84.705 32.967 1.00 19.15 324 VAL C C 1
ATOM 19218 O O . VAL C 1 339 ? 109.417 85.446 32.981 1.00 20.01 324 VAL C O 1
ATOM 19231 N N . HIS C 1 340 ? 110.365 83.467 32.465 1.00 18.83 325 HIS C N 1
ATOM 19232 C CA . HIS C 1 340 ? 109.118 82.924 31.915 1.00 19.32 325 HIS C CA 1
ATOM 19233 C C . HIS C 1 340 ? 109.182 81.400 32.063 1.00 19.51 325 HIS C C 1
ATOM 19234 O O . HIS C 1 340 ? 109.629 80.695 31.158 1.00 20.49 325 HIS C O 1
ATOM 19248 N N . ALA C 1 341 ? 108.714 80.903 33.213 1.00 19.07 326 ALA C N 1
ATOM 19249 C CA . ALA C 1 341 ? 108.878 79.487 33.520 1.00 18.60 326 ALA C CA 1
ATOM 19250 C C . ALA C 1 341 ? 108.046 78.592 32.612 1.00 19.43 326 ALA C C 1
ATOM 19251 O O . ALA C 1 341 ? 108.450 77.454 32.344 1.00 18.55 326 ALA C O 1
ATOM 19258 N N . GLN C 1 342 ? 106.899 79.074 32.113 1.00 20.06 327 GLN C N 1
ATOM 19259 C CA A GLN C 1 342 ? 106.078 78.230 31.251 0.49 21.88 327 GLN C CA 1
ATOM 19260 C CA B GLN C 1 342 ? 106.077 78.233 31.249 0.51 21.84 327 GLN C CA 1
ATOM 19261 C C . GLN C 1 342 ? 106.848 77.790 30.013 1.00 20.80 327 GLN C C 1
ATOM 19262 O O . GLN C 1 342 ? 106.620 76.687 29.500 1.00 20.75 327 GLN C O 1
ATOM 19287 N N . SER C 1 343 ? 107.769 78.624 29.533 1.00 18.78 328 SER C N 1
ATOM 19288 C CA . SER C 1 343 ? 108.573 78.256 28.370 1.00 18.52 328 SER C CA 1
ATOM 19289 C C . SER C 1 343 ? 109.431 77.033 28.646 1.00 18.16 328 SER C C 1
ATOM 19290 O O . SER C 1 343 ? 109.754 76.280 27.719 1.00 18.74 328 SER C O 1
ATOM 19298 N N . PHE C 1 344 ? 109.828 76.840 29.905 1.00 17.58 329 PHE C N 1
ATOM 19299 C CA . PHE C 1 344 ? 110.626 75.680 30.298 1.00 17.44 329 PHE C CA 1
ATOM 19300 C C . PHE C 1 344 ? 109.818 74.397 30.123 1.00 17.37 329 PHE C C 1
ATOM 19301 O O . PHE C 1 344 ? 110.309 73.412 29.559 1.00 17.21 329 PHE C O 1
ATOM 19318 N N . THR C 1 345 ? 108.563 74.399 30.586 1.00 17.77 330 THR C N 1
ATOM 19319 C CA . THR C 1 345 ? 107.695 73.239 30.392 1.00 18.40 330 THR C CA 1
ATOM 19320 C C . THR C 1 345 ? 107.551 72.922 28.912 1.00 19.22 330 THR C C 1
ATOM 19321 O O . THR C 1 345 ? 107.694 71.767 28.491 1.00 19.66 330 THR C O 1
ATOM 19332 N N . GLU C 1 346 ? 107.256 73.946 28.106 1.00 19.37 331 GLU C N 1
ATOM 19333 C CA . GLU C 1 346 ? 106.991 73.718 26.692 1.00 19.92 331 GLU C CA 1
ATOM 19334 C C . GLU C 1 346 ? 108.243 73.254 25.963 1.00 19.38 331 GLU C C 1
ATOM 19335 O O . GLU C 1 346 ? 108.166 72.385 25.082 1.00 19.25 331 GLU C O 1
ATOM 19347 N N . LEU C 1 347 ? 109.406 73.789 26.349 1.00 18.76 332 LEU C N 1
ATOM 19348 C CA . LEU C 1 347 ? 110.669 73.363 25.753 1.00 18.96 332 LEU C CA 1
ATOM 19349 C C . LEU C 1 347 ? 110.921 71.886 26.020 1.00 18.83 332 LEU C C 1
ATOM 19350 O O . LEU C 1 347 ? 111.317 71.134 25.118 1.00 19.03 332 LEU C O 1
ATOM 19366 N N . LEU C 1 348 ? 110.707 71.457 27.268 1.00 18.73 333 LEU C N 1
ATOM 19367 C CA . LEU C 1 348 ? 110.944 70.061 27.626 1.00 18.05 333 LEU C CA 1
ATOM 19368 C C . LEU C 1 348 ? 110.041 69.135 26.825 1.00 19.41 333 LEU C C 1
ATOM 19369 O O . LEU C 1 348 ? 110.489 68.093 26.323 1.00 19.59 333 LEU C O 1
ATOM 19385 N N . GLU C 1 349 ? 108.767 69.502 26.692 1.00 19.63 334 GLU C N 1
ATOM 19386 C CA . GLU C 1 349 ? 107.851 68.706 25.881 1.00 21.38 334 GLU C CA 1
ATOM 19387 C C . GLU C 1 349 ? 108.301 68.670 24.426 1.00 21.62 334 GLU C C 1
ATOM 19388 O O . GLU C 1 349 ? 108.259 67.613 23.780 1.00 22.69 334 GLU C O 1
ATOM 19400 N N . ARG C 1 350 ? 108.748 69.814 23.895 1.00 21.12 335 ARG C N 1
ATOM 19401 C CA . ARG C 1 350 ? 109.144 69.877 22.489 1.00 20.84 335 ARG C CA 1
ATOM 19402 C C . ARG C 1 350 ? 110.398 69.040 22.229 1.00 20.81 335 ARG C C 1
ATOM 19403 O O . ARG C 1 350 ? 110.472 68.294 21.243 1.00 22.17 335 ARG C O 1
ATOM 19424 N N . VAL C 1 351 ? 111.406 69.177 23.087 1.00 20.55 336 VAL C N 1
ATOM 19425 C CA . VAL C 1 351 ? 112.626 68.390 22.938 1.00 21.12 336 VAL C CA 1
ATOM 19426 C C . VAL C 1 351 ? 112.313 66.904 23.008 1.00 21.33 336 VAL C C 1
ATOM 19427 O O . VAL C 1 351 ? 112.838 66.102 22.230 1.00 21.57 336 VAL C O 1
ATOM 19440 N N . SER C 1 352 ? 111.467 66.507 23.950 1.00 21.69 337 SER C N 1
ATOM 19441 C CA . SER C 1 352 ? 111.147 65.094 24.078 1.00 24.55 337 SER C CA 1
ATOM 19442 C C . SER C 1 352 ? 110.459 64.570 22.825 1.00 25.86 337 SER C C 1
ATOM 19443 O O . SER C 1 352 ? 110.774 63.471 22.349 1.00 26.37 337 SER C O 1
ATOM 19451 N N . LYS C 1 353 ? 109.564 65.363 22.232 1.00 26.24 338 LYS C N 1
ATOM 19452 C CA . LYS C 1 353 ? 108.878 64.853 21.051 1.00 29.45 338 LYS C CA 1
ATOM 19453 C C . LYS C 1 353 ? 109.766 64.897 19.813 1.00 29.10 338 LYS C C 1
ATOM 19454 O O . LYS C 1 353 ? 109.736 63.965 19.001 1.00 28.29 338 LYS C O 1
ATOM 19473 N N . GLU C 1 354 ? 110.533 65.977 19.637 1.00 30.63 339 GLU C N 1
ATOM 19474 C CA . GLU C 1 354 ? 111.314 66.171 18.419 1.00 34.72 339 GLU C CA 1
ATOM 19475 C C . GLU C 1 354 ? 112.571 65.310 18.399 1.00 28.24 339 GLU C C 1
ATOM 19476 O O . GLU C 1 354 ? 112.927 64.756 17.354 1.00 27.09 339 GLU C O 1
ATOM 19488 N N . TYR C 1 355 ? 113.271 65.200 19.530 1.00 24.03 340 TYR C N 1
ATOM 19489 C CA . TYR C 1 355 ? 114.563 64.525 19.557 1.00 23.02 340 TYR C CA 1
ATOM 19490 C C . TYR C 1 355 ? 114.561 63.195 20.300 1.00 22.43 340 TYR C C 1
ATOM 19491 O O . TYR C 1 355 ? 115.501 62.410 20.127 1.00 22.73 340 TYR C O 1
ATOM 19509 N N . LYS C 1 356 ? 113.553 62.936 21.130 1.00 21.94 341 LYS C N 1
ATOM 19510 C CA . LYS C 1 356 ? 113.377 61.656 21.802 1.00 23.39 341 LYS C CA 1
ATOM 19511 C C . LYS C 1 356 ? 114.619 61.136 22.538 1.00 22.37 341 LYS C C 1
ATOM 19512 O O . LYS C 1 356 ? 114.971 59.964 22.419 1.00 22.56 341 LYS C O 1
ATOM 19531 N N . PRO C 1 357 ? 115.264 61.971 23.353 1.00 21.10 342 PRO C N 1
ATOM 19532 C CA . PRO C 1 357 ? 116.335 61.449 24.209 1.00 20.48 342 PRO C CA 1
ATOM 19533 C C . PRO C 1 357 ? 115.773 60.439 25.201 1.00 20.28 342 PRO C C 1
ATOM 19534 O O . PRO C 1 357 ? 114.634 60.556 25.672 1.00 21.24 342 PRO C O 1
ATOM 19545 N N . LYS C 1 358 ? 116.589 59.428 25.506 1.00 19.93 343 LYS C N 1
ATOM 19546 C CA . LYS C 1 358 ? 116.155 58.353 26.394 1.00 21.49 343 LYS C CA 1
ATOM 19547 C C . LYS C 1 358 ? 115.745 58.906 27.751 1.00 20.68 343 LYS C C 1
ATOM 19548 O O . LYS C 1 358 ? 114.739 58.479 28.333 1.00 20.82 343 LYS C O 1
ATOM 19567 N N . GLU C 1 359 ? 116.526 59.851 28.270 1.00 20.10 344 GLU C N 1
ATOM 19568 C CA . GLU C 1 359 ? 116.167 60.612 29.453 1.00 20.76 344 GLU C CA 1
ATOM 19569 C C . GLU C 1 359 ? 116.850 61.965 29.363 1.00 17.61 344 GLU C C 1
ATOM 19570 O O . GLU C 1 359 ? 117.737 62.181 28.538 1.00 17.68 344 GLU C O 1
ATOM 19582 N N . ILE C 1 360 ? 116.382 62.890 30.196 1.00 16.63 345 ILE C N 1
ATOM 19583 C CA . ILE C 1 360 ? 116.869 64.262 30.225 1.00 15.78 345 ILE C CA 1
ATOM 19584 C C . ILE C 1 360 ? 117.285 64.570 31.653 1.00 16.34 345 ILE C C 1
ATOM 19585 O O . ILE C 1 360 ? 116.541 64.282 32.595 1.00 17.26 345 ILE C O 1
ATOM 19601 N N . PHE C 1 361 ? 118.456 65.161 31.812 1.00 15.70 346 PHE C N 1
ATOM 19602 C CA . PHE C 1 361 ? 118.863 65.767 33.070 1.00 14.94 346 PHE C CA 1
ATOM 19603 C C . PHE C 1 361 ? 118.961 67.265 32.837 1.00 15.02 346 PHE C C 1
ATOM 19604 O O . PHE C 1 361 ? 119.533 67.697 31.833 1.00 16.90 346 PHE C O 1
ATOM 19621 N N . ILE C 1 362 ? 118.387 68.056 33.739 1.00 14.52 347 ILE C N 1
ATOM 19622 C CA . ILE C 1 362 ? 118.578 69.505 33.667 1.00 14.26 347 ILE C CA 1
ATOM 19623 C C . ILE C 1 362 ? 119.970 69.775 34.235 1.00 14.18 347 ILE C C 1
ATOM 19624 O O . ILE C 1 362 ? 120.156 69.787 35.454 1.00 15.00 347 ILE C O 1
ATOM 19640 N N . THR C 1 363 ? 120.962 69.972 33.366 1.00 14.74 348 THR C N 1
ATOM 19641 C CA . THR C 1 363 ? 122.320 70.177 33.860 1.00 14.66 348 THR C CA 1
ATOM 19642 C C . THR C 1 363 ? 122.577 71.604 34.339 1.00 14.64 348 THR C C 1
ATOM 19643 O O . THR C 1 363 ? 123.499 71.811 35.137 1.00 15.08 348 THR C O 1
ATOM 19654 N N . GLU C 1 364 ? 121.779 72.578 33.894 1.00 14.41 349 GLU C N 1
ATOM 19655 C CA . GLU C 1 364 ? 121.853 73.945 34.400 1.00 14.39 349 GLU C CA 1
ATOM 19656 C C . GLU C 1 364 ? 120.506 74.642 34.287 1.00 14.68 349 GLU C C 1
ATOM 19657 O O . GLU C 1 364 ? 119.841 74.586 33.245 1.00 15.39 349 GLU C O 1
ATOM 19669 N N . ASN C 1 365 ? 120.147 75.344 35.363 1.00 14.77 350 ASN C N 1
ATOM 19670 C CA . ASN C 1 365 ? 119.057 76.307 35.404 1.00 14.42 350 ASN C CA 1
ATOM 19671 C C . ASN C 1 365 ? 119.299 77.117 36.672 1.00 15.00 350 ASN C C 1
ATOM 19672 O O . ASN C 1 365 ? 119.802 76.575 37.655 1.00 15.12 350 ASN C O 1
ATOM 19683 N N . GLY C 1 366 ? 118.995 78.408 36.640 1.00 15.46 351 GLY C N 1
ATOM 19684 C CA . GLY C 1 366 ? 119.288 79.265 37.774 1.00 15.54 351 GLY C CA 1
ATOM 19685 C C . GLY C 1 366 ? 119.139 80.716 37.368 1.00 15.48 351 GLY C C 1
ATOM 19686 O O . GLY C 1 366 ? 118.674 81.017 36.268 1.00 16.54 351 GLY C O 1
ATOM 19690 N N . SER C 1 367 ? 119.507 81.609 38.282 1.00 14.91 352 SER C N 1
ATOM 19691 C CA . SER C 1 367 ? 119.294 83.025 38.013 1.00 14.46 352 SER C CA 1
ATOM 19692 C C . SER C 1 367 ? 120.239 83.883 38.839 1.00 14.89 352 SER C C 1
ATOM 19693 O O . SER C 1 367 ? 120.688 83.481 39.915 1.00 15.14 352 SER C O 1
ATOM 19701 N N . ALA C 1 368 ? 120.521 85.080 38.313 1.00 14.88 353 ALA C N 1
ATOM 19702 C CA . ALA C 1 368 ? 121.427 86.037 38.936 1.00 15.39 353 ALA C CA 1
ATOM 19703 C C . ALA C 1 368 ? 120.685 87.313 39.302 1.00 15.66 353 ALA C C 1
ATOM 19704 O O . ALA C 1 368 ? 119.903 87.851 38.506 1.00 16.80 353 ALA C O 1
ATOM 19711 N N . TRP C 1 369 ? 120.965 87.798 40.507 1.00 15.74 354 TRP C N 1
ATOM 19712 C CA . TRP C 1 369 ? 120.351 88.991 41.067 1.00 17.09 354 TRP C CA 1
ATOM 19713 C C . TRP C 1 369 ? 121.412 89.696 41.888 1.00 18.62 354 TRP C C 1
ATOM 19714 O O . TRP C 1 369 ? 122.384 89.078 42.331 1.00 18.37 354 TRP C O 1
ATOM 19735 N N . ASP C 1 370 ? 121.215 90.989 42.113 1.00 21.52 355 ASP C N 1
ATOM 19736 C CA . ASP C 1 370 ? 122.118 91.712 42.996 1.00 23.73 355 ASP C CA 1
ATOM 19737 C C . ASP C 1 370 ? 121.846 91.284 44.438 1.00 24.78 355 ASP C C 1
ATOM 19738 O O . ASP C 1 370 ? 120.732 91.431 44.945 1.00 29.30 355 ASP C O 1
ATOM 19747 N N . ASP C 1 371 ? 122.834 90.660 45.057 1.00 21.10 356 ASP C N 1
ATOM 19748 C CA . ASP C 1 371 ? 122.762 90.187 46.429 1.00 20.43 356 ASP C CA 1
ATOM 19749 C C . ASP C 1 371 ? 123.411 91.197 47.364 1.00 21.75 356 ASP C C 1
ATOM 19750 O O . ASP C 1 371 ? 124.381 91.873 47.004 1.00 22.64 356 ASP C O 1
ATOM 19759 N N . GLU C 1 372 ? 122.888 91.268 48.586 1.00 23.03 357 GLU C N 1
ATOM 19760 C CA . GLU C 1 372 ? 123.470 92.099 49.633 1.00 27.09 357 GLU C CA 1
ATOM 19761 C C . GLU C 1 372 ? 123.669 91.261 50.885 1.00 24.53 357 GLU C C 1
ATOM 19762 O O . GLU C 1 372 ? 122.782 90.492 51.268 1.00 22.94 357 GLU C O 1
ATOM 19774 N N . VAL C 1 373 ? 124.841 91.388 51.502 1.00 23.91 358 VAL C N 1
ATOM 19775 C CA . VAL C 1 373 ? 125.108 90.750 52.786 1.00 22.93 358 VAL C CA 1
ATOM 19776 C C . VAL C 1 373 ? 124.654 91.695 53.884 1.00 22.43 358 VAL C C 1
ATOM 19777 O O . VAL C 1 373 ? 125.141 92.826 53.978 1.00 23.02 358 VAL C O 1
ATOM 19790 N N . VAL C 1 374 ? 123.719 91.235 54.709 1.00 22.75 359 VAL C N 1
ATOM 19791 C CA . VAL C 1 374 ? 123.212 92.004 55.838 1.00 23.83 359 VAL C CA 1
ATOM 19792 C C . VAL C 1 374 ? 123.313 91.120 57.067 1.00 25.21 359 VAL C C 1
ATOM 19793 O O . VAL C 1 374 ? 122.733 90.027 57.098 1.00 25.12 359 VAL C O 1
ATOM 19806 N N . ASP C 1 375 ? 124.054 91.584 58.071 1.00 27.48 360 ASP C N 1
ATOM 19807 C CA . ASP C 1 375 ? 124.250 90.828 59.306 1.00 28.79 360 ASP C CA 1
ATOM 19808 C C . ASP C 1 375 ? 124.804 89.431 59.031 1.00 26.90 360 ASP C C 1
ATOM 19809 O O . ASP C 1 375 ? 124.407 88.450 59.663 1.00 26.40 360 ASP C O 1
ATOM 19818 N N . GLY C 1 376 ? 125.721 89.341 58.066 1.00 26.27 361 GLY C N 1
ATOM 19819 C CA . GLY C 1 376 ? 126.368 88.082 57.746 1.00 25.61 361 GLY C CA 1
ATOM 19820 C C . GLY C 1 376 ? 125.496 87.089 57.020 1.00 24.79 361 GLY C C 1
ATOM 19821 O O . GLY C 1 376 ? 125.845 85.903 56.952 1.00 25.98 361 GLY C O 1
ATOM 19825 N N . LYS C 1 377 ? 124.367 87.533 56.481 1.00 22.07 362 LYS C N 1
ATOM 19826 C CA . LYS C 1 377 ? 123.414 86.664 55.816 1.00 20.12 362 LYS C CA 1
ATOM 19827 C C . LYS C 1 377 ? 123.041 87.266 54.469 1.00 19.53 362 LYS C C 1
ATOM 19828 O O . LYS C 1 377 ? 123.242 88.457 54.220 1.00 19.97 362 LYS C O 1
ATOM 19847 N N . VAL C 1 378 ? 122.496 86.423 53.593 1.00 18.45 363 VAL C N 1
ATOM 19848 C CA . VAL C 1 378 ? 122.071 86.842 52.260 1.00 17.61 363 VAL C CA 1
ATOM 19849 C C . VAL C 1 378 ? 120.657 86.335 52.026 1.00 17.25 363 VAL C C 1
ATOM 19850 O O . VAL C 1 378 ? 120.440 85.125 51.857 1.00 18.62 363 VAL C O 1
ATOM 19863 N N . ASP C 1 379 ? 119.700 87.263 51.994 1.00 16.79 364 ASP C N 1
ATOM 19864 C CA . ASP C 1 379 ? 118.292 86.952 51.757 1.00 17.28 364 ASP C CA 1
ATOM 19865 C C . ASP C 1 379 ? 117.994 87.326 50.305 1.00 17.21 364 ASP C C 1
ATOM 19866 O O . ASP C 1 379 ? 118.003 88.515 49.952 1.00 18.86 364 ASP C O 1
ATOM 19875 N N . ASP C 1 380 ? 117.712 86.315 49.469 1.00 16.59 365 ASP C N 1
ATOM 19876 C CA . ASP C 1 380 ? 117.592 86.475 48.016 1.00 16.73 365 ASP C CA 1
ATOM 19877 C C . ASP C 1 380 ? 116.237 85.974 47.514 1.00 17.66 365 ASP C C 1
ATOM 19878 O O . ASP C 1 380 ? 116.157 85.006 46.745 1.00 17.54 365 ASP C O 1
ATOM 19887 N N . PRO C 1 381 ? 115.155 86.659 47.880 1.00 19.06 366 PRO C N 1
ATOM 19888 C CA . PRO C 1 381 ? 113.812 86.167 47.525 1.00 19.30 366 PRO C CA 1
ATOM 19889 C C . PRO C 1 381 ? 113.545 86.058 46.033 1.00 17.99 366 PRO C C 1
ATOM 19890 O O . PRO C 1 381 ? 112.749 85.196 45.635 1.00 18.44 366 PRO C O 1
ATOM 19901 N N . ASN C 1 382 ? 114.159 86.907 45.193 1.00 17.73 367 ASN C N 1
ATOM 19902 C CA . ASN C 1 382 ? 113.929 86.795 43.757 1.00 18.70 367 ASN C CA 1
ATOM 19903 C C . ASN C 1 382 ? 114.557 85.534 43.182 1.00 17.11 367 ASN C C 1
ATOM 19904 O O . ASN C 1 382 ? 113.995 84.924 42.263 1.00 17.42 367 ASN C O 1
ATOM 19915 N N . ARG C 1 383 ? 115.701 85.116 43.721 1.00 15.37 368 ARG C N 1
ATOM 19916 C CA . ARG C 1 383 ? 116.304 83.863 43.281 1.00 15.07 368 ARG C CA 1
ATOM 19917 C C . ARG C 1 383 ? 115.480 82.672 43.757 1.00 15.61 368 ARG C C 1
ATOM 19918 O O . ARG C 1 383 ? 115.290 81.705 43.008 1.00 15.71 368 ARG C O 1
ATOM 19939 N N . VAL C 1 384 ? 114.983 82.724 44.996 1.00 15.52 369 VAL C N 1
ATOM 19940 C CA . VAL C 1 384 ? 114.078 81.681 45.481 1.00 15.30 369 VAL C CA 1
ATOM 19941 C C . VAL C 1 384 ? 112.873 81.557 44.560 1.00 15.37 369 VAL C C 1
ATOM 19942 O O . VAL C 1 384 ? 112.463 80.452 44.196 1.00 16.39 369 VAL C O 1
ATOM 19955 N N . SER C 1 385 ? 112.260 82.688 44.209 1.00 15.46 370 SER C N 1
ATOM 19956 C CA . SER C 1 385 ? 111.049 82.656 43.399 1.00 17.59 370 SER C CA 1
ATOM 19957 C C . SER C 1 385 ? 111.317 82.073 42.014 1.00 16.85 370 SER C C 1
ATOM 19958 O O . SER C 1 385 ? 110.511 81.297 41.494 1.00 16.89 370 SER C O 1
ATOM 19966 N N . TYR C 1 386 ? 112.413 82.486 41.374 1.00 16.78 371 TYR C N 1
ATOM 19967 C CA . TYR C 1 386 ? 112.766 81.902 40.086 1.00 15.48 371 TYR C CA 1
ATOM 19968 C C . TYR C 1 386 ? 112.924 80.392 40.217 1.00 15.16 371 TYR C C 1
ATOM 19969 O O . TYR C 1 386 ? 112.414 79.619 39.396 1.00 15.48 371 TYR C O 1
ATOM 19987 N N . LEU C 1 387 ? 113.619 79.957 41.263 1.00 14.90 372 LEU C N 1
ATOM 19988 C CA . LEU C 1 387 ? 113.885 78.535 41.453 1.00 15.38 372 LEU C CA 1
ATOM 19989 C C . LEU C 1 387 ? 112.588 77.755 41.654 1.00 16.30 372 LEU C C 1
ATOM 19990 O O . LEU C 1 387 ? 112.351 76.741 40.983 1.00 16.70 372 LEU C O 1
ATOM 20006 N N . GLU C 1 388 ? 111.724 78.232 42.557 1.00 17.21 373 GLU C N 1
ATOM 20007 C CA . GLU C 1 388 ? 110.440 77.576 42.799 1.00 17.40 373 GLU C CA 1
ATOM 20008 C C . GLU C 1 388 ? 109.647 77.423 41.508 1.00 17.02 373 GLU C C 1
ATOM 20009 O O . GLU C 1 388 ? 109.127 76.345 41.208 1.00 17.35 373 GLU C O 1
ATOM 20021 N N . ARG C 1 389 ? 109.533 78.502 40.736 1.00 16.60 374 ARG C N 1
ATOM 20022 C CA . ARG C 1 389 ? 108.690 78.467 39.546 1.00 16.81 374 ARG C CA 1
ATOM 20023 C C . ARG C 1 389 ? 109.262 77.570 38.463 1.00 16.36 374 ARG C C 1
ATOM 20024 O O . ARG C 1 389 ? 108.496 76.927 37.736 1.00 16.87 374 ARG C O 1
ATOM 20045 N N . HIS C 1 390 ? 110.591 77.508 38.339 1.00 15.34 375 HIS C N 1
ATOM 20046 C CA . HIS C 1 390 ? 111.194 76.664 37.317 1.00 14.37 375 HIS C CA 1
ATOM 20047 C C . HIS C 1 390 ? 111.181 75.197 37.708 1.00 15.07 375 HIS C C 1
ATOM 20048 O O . HIS C 1 390 ? 111.011 74.341 36.837 1.00 15.38 375 HIS C O 1
ATOM 20062 N N . LEU C 1 391 ? 111.289 74.890 39.003 1.00 15.56 376 LEU C N 1
ATOM 20063 C CA . LEU C 1 391 ? 111.091 73.516 39.430 1.00 16.31 376 LEU C CA 1
ATOM 20064 C C . LEU C 1 391 ? 109.653 73.076 39.177 1.00 16.28 376 LEU C C 1
ATOM 20065 O O . LEU C 1 391 ? 109.416 71.975 38.668 1.00 17.42 376 LEU C O 1
ATOM 20081 N N . ASP C 1 392 ? 108.678 73.923 39.519 1.00 15.98 377 ASP C N 1
ATOM 20082 C CA . ASP C 1 392 ? 107.286 73.594 39.229 1.00 18.25 377 ASP C CA 1
ATOM 20083 C C . ASP C 1 392 ? 107.084 73.333 37.744 1.00 17.85 377 ASP C C 1
ATOM 20084 O O . ASP C 1 392 ? 106.356 72.408 37.362 1.00 18.78 377 ASP C O 1
ATOM 20093 N N . ALA C 1 393 ? 107.685 74.170 36.891 1.00 17.44 378 ALA C N 1
ATOM 20094 C CA . ALA C 1 393 ? 107.514 74.015 35.452 1.00 18.11 378 ALA C CA 1
ATOM 20095 C C . ALA C 1 393 ? 108.168 72.734 34.946 1.00 17.50 378 ALA C C 1
ATOM 20096 O O . ALA C 1 393 ? 107.632 72.062 34.055 1.00 17.73 378 ALA C O 1
ATOM 20103 N N . MET C 1 394 ? 109.330 72.385 35.487 1.00 16.27 379 MET C N 1
ATOM 20104 C CA A MET C 1 394 ? 109.965 71.123 35.122 0.50 16.39 379 MET C CA 1
ATOM 20105 C CA B MET C 1 394 ? 109.961 71.124 35.115 0.50 16.97 379 MET C CA 1
ATOM 20106 C C . MET C 1 394 ? 109.089 69.938 35.516 1.00 16.80 379 MET C C 1
ATOM 20107 O O . MET C 1 394 ? 108.878 69.016 34.725 1.00 17.56 379 MET C O 1
ATOM 20132 N N . PHE C 1 395 ? 108.563 69.944 36.746 1.00 15.77 380 PHE C N 1
ATOM 20133 C CA . PHE C 1 395 ? 107.728 68.819 37.160 1.00 16.94 380 PHE C CA 1
ATOM 20134 C C . PHE C 1 395 ? 106.422 68.767 36.374 1.00 18.58 380 PHE C C 1
ATOM 20135 O O . PHE C 1 395 ? 105.860 67.683 36.178 1.00 19.27 380 PHE C O 1
ATOM 20152 N N . ALA C 1 396 ? 105.927 69.912 35.901 1.00 18.19 381 ALA C N 1
ATOM 20153 C CA . ALA C 1 396 ? 104.746 69.879 35.045 1.00 19.48 381 ALA C CA 1
ATOM 20154 C C . ALA C 1 396 ? 105.027 69.070 33.784 1.00 19.81 381 ALA C C 1
ATOM 20155 O O . ALA C 1 396 ? 104.161 68.334 33.306 1.00 21.21 381 ALA C O 1
ATOM 20162 N N . ALA C 1 397 ? 106.230 69.212 33.222 1.00 19.07 382 ALA C N 1
ATOM 20163 C CA . ALA C 1 397 ? 106.600 68.407 32.059 1.00 18.68 382 ALA C CA 1
ATOM 20164 C C . ALA C 1 397 ? 106.750 66.934 32.432 1.00 18.22 382 ALA C C 1
ATOM 20165 O O . ALA C 1 397 ? 106.341 66.049 31.674 1.00 19.11 382 ALA C O 1
ATOM 20172 N N . LYS C 1 398 ? 107.367 66.646 33.577 1.00 18.28 383 LYS C N 1
ATOM 20173 C CA . LYS C 1 398 ? 107.518 65.257 33.988 1.00 18.76 383 LYS C CA 1
ATOM 20174 C C . LYS C 1 398 ? 106.157 64.593 34.171 1.00 19.75 383 LYS C C 1
ATOM 20175 O O . LYS C 1 398 ? 105.965 63.432 33.783 1.00 20.42 383 LYS C O 1
ATOM 20194 N N . ASN C 1 399 ? 105.186 65.325 34.725 1.00 19.15 384 ASN C N 1
ATOM 20195 C CA . ASN C 1 399 ? 103.852 64.765 34.912 1.00 20.32 384 ASN C CA 1
ATOM 20196 C C . ASN C 1 399 ? 103.104 64.565 33.602 1.00 21.71 384 ASN C C 1
ATOM 20197 O O . ASN C 1 399 ? 102.092 63.853 33.586 1.00 23.62 384 ASN C O 1
ATOM 20208 N N . LYS C 1 400 ? 103.573 65.164 32.517 1.00 21.34 385 LYS C N 1
ATOM 20209 C CA . LYS C 1 400 ? 103.059 64.892 31.183 1.00 23.98 385 LYS C CA 1
ATOM 20210 C C . LYS C 1 400 ? 103.810 63.774 30.483 1.00 25.22 385 LYS C C 1
ATOM 20211 O O . LYS C 1 400 ? 103.475 63.445 29.342 1.00 27.20 385 LYS C O 1
ATOM 20230 N N . GLY C 1 401 ? 104.798 63.173 31.137 1.00 23.98 386 GLY C N 1
ATOM 20231 C CA . GLY C 1 401 ? 105.499 62.031 30.586 1.00 23.76 386 GLY C CA 1
ATOM 20232 C C . GLY C 1 401 ? 106.889 62.311 30.061 1.00 23.00 386 GLY C C 1
ATOM 20233 O O . GLY C 1 401 ? 107.528 61.384 29.542 1.00 24.37 386 GLY C O 1
ATOM 20237 N N . VAL C 1 402 ? 107.391 63.534 30.172 1.00 21.06 387 VAL C N 1
ATOM 20238 C CA . VAL C 1 402 ? 108.764 63.790 29.715 1.00 20.53 387 VAL C CA 1
ATOM 20239 C C . VAL C 1 402 ? 109.738 63.130 30.688 1.00 19.53 387 VAL C C 1
ATOM 20240 O O . VAL C 1 402 ? 109.627 63.343 31.909 1.00 19.21 387 VAL C O 1
ATOM 20253 N N . PRO C 1 403 ? 110.719 62.344 30.213 1.00 20.03 388 PRO C N 1
ATOM 20254 C CA . PRO C 1 403 ? 111.585 61.584 31.148 1.00 19.96 388 PRO C CA 1
ATOM 20255 C C . PRO C 1 403 ? 112.719 62.414 31.736 1.00 18.79 388 PRO C C 1
ATOM 20256 O O . PRO C 1 403 ? 113.912 62.200 31.448 1.00 18.26 388 PRO C O 1
ATOM 20267 N N . ILE C 1 404 ? 112.357 63.378 32.585 1.00 18.42 389 ILE C N 1
ATOM 20268 C CA . ILE C 1 404 ? 113.339 64.204 33.282 1.00 17.91 389 ILE C CA 1
ATOM 20269 C C . ILE C 1 404 ? 113.765 63.448 34.533 1.00 17.13 389 ILE C C 1
ATOM 20270 O O . ILE C 1 404 ? 112.965 63.242 35.451 1.00 17.94 389 ILE C O 1
ATOM 20286 N N . SER C 1 405 ? 115.031 63.056 34.581 1.00 16.47 390 SER C N 1
ATOM 20287 C CA . SER C 1 405 ? 115.540 62.200 35.640 1.00 16.42 390 SER C CA 1
ATOM 20288 C C . SER C 1 405 ? 116.316 62.948 36.713 1.00 15.90 390 SER C C 1
ATOM 20289 O O . SER C 1 405 ? 116.707 62.334 37.714 1.00 15.92 390 SER C O 1
ATOM 20297 N N . GLY C 1 406 ? 116.562 64.236 36.544 1.00 15.35 391 GLY C N 1
ATOM 20298 C CA . GLY C 1 406 ? 117.258 64.974 37.583 1.00 14.79 391 GLY C CA 1
ATOM 20299 C C . GLY C 1 406 ? 117.362 66.437 37.222 1.00 13.93 391 GLY C C 1
ATOM 20300 O O . GLY C 1 406 ? 117.097 66.845 36.084 1.00 14.94 391 GLY C O 1
ATOM 20304 N N . TYR C 1 407 ? 117.725 67.221 38.232 1.00 14.11 392 TYR C N 1
ATOM 20305 C CA . TYR C 1 407 ? 117.857 68.670 38.132 1.00 14.76 392 TYR C CA 1
ATOM 20306 C C . TYR C 1 407 ? 119.098 69.099 38.894 1.00 14.57 392 TYR C C 1
ATOM 20307 O O . TYR C 1 407 ? 119.250 68.764 40.077 1.00 14.72 392 TYR C O 1
ATOM 20325 N N . PHE C 1 408 ? 119.967 69.845 38.212 1.00 15.42 393 PHE C N 1
ATOM 20326 C CA A PHE C 1 408 ? 121.207 70.364 38.783 0.62 15.80 393 PHE C CA 1
ATOM 20327 C CA B PHE C 1 408 ? 121.208 70.362 38.780 0.38 16.32 393 PHE C CA 1
ATOM 20328 C C . PHE C 1 408 ? 121.134 71.884 38.759 1.00 16.11 393 PHE C C 1
ATOM 20329 O O . PHE C 1 408 ? 121.056 72.490 37.685 1.00 17.69 393 PHE C O 1
ATOM 20360 N N . ALA C 1 409 ? 121.165 72.497 39.934 1.00 14.78 394 ALA C N 1
ATOM 20361 C CA . ALA C 1 409 ? 121.081 73.947 40.039 1.00 13.41 394 ALA C CA 1
ATOM 20362 C C . ALA C 1 409 ? 122.407 74.602 39.640 1.00 12.78 394 ALA C C 1
ATOM 20363 O O . ALA C 1 409 ? 123.468 74.248 40.160 1.00 14.20 394 ALA C O 1
ATOM 20370 N N . TRP C 1 410 ? 122.347 75.574 38.736 1.00 13.09 395 TRP C N 1
ATOM 20371 C CA . TRP C 1 410 ? 123.476 76.461 38.478 1.00 13.32 395 TRP C CA 1
ATOM 20372 C C . TRP C 1 410 ? 123.276 77.691 39.365 1.00 13.96 395 TRP C C 1
ATOM 20373 O O . TRP C 1 410 ? 122.337 78.450 39.141 1.00 14.49 395 TRP C O 1
ATOM 20394 N N . SER C 1 411 ? 124.132 77.922 40.366 1.00 13.72 396 SER C N 1
ATOM 20395 C CA . SER C 1 411 ? 125.324 77.158 40.713 1.00 13.81 396 SER C CA 1
ATOM 20396 C C . SER C 1 411 ? 125.372 76.966 42.230 1.00 13.76 396 SER C C 1
ATOM 20397 O O . SER C 1 411 ? 124.691 77.660 42.986 1.00 14.87 396 SER C O 1
ATOM 20405 N N . LEU C 1 412 ? 126.196 76.014 42.668 1.00 13.43 397 LEU C N 1
ATOM 20406 C CA . LEU C 1 412 ? 126.457 75.861 44.098 1.00 14.26 397 LEU C CA 1
ATOM 20407 C C . LEU C 1 412 ? 126.901 77.178 44.719 1.00 14.52 397 LEU C C 1
ATOM 20408 O O . LEU C 1 412 ? 126.392 77.581 45.773 1.00 15.24 397 LEU C O 1
ATOM 20424 N N . ILE C 1 413 ? 127.876 77.845 44.085 1.00 14.49 398 ILE C N 1
ATOM 20425 C CA . ILE C 1 413 ? 128.515 79.045 44.609 1.00 14.32 398 ILE C CA 1
ATOM 20426 C C . ILE C 1 413 ? 128.580 80.101 43.515 1.00 13.61 398 ILE C C 1
ATOM 20427 O O . ILE C 1 413 ? 128.681 79.789 42.325 1.00 14.49 398 ILE C O 1
ATOM 20443 N N . ASP C 1 414 ? 128.527 81.363 43.932 1.00 13.85 399 ASP C N 1
ATOM 20444 C CA . ASP C 1 414 ? 128.847 82.466 43.035 1.00 14.30 399 ASP C CA 1
ATOM 20445 C C . ASP C 1 414 ? 130.211 82.217 42.415 1.00 14.39 399 ASP C C 1
ATOM 20446 O O . ASP C 1 414 ? 131.093 81.622 43.043 1.00 14.98 399 ASP C O 1
ATOM 20455 N N . ASN C 1 415 ? 130.401 82.676 41.181 1.00 14.77 400 ASN C N 1
ATOM 20456 C CA . ASN C 1 415 ? 131.646 82.357 40.490 1.00 14.75 400 ASN C CA 1
ATOM 20457 C C . ASN C 1 415 ? 131.894 83.349 39.346 1.00 13.87 400 ASN C C 1
ATOM 20458 O O . ASN C 1 415 ? 131.178 84.349 39.180 1.00 14.99 400 ASN C O 1
ATOM 20469 N N . PHE C 1 416 ? 132.945 83.074 38.564 1.00 13.61 401 PHE C N 1
ATOM 20470 C CA . PHE C 1 416 ? 133.330 83.911 37.426 1.00 14.63 401 PHE C CA 1
ATOM 20471 C C . PHE C 1 416 ? 132.342 83.712 36.278 1.00 15.10 401 PHE C C 1
ATOM 20472 O O . PHE C 1 416 ? 132.376 82.687 35.588 1.00 15.34 401 PHE C O 1
ATOM 20489 N N . GLU C 1 417 ? 131.467 84.691 36.055 1.00 15.23 402 GLU C N 1
ATOM 20490 C CA . GLU C 1 417 ? 130.438 84.572 35.015 1.00 16.69 402 GLU C CA 1
ATOM 20491 C C . GLU C 1 417 ? 130.961 85.090 33.672 1.00 16.16 402 GLU C C 1
ATOM 20492 O O . GLU C 1 417 ? 130.436 86.017 33.059 1.00 16.86 402 GLU C O 1
ATOM 20504 N N . TRP C 1 418 ? 132.045 84.462 33.228 1.00 16.88 403 TRP C N 1
ATOM 20505 C CA . TRP C 1 418 ? 132.601 84.655 31.882 1.00 16.52 403 TRP C CA 1
ATOM 20506 C C . TRP C 1 418 ? 132.805 86.150 31.627 1.00 16.38 403 TRP C C 1
ATOM 20507 O O . TRP C 1 418 ? 133.454 86.830 32.437 1.00 16.54 403 TRP C O 1
ATOM 20528 N N . ALA C 1 419 ? 132.306 86.696 30.516 1.00 17.78 404 ALA C N 1
ATOM 20529 C CA . ALA C 1 419 ? 132.584 88.078 30.165 1.00 19.03 404 ALA C CA 1
ATOM 20530 C C . ALA C 1 419 ? 131.931 89.069 31.121 1.00 19.05 404 ALA C C 1
ATOM 20531 O O . ALA C 1 419 ? 132.289 90.255 31.095 1.00 19.64 404 ALA C O 1
ATOM 20538 N N . TYR C 1 420 ? 130.988 88.622 31.960 1.00 17.77 405 TYR C N 1
ATOM 20539 C CA . TYR C 1 420 ? 130.430 89.483 32.993 1.00 18.07 405 TYR C CA 1
ATOM 20540 C C . TYR C 1 420 ? 131.296 89.535 34.241 1.00 17.68 405 TYR C C 1
ATOM 20541 O O . TYR C 1 420 ? 131.060 90.387 35.104 1.00 18.81 405 TYR C O 1
ATOM 20559 N N . GLY C 1 421 ? 132.263 88.635 34.378 1.00 17.76 406 GLY C N 1
ATOM 20560 C CA . GLY C 1 421 ? 133.093 88.630 35.576 1.00 18.45 406 GLY C CA 1
ATOM 20561 C C . GLY C 1 421 ? 132.311 88.238 36.827 1.00 17.92 406 GLY C C 1
ATOM 20562 O O . GLY C 1 421 ? 131.281 87.566 36.774 1.00 18.39 406 GLY C O 1
ATOM 20566 N N . TYR C 1 422 ? 132.826 88.683 37.973 1.00 17.47 407 TYR C N 1
ATOM 20567 C CA . TYR C 1 422 ? 132.282 88.280 39.266 1.00 17.58 407 TYR C CA 1
ATOM 20568 C C . TYR C 1 422 ? 131.046 89.070 39.667 1.00 17.96 407 TYR C C 1
ATOM 20569 O O . TYR C 1 422 ? 130.378 88.697 40.638 1.00 19.20 407 TYR C O 1
ATOM 20587 N N . ALA C 1 423 ? 130.729 90.141 38.952 1.00 18.53 408 ALA C N 1
ATOM 20588 C CA . ALA C 1 423 ? 129.590 90.972 39.325 1.00 19.78 408 ALA C CA 1
ATOM 20589 C C . ALA C 1 423 ? 128.259 90.233 39.234 1.00 18.71 408 ALA C C 1
ATOM 20590 O O . ALA C 1 423 ? 127.285 90.645 39.882 1.00 20.71 408 ALA C O 1
ATOM 20597 N N . LYS C 1 424 ? 128.171 89.188 38.430 1.00 16.76 409 LYS C N 1
ATOM 20598 C CA . LYS C 1 424 ? 126.926 88.451 38.258 1.00 16.94 409 LYS C CA 1
ATOM 20599 C C . LYS C 1 424 ? 126.997 87.156 39.059 1.00 17.24 409 LYS C C 1
ATOM 20600 O O . LYS C 1 424 ? 127.819 86.277 38.766 1.00 17.31 409 LYS C O 1
ATOM 20619 N N . ARG C 1 425 ? 126.130 87.049 40.060 1.00 16.08 410 ARG C N 1
ATOM 20620 C CA . ARG C 1 425 ? 126.160 85.998 41.081 1.00 15.14 410 ARG C CA 1
ATOM 20621 C C . ARG C 1 425 ? 125.007 85.024 40.847 1.00 14.95 410 ARG C C 1
ATOM 20622 O O . ARG C 1 425 ? 123.836 85.399 40.972 1.00 16.15 410 ARG C O 1
ATOM 20643 N N . PHE C 1 426 ? 125.337 83.779 40.504 1.00 14.98 411 PHE C N 1
ATOM 20644 C CA . PHE C 1 426 ? 124.350 82.724 40.293 1.00 14.70 411 PHE C CA 1
ATOM 20645 C C . PHE C 1 426 ? 124.276 81.723 41.445 1.00 14.62 411 PHE C C 1
ATOM 20646 O O . PHE C 1 426 ? 123.488 80.782 41.373 1.00 15.47 411 PHE C O 1
ATOM 20663 N N . GLY C 1 427 ? 125.092 81.870 42.481 1.00 15.13 412 GLY C N 1
ATOM 20664 C CA . GLY C 1 427 ? 125.131 80.856 43.524 1.00 14.19 412 GLY C CA 1
ATOM 20665 C C . GLY C 1 427 ? 123.867 80.823 44.366 1.00 13.79 412 GLY C C 1
ATOM 20666 O O . GLY C 1 427 ? 123.178 81.830 44.552 1.00 14.86 412 GLY C O 1
ATOM 20670 N N . ILE C 1 428 ? 123.579 79.635 44.900 1.00 14.42 413 ILE C N 1
ATOM 20671 C CA . ILE C 1 428 ? 122.711 79.527 46.073 1.00 13.60 413 ILE C CA 1
ATOM 20672 C C . ILE C 1 428 ? 123.524 79.734 47.341 1.00 15.21 413 ILE C C 1
ATOM 20673 O O . ILE C 1 428 ? 122.951 79.895 48.425 1.00 15.80 413 ILE C O 1
ATOM 20689 N N . ILE C 1 429 ? 124.856 79.767 47.218 1.00 14.89 414 ILE C N 1
ATOM 20690 C CA . ILE C 1 429 ? 125.774 80.111 48.295 1.00 15.21 414 ILE C CA 1
ATOM 20691 C C . ILE C 1 429 ? 126.612 81.304 47.838 1.00 14.56 414 ILE C C 1
ATOM 20692 O O . ILE C 1 429 ? 127.201 81.278 46.750 1.00 14.88 414 ILE C O 1
ATOM 20708 N N . TYR C 1 430 ? 126.641 82.351 48.654 1.00 15.39 415 TYR C N 1
ATOM 20709 C CA . TYR C 1 430 ? 127.376 83.571 48.354 1.00 13.88 415 TYR C CA 1
ATOM 20710 C C . TYR C 1 430 ? 128.861 83.366 48.622 1.00 14.32 415 TYR C C 1
ATOM 20711 O O . TYR C 1 430 ? 129.238 82.684 49.580 1.00 16.55 415 TYR C O 1
ATOM 20729 N N . VAL C 1 431 ? 129.714 83.960 47.782 1.00 14.97 416 VAL C N 1
ATOM 20730 C CA . VAL C 1 431 ? 131.155 83.967 48.028 1.00 15.46 416 VAL C CA 1
ATOM 20731 C C . VAL C 1 431 ? 131.601 85.408 48.210 1.00 15.92 416 VAL C C 1
ATOM 20732 O O . VAL C 1 431 ? 131.437 86.235 47.305 1.00 15.26 416 VAL C O 1
ATOM 20745 N N . ASP C 1 432 ? 132.181 85.698 49.370 1.00 17.68 417 ASP C N 1
ATOM 20746 C CA . ASP C 1 432 ? 132.843 86.971 49.611 1.00 18.69 417 ASP C CA 1
ATOM 20747 C C . ASP C 1 432 ? 134.266 86.826 49.078 1.00 18.48 417 ASP C C 1
ATOM 20748 O O . ASP C 1 432 ? 135.099 86.151 49.688 1.00 20.43 417 ASP C O 1
ATOM 20757 N N . TYR C 1 433 ? 134.548 87.443 47.930 1.00 18.72 418 TYR C N 1
ATOM 20758 C CA . TYR C 1 433 ? 135.845 87.230 47.285 1.00 19.22 418 TYR C CA 1
ATOM 20759 C C . TYR C 1 433 ? 137.013 87.843 48.051 1.00 22.06 418 TYR C C 1
ATOM 20760 O O . TYR C 1 433 ? 138.158 87.436 47.828 1.00 25.46 418 TYR C O 1
ATOM 20778 N N . GLN C 1 434 ? 136.769 88.797 48.943 1.00 22.09 419 GLN C N 1
ATOM 20779 C CA . GLN C 1 434 ? 137.865 89.351 49.733 1.00 23.32 419 GLN C CA 1
ATOM 20780 C C . GLN C 1 434 ? 138.410 88.330 50.727 1.00 22.64 419 GLN C C 1
ATOM 20781 O O . GLN C 1 434 ? 139.610 88.328 51.021 1.00 24.24 419 GLN C O 1
ATOM 20795 N N . THR C 1 435 ? 137.543 87.475 51.272 1.00 20.69 420 THR C N 1
ATOM 20796 C CA . THR C 1 435 ? 137.917 86.521 52.305 1.00 20.86 420 THR C CA 1
ATOM 20797 C C . THR C 1 435 ? 137.734 85.072 51.886 1.00 19.41 420 THR C C 1
ATOM 20798 O O . THR C 1 435 ? 138.172 84.177 52.623 1.00 19.43 420 THR C O 1
ATOM 20809 N N . GLN C 1 436 ? 137.070 84.817 50.756 1.00 17.99 421 GLN C N 1
ATOM 20810 C CA . GLN C 1 436 ? 136.643 83.494 50.292 1.00 17.55 421 GLN C CA 1
ATOM 20811 C C . GLN C 1 436 ? 135.594 82.842 51.189 1.00 17.28 421 GLN C C 1
ATOM 20812 O O . GLN C 1 436 ? 135.307 81.647 51.032 1.00 17.29 421 GLN C O 1
ATOM 20826 N N . LYS C 1 437 ? 134.985 83.596 52.100 1.00 17.52 422 LYS C N 1
ATOM 20827 C CA . LYS C 1 437 ? 133.923 83.040 52.931 1.00 18.47 422 LYS C CA 1
ATOM 20828 C C . LYS C 1 437 ? 132.722 82.640 52.080 1.00 17.91 422 LYS C C 1
ATOM 20829 O O . LYS C 1 437 ? 132.327 83.360 51.158 1.00 17.77 422 LYS C O 1
ATOM 20848 N N . ARG C 1 438 ? 132.149 81.476 52.396 1.00 17.59 423 ARG C N 1
ATOM 20849 C CA . ARG C 1 438 ? 130.904 80.991 51.806 1.00 16.75 423 ARG C CA 1
ATOM 20850 C C . ARG C 1 438 ? 129.757 81.281 52.768 1.00 16.36 423 ARG C C 1
ATOM 20851 O O . ARG C 1 438 ? 129.849 80.950 53.959 1.00 17.52 423 ARG C O 1
ATOM 20872 N N . ILE C 1 439 ? 128.678 81.873 52.256 1.00 15.19 424 ILE C N 1
ATOM 20873 C CA . ILE C 1 439 ? 127.490 82.169 53.063 1.00 15.96 424 ILE C CA 1
ATOM 20874 C C . ILE C 1 439 ? 126.256 81.615 52.361 1.00 16.19 424 ILE C C 1
ATOM 20875 O O . ILE C 1 439 ? 125.842 82.173 51.336 1.00 16.12 424 ILE C O 1
ATOM 20891 N N . PRO C 1 440 ? 125.621 80.552 52.859 1.00 16.37 425 PRO C N 1
ATOM 20892 C CA . PRO C 1 440 ? 124.398 80.067 52.201 1.00 16.21 425 PRO C CA 1
ATOM 20893 C C . PRO C 1 440 ? 123.340 81.161 52.164 1.00 15.85 425 PRO C C 1
ATOM 20894 O O . PRO C 1 440 ? 123.093 81.838 53.164 1.00 17.66 425 PRO C O 1
ATOM 20905 N N . LYS C 1 441 ? 122.721 81.327 50.999 1.00 15.00 426 LYS C N 1
ATOM 20906 C CA . LYS C 1 441 ? 121.644 82.287 50.808 1.00 15.76 426 LYS C CA 1
ATOM 20907 C C . LYS C 1 441 ? 120.300 81.638 51.146 1.00 15.67 426 LYS C C 1
ATOM 20908 O O . LYS C 1 441 ? 120.191 80.425 51.287 1.00 16.31 426 LYS C O 1
ATOM 20927 N N . SER C 1 442 ? 119.252 82.459 51.216 1.00 15.83 427 SER C N 1
ATOM 20928 C CA . SER C 1 442 ? 117.908 81.908 51.404 1.00 15.37 427 SER C CA 1
ATOM 20929 C C . SER C 1 442 ? 117.605 80.819 50.382 1.00 16.02 427 SER C C 1
ATOM 20930 O O . SER C 1 442 ? 116.974 79.811 50.711 1.00 16.93 427 SER C O 1
ATOM 20938 N N . SER C 1 443 ? 118.065 80.992 49.143 1.00 15.85 428 SER C N 1
ATOM 20939 C CA . SER C 1 443 ? 117.824 79.982 48.110 1.00 15.55 428 SER C CA 1
ATOM 20940 C C . SER C 1 443 ? 118.474 78.636 48.428 1.00 14.96 428 SER C C 1
ATOM 20941 O O . SER C 1 443 ? 117.953 77.593 48.013 1.00 15.02 428 SER C O 1
ATOM 20949 N N . ALA C 1 444 ? 119.608 78.628 49.140 1.00 15.17 429 ALA C N 1
ATOM 20950 C CA . ALA C 1 444 ? 120.197 77.361 49.573 1.00 15.05 429 ALA C CA 1
ATOM 20951 C C . ALA C 1 444 ? 119.270 76.637 50.536 1.00 14.48 429 ALA C C 1
ATOM 20952 O O . ALA C 1 444 ? 119.083 75.420 50.432 1.00 14.81 429 ALA C O 1
ATOM 20959 N N . TYR C 1 445 ? 118.694 77.363 51.498 1.00 16.02 430 TYR C N 1
ATOM 20960 C CA . TYR C 1 445 ? 117.778 76.728 52.446 1.00 15.84 430 TYR C CA 1
ATOM 20961 C C . TYR C 1 445 ? 116.526 76.240 51.741 1.00 15.83 430 TYR C C 1
ATOM 20962 O O . TYR C 1 445 ? 116.017 75.151 52.044 1.00 16.33 430 TYR C O 1
ATOM 20980 N N . TYR C 1 446 ? 116.032 77.006 50.767 1.00 15.15 431 TYR C N 1
ATOM 20981 C CA . TYR C 1 446 ? 114.881 76.547 49.996 1.00 15.92 431 TYR C CA 1
ATOM 20982 C C . TYR C 1 446 ? 115.219 75.283 49.213 1.00 14.84 431 TYR C C 1
ATOM 20983 O O . TYR C 1 446 ? 114.440 74.322 49.192 1.00 15.45 431 TYR C O 1
ATOM 21001 N N . TYR C 1 447 ? 116.373 75.268 48.539 1.00 13.97 432 TYR C N 1
ATOM 21002 C CA . TYR C 1 447 ? 116.726 74.096 47.742 1.00 13.37 432 TYR C CA 1
ATOM 21003 C C . TYR C 1 447 ? 116.925 72.869 48.627 1.00 13.41 432 TYR C C 1
ATOM 21004 O O . TYR C 1 447 ? 116.472 71.768 48.295 1.00 14.20 432 TYR C O 1
ATOM 21022 N N . GLN C 1 448 ? 117.572 73.050 49.777 1.00 13.77 433 GLN C N 1
ATOM 21023 C CA . GLN C 1 448 ? 117.734 71.960 50.732 1.00 14.21 433 GLN C CA 1
ATOM 21024 C C . GLN C 1 448 ? 116.381 71.368 51.117 1.00 14.66 433 GLN C C 1
ATOM 21025 O O . GLN C 1 448 ? 116.219 70.140 51.190 1.00 14.42 433 GLN C O 1
ATOM 21039 N N . LYS C 1 449 ? 115.395 72.231 51.380 1.00 14.08 434 LYS C N 1
ATOM 21040 C CA . LYS C 1 449 ? 114.054 71.754 51.699 1.00 15.91 434 LYS C CA 1
ATOM 21041 C C . LYS C 1 449 ? 113.438 70.983 50.527 1.00 16.56 434 LYS C C 1
ATOM 21042 O O . LYS C 1 449 ? 112.853 69.908 50.721 1.00 17.90 434 LYS C O 1
ATOM 21061 N N . ARG C 1 450 ? 113.562 71.505 49.305 1.00 16.60 435 ARG C N 1
ATOM 21062 C CA . ARG C 1 450 ? 112.959 70.843 48.155 1.00 17.66 435 ARG C CA 1
ATOM 21063 C C . ARG C 1 450 ? 113.562 69.456 47.937 1.00 17.13 435 ARG C C 1
ATOM 21064 O O . ARG C 1 450 ? 112.844 68.498 47.622 1.00 17.67 435 ARG C O 1
ATOM 21085 N N . ILE C 1 451 ? 114.877 69.326 48.132 1.00 16.67 436 ILE C N 1
ATOM 21086 C CA . ILE C 1 451 ? 115.552 68.038 47.955 1.00 18.09 436 ILE C CA 1
ATOM 21087 C C . ILE C 1 451 ? 115.013 67.017 48.941 1.00 19.05 436 ILE C C 1
ATOM 21088 O O . ILE C 1 451 ? 114.856 65.829 48.617 1.00 20.91 436 ILE C O 1
ATOM 21104 N N . LYS C 1 452 ? 114.771 67.451 50.175 1.00 17.73 437 LYS C N 1
ATOM 21105 C CA . LYS C 1 452 ? 114.334 66.527 51.201 1.00 18.11 437 LYS C CA 1
ATOM 21106 C C . LYS C 1 452 ? 112.862 66.168 51.056 1.00 18.09 437 LYS C C 1
ATOM 21107 O O . LYS C 1 452 ? 112.487 65.007 51.255 1.00 18.61 437 LYS C O 1
ATOM 21126 N N . GLU C 1 453 ? 112.019 67.140 50.709 1.00 17.94 438 GLU C N 1
ATOM 21127 C CA . GLU C 1 453 ? 110.583 67.011 50.923 1.00 18.41 438 GLU C CA 1
ATOM 21128 C C . GLU C 1 453 ? 109.805 66.667 49.663 1.00 19.68 438 GLU C C 1
ATOM 21129 O O . GLU C 1 453 ? 108.583 66.531 49.724 1.00 18.56 438 GLU C O 1
ATOM 21141 N N . SER C 1 454 ? 110.477 66.484 48.538 1.00 20.27 439 SER C N 1
ATOM 21142 C CA . SER C 1 454 ? 109.795 66.097 47.306 1.00 23.99 439 SER C CA 1
ATOM 21143 C C . SER C 1 454 ? 109.711 64.575 47.199 1.00 28.43 439 SER C C 1
ATOM 21144 O O . SER C 1 454 ? 109.295 64.054 46.163 1.00 52.27 439 SER C O 1
#

Sequence (1314 aa):
KKWGDMFTWGVSTSSYQIEGAANNQGGRGPSIWDTFSKIPGAVANGDNGDVACDHYHRYNEDLDLMKWLGVGAYHFSIAWPRVIPSGYYGALNKKEGMDDFYDRLIDGALEERGITPWPTLYHWDLPQSSLQDKGGWNNRDCAYWFAEEYSQQKMAEAFSDRLKNWIITINEPFCSAWLGHLYGVMMAPGIKDLKTGINASHHLLLGHGLATKAIRREVSSEELKVGITLNFTPAITLGESSEDKLAVELADGFDNRWFGDPVFKAKYPEDIVKAFGKEVPIHPGDMEIISTPLDYLGLNYYFRQTVEYDATAKPLPYKQVTAPNVERTGMGWEVHAQQSFTELLERVSKEYKPKEIFITENGSAWDDEVVDGKVDDPNRVSYLERHLDAMMFAAKNKGVPISGYFFAWSLIDNFEWAYGYAKRFGIIYVDYQTQKRIPKSSAYYYQKRIKESKKWGDMFTWGVSTSSYQIEGAANNQGGRGPSIWDTFSKIPGAVANGDNGDVACDHYHRYNEDLDLMKWLGVGAYHFSIAWPRVIPSGYGALNKKEGMDDFYDRLIDGALERGITPWPTLYHWDLPQSLQDKGGWNNRDCAYWFAEYSQQKMAEAFSDRLKNWIITINEPFCSAWLGHLYGVMMAPGIKDLKTGINASHHLLLGHGLATKAIRREVSSEELKVGITLNFTPAITLGESSEDKLAVELADGFDNRWFGDPVFKAKYPEDIVKAFGKEVPIHPGDMEIISTPLDYLGLNYYFRQTVEYDATAKPLPYKQVTAPNVERTGMGWEVHAQQSFTELLERRVSKEYKPKEIFITENGSAWDDEVVDGKVDDPNRVSYLERHLDAMMFAAKNKGVPISGYFFAWSLIDNFEWAYGYAKRFGIIYVDYQTQKRIPKSSAYYYQKRIKESKKWGDMFTWGVSTSSYQIEGAANNQGGRGPSIWDTFSKIPGAVANGDNGDVACDHYHRYNEDLDLMKWLGVGAYHFSIAWPRVIPSGYGALNKKEGMDDFYDRLIDGALERGITPWPTLYHWDLPQSLQDKGGWNNRDCAYWFAEEYSQQKMAEAFSDRLKNWIITINEPFCSAWLGHLYGVMMAPGIKDLKTGINASSHHLLLGHGLATKAIRREVSSEELKVGITLNFTPAITLGESSEDKLAVELADGFDNRWFGDPVFKAKYPEDIVKAFGKEVPIHPGDMEIISTPLDYLGLNYYFRQTVEYDATAKPLPYKQVTAPNVERTGMGWEVHAQQSFTELLERVSKEYKPKEIFITENGSAWDDEVVDGKVDDPNRVSYLERHLDAMMFAAKNKGVPISGYFFAWSLIDNFEWAYGYAKRFGIIYVDYQTQKRIPKSSAYYYQKRIKES

Secondary structure (DSSP, 8-state):
--TT---EEEEE--HHHH---TTSTTPPPBHHHHHTTSTTSSGGG--SSSTT-HHHHHHHHHHHHHHHT-SEEEEE--HHHH-TTSSS---HHHHHHHHHHHHHHHHTT-EEEEEEESS--BHHHHTTTGGGSTHHHHHHHHHHHHHHHHHTTT--EEEEEE-HHIIIIIHHTS-SSTT----HHHHHHHHHHHHHHHHHHHHHHHHH-TT-EEEEEEE---EE-S--SHHHHHHHHHHHIIIIIHHHHHHHHSS--HHHHHHHT----PPTTHHHHHT---SEEEEE----EEEEE-TT-SSSSEEE---SS--B-TT--B--THHHHHHHHHHHHHH--S-EEEEE---------BTTBB--HHHHHHHHHHHHHHHHHHHTT--EEEEEEE-SB----GGGGGGS---SEEEETTTTEEEEBHHHHHHHHHHHH-/--TT---EEEEE--HHHH---TTSTTPPPBHHHHHTTSTTSSGGG--SSSTT-HHHHHHHHHHHHHHHT-SEEEEE--HHHH-TTSSS---HHHHHHHHHHHHHHHHTT-EEEEEEESS--BHHHHTTTGGGSTHHHHHHHHHHHHHHHHHTTT--EEEEEE-HHIIIIIHHTS-SSTT----HHHHHHHHHHHHHHHHHHHHHHHHH-TT-EEEEEEE---EE-S--SHHHHHHHHHHHIIIIIHHHHHHHHSS--HHHHHHHT------TTHHHHHT---SEEEEE----EEEEE-TT-SSSSEEEE--SS--B-TTS-B--HHHHHHHHHHHHHHT--S-EEEEE--------EETTEE--HHHHHHHHHHHHHHHHHHHTT--EEEEEEE-SB----GGGGGGS---SEEEETTTTEEEEBHHHHHHHHHHHH-/--TT---EEEEE--HHHH---TTSTTPPPBHHHHHTTSTTSSGGG--SSSTT-HHHHHHHHHHHHHHHT-SEEEEE--HHHHSTTSSS---HHHHHHHHHHHHHHHHTT-EEEEEEESS--BHHHHTTTGGGSTHHHHHHHHHHHHHHHHHTTT--EEEEEE-HHIIIIIHHTS-SSTT----HHHHHHHHHHHHHHHHHHHHHHHHH-TT-EEEEEEE---EE-S--SHHHHHHHHHHHIIIIIHHHHHHHHSS--HHHHHHHT----PPTTHHHHHT---SEEEEE----EEEEE-TT-SSSSEEEE--SS--B-TTSPBP-THHHHHHHHHHHHHH--S-EEEEE--------EETTEE--HHHHHHHHHHHHHHHHHHHTT--EEEEEEE-SB----GGGGGGS---SEEEETTTTEEEEBHHHHHHHHHHHH-

B-factor: mean 25.95, std 11.22, range [11.54, 172.91]

Solvent-accessible surface area: 46013 Å² total; per-residue (Å²): 79,122,22,13,46,64,16,15,19,0,0,0,3,1,2,9,1,3,8,4,4,10,139,94,15,49,19,8,74,0,6,1,14,58,11,9,146,88,129,83,22,8,45,127,55,30,47,1,63,90,6,0,21,3,16,99,90,21,71,72,0,0,76,25,0,121,63,2,20,5,4,0,2,4,5,2,0,1,0,0,1,0,2,35,55,1,123,31,84,72,23,162,96,0,17,75,0,1,44,107,5,0,63,12,0,17,112,45,23,2,26,2,10,0,0,0,2,5,14,0,0,0,36,34,2,28,107,116,29,0,2,58,45,51,72,0,0,98,31,0,12,62,1,0,66,52,0,0,106,37,0,8,42,37,1,46,13,0,1,0,0,1,13,1,26,9,9,0,0,36,0,2,21,84,16,77,29,6,28,28,58,157,63,30,72,20,0,1,21,0,0,0,7,0,0,0,0,0,0,26,0,0,88,11,0,76,141,49,30,115,60,3,86,0,0,0,0,2,25,4,18,26,16,53,30,110,28,157,56,96,85,21,131,75,0,35,90,10,0,22,0,3,14,2,36,1,4,0,2,0,4,51,93,42,94,12,1,122,51,0,33,169,47,14,64,93,145,19,34,78,87,140,36,1,32,139,29,0,30,16,112,24,24,3,0,0,0,0,1,29,52,44,12,7,1,65,59,33,75,113,22,169,30,4,31,27,97,103,41,112,9,99,161,48,79,71,12,29,19,37,53,11,11,51,17,116,8,0,13,98,6,0,58,80,1,24,158,44,14,150,12,159,45,0,13,0,0,10,0,11,2,1,33,137,28,125,59,82,124,43,59,4,55,6,48,81,7,29,37,2,10,66,81,0,0,70,9,0,8,40,0,30,59,136,61,10,44,0,21,0,0,0,3,12,0,1,0,0,3,0,22,10,30,94,0,36,69,50,38,6,0,6,0,25,0,44,56,176,87,14,124,14,16,30,0,17,0,0,59,39,0,19,53,6,17,106,16,45,76,121,25,12,47,64,14,14,20,0,0,0,3,0,3,10,1,4,8,4,5,12,140,93,14,48,17,7,78,0,5,1,14,58,10,9,150,86,129,84,19,8,45,130,56,30,50,2,66,90,5,0,21,3,18,98,88,22,73,73,0,0,77,24,0,124,56,2,20,6,4,0,2,4,4,3,0,1,0,0,0,0,2,39,56,1,92,31,82,70,23,164,98,0,17,75,0,0,44,105,4,0,52,8,0,16,119,43,22,2,24,2,9,0,1,0,2,5,13,0,0,0,35,31,0,27,108,94,28,0,1,58,43,52,72,0,0,100,36,0,12,87,1,0,68,51,0,0,102,38,0,8,41,34,0,46,14,0,1,0,0,1,14,1,27,9,9,0,0,35,0,2,24,86,10,76,27,5,28,26,60,153,65,28,73,21,0,0,20,0,0,0,6,0,0,0,0,0,0,26,0,0,87,11,0,76,142,50,30,115,59,3,85,0,0,0,0,2,25,4,18,28,16,56,31,109,30,160,53,94,89,22,134,73,0,35,89,10,0,23,0,4,16,2,36,0,3,0,2,0,3,51,96,42,92,11,1,122,52,0,32,169,47,16,66,92,144,20,34,82,84,139,36,1,33,135,30,0,32,17,112,24,24,2,0,0,0,0,1,29,52,46,9,6,1,70,59,37,77,113,22,168,29,4,31,26,89,97,36,107,9,88,154,50,77,70,11,29,20,38,56,7,10,49,17,112,9,0,12,94,7,0,59,86,0,26,160,40,13,149,12,158,45,0,13,0,0,10,0,10,2,1,31,126,28,125,61,82,125,44,57,4,55,7,52,77,6,30,37,3,9,72,80,0,0,69,10,0,7,40,0,30,59,133,62,9,45,0,21,0,0,0,3,12,0,1,0,0,3,0,21,10,29,94,0,35,60,48,38,6,0,7,0,25,0,46,56,178,86,16,126,14,17,31,0,18,0,0,61,34,0,20,55,5,17,104,17,45,75,121,27,12,46,65,14,14,18,0,0,0,2,0,2,9,1,4,8,4,4,11,141,94,13,46,17,7,74,0,7,1,9,56,15,11,146,95,129,84,19,8,45,127,57,31,52,1,62,89,6,0,20,4,17,100,88,22,76,72,0,0,76,26,0,122,64,2,22,5,3,0,1,3,4,2,0,1,0,0,0,0,1,38,55,0,85,35,80,57,24,139,95,0,15,77,0,0,45,102,3,0,63,8,0,16,124,41,22,3,24,2,9,0,0,0,3,5,14,0,0,0,33,27,0,28,106,93,30,0,2,62,45,50,73,0,0,99,36,0,11,85,1,0,67,52,0,0,105,37,1,7,36,34,2,47,13,0,1,0,0,1,13,1,26,9,9,0,0,36,0,2,23,88,11,77,28,5,32,26,58,156,65,29,69,20,0,0,21,0,0,0,7,1,0,0,0,0,0,26,0,0,81,11,0,77,141,48,33,117,55,3,82,0,0,0,0,2,25,6,16,26,16,53,31,107,31,159,52,95,87,20,134,73,0,36,87,10,0,22,0,5,15,11,49,1,4,0,4,0,5,50,89,42,79,13,0,140,49,0,46,177,48,15,63,95,136,12,37,76,87,141,43,2,32,130,31,0,30,15,112,26,25,3,0,0,0,0,1,28,54,44,10,6,1,68,60,34,75,113,21,170,28,5,33,26,98,98,44,107,8,88,155,51,79,71,12,28,20,38,54,10,11,54,17,113,9,0,11,92,16,0,55,150,6,23,149,82,24,149,12,157,44,0,12,0,0,11,0,10,2,1,33,131,29,127,59,85,124,43,60,4,57,7,49,81,6,30,38,3,9,70,80,0,0,71,10,0,8,41,0,29,62,133,61,10,45,0,20,0,0,0,3,11,0,1,0,0,3,0,23,10,30,96,0,36,61,48,38,6,0,7,0,26,0,46,56,174,87,16,123,16,16,31,0,18,0,0,60,35,0,19,53,5,16,104,17,41

Foldseek 3Di:
DDPPAAFFEAFEDECLWAAACCVHLQFAAFLQQVQLCDPPLFPPSFGSNPWLNCLPVVLVLLVLRLVLPGQEYEYEQQCRNQVVLLADDGRVSSLVSVVVNCVSNVVSNHAYEYEHEDQGRRVNVVVVVALLDLCNLVSLLVSLLVVLLSPVVRHQHYAYYAALLCNQCVDACVLSFPPRHRDPVSSLSSSLSSLLSQLSNVVSNCVSDVRHFYEYEHEAAQEDEPDDDPQFVVQNVQVRLSRPQQQLCLQQPLDRDVVNCVLQVDDRPDDPPRSVSSNPAGQEYAYEYEAHWYKGAACPDPPHGIDTDLDPDADAAPVSGGQDLLVLLVVLVCCCVPRVRVAYEHNEYFTWHQWDQDPNATEDVVRLVSVVSNVVSVVVNVVVPRRHRYYHYPHQEQTQPGSHGRRTGGHCWYADVVVSDTHHYPNSVVSSCVSVPD/DDPPAAFFEAFEDECLWAAACCVHLQFAAFLQQVQLCDPPLFPPSFGSNPWLNCLPVVLVLLVLRLVLPGQEYEYEQQQRNQPVLLADDGRVSSLVSVVVNCVSNVVSNHAYEYEHEDQGRRVNVVVVVALLDLCNLVSLLVSLLVVLLSPVVRHQHYAYYAALLCNQCVDACVLSFPPRHRDVNSSLSSSLSSLLSRLSNVVSNCVSDVRHFYEYEHEAAQEDEPDDDPQFVVQNVQVNLSRPQQQLCLQQPLDRDVVNCVLQVDDRPDDPPRSVSSNPAGQEYAYEYEAHWYKGAACPDPPHGMDTDLDPDADAAPVSGGQDLLVLLVVLVCCCVPRVRVAYEHNEYFTWHQWDQDPNATEDVVRLVSVVSNVVSVVVNVVVPRRHRYYHYHHQEQTQPGSHGRRTGGHCWYADVVVSDTHHYPNSVSSSCVSVPD/DDPPAFFFEAFEDECLWAAACCVHLQFAAFLQQVQLCDPPLFPPSFGSNPWLNCLPVVLVLLVLRLVLPGQEYEYEQQCRNQPVLLDDDGRVSSLVSVVVNCVSNVVSNHAYEYEHEDQRHRVNVVVVVALLDLCSLVSLLVSLLVVLLSPVVRHQEYAYYAALLCCQCVDACVLSFPPRHRDPVSSLSSLLSSLLSQLSNVVSNCVSDVRHFYEYEHEAAQEDEPDDDPQFVVQNVQVNLSRPQQLLCLQQVLDRDPVNCVLQVDDRPDDPPSSVSSNPAGQEYAYEYEAHWYKGAACPDPPHGMDTDLDPDADAAPVSGGQDLLVLLVVLVVCCVPRVRVAYEHNEYFGWHQWDQDPNATEDVVRLVSVVSNVVSVVVNVVVPRRHRYYHYPHQEQTQPGSHGRRTGGHCWYADVVVSDTHHHPNSVSSSCVSPPD